Protein 6VI2 (pdb70)

Solvent-accessible surface area: 40152 Å² total; per-residue (Å²): 112,100,11,110,13,89,3,52,54,56,25,27,21,12,40,74,42,60,169,7,65,0,54,1,78,0,38,24,20,0,13,20,2,2,5,0,0,22,10,54,56,70,132,24,3,139,9,7,0,58,10,3,70,36,74,58,100,82,21,60,103,45,6,59,15,54,86,82,48,35,70,0,32,0,12,0,54,43,0,52,30,86,2,8,0,26,0,9,0,2,1,4,44,44,116,24,10,64,3,34,24,2,87,4,0,93,0,33,0,76,78,104,77,23,40,9,63,10,37,21,2,47,9,14,86,52,2,23,186,81,34,41,0,2,0,0,0,0,0,7,61,0,12,20,117,49,31,118,23,41,6,39,7,66,120,56,118,42,106,85,45,53,76,83,13,20,14,74,7,50,59,175,64,4,8,13,0,5,8,1,26,0,56,23,49,77,66,68,10,76,145,66,118,46,0,8,0,35,0,48,8,73,33,39,127,69,73,44,70,89,41,34,82,84,126,71,110,8,70,7,57,37,31,29,56,18,117,72,57,23,54,37,124,0,28,0,49,13,57,63,32,94,2,124,30,0,4,0,0,0,0,13,30,31,96,90,98,27,12,71,9,1,0,0,5,1,13,77,69,42,58,58,14,58,14,105,45,0,130,86,29,4,78,3,39,34,47,54,103,140,53,17,0,36,0,45,0,67,62,4,122,64,133,1,27,1,42,0,5,0,0,24,1,46,152,49,2,51,48,106,130,82,205,152,44,50,82,3,17,7,0,31,65,32,2,100,13,16,44,0,18,8,27,82,51,75,54,111,37,15,54,11,18,33,3,19,7,54,109,157,29,97,119,56,44,80,2,3,0,0,0,5,0,18,51,0,17,5,51,67,13,82,25,42,2,44,98,40,93,37,104,85,33,40,31,55,3,56,29,35,96,24,130,82,35,47,48,13,14,5,0,1,0,28,10,78,12,89,20,33,78,101,102,82,14,45,0,16,0,45,0,145,50,31,141,32,146,42,100,66,109,4,101,68,131,152,147,122,22,122,7,73,7,52,51,74,78,50,53,5,44,88,44,60,165,2,71,0,40,0,120,3,69,88,70,1,27,20,1,2,5,0,0,24,17,56,105,68,90,5,0,100,8,8,1,59,9,3,74,28,68,50,96,83,23,56,96,38,6,55,10,66,111,86,48,36,38,0,26,0,28,0,46,48,1,68,92,87,2,30,10,26,0,11,0,2,1,5,45,37,121,22,10,75,3,37,25,3,92,6,0,102,3,24,52,115,74,104,69,20,41,9,62,11,35,22,3,53,6,16,85,48,2,29,180,80,34,38,0,2,0,0,0,0,0,6,54,0,8,26,123,128,31,113,22,65,7,78,7,65,118,54,96,44,99,88,42,51,76,84,10,23,16,92,39,44,118,191,57,15,5,14,0,5,8,2,28,0,55,22,54,75,58,68,10,85,150,67,116,54,0,13,0,57,0,50,9,132,29,36,126,70,76,41,73,86,58,33,81,91,130,150,72,68,48,33,4,16,17,33,39,31,30,80,8,122,79,55,22,61,39,127,0,28,0,41,8,35,41,35,97,3,126,27,0,3,0,0,0,0,15,27,27,89,87,132,27,13,66,10,1,0,0,8,0,17,83,66,47,54,58,13,53,14,114,54,0,131,82,48,6,74,5,48,37,45,56,105,137,54,12,0,24,0,57,0,55,59,1,151,63,117,2,26,1,45,0,12,0,0,24,1,50,148,41,6,52,47,152,92,74,218,176,25,95,44,7,24,8,0,30,80,28,3,55,23,17,90,0,22,8,22,98,18,83,67,85,17,11,49,9,16,30,4,32,6,55,85,186,73,50,105,80,41,74,6,3,0,0,0,6,0,15,38,0,2,35,79,85,16,82,24,32,2,14,79,8,51,36,100,93,34,39,22,58,3,67,26,36,96,26,129,77,18,30,37,15,15,5,0,2,0,30,8,79,3,90,19,24,80,90,50,68,10,52,0,26,4,26,0,125,62,38,107,34,144,41,91,63,116,5,89,70,119,100,113,185

Nearest PDB structures (foldseek):
  6vi1-assembly5_J  TM=9.736E-01  e=6.886E-39  Homo sapiens
  4nrx-assembly1_H  TM=8.931E-01  e=9.166E-31  Homo sapiens
  5u4r-assembly1_A  TM=7.716E-01  e=5.811E-32  Homo sapiens
  6umh-assembly2_h  TM=5.471E-01  e=4.755E-32  Homo sapiens
  4ocr-assembly1_H  TM=5.424E-01  e=1.009E-31  Homo sapiens

Radius of gyration: 31.48 Å; Cα contacts (8 Å, |Δi|>4): 2359; chains: 4; bounding box: 98×74×68 Å

Structure (mmCIF, N/CA/C/O backbone):
data_6VI2
#
_entry.id   6VI2
#
_cell.length_a   64.765
_cell.length_b   65.843
_cell.length_c   107.419
_cell.angle_alpha   90.000
_cell.angle_beta   99.830
_cell.angle_gamma   90.000
#
_symmetry.space_group_name_H-M   'P 1 21 1'
#
loop_
_entity.id
_entity.type
_entity.pdbx_description
1 polymer 'FAB4 light chain'
2 polymer 'FAB4 heavy chain'
3 water water
#
loop_
_atom_site.group_PDB
_atom_site.id
_atom_site.type_symbol
_atom_site.label_atom_id
_atom_site.label_alt_id
_atom_site.label_comp_id
_atom_site.label_asym_id
_atom_site.label_entity_id
_atom_site.label_seq_id
_atom_site.pdbx_PDB_ins_code
_atom_site.Cartn_x
_atom_site.Cartn_y
_atom_site.Cartn_z
_atom_site.occupancy
_atom_site.B_iso_or_equiv
_atom_site.auth_seq_id
_atom_site.auth_comp_id
_atom_site.auth_asym_id
_atom_site.auth_atom_id
_atom_site.pdbx_PDB_model_num
ATOM 1 N N . SER A 1 1 ? -38.545 27.764 -46.483 1.00 50.68 0 SER A N 1
ATOM 2 C CA . SER A 1 1 ? -39.580 26.832 -45.950 1.00 49.16 0 SER A CA 1
ATOM 3 C C . SER A 1 1 ? -38.923 25.714 -45.141 1.00 46.39 0 SER A C 1
ATOM 4 O O . SER A 1 1 ? -39.359 24.566 -45.186 1.00 47.23 0 SER A O 1
ATOM 14 N N . ASP A 1 2 ? -37.858 26.045 -44.417 1.00 41.44 1 ASP A N 1
ATOM 15 C CA . ASP A 1 2 ? -37.243 25.066 -43.536 1.00 35.63 1 ASP A CA 1
ATOM 16 C C . ASP A 1 2 ? -38.103 24.837 -42.301 1.00 24.34 1 ASP A C 1
ATOM 17 O O . ASP A 1 2 ? -38.623 25.781 -41.698 1.00 25.22 1 ASP A O 1
ATOM 26 N N . ILE A 1 3 ? -38.224 23.573 -41.913 1.00 19.09 2 ILE A N 1
ATOM 27 C CA . ILE A 1 3 ? -38.934 23.169 -40.706 1.00 16.73 2 ILE A CA 1
ATOM 28 C C . ILE A 1 3 ? -37.908 22.989 -39.598 1.00 16.74 2 ILE A C 1
ATOM 29 O O . ILE A 1 3 ? -37.010 22.140 -39.695 1.00 17.86 2 ILE A O 1
ATOM 45 N N . GLN A 1 4 ? -38.047 23.766 -38.533 1.00 16.28 3 GLN A N 1
ATOM 46 C CA . GLN A 1 4 ? -37.158 23.659 -37.386 1.00 17.92 3 GLN A CA 1
ATOM 47 C C . GLN A 1 4 ? -37.798 22.771 -36.327 1.00 16.46 3 GLN A C 1
ATOM 48 O O . GLN A 1 4 ? -38.995 22.889 -36.051 1.00 18.95 3 GLN A O 1
ATOM 62 N N . MET A 1 5 ? -37.004 21.857 -35.770 1.00 15.77 4 MET A N 1
ATOM 63 C CA . MET A 1 5 ? -37.403 20.994 -34.662 1.00 14.84 4 MET A CA 1
ATOM 64 C C . MET A 1 5 ? -36.620 21.473 -33.449 1.00 14.63 4 MET A C 1
ATOM 65 O O . MET A 1 5 ? -35.385 21.359 -33.420 1.00 16.90 4 MET A O 1
ATOM 79 N N . THR A 1 6 ? -37.334 22.035 -32.470 1.00 15.95 5 THR A N 1
ATOM 80 C CA . THR A 1 6 ? -36.736 22.619 -31.274 1.00 16.91 5 THR A CA 1
ATOM 81 C C . THR A 1 6 ? -36.914 21.636 -30.118 1.00 15.69 5 THR A C 1
ATOM 82 O O . THR A 1 6 ? -38.025 21.440 -29.615 1.00 15.63 5 THR A O 1
ATOM 93 N N . GLN A 1 7 ? -35.816 21.023 -29.719 1.00 16.06 6 GLN A N 1
ATOM 94 C CA . GLN A 1 7 ? -35.800 19.946 -28.751 1.00 17.57 6 GLN A CA 1
ATOM 95 C C . GLN A 1 7 ? -35.320 20.477 -27.409 1.00 18.40 6 GLN A C 1
ATOM 96 O O . GLN A 1 7 ? -34.403 21.300 -27.347 1.00 21.40 6 GLN A O 1
ATOM 110 N N . SER A 1 8 ? -35.993 20.056 -26.340 1.00 17.56 7 SER A N 1
ATOM 111 C CA . SER A 1 8 ? -35.649 20.470 -24.986 1.00 18.77 7 SER A CA 1
ATOM 112 C C . SER A 1 8 ? -35.890 19.345 -23.987 1.00 17.71 7 SER A C 1
ATOM 113 O O . SER A 1 8 ? -36.770 18.501 -24.191 1.00 18.99 7 SER A O 1
ATOM 121 N N . PRO A 1 9 ? -35.099 19.286 -22.912 1.00 17.12 8 PRO A N 1
ATOM 122 C CA . PRO A 1 9 ? -33.917 20.113 -22.676 1.00 16.61 8 PRO A CA 1
ATOM 123 C C . PRO A 1 9 ? -32.766 19.610 -23.551 1.00 16.52 8 PRO A C 1
ATOM 124 O O . PRO A 1 9 ? -32.885 18.539 -24.143 1.00 19.37 8 PRO A O 1
ATOM 135 N N . SER A 1 10 ? -31.675 20.364 -23.638 1.00 16.88 9 SER A N 1
ATOM 136 C CA . SER A 1 10 ? -30.518 19.879 -24.384 1.00 17.82 9 SER A CA 1
ATOM 137 C C . SER A 1 10 ? -29.755 18.795 -23.638 1.00 14.22 9 SER A C 1
ATOM 138 O O . SER A 1 10 ? -29.033 18.008 -24.262 1.00 15.19 9 SER A O 1
ATOM 146 N N . SER A 1 11 ? -29.889 18.755 -22.321 1.00 14.39 10 SER A N 1
ATOM 147 C CA . SER A 1 11 ? -29.189 17.795 -21.487 1.00 13.88 10 SER A CA 1
ATOM 148 C C . SER A 1 11 ? -29.980 17.642 -20.200 1.00 13.74 10 SER A C 1
ATOM 149 O O . SER A 1 11 ? -30.682 18.567 -19.788 1.00 15.73 10 SER A O 1
ATOM 157 N N . LEU A 1 12 ? -29.904 16.452 -19.605 1.00 13.04 11 LEU A N 1
ATOM 158 C CA . LEU A 1 12 ? -30.526 16.193 -18.319 1.00 14.14 11 LEU A CA 1
ATOM 159 C C . LEU A 1 12 ? -29.826 15.037 -17.628 1.00 13.45 11 LEU A C 1
ATOM 160 O O . LEU A 1 12 ? -29.202 14.190 -18.272 1.00 14.11 11 LEU A O 1
ATOM 176 N N . SER A 1 13 ? -29.902 15.050 -16.303 1.00 12.91 12 SER A N 1
ATOM 177 C CA . SER A 1 13 ? -29.395 13.980 -15.457 1.00 13.37 12 SER A CA 1
ATOM 178 C C . SER A 1 13 ? -30.536 13.456 -14.599 1.00 13.16 12 SER A C 1
ATOM 179 O O . SER A 1 13 ? -31.144 14.227 -13.853 1.00 18.33 12 SER A O 1
ATOM 187 N N . ALA A 1 14 ? -30.794 12.149 -14.651 1.00 12.72 13 ALA A N 1
ATOM 188 C CA . ALA A 1 14 ? -31.918 11.557 -13.930 1.00 14.45 13 ALA A CA 1
ATOM 189 C C . ALA A 1 14 ? -31.524 10.191 -13.385 1.00 13.55 13 ALA A C 1
ATOM 190 O O . ALA A 1 14 ? -30.682 9.500 -13.957 1.00 14.02 13 ALA A O 1
ATOM 197 N N . SER A 1 15 ? -32.202 9.771 -12.325 1.00 15.09 14 SER A N 1
ATOM 198 C CA . SER A 1 15 ? -31.840 8.540 -11.646 1.00 16.12 14 SER A CA 1
ATOM 199 C C . SER A 1 15 ? -32.554 7.334 -12.247 1.00 15.31 14 SER A C 1
ATOM 200 O O . SER A 1 15 ? -33.613 7.445 -12.866 1.00 14.77 14 SER A O 1
ATOM 208 N N . VAL A 1 16 ? -31.950 6.159 -12.036 1.00 15.18 15 VAL A N 1
ATOM 209 C CA . VAL A 1 16 ? -32.586 4.901 -12.405 1.00 15.37 15 VAL A CA 1
ATOM 210 C C . VAL A 1 16 ? -33.965 4.835 -11.776 1.00 15.54 15 VAL A C 1
ATOM 211 O O . VAL A 1 16 ? -34.133 5.097 -10.578 1.00 16.83 15 VAL A O 1
ATOM 224 N N . GLY A 1 17 ? -34.963 4.486 -12.586 1.00 15.19 16 GLY A N 1
ATOM 225 C CA . GLY A 1 17 ? -36.335 4.433 -12.139 1.00 16.79 16 GLY A CA 1
ATOM 226 C C . GLY A 1 17 ? -37.131 5.703 -12.349 1.00 16.81 16 GLY A C 1
ATOM 227 O O . GLY A 1 17 ? -38.358 5.672 -12.206 1.00 20.10 16 GLY A O 1
ATOM 231 N N . ASP A 1 18 ? -36.483 6.820 -12.661 1.00 15.35 17 ASP A N 1
ATOM 232 C CA . ASP A 1 18 ? -37.192 8.070 -12.891 1.00 16.42 17 ASP A CA 1
ATOM 233 C C . ASP A 1 18 ? -37.932 8.056 -14.228 1.00 16.51 17 ASP A C 1
ATOM 234 O O . ASP A 1 18 ? -37.534 7.381 -15.182 1.00 17.14 17 ASP A O 1
ATOM 243 N N . ARG A 1 19 ? -39.004 8.844 -14.293 1.00 17.38 18 ARG A N 1
ATOM 244 C CA . ARG A 1 19 ? -39.696 9.133 -15.543 1.00 17.64 18 ARG A CA 1
ATOM 245 C C . ARG A 1 19 ? -39.040 10.347 -16.191 1.00 18.05 18 ARG A C 1
ATOM 246 O O . ARG A 1 19 ? -38.876 11.387 -15.544 1.00 21.84 18 ARG A O 1
ATOM 267 N N . VAL A 1 20 ? -38.640 10.201 -17.456 1.00 16.64 19 VAL A N 1
ATOM 268 C CA . VAL A 1 20 ? -37.959 11.248 -18.214 1.00 16.18 19 VAL A CA 1
ATOM 269 C C . VAL A 1 20 ? -38.828 11.610 -19.405 1.00 14.75 19 VAL A C 1
ATOM 270 O O . VAL A 1 20 ? -39.259 10.721 -20.136 1.00 15.50 19 VAL A O 1
ATOM 283 N N . THR A 1 21 ? -39.047 12.906 -19.616 1.00 16.06 20 THR A N 1
ATOM 284 C CA . THR A 1 21 ? -39.802 13.404 -20.760 1.00 16.57 20 THR A CA 1
ATOM 285 C C . THR A 1 21 ? -38.961 14.398 -21.549 1.00 14.51 20 THR A C 1
ATOM 286 O O . THR A 1 21 ? -38.477 15.402 -21.007 1.00 17.32 20 THR A O 1
ATOM 297 N N . ILE A 1 22 ? -38.848 14.145 -22.840 1.00 13.70 21 ILE A N 1
ATOM 298 C CA . ILE A 1 22 ? -38.127 14.994 -23.773 1.00 14.20 21 ILE A CA 1
ATOM 299 C C . ILE A 1 22 ? -39.150 15.557 -24.749 1.00 13.80 21 ILE A C 1
ATOM 300 O O . ILE A 1 22 ? -40.008 14.819 -25.248 1.00 14.42 21 ILE A O 1
ATOM 316 N N . THR A 1 23 ? -39.061 16.859 -25.038 1.00 14.66 22 THR A N 1
ATOM 317 C CA . THR A 1 23 ? -40.040 17.498 -25.908 1.00 15.34 22 THR A CA 1
ATOM 318 C C . THR A 1 23 ? -39.383 18.009 -27.182 1.00 16.16 22 THR A C 1
ATOM 319 O O . THR A 1 23 ? -38.219 18.415 -27.179 1.00 17.24 22 THR A O 1
ATOM 330 N N . CYS A 1 24 ? -40.170 18.047 -28.255 1.00 15.36 23 CYS A N 1
ATOM 331 C CA . CYS A 1 24 ? -39.718 18.519 -29.555 1.00 15.39 23 CYS A CA 1
ATOM 332 C C . CYS A 1 24 ? -40.870 19.315 -30.158 1.00 14.60 23 CYS A C 1
ATOM 333 O O . CYS A 1 24 ? -41.976 18.798 -30.285 1.00 17.55 23 CYS A O 1
ATOM 340 N N . ARG A 1 25 ? -40.646 20.606 -30.423 1.00 15.26 24 ARG A N 1
ATOM 341 C CA . ARG A 1 25 ? -41.640 21.480 -31.040 1.00 16.08 24 ARG A CA 1
ATOM 342 C C . ARG A 1 25 ? -41.242 21.730 -32.486 1.00 15.04 24 ARG A C 1
ATOM 343 O O . ARG A 1 25 ? -40.137 22.210 -32.755 1.00 16.74 24 ARG A O 1
ATOM 364 N N . ALA A 1 26 ? -42.156 21.439 -33.407 1.00 15.43 25 ALA A N 1
ATOM 365 C CA . ALA A 1 26 ? -41.958 21.738 -34.818 1.00 14.92 25 ALA A CA 1
ATOM 366 C C . ALA A 1 26 ? -42.450 23.150 -35.109 1.00 14.90 25 ALA A C 1
ATOM 367 O O . ALA A 1 26 ? -43.438 23.610 -34.526 1.00 15.91 25 ALA A O 1
ATOM 374 N N . SER A 1 27 ? -41.752 23.838 -36.017 1.00 14.64 26 SER A N 1
ATOM 375 C CA . SER A 1 27 ? -42.050 25.232 -36.336 1.00 14.65 26 SER A CA 1
ATOM 376 C C . SER A 1 27 ? -43.241 25.398 -37.268 1.00 15.34 26 SER A C 1
ATOM 377 O O . SER A 1 27 ? -43.643 26.534 -37.528 1.00 16.29 26 SER A O 1
ATOM 385 N N . GLN A 1 28 ? -43.740 24.300 -37.818 1.00 15.24 27 GLN A N 1
ATOM 386 C CA . GLN A 1 28 ? -44.955 24.253 -38.622 1.00 15.84 27 GLN A CA 1
ATOM 387 C C . GLN A 1 28 ? -45.512 22.845 -38.474 1.00 16.36 27 GLN A C 1
ATOM 388 O O . GLN A 1 28 ? -44.892 21.975 -37.855 1.00 16.78 27 GLN A O 1
ATOM 402 N N . SER A 1 29 ? -46.681 22.610 -39.047 1.00 17.60 28 SER A N 1
ATOM 403 C CA . SER A 1 29 ? -47.251 21.277 -38.963 1.00 17.40 28 SER A CA 1
ATOM 404 C C . SER A 1 29 ? -46.325 20.249 -39.607 1.00 15.92 28 SER A C 1
ATOM 405 O O . SER A 1 29 ? -45.837 20.433 -40.729 1.00 17.33 28 SER A O 1
ATOM 413 N N . VAL A 1 30 ? -46.099 19.121 -38.936 1.00 15.88 29 VAL A N 1
ATOM 414 C CA . VAL A 1 30 ? -45.355 17.989 -39.544 1.00 14.82 29 VAL A CA 1
ATOM 415 C C . VAL A 1 30 ? -46.276 16.774 -39.508 1.00 14.65 29 VAL A C 1
ATOM 416 O O . VAL A 1 30 ? -45.776 15.660 -39.548 1.00 14.16 29 VAL A O 1
ATOM 429 N N . SER A 1 31 ? -47.601 16.974 -39.401 1.00 16.51 30 SER A N 1
ATOM 430 C CA . SER A 1 31 ? -48.601 15.886 -39.262 1.00 16.97 30 SER A CA 1
ATOM 431 C C . SER A 1 31 ? -48.131 14.968 -38.101 1.00 15.51 30 SER A C 1
ATOM 432 O O . SER A 1 31 ? -47.757 15.507 -37.030 1.00 16.36 30 SER A O 1
ATOM 440 N N . SER A 1 32 ? -48.158 13.636 -38.224 1.00 14.50 31 SER A N 1
ATOM 441 C CA . SER A 1 32 ? -47.558 12.734 -37.223 1.00 15.00 31 SER A CA 1
ATOM 442 C C . SER A 1 32 ? -46.245 12.176 -37.777 1.00 14.19 31 SER A C 1
ATOM 443 O O . SER A 1 32 ? -45.816 11.120 -37.266 1.00 14.88 31 SER A O 1
ATOM 451 N N . ALA A 1 33 ? -45.493 12.900 -38.624 1.00 13.99 32 ALA A N 1
ATOM 452 C CA . ALA A 1 33 ? -44.267 12.405 -39.257 1.00 13.40 32 ALA A CA 1
ATOM 453 C C . ALA A 1 33 ? -43.031 12.667 -38.397 1.00 13.44 32 ALA A C 1
ATOM 454 O O . ALA A 1 33 ? -42.074 13.299 -38.836 1.00 14.65 32 ALA A O 1
ATOM 461 N N . VAL A 1 34 ? -43.045 12.128 -37.173 1.00 12.82 33 VAL A N 1
ATOM 462 C CA . VAL A 1 34 ? -41.946 12.324 -36.236 1.00 12.60 33 VAL A CA 1
ATOM 463 C C . VAL A 1 34 ? -41.432 10.980 -35.758 1.00 12.80 33 VAL A C 1
ATOM 464 O O . VAL A 1 34 ? -42.208 10.121 -35.319 1.00 13.83 33 VAL A O 1
ATOM 477 N N . ALA A 1 35 ? -40.121 10.814 -35.829 1.00 12.50 34 ALA A N 1
ATOM 478 C CA . ALA A 1 35 ? -39.443 9.641 -35.315 1.00 12.43 34 ALA A CA 1
ATOM 479 C C . ALA A 1 35 ? -38.481 10.064 -34.215 1.00 11.96 34 ALA A C 1
ATOM 480 O O . ALA A 1 35 ? -37.997 11.201 -34.206 1.00 12.33 34 ALA A O 1
ATOM 487 N N . TRP A 1 36 ? -38.218 9.143 -33.295 1.00 11.20 35 TRP A N 1
ATOM 488 C CA . TRP A 1 36 ? -37.255 9.340 -32.224 1.00 10.92 35 TRP A CA 1
ATOM 489 C C . TRP A 1 36 ? -36.189 8.261 -32.323 1.00 11.75 35 TRP A C 1
ATOM 490 O O . TRP A 1 36 ? -36.516 7.061 -32.460 1.00 12.43 35 TRP A O 1
ATOM 511 N N . TYR A 1 37 ? -34.925 8.706 -32.187 1.00 12.04 36 TYR A N 1
ATOM 512 C CA . TYR A 1 37 ? -33.743 7.857 -32.247 1.00 11.44 36 TYR A CA 1
ATOM 513 C C . TYR A 1 37 ? -32.914 7.998 -30.972 1.00 11.79 36 TYR A C 1
ATOM 514 O O . TYR A 1 37 ? -32.876 9.062 -30.347 1.00 12.82 36 TYR A O 1
ATOM 532 N N . GLN A 1 38 ? -32.224 6.920 -30.621 1.00 11.97 37 GLN A N 1
ATOM 533 C CA . GLN A 1 38 ? -31.281 6.870 -29.516 1.00 11.63 37 GLN A CA 1
ATOM 534 C C . GLN A 1 38 ? -29.898 6.625 -30.102 1.00 12.46 37 GLN A C 1
ATOM 535 O O . GLN A 1 38 ? -29.703 5.649 -30.840 1.00 14.29 37 GLN A O 1
ATOM 549 N N . GLN A 1 39 ? -28.914 7.433 -29.713 1.00 12.67 38 GLN A N 1
ATOM 550 C CA . GLN A 1 39 ? -27.565 7.266 -30.236 1.00 13.28 38 GLN A CA 1
ATOM 551 C C . GLN A 1 39 ? -26.555 7.197 -29.103 1.00 14.08 38 GLN A C 1
ATOM 552 O O . GLN A 1 39 ? -26.443 8.133 -28.300 1.00 16.17 38 GLN A O 1
ATOM 566 N N . LYS A 1 40 ? -25.784 6.137 -29.089 1.00 16.61 39 LYS A N 1
ATOM 567 C CA . LYS A 1 40 ? -24.645 6.020 -28.194 1.00 18.85 39 LYS A CA 1
ATOM 568 C C . LYS A 1 40 ? -23.427 6.619 -28.890 1.00 23.69 39 LYS A C 1
ATOM 569 O O . LYS A 1 40 ? -23.333 6.580 -30.119 1.00 23.28 39 LYS A O 1
ATOM 588 N N . PRO A 1 41 ? -22.464 7.170 -28.150 1.00 27.06 40 PRO A N 1
ATOM 589 C CA . PRO A 1 41 ? -21.337 7.835 -28.815 1.00 29.36 40 PRO A CA 1
ATOM 590 C C . PRO A 1 41 ? -20.630 6.902 -29.792 1.00 30.44 40 PRO A C 1
ATOM 591 O O . PRO A 1 41 ? -20.315 5.754 -29.471 1.00 32.12 40 PRO A O 1
ATOM 602 N N . GLY A 1 42 ? -20.388 7.400 -30.998 1.00 33.11 41 GLY A N 1
ATOM 603 C CA . GLY A 1 42 ? -19.636 6.630 -31.966 1.00 33.42 41 GLY A CA 1
ATOM 604 C C . GLY A 1 42 ? -20.381 5.495 -32.630 1.00 31.75 41 GLY A C 1
ATOM 605 O O . GLY A 1 42 ? -19.750 4.702 -33.343 1.00 34.30 41 GLY A O 1
ATOM 609 N N . LYS A 1 43 ? -21.696 5.402 -32.447 1.00 28.65 42 LYS A N 1
ATOM 610 C CA . LYS A 1 43 ? -22.494 4.312 -32.992 1.00 25.60 42 LYS A CA 1
ATOM 611 C C . LYS A 1 43 ? -23.629 4.919 -33.794 1.00 19.70 42 LYS A C 1
ATOM 612 O O . LYS A 1 43 ? -23.994 6.077 -33.595 1.00 19.73 42 LYS A O 1
ATOM 631 N N . ALA A 1 44 ? -24.207 4.131 -34.697 1.00 18.19 43 ALA A N 1
ATOM 632 C CA . ALA A 1 44 ? -25.327 4.649 -35.460 1.00 16.65 43 ALA A CA 1
ATOM 633 C C . ALA A 1 44 ? -26.536 4.837 -34.545 1.00 14.46 43 ALA A C 1
ATOM 634 O O . ALA A 1 44 ? -26.737 4.077 -33.590 1.00 14.96 43 ALA A O 1
ATOM 641 N N . PRO A 1 45 ? -27.370 5.834 -34.827 1.00 14.61 44 PRO A N 1
ATOM 642 C CA . PRO A 1 45 ? -28.643 5.957 -34.116 1.00 14.78 44 PRO A CA 1
ATOM 643 C C . PRO A 1 45 ? -29.485 4.707 -34.303 1.00 14.79 44 PRO A C 1
ATOM 644 O O . PRO A 1 45 ? -29.417 4.034 -35.336 1.00 16.02 44 PRO A O 1
ATOM 655 N N . LYS A 1 46 ? -30.305 4.428 -33.286 1.00 13.70 45 LYS A N 1
ATOM 656 C CA . LYS A 1 46 ? -31.266 3.336 -33.300 1.00 13.63 45 LYS A CA 1
ATOM 657 C C . LYS A 1 46 ? -32.682 3.889 -33.198 1.00 12.26 45 LYS A C 1
ATOM 658 O O . LYS A 1 46 ? -32.962 4.759 -32.368 1.00 13.18 45 LYS A O 1
ATOM 677 N N . LEU A 1 47 ? -33.583 3.360 -34.023 1.00 12.71 46 LEU A N 1
ATOM 678 C CA . LEU A 1 47 ? -34.976 3.799 -34.013 1.00 12.27 46 LEU A CA 1
ATOM 679 C C . LEU A 1 47 ? -35.693 3.322 -32.751 1.00 12.39 46 LEU A C 1
ATOM 680 O O . LEU A 1 47 ? -35.643 2.136 -32.407 1.00 14.30 46 LEU A O 1
ATOM 696 N N . LEU A 1 48 ? -36.400 4.243 -32.095 1.00 12.24 47 LEU A N 1
ATOM 697 C CA . LEU A 1 48 ? -37.259 3.930 -30.961 1.00 12.20 47 LEU A CA 1
ATOM 698 C C . LEU A 1 48 ? -38.733 4.012 -31.307 1.00 12.85 47 LEU A C 1
ATOM 699 O O . LEU A 1 48 ? -39.487 3.070 -31.027 1.00 14.64 47 LEU A O 1
ATOM 715 N N . ILE A 1 49 ? -39.145 5.153 -31.867 1.00 12.49 48 ILE A N 1
ATOM 716 C CA . ILE A 1 49 ? -40.554 5.472 -32.076 1.00 13.28 48 ILE A CA 1
ATOM 717 C C . ILE A 1 49 ? -40.675 6.006 -33.492 1.00 13.73 48 ILE A C 1
ATOM 718 O O . ILE A 1 49 ? -39.843 6.810 -33.918 1.00 13.70 48 ILE A O 1
ATOM 734 N N . TYR A 1 50 ? -41.716 5.594 -34.213 1.00 13.75 49 TYR A N 1
ATOM 735 C CA . TYR A 1 50 ? -41.974 6.109 -35.554 1.00 14.86 49 TYR A CA 1
ATOM 736 C C . TYR A 1 50 ? -43.415 6.587 -35.644 1.00 14.15 49 TYR A C 1
ATOM 737 O O . TYR A 1 50 ? -44.288 6.157 -34.884 1.00 14.77 49 TYR A O 1
ATOM 755 N N . SER A 1 51 ? -43.650 7.504 -36.589 1.00 13.89 50 SER A N 1
ATOM 756 C CA . SER A 1 51 ? -44.996 8.035 -36.825 1.00 14.47 50 SER A CA 1
ATOM 757 C C . SER A 1 51 ? -45.621 8.548 -35.526 1.00 14.58 50 SER A C 1
ATOM 758 O O . SER A 1 51 ? -46.784 8.283 -35.211 1.00 15.56 50 SER A O 1
ATOM 766 N N . ALA A 1 52 ? -44.795 9.252 -34.758 1.00 13.46 51 ALA A N 1
ATOM 767 C CA . ALA A 1 52 ? -45.060 9.970 -33.518 1.00 13.94 51 ALA A CA 1
ATOM 768 C C . ALA A 1 52 ? -45.236 9.047 -32.321 1.00 14.27 51 ALA A C 1
ATOM 769 O O . ALA A 1 52 ? -44.567 9.263 -31.303 1.00 14.69 51 ALA A O 1
ATOM 776 N N . SER A 1 53 ? -45.981 7.953 -32.466 1.00 14.30 52 SER A N 1
ATOM 777 C CA . SER A 1 53 ? -46.293 7.142 -31.295 1.00 15.91 52 SER A CA 1
ATOM 778 C C . SER A 1 53 ? -46.224 5.629 -31.470 1.00 15.45 52 SER A C 1
ATOM 779 O O . SER A 1 53 ? -46.666 4.910 -30.568 1.00 17.84 52 SER A O 1
ATOM 787 N N . SER A 1 54 ? -45.730 5.110 -32.588 1.00 15.27 53 SER A N 1
ATOM 788 C CA . SER A 1 54 ? -45.618 3.668 -32.769 1.00 16.02 53 SER A CA 1
ATOM 789 C C . SER A 1 54 ? -44.276 3.182 -32.238 1.00 15.93 53 SER A C 1
ATOM 790 O O . SER A 1 54 ? -43.227 3.740 -32.575 1.00 16.18 53 SER A O 1
ATOM 798 N N . LEU A 1 55 ? -44.317 2.159 -31.396 1.00 16.90 54 LEU A N 1
ATOM 799 C CA . LEU A 1 55 ? -43.105 1.597 -30.821 1.00 17.85 54 LEU A CA 1
ATOM 800 C C . LEU A 1 55 ? -42.481 0.614 -31.797 1.00 17.12 54 LEU A C 1
ATOM 801 O O . LEU A 1 55 ? -43.130 -0.344 -32.226 1.00 18.66 54 LEU A O 1
ATOM 817 N N . TYR A 1 56 ? -41.210 0.822 -32.117 1.00 16.58 55 TYR A N 1
ATOM 818 C CA . TYR A 1 56 ? -40.540 -0.035 -33.081 1.00 17.12 55 TYR A CA 1
ATOM 819 C C . TYR A 1 56 ? -40.270 -1.402 -32.464 1.00 18.49 55 TYR A C 1
ATOM 820 O O . TYR A 1 56 ? -39.979 -1.523 -31.267 1.00 18.22 55 TYR A O 1
ATOM 838 N N . SER A 1 57 ? -40.380 -2.441 -33.293 1.00 20.77 56 SER A N 1
ATOM 839 C CA . SER A 1 57 ? -40.215 -3.811 -32.830 1.00 22.31 56 SER A CA 1
ATOM 840 C C . SER A 1 57 ? -38.893 -3.994 -32.104 1.00 22.36 56 SER A C 1
ATOM 841 O O . SER A 1 57 ? -37.840 -3.573 -32.587 1.00 22.94 56 SER A O 1
ATOM 849 N N . GLY A 1 58 ? -38.956 -4.647 -30.943 1.00 22.46 57 GLY A N 1
ATOM 850 C CA . GLY A 1 58 ? -37.781 -4.923 -30.151 1.00 22.80 57 GLY A CA 1
ATOM 851 C C . GLY A 1 58 ? -37.405 -3.852 -29.153 1.00 22.20 57 GLY A C 1
ATOM 852 O O . GLY A 1 58 ? -36.542 -4.098 -28.301 1.00 24.01 57 GLY A O 1
ATOM 856 N N . VAL A 1 59 ? -38.016 -2.676 -29.226 1.00 18.82 58 VAL A N 1
ATOM 857 C CA . VAL A 1 59 ? -37.704 -1.577 -28.317 1.00 16.63 58 VAL A CA 1
ATOM 858 C C . VAL A 1 59 ? -38.468 -1.812 -27.020 1.00 17.20 58 VAL A C 1
ATOM 859 O O . VAL A 1 59 ? -39.654 -2.170 -27.059 1.00 18.89 58 VAL A O 1
ATOM 872 N N . PRO A 1 60 ? -37.841 -1.632 -25.860 1.00 18.61 59 PRO A N 1
ATOM 873 C CA . PRO A 1 60 ? -38.553 -1.882 -24.603 1.00 18.44 59 PRO A CA 1
ATOM 874 C C . PRO A 1 60 ? -39.770 -0.982 -24.443 1.00 18.66 59 PRO A C 1
ATOM 875 O O . PRO A 1 60 ? -39.778 0.173 -24.867 1.00 17.85 59 PRO A O 1
ATOM 886 N N . SER A 1 61 ? -40.792 -1.509 -23.762 1.00 19.23 60 SER A N 1
ATOM 887 C CA . SER A 1 61 ? -42.056 -0.796 -23.625 1.00 20.50 60 SER A CA 1
ATOM 888 C C . SER A 1 61 ? -41.970 0.402 -22.686 1.00 18.25 60 SER A C 1
ATOM 889 O O . SER A 1 61 ? -42.919 1.193 -22.634 1.00 19.84 60 SER A O 1
ATOM 897 N N . ARG A 1 62 ? -40.841 0.612 -22.012 1.00 17.40 61 ARG A N 1
ATOM 898 C CA . ARG A 1 62 ? -40.694 1.842 -21.248 1.00 15.97 61 ARG A CA 1
ATOM 899 C C . ARG A 1 62 ? -40.589 3.083 -22.122 1.00 14.88 61 ARG A C 1
ATOM 900 O O . ARG A 1 62 ? -40.736 4.193 -21.604 1.00 15.36 61 ARG A O 1
ATOM 921 N N . PHE A 1 63 ? -40.349 2.938 -23.423 1.00 15.39 62 PHE A N 1
ATOM 922 C CA . PHE A 1 63 ? -40.332 4.076 -24.334 1.00 14.94 62 PHE A CA 1
ATOM 923 C C . PHE A 1 63 ? -41.712 4.287 -24.939 1.00 15.14 62 PHE A C 1
ATOM 924 O O . PHE A 1 63 ? -42.335 3.333 -25.412 1.00 17.61 62 PHE A O 1
ATOM 941 N N . SER A 1 64 ? -42.167 5.543 -24.963 1.00 14.48 63 SER A N 1
ATOM 942 C CA . SER A 1 64 ? -43.431 5.878 -25.610 1.00 14.70 63 SER A CA 1
ATOM 943 C C . SER A 1 64 ? -43.342 7.276 -26.205 1.00 14.21 63 SER A C 1
ATOM 944 O O . SER A 1 64 ? -42.536 8.105 -25.790 1.00 15.35 63 SER A O 1
ATOM 952 N N . GLY A 1 65 ? -44.204 7.531 -27.180 1.00 13.71 64 GLY A N 1
ATOM 953 C CA . GLY A 1 65 ? -44.261 8.827 -27.822 1.00 14.44 64 GLY A CA 1
ATOM 954 C C . GLY A 1 65 ? -45.677 9.365 -27.899 1.00 14.65 64 GLY A C 1
ATOM 955 O O . GLY A 1 65 ? -46.654 8.617 -27.853 1.00 16.15 64 GLY A O 1
ATOM 959 N N . SER A 1 66 ? -45.773 10.696 -27.950 1.00 13.35 65 SER A N 1
ATOM 960 C CA . SER A 1 66 ? -47.073 11.348 -28.100 1.00 14.63 65 SER A CA 1
ATOM 961 C C . SER A 1 66 ? -46.955 12.569 -29.007 1.00 14.37 65 SER A C 1
ATOM 962 O O . SER A 1 66 ? -45.872 13.152 -29.164 1.00 14.96 65 SER A O 1
ATOM 970 N N . ARG A 1 67 ? -48.097 12.955 -29.589 1.00 15.55 66 ARG A N 1
ATOM 971 C CA . ARG A 1 67 ? -48.244 14.196 -30.334 1.00 15.77 66 ARG A CA 1
ATOM 972 C C . ARG A 1 67 ? -49.392 15.026 -29.777 1.00 16.24 66 ARG A C 1
ATOM 973 O O . ARG A 1 67 ? -50.476 14.499 -29.517 1.00 17.38 66 ARG A O 1
ATOM 994 N N . SER A 1 68 ? -49.169 16.337 -29.663 1.00 16.52 67 SER A N 1
ATOM 995 C CA . SER A 1 68 ? -50.218 17.329 -29.439 1.00 19.17 67 SER A CA 1
ATOM 996 C C . SER A 1 68 ? -49.945 18.498 -30.383 1.00 17.67 67 SER A C 1
ATOM 997 O O . SER A 1 68 ? -49.137 19.377 -30.058 1.00 17.48 67 SER A O 1
ATOM 1005 N N . GLY A 1 69 ? -50.631 18.520 -31.530 1.00 17.82 68 GLY A N 1
ATOM 1006 C CA . GLY A 1 69 ? -50.420 19.590 -32.495 1.00 19.19 68 GLY A CA 1
ATOM 1007 C C . GLY A 1 69 ? -49.015 19.514 -33.062 1.00 17.22 68 GLY A C 1
ATOM 1008 O O . GLY A 1 69 ? -48.652 18.546 -33.748 1.00 18.75 68 GLY A O 1
ATOM 1012 N N . THR A 1 70 ? -48.212 20.547 -32.805 1.00 17.05 69 THR A N 1
ATOM 1013 C CA . THR A 1 70 ? -46.817 20.580 -33.219 1.00 15.48 69 THR A CA 1
ATOM 1014 C C . THR A 1 70 ? -45.856 20.236 -32.090 1.00 15.69 69 THR A C 1
ATOM 1015 O O . THR A 1 70 ? -44.640 20.339 -32.287 1.00 16.62 69 THR A O 1
ATOM 1026 N N . ASP A 1 71 ? -46.367 19.788 -30.941 1.00 16.50 70 ASP A N 1
ATOM 1027 C CA . ASP A 1 71 ? -45.529 19.394 -29.812 1.00 16.01 70 ASP A CA 1
ATOM 1028 C C . ASP A 1 71 ? -45.466 17.872 -29.730 1.00 16.03 70 ASP A C 1
ATOM 1029 O O . ASP A 1 71 ? -46.501 17.209 -29.685 1.00 18.36 70 ASP A O 1
ATOM 1038 N N . PHE A 1 72 ? -44.258 17.321 -29.671 1.00 13.35 71 PHE A N 1
ATOM 1039 C CA . PHE A 1 72 ? -44.027 15.885 -29.624 1.00 12.93 71 PHE A CA 1
ATOM 1040 C C . PHE A 1 72 ? -43.241 15.547 -28.369 1.00 13.19 71 PHE A C 1
ATOM 1041 O O . PHE A 1 72 ? -42.351 16.296 -27.969 1.00 15.92 71 PHE A O 1
ATOM 1058 N N . THR A 1 73 ? -43.572 14.427 -27.746 1.00 13.52 72 THR A N 1
ATOM 1059 C CA . THR A 1 73 ? -42.849 14.009 -26.559 1.00 13.84 72 THR A CA 1
ATOM 1060 C C . THR A 1 73 ? -42.375 12.573 -26.674 1.00 14.87 72 THR A C 1
ATOM 1061 O O . THR A 1 73 ? -43.060 11.719 -27.246 1.00 17.33 72 THR A O 1
ATOM 1072 N N . LEU A 1 74 ? -41.172 12.335 -26.160 1.00 12.69 73 LEU A N 1
ATOM 1073 C CA . LEU A 1 74 ? -40.646 11.005 -25.908 1.00 13.34 73 LEU A CA 1
ATOM 1074 C C . LEU A 1 74 ? -40.566 10.832 -24.402 1.00 13.27 73 LEU A C 1
ATOM 1075 O O . LEU A 1 74 ? -39.998 11.680 -23.717 1.00 14.36 73 LEU A O 1
ATOM 1091 N N . THR A 1 75 ? -41.177 9.776 -23.880 1.00 13.77 74 THR A N 1
ATOM 1092 C CA . THR A 1 75 ? -41.122 9.479 -22.458 1.00 13.98 74 THR A CA 1
ATOM 1093 C C . THR A 1 75 ? -40.445 8.138 -22.233 1.00 14.28 74 THR A C 1
ATOM 1094 O O . THR A 1 75 ? -40.735 7.157 -22.920 1.00 15.70 74 THR A O 1
ATOM 1105 N N . ILE A 1 76 ? -39.544 8.105 -21.255 1.00 14.40 75 ILE A N 1
ATOM 1106 C CA . ILE A 1 76 ? -38.969 6.877 -20.723 1.00 15.36 75 ILE A CA 1
ATOM 1107 C C . ILE A 1 76 ? -39.589 6.712 -19.339 1.00 15.79 75 ILE A C 1
ATOM 1108 O O . ILE A 1 76 ? -39.344 7.528 -18.440 1.00 17.07 75 ILE A O 1
ATOM 1124 N N . SER A 1 77 ? -40.431 5.684 -19.173 1.00 16.70 76 SER A N 1
ATOM 1125 C CA . SER A 1 77 ? -41.246 5.581 -17.960 1.00 18.67 76 SER A CA 1
ATOM 1126 C C . SER A 1 77 ? -40.422 5.238 -16.726 1.00 18.92 76 SER A C 1
ATOM 1127 O O . SER A 1 77 ? -40.770 5.660 -15.614 1.00 22.14 76 SER A O 1
ATOM 1135 N N . SER A 1 78 ? -39.349 4.461 -16.901 1.00 17.73 77 SER A N 1
ATOM 1136 C CA . SER A 1 78 ? -38.500 4.036 -15.791 1.00 18.13 77 SER A CA 1
ATOM 1137 C C . SER A 1 78 ? -37.085 3.920 -16.350 1.00 16.42 77 SER A C 1
ATOM 1138 O O . SER A 1 78 ? -36.719 2.899 -16.940 1.00 18.32 77 SER A O 1
ATOM 1146 N N . LEU A 1 79 ? -36.290 4.956 -16.120 1.00 15.53 78 LEU A N 1
ATOM 1147 C CA . LEU A 1 79 ? -34.974 5.051 -16.732 1.00 15.10 78 LEU A CA 1
ATOM 1148 C C . LEU A 1 79 ? -34.074 3.923 -16.248 1.00 15.18 78 LEU A C 1
ATOM 1149 O O . LEU A 1 79 ? -34.028 3.626 -15.053 1.00 16.53 78 LEU A O 1
ATOM 1165 N N . GLN A 1 80 ? -33.317 3.325 -17.166 1.00 15.34 79 GLN A N 1
ATOM 1166 C CA . GLN A 1 80 ? -32.374 2.267 -16.833 1.00 14.77 79 GLN A CA 1
ATOM 1167 C C . GLN A 1 80 ? -30.949 2.685 -17.164 1.00 14.09 79 GLN A C 1
ATOM 1168 O O . GLN A 1 80 ? -30.736 3.608 -17.954 1.00 13.58 79 GLN A O 1
ATOM 1182 N N . PRO A 1 81 ? -29.940 2.045 -16.550 1.00 14.51 80 PRO A N 1
ATOM 1183 C CA . PRO A 1 81 ? -28.550 2.484 -16.780 1.00 14.91 80 PRO A CA 1
ATOM 1184 C C . PRO A 1 81 ? -28.145 2.465 -18.243 1.00 13.81 80 PRO A C 1
ATOM 1185 O O . PRO A 1 81 ? -27.379 3.335 -18.689 1.00 15.00 80 PRO A O 1
ATOM 1196 N N . GLU A 1 82 ? -28.659 1.500 -19.009 1.00 13.75 81 GLU A N 1
ATOM 1197 C CA . GLU A 1 82 ? -28.323 1.395 -20.423 1.00 13.72 81 GLU A CA 1
ATOM 1198 C C . GLU A 1 82 ? -28.978 2.487 -21.261 1.00 14.24 81 GLU A C 1
ATOM 1199 O O . GLU A 1 82 ? -28.714 2.551 -22.463 1.00 14.97 81 GLU A O 1
ATOM 1211 N N . ASP A 1 83 ? -29.798 3.359 -20.678 1.00 13.72 82 ASP A N 1
ATOM 1212 C CA . ASP A 1 83 ? -30.492 4.400 -21.434 1.00 13.28 82 ASP A CA 1
ATOM 1213 C C . ASP A 1 83 ? -29.659 5.675 -21.591 1.00 12.27 82 ASP A C 1
ATOM 1214 O O . ASP A 1 83 ? -30.111 6.638 -22.226 1.00 13.43 82 ASP A O 1
ATOM 1223 N N . PHE A 1 84 ? -28.448 5.707 -21.059 1.00 13.21 83 PHE A N 1
ATOM 1224 C CA . PHE A 1 84 ? -27.556 6.821 -21.338 1.00 12.75 83 PHE A CA 1
ATOM 1225 C C . PHE A 1 84 ? -27.333 6.927 -22.843 1.00 13.45 83 PHE A C 1
ATOM 1226 O O . PHE A 1 84 ? -27.018 5.926 -23.497 1.00 13.55 83 PHE A O 1
ATOM 1243 N N . ALA A 1 85 ? -27.569 8.116 -23.397 1.00 12.94 84 ALA A N 1
ATOM 1244 C CA . ALA A 1 85 ? -27.509 8.263 -24.852 1.00 13.42 84 ALA A CA 1
ATOM 1245 C C . ALA A 1 85 ? -27.842 9.712 -25.166 1.00 12.71 84 ALA A C 1
ATOM 1246 O O . ALA A 1 85 ? -28.296 10.464 -24.298 1.00 13.62 84 ALA A O 1
ATOM 1253 N N . THR A 1 86 ? -27.683 10.079 -26.442 1.00 13.05 85 THR A N 1
ATOM 1254 C CA . THR A 1 86 ? -28.297 11.294 -26.964 1.00 13.18 85 THR A CA 1
ATOM 1255 C C . THR A 1 86 ? -29.517 10.880 -27.780 1.00 12.71 85 THR A C 1
ATOM 1256 O O . THR A 1 86 ? -29.421 10.000 -28.638 1.00 13.73 85 THR A O 1
ATOM 1267 N N . TYR A 1 87 ? -30.645 11.531 -27.524 1.00 11.86 86 TYR A N 1
ATOM 1268 C CA . TYR A 1 87 ? -31.906 11.223 -28.180 1.00 11.93 86 TYR A CA 1
ATOM 1269 C C . TYR A 1 87 ? -32.217 12.350 -29.157 1.00 11.69 86 TYR A C 1
ATOM 1270 O O . TYR A 1 87 ? -32.036 13.531 -28.833 1.00 13.36 86 TYR A O 1
ATOM 1288 N N . TYR A 1 88 ? -32.714 11.984 -30.350 1.00 11.41 87 TYR A N 1
ATOM 1289 C CA . TYR A 1 88 ? -33.029 12.951 -31.386 1.00 12.23 87 TYR A CA 1
ATOM 1290 C C . TYR A 1 88 ? -34.438 12.724 -31.919 1.00 11.93 87 TYR A C 1
ATOM 1291 O O . TYR A 1 88 ? -34.830 11.584 -32.187 1.00 12.96 87 TYR A O 1
ATOM 1309 N N . CYS A 1 89 ? -35.175 13.810 -32.124 1.00 12.41 88 CYS A N 1
ATOM 1310 C CA . CYS A 1 89 ? -36.396 13.761 -32.912 1.00 12.90 88 CYS A CA 1
ATOM 1311 C C . CYS A 1 89 ? -36.084 14.114 -34.367 1.00 12.82 88 CYS A C 1
ATOM 1312 O O . CYS A 1 89 ? -35.073 14.749 -34.672 1.00 13.70 88 CYS A O 1
ATOM 1319 N N . GLN A 1 90 ? -36.960 13.673 -35.273 1.00 12.08 89 GLN A N 1
ATOM 1320 C CA . GLN A 1 90 ? -36.766 13.925 -36.698 1.00 12.52 89 GLN A CA 1
ATOM 1321 C C . GLN A 1 90 ? -38.103 13.932 -37.420 1.00 12.23 89 GLN A C 1
ATOM 1322 O O . GLN A 1 90 ? -38.909 13.018 -37.234 1.00 14.33 89 GLN A O 1
ATOM 1336 N N . GLN A 1 91 ? -38.318 14.934 -38.272 1.00 12.07 90 GLN A N 1
ATOM 1337 C CA . GLN A 1 91 ? -39.559 15.040 -39.027 1.00 12.50 90 GLN A CA 1
ATOM 1338 C C . GLN A 1 91 ? -39.352 14.698 -40.498 1.00 11.83 90 GLN A C 1
ATOM 1339 O O . GLN A 1 91 ? -38.273 14.903 -41.055 1.00 12.71 90 GLN A O 1
ATOM 1353 N N . SER A 1 92 ? -40.408 14.165 -41.107 1.00 12.73 91 SER A N 1
ATOM 1354 C CA . SER A 1 92 ? -40.378 13.728 -42.503 1.00 13.06 91 SER A CA 1
ATOM 1355 C C . SER A 1 92 ? -41.694 14.005 -43.218 1.00 12.78 91 SER A C 1
ATOM 1356 O O . SER A 1 92 ? -42.122 13.222 -44.073 1.00 14.42 91 SER A O 1
ATOM 1364 N N . VAL A 1 93 ? -42.352 15.119 -42.895 1.00 13.02 92 VAL A N 1
ATOM 1365 C CA . VAL A 1 93 ? -43.685 15.370 -43.431 1.00 14.52 92 VAL A CA 1
ATOM 1366 C C . VAL A 1 93 ? -43.675 15.612 -44.923 1.00 17.48 92 VAL A C 1
ATOM 1367 O O . VAL A 1 93 ? -44.690 15.371 -45.578 1.00 20.96 92 VAL A O 1
ATOM 1380 N N . SER A 1 94 ? -42.594 16.162 -45.484 1.00 18.78 93 SER A N 1
ATOM 1381 C CA . SER A 1 94 ? -42.539 16.571 -46.914 1.00 23.58 93 SER A CA 1
ATOM 1382 C C . SER A 1 94 ? -41.970 15.389 -47.703 1.00 21.38 93 SER A C 1
ATOM 1383 O O . SER A 1 94 ? -40.798 15.040 -47.495 1.00 21.52 93 SER A O 1
ATOM 1391 N N . TYR A 1 95 ? -42.759 14.787 -48.572 1.00 21.46 94 TYR A N 1
ATOM 1392 C CA . TYR A 1 95 ? -42.321 13.642 -49.342 1.00 20.81 94 TYR A CA 1
ATOM 1393 C C . TYR A 1 95 ? -41.118 13.985 -50.213 1.00 19.72 94 TYR A C 1
ATOM 1394 O O . TYR A 1 95 ? -41.174 14.924 -51.011 1.00 20.34 94 TYR A O 1
ATOM 1412 N N . MET A 1 96 ? -40.037 13.213 -50.070 1.00 19.56 95 MET A N 1
ATOM 1413 C CA . MET A 1 96 ? -38.783 13.489 -50.773 1.00 19.17 95 MET A CA 1
ATOM 1414 C C . MET A 1 96 ? -38.358 14.945 -50.589 1.00 19.75 95 MET A C 1
ATOM 1415 O O . MET A 1 96 ? -37.681 15.535 -51.439 1.00 23.62 95 MET A O 1
ATOM 1429 N N . GLY A 1 97 ? -38.693 15.505 -49.433 1.00 20.69 96 GLY A N 1
ATOM 1430 C CA . GLY A 1 97 ? -38.263 16.834 -49.068 1.00 21.51 96 GLY A CA 1
ATOM 1431 C C . GLY A 1 97 ? -37.275 16.790 -47.919 1.00 20.12 96 GLY A C 1
ATOM 1432 O O . GLY A 1 97 ? -36.891 15.720 -47.436 1.00 19.97 96 GLY A O 1
ATOM 1436 N N . PRO A 1 98 ? -36.866 17.958 -47.431 1.00 20.16 97 PRO A N 1
ATOM 1437 C CA . PRO A 1 98 ? -35.844 17.987 -46.383 1.00 20.56 97 PRO A CA 1
ATOM 1438 C C . PRO A 1 98 ? -36.293 17.245 -45.133 1.00 19.34 97 PRO A C 1
ATOM 1439 O O . PRO A 1 98 ? -37.428 17.376 -44.680 1.00 19.99 97 PRO A O 1
ATOM 1450 N N . LEU A 1 99 ? -35.381 16.450 -44.590 1.00 18.85 98 LEU A N 1
ATOM 1451 C CA . LEU A 1 99 ? -35.557 15.821 -43.291 1.00 17.25 98 LEU A CA 1
ATOM 1452 C C . LEU A 1 99 ? -34.794 16.656 -42.279 1.00 16.31 98 LEU A C 1
ATOM 1453 O O . LEU A 1 99 ? -33.624 16.966 -42.508 1.00 19.10 98 LEU A O 1
ATOM 1469 N N . THR A 1 100 ? -35.455 17.069 -41.202 1.00 14.04 99 THR A N 1
ATOM 1470 C CA . THR A 1 100 ? -34.768 17.853 -40.187 1.00 13.95 99 THR A CA 1
ATOM 1471 C C . THR A 1 100 ? -34.866 17.189 -38.816 1.00 12.95 99 THR A C 1
ATOM 1472 O O . THR A 1 100 ? -35.838 16.497 -38.491 1.00 13.23 99 THR A O 1
ATOM 1483 N N . PHE A 1 101 ? -33.800 17.365 -38.053 1.00 13.61 100 PHE A N 1
ATOM 1484 C CA . PHE A 1 101 ? -33.617 16.768 -36.744 1.00 13.24 100 PHE A CA 1
ATOM 1485 C C . PHE A 1 101 ? -33.634 17.845 -35.663 1.00 14.03 100 PHE A C 1
ATOM 1486 O O . PHE A 1 101 ? -33.196 18.981 -35.876 1.00 14.96 100 PHE A O 1
ATOM 1503 N N . GLY A 1 102 ? -34.097 17.465 -34.478 1.00 13.15 101 GLY A N 1
ATOM 1504 C CA . GLY A 1 102 ? -33.821 18.245 -33.293 1.00 13.63 101 GLY A CA 1
ATOM 1505 C C . GLY A 1 102 ? -32.338 18.249 -32.977 1.00 13.19 101 GLY A C 1
ATOM 1506 O O . GLY A 1 102 ? -31.566 17.436 -33.481 1.00 13.76 101 GLY A O 1
ATOM 1510 N N . GLN A 1 103 ? -31.936 19.150 -32.073 1.00 13.56 102 GLN A N 1
ATOM 1511 C CA . GLN A 1 103 ? -30.526 19.319 -31.737 1.00 14.63 102 GLN A CA 1
ATOM 1512 C C . GLN A 1 103 ? -29.991 18.200 -30.850 1.00 14.56 102 GLN A C 1
ATOM 1513 O O . GLN A 1 103 ? -28.775 18.133 -30.634 1.00 16.22 102 GLN A O 1
ATOM 1527 N N . GLY A 1 104 ? -30.860 17.375 -30.289 1.00 13.63 103 GLY A N 1
ATOM 1528 C CA . GLY A 1 104 ? -30.483 16.283 -29.415 1.00 14.57 103 GLY A CA 1
ATOM 1529 C C . GLY A 1 104 ? -30.657 16.620 -27.944 1.00 14.25 103 GLY A C 1
ATOM 1530 O O . GLY A 1 104 ? -30.534 17.774 -27.520 1.00 16.50 103 GLY A O 1
ATOM 1534 N N . THR A 1 105 ? -30.936 15.590 -27.150 1.00 12.99 104 THR A N 1
ATOM 1535 C CA . THR A 1 105 ? -30.976 15.680 -25.693 1.00 12.87 104 THR A CA 1
ATOM 1536 C C . THR A 1 105 ? -30.028 14.628 -25.140 1.00 13.11 104 THR A C 1
ATOM 1537 O O . THR A 1 105 ? -30.240 13.425 -25.353 1.00 13.48 104 THR A O 1
ATOM 1548 N N . LYS A 1 106 ? -28.999 15.070 -24.425 1.00 12.55 105 LYS A N 1
ATOM 1549 C CA . LYS A 1 106 ? -28.038 14.153 -23.822 1.00 13.85 105 LYS A CA 1
ATOM 1550 C C . LYS A 1 106 ? -28.545 13.764 -22.434 1.00 12.53 105 LYS A C 1
ATOM 1551 O O . LYS A 1 106 ? -28.612 14.606 -21.531 1.00 13.69 105 LYS A O 1
ATOM 1570 N N . VAL A 1 107 ? -28.861 12.479 -22.262 1.00 12.69 106 VAL A N 1
ATOM 1571 C CA . VAL A 1 107 ? -29.344 11.933 -21.002 1.00 12.38 106 VAL A CA 1
ATOM 1572 C C . VAL A 1 107 ? -28.202 11.232 -20.286 1.00 13.30 106 VAL A C 1
ATOM 1573 O O . VAL A 1 107 ? -27.613 10.263 -20.813 1.00 14.30 106 VAL A O 1
ATOM 1586 N N . GLU A 1 108 ? -27.927 11.719 -19.076 1.00 13.16 107 GLU A N 1
ATOM 1587 C CA . GLU A 1 108 ? -26.975 11.113 -18.169 1.00 12.95 107 GLU A CA 1
ATOM 1588 C C . GLU A 1 108 ? -27.742 10.413 -17.054 1.00 13.10 107 GLU A C 1
ATOM 1589 O O . GLU A 1 108 ? -28.778 10.905 -16.586 1.00 13.45 107 GLU A O 1
ATOM 1601 N N . ILE A 1 109 ? -27.195 9.292 -16.593 1.00 13.27 108 ILE A N 1
ATOM 1602 C CA . ILE A 1 109 ? -27.771 8.538 -15.489 1.00 13.17 108 ILE A CA 1
ATOM 1603 C C . ILE A 1 109 ? -27.156 9.056 -14.191 1.00 14.33 108 ILE A C 1
ATOM 1604 O O . ILE A 1 109 ? -25.947 8.957 -13.976 1.00 16.12 108 ILE A O 1
ATOM 1620 N N . LYS A 1 110 ? -27.992 9.627 -13.334 1.00 13.46 109 LYS A N 1
ATOM 1621 C CA . LYS A 1 110 ? -27.575 10.041 -12.011 1.00 13.97 109 LYS A CA 1
ATOM 1622 C C . LYS A 1 110 ? -27.502 8.782 -11.170 1.00 15.62 109 LYS A C 1
ATOM 1623 O O . LYS A 1 110 ? -28.367 7.910 -11.266 1.00 19.47 109 LYS A O 1
ATOM 1642 N N . ARG A 1 111 ? -26.444 8.657 -10.395 1.00 16.64 110 ARG A N 1
ATOM 1643 C CA . ARG A 1 111 ? -26.289 7.539 -9.474 1.00 16.22 110 ARG A CA 1
ATOM 1644 C C . ARG A 1 111 ? -25.618 8.071 -8.222 1.00 14.80 110 ARG A C 1
ATOM 1645 O O . ARG A 1 111 ? -25.324 9.266 -8.118 1.00 15.79 110 ARG A O 1
ATOM 1666 N N . THR A 1 112 ? -25.390 7.191 -7.253 1.00 14.99 111 THR A N 1
ATOM 1667 C CA . THR A 1 112 ? -24.721 7.638 -6.044 1.00 15.74 111 THR A CA 1
ATOM 1668 C C . THR A 1 112 ? -23.249 7.957 -6.313 1.00 13.31 111 THR A C 1
ATOM 1669 O O . THR A 1 112 ? -22.634 7.491 -7.278 1.00 14.97 111 THR A O 1
ATOM 1680 N N . VAL A 1 113 ? -22.697 8.789 -5.433 1.00 12.51 112 VAL A N 1
ATOM 1681 C CA . VAL A 1 113 ? -21.310 9.214 -5.552 1.00 12.18 112 VAL A CA 1
ATOM 1682 C C . VAL A 1 113 ? -20.367 8.038 -5.370 1.00 13.26 112 VAL A C 1
ATOM 1683 O O . VAL A 1 113 ? -20.551 7.197 -4.476 1.00 14.81 112 VAL A O 1
ATOM 1696 N N . ALA A 1 114 ? -19.320 8.009 -6.199 1.00 12.65 113 ALA A N 1
ATOM 1697 C CA . ALA A 1 114 ? -18.273 7.002 -6.133 1.00 13.48 113 ALA A CA 1
ATOM 1698 C C . ALA A 1 114 ? -16.924 7.677 -6.355 1.00 12.79 113 ALA A C 1
ATOM 1699 O O . ALA A 1 114 ? -16.747 8.416 -7.323 1.00 13.16 113 ALA A O 1
ATOM 1706 N N . ALA A 1 115 ? -15.982 7.441 -5.452 1.00 13.23 114 ALA A N 1
ATOM 1707 C CA . ALA A 1 115 ? -14.651 8.027 -5.566 1.00 13.06 114 ALA A CA 1
ATOM 1708 C C . ALA A 1 115 ? -13.806 7.285 -6.602 1.00 13.17 114 ALA A C 1
ATOM 1709 O O . ALA A 1 115 ? -13.940 6.073 -6.761 1.00 15.23 114 ALA A O 1
ATOM 1716 N N . PRO A 1 116 ? -12.900 7.984 -7.285 1.00 13.05 115 PRO A N 1
ATOM 1717 C CA . PRO A 1 116 ? -11.980 7.318 -8.211 1.00 13.85 115 PRO A CA 1
ATOM 1718 C C . PRO A 1 116 ? -10.886 6.558 -7.493 1.00 14.49 115 PRO A C 1
ATOM 1719 O O . PRO A 1 116 ? -10.442 6.949 -6.412 1.00 15.98 115 PRO A O 1
ATOM 1730 N N . SER A 1 117 ? -10.431 5.476 -8.134 1.00 14.69 116 SER A N 1
ATOM 1731 C CA . SER A 1 117 ? -9.122 4.894 -7.836 1.00 14.45 116 SER A CA 1
ATOM 1732 C C . SER A 1 117 ? -8.093 5.569 -8.740 1.00 13.73 116 SER A C 1
ATOM 1733 O O . SER A 1 117 ? -8.378 5.829 -9.902 1.00 15.98 116 SER A O 1
ATOM 1741 N N . VAL A 1 118 ? -6.926 5.908 -8.195 1.00 13.35 117 VAL A N 1
ATOM 1742 C CA . VAL A 1 118 ? -5.954 6.750 -8.887 1.00 13.03 117 VAL A CA 1
ATOM 1743 C C . VAL A 1 118 ? -4.674 5.975 -9.171 1.00 12.81 117 VAL A C 1
ATOM 1744 O O . VAL A 1 118 ? -4.191 5.224 -8.315 1.00 14.53 117 VAL A O 1
ATOM 1757 N N . PHE A 1 119 ? -4.119 6.179 -10.372 1.00 13.36 118 PHE A N 1
ATOM 1758 C CA . PHE A 1 119 ? -2.875 5.554 -10.807 1.00 13.52 118 PHE A CA 1
ATOM 1759 C C . PHE A 1 119 ? -2.035 6.577 -11.575 1.00 13.42 118 PHE A C 1
ATOM 1760 O O . PHE A 1 119 ? -2.573 7.428 -12.286 1.00 15.46 118 PHE A O 1
ATOM 1777 N N . ILE A 1 120 ? -0.714 6.500 -11.434 1.00 13.81 119 ILE A N 1
ATOM 1778 C CA . ILE A 1 120 ? 0.204 7.375 -12.165 1.00 13.93 119 ILE A CA 1
ATOM 1779 C C . ILE A 1 120 ? 1.187 6.518 -12.952 1.00 13.93 119 ILE A C 1
ATOM 1780 O O . ILE A 1 120 ? 1.609 5.453 -12.485 1.00 15.77 119 ILE A O 1
ATOM 1796 N N . PHE A 1 121 ? 1.552 6.984 -14.147 1.00 12.98 120 PHE A N 1
ATOM 1797 C CA . PHE A 1 121 ? 2.443 6.278 -15.057 1.00 13.85 120 PHE A CA 1
ATOM 1798 C C . PHE A 1 121 ? 3.552 7.195 -15.534 1.00 14.23 120 PHE A C 1
ATOM 1799 O O . PHE A 1 121 ? 3.272 8.294 -16.072 1.00 15.14 120 PHE A O 1
ATOM 1816 N N . PRO A 1 122 ? 4.814 6.786 -15.401 1.00 15.89 121 PRO A N 1
ATOM 1817 C CA . PRO A 1 122 ? 5.923 7.575 -15.927 1.00 15.52 121 PRO A CA 1
ATOM 1818 C C . PRO A 1 122 ? 6.031 7.459 -17.434 1.00 14.78 121 PRO A C 1
ATOM 1819 O O . PRO A 1 122 ? 5.462 6.537 -18.037 1.00 15.69 121 PRO A O 1
ATOM 1830 N N . PRO A 1 123 ? 6.783 8.358 -18.069 1.00 15.31 122 PRO A N 1
ATOM 1831 C CA . PRO A 1 123 ? 7.076 8.204 -19.499 1.00 15.83 122 PRO A CA 1
ATOM 1832 C C . PRO A 1 123 ? 7.965 7.001 -19.737 1.00 15.71 122 PRO A C 1
ATOM 1833 O O . PRO A 1 123 ? 8.777 6.627 -18.888 1.00 17.30 122 PRO A O 1
ATOM 1844 N N . SER A 1 124 ? 7.800 6.402 -20.914 1.00 16.42 123 SER A N 1
ATOM 1845 C CA . SER A 1 124 ? 8.621 5.282 -21.347 1.00 15.78 123 SER A CA 1
ATOM 1846 C C . SER A 1 124 ? 9.952 5.749 -21.924 1.00 15.86 123 SER A C 1
ATOM 1847 O O . SER A 1 124 ? 10.080 6.853 -22.475 1.00 15.80 123 SER A O 1
ATOM 1855 N N . ASP A 1 125 ? 10.954 4.879 -21.815 1.00 17.40 124 ASP A N 1
ATOM 1856 C CA . ASP A 1 125 ? 12.242 5.171 -22.442 1.00 18.66 124 ASP A CA 1
ATOM 1857 C C . ASP A 1 125 ? 12.098 5.323 -23.956 1.00 17.66 124 ASP A C 1
ATOM 1858 O O . ASP A 1 125 ? 12.762 6.175 -24.588 1.00 18.45 124 ASP A O 1
ATOM 1867 N N . SER A 1 126 ? 11.214 4.515 -24.553 1.00 17.59 125 SER A N 1
ATOM 1868 C CA . SER A 1 126 ? 10.977 4.602 -25.988 1.00 17.84 125 SER A CA 1
ATOM 1869 C C . SER A 1 126 ? 10.560 6.012 -26.370 1.00 16.33 125 SER A C 1
ATOM 1870 O O . SER A 1 126 ? 11.078 6.582 -27.337 1.00 18.93 125 SER A O 1
ATOM 1878 N N . GLN A 1 127 ? 9.640 6.608 -25.600 1.00 14.89 126 GLN A N 1
ATOM 1879 C CA . GLN A 1 127 ? 9.180 7.949 -25.940 1.00 14.90 126 GLN A CA 1
ATOM 1880 C C . GLN A 1 127 ? 10.295 8.970 -25.778 1.00 14.52 126 GLN A C 1
ATOM 1881 O O . GLN A 1 127 ? 10.403 9.921 -26.560 1.00 15.18 126 GLN A O 1
ATOM 1895 N N . LEU A 1 128 ? 11.121 8.808 -24.748 1.00 14.34 127 LEU A N 1
ATOM 1896 C CA . LEU A 1 128 ? 12.145 9.806 -24.484 1.00 14.74 127 LEU A CA 1
ATOM 1897 C C . LEU A 1 128 ? 13.113 9.937 -25.649 1.00 15.04 127 LEU A C 1
ATOM 1898 O O . LEU A 1 128 ? 13.721 11.001 -25.815 1.00 15.90 127 LEU A O 1
ATOM 1914 N N . LYS A 1 129 ? 13.281 8.871 -26.456 1.00 14.44 128 LYS A N 1
ATOM 1915 C CA . LYS A 1 129 ? 14.147 8.990 -27.637 1.00 14.66 128 LYS A CA 1
ATOM 1916 C C . LYS A 1 129 ? 13.742 10.158 -28.536 1.00 14.53 128 LYS A C 1
ATOM 1917 O O . LYS A 1 129 ? 14.598 10.711 -29.253 1.00 16.16 128 LYS A O 1
ATOM 1936 N N . SER A 1 130 ? 12.439 10.513 -28.528 1.00 15.59 129 SER A N 1
ATOM 1937 C CA . SER A 1 130 ? 11.785 11.539 -29.334 1.00 19.52 129 SER A CA 1
ATOM 1938 C C . SER A 1 130 ? 11.847 12.936 -28.739 1.00 16.38 129 SER A C 1
ATOM 1939 O O . SER A 1 130 ? 11.352 13.878 -29.367 1.00 17.60 129 SER A O 1
ATOM 1947 N N . GLY A 1 131 ? 12.330 13.076 -27.513 1.00 16.01 130 GLY A N 1
ATOM 1948 C CA . GLY A 1 131 ? 12.544 14.373 -26.919 1.00 16.61 130 GLY A CA 1
ATOM 1949 C C . GLY A 1 131 ? 11.406 14.915 -26.085 1.00 16.30 130 GLY A C 1
ATOM 1950 O O . GLY A 1 131 ? 11.535 16.025 -25.566 1.00 17.29 130 GLY A O 1
ATOM 1954 N N . THR A 1 132 ? 10.304 14.176 -25.947 1.00 17.13 131 THR A N 1
ATOM 1955 C CA . THR A 1 132 ? 9.142 14.586 -25.176 1.00 16.71 131 THR A CA 1
ATOM 1956 C C . THR A 1 132 ? 8.827 13.491 -24.170 1.00 15.80 131 THR A C 1
ATOM 1957 O O . THR A 1 132 ? 9.078 12.307 -24.410 1.00 16.95 131 THR A O 1
ATOM 1968 N N . ALA A 1 133 ? 8.253 13.902 -23.049 1.00 15.65 132 ALA A N 1
ATOM 1969 C CA . ALA A 1 133 ? 7.858 13.017 -21.964 1.00 15.22 132 ALA A CA 1
ATOM 1970 C C . ALA A 1 133 ? 6.386 13.246 -21.663 1.00 15.09 132 ALA A C 1
ATOM 1971 O O . ALA A 1 133 ? 5.966 14.385 -21.423 1.00 17.68 132 ALA A O 1
ATOM 1978 N N . SER A 1 134 ? 5.609 12.172 -21.707 1.00 13.89 133 SER A N 1
ATOM 1979 C CA . SER A 1 134 ? 4.213 12.198 -21.296 1.00 13.62 133 SER A CA 1
ATOM 1980 C C . SER A 1 134 ? 4.066 11.450 -19.978 1.00 13.43 133 SER A C 1
ATOM 1981 O O . SER A 1 134 ? 4.497 10.297 -19.865 1.00 15.04 133 SER A O 1
ATOM 1989 N N . VAL A 1 135 ? 3.471 12.111 -18.987 1.00 13.73 134 VAL A N 1
ATOM 1990 C CA . VAL A 1 135 ? 3.174 11.522 -17.684 1.00 13.66 134 VAL A CA 1
ATOM 1991 C C . VAL A 1 135 ? 1.661 11.413 -17.583 1.00 13.27 134 VAL A C 1
ATOM 1992 O O . VAL A 1 135 ? 0.964 12.377 -17.900 1.00 13.75 134 VAL A O 1
ATOM 2005 N N . VAL A 1 136 ? 1.145 10.244 -17.204 1.00 12.64 135 VAL A N 1
ATOM 2006 C CA . VAL A 1 136 ? -0.300 10.020 -17.251 1.00 12.35 135 VAL A CA 1
ATOM 2007 C C . VAL A 1 136 ? -0.844 9.700 -15.868 1.00 12.91 135 VAL A C 1
ATOM 2008 O O . VAL A 1 136 ? -0.266 8.890 -15.143 1.00 13.61 135 VAL A O 1
ATOM 2021 N N . CYS A 1 137 ? -1.971 10.324 -15.517 1.00 12.98 136 CYS A N 1
ATOM 2022 C CA . CYS A 1 137 ? -2.726 10.048 -14.298 1.00 14.36 136 CYS A CA 1
ATOM 2023 C C . CYS A 1 137 ? -4.113 9.537 -14.689 1.00 14.03 136 CYS A C 1
ATOM 2024 O O . CYS A 1 137 ? -4.788 10.149 -15.518 1.00 15.27 136 CYS A O 1
ATOM 2031 N N . LEU A 1 138 ? -4.498 8.387 -14.124 1.00 13.16 137 LEU A N 1
ATOM 2032 C CA . LEU A 1 138 ? -5.766 7.713 -14.376 1.00 12.67 137 LEU A CA 1
ATOM 2033 C C . LEU A 1 138 ? -6.635 7.799 -13.125 1.00 12.68 137 LEU A C 1
ATOM 2034 O O . LEU A 1 138 ? -6.181 7.450 -12.025 1.00 12.65 137 LEU A O 1
ATOM 2050 N N . LEU A 1 139 ? -7.877 8.257 -13.306 1.00 11.84 138 LEU A N 1
ATOM 2051 C CA . LEU A 1 139 ? -8.937 8.258 -12.303 1.00 11.97 138 LEU A CA 1
ATOM 2052 C C . LEU A 1 139 ? -9.974 7.260 -12.786 1.00 12.11 138 LEU A C 1
ATOM 2053 O O . LEU A 1 139 ? -10.600 7.474 -13.826 1.00 13.27 138 LEU A O 1
ATOM 2069 N N . ASN A 1 140 ? -10.168 6.175 -12.046 1.00 12.59 139 ASN A N 1
ATOM 2070 C CA . ASN A 1 140 ? -10.972 5.065 -12.543 1.00 13.31 139 ASN A CA 1
ATOM 2071 C C . ASN A 1 140 ? -12.295 4.944 -11.798 1.00 13.19 139 ASN A C 1
ATOM 2072 O O . ASN A 1 140 ? -12.311 4.898 -10.555 1.00 13.63 139 ASN A O 1
ATOM 2083 N N . ASN A 1 141 ? -13.390 4.874 -12.576 1.00 12.92 140 ASN A N 1
ATOM 2084 C CA . ASN A 1 141 ? -14.714 4.427 -12.123 1.00 13.54 140 ASN A CA 1
ATOM 2085 C C . ASN A 1 141 ? -15.296 5.289 -10.993 1.00 13.46 140 ASN A C 1
ATOM 2086 O O . ASN A 1 141 ? -15.548 4.823 -9.882 1.00 15.40 140 ASN A O 1
ATOM 2097 N N . PHE A 1 142 ? -15.586 6.548 -11.341 1.00 12.58 141 PHE A N 1
ATOM 2098 C CA . PHE A 1 142 ? -16.082 7.530 -10.384 1.00 12.13 141 PHE A CA 1
ATOM 2099 C C . PHE A 1 142 ? -17.370 8.200 -10.859 1.00 11.05 141 PHE A C 1
ATOM 2100 O O . PHE A 1 142 ? -17.755 8.132 -12.027 1.00 12.02 141 PHE A O 1
ATOM 2117 N N . TYR A 1 143 ? -18.060 8.853 -9.913 1.00 11.77 142 TYR A N 1
ATOM 2118 C CA . TYR A 1 143 ? -19.285 9.591 -10.205 1.00 11.97 142 TYR A CA 1
ATOM 2119 C C . TYR A 1 143 ? -19.469 10.633 -9.109 1.00 11.31 142 TYR A C 1
ATOM 2120 O O . TYR A 1 143 ? -19.275 10.299 -7.933 1.00 12.09 142 TYR A O 1
ATOM 2138 N N . PRO A 1 144 ? -19.834 11.890 -9.421 1.00 11.64 143 PRO A N 1
ATOM 2139 C CA . PRO A 1 144 ? -20.122 12.459 -10.742 1.00 12.95 143 PRO A CA 1
ATOM 2140 C C . PRO A 1 144 ? -18.838 12.759 -11.501 1.00 12.43 143 PRO A C 1
ATOM 2141 O O . PRO A 1 144 ? -17.718 12.540 -11.048 1.00 13.00 143 PRO A O 1
ATOM 2152 N N . ARG A 1 145 ? -19.043 13.294 -12.698 1.00 13.88 144 ARG A N 1
ATOM 2153 C CA . ARG A 1 145 ? -17.962 13.498 -13.654 1.00 16.25 144 ARG A CA 1
ATOM 2154 C C . ARG A 1 145 ? -16.957 14.546 -13.199 1.00 16.84 144 ARG A C 1
ATOM 2155 O O . ARG A 1 145 ? -15.802 14.517 -13.633 1.00 17.95 144 ARG A O 1
ATOM 2176 N N . GLU A 1 146 ? -17.379 15.509 -12.390 1.00 15.76 145 GLU A N 1
ATOM 2177 C CA . GLU A 1 146 ? -16.486 16.583 -11.977 1.00 16.44 145 GLU A CA 1
ATOM 2178 C C . GLU A 1 146 ? -15.348 16.055 -11.110 1.00 15.41 145 GLU A C 1
ATOM 2179 O O . GLU A 1 146 ? -15.571 15.311 -10.151 1.00 15.04 145 GLU A O 1
ATOM 2191 N N . ALA A 1 147 ? -14.125 16.455 -11.437 1.00 15.44 146 ALA A N 1
ATOM 2192 C CA . ALA A 1 147 ? -12.932 16.059 -10.708 1.00 14.75 146 ALA A CA 1
ATOM 2193 C C . ALA A 1 147 ? -11.868 17.102 -10.996 1.00 17.85 146 ALA A C 1
ATOM 2194 O O . ALA A 1 147 ? -11.919 17.780 -12.022 1.00 20.24 146 ALA A O 1
ATOM 2201 N N . LYS A 1 148 ? -10.923 17.245 -10.078 1.00 16.96 147 LYS A N 1
ATOM 2202 C CA . LYS A 1 148 ? -9.792 18.141 -10.269 1.00 19.77 147 LYS A CA 1
ATOM 2203 C C . LYS A 1 148 ? -8.503 17.342 -10.170 1.00 16.76 147 LYS A C 1
ATOM 2204 O O . LYS A 1 148 ? -8.296 16.605 -9.197 1.00 17.74 147 LYS A O 1
ATOM 2223 N N . VAL A 1 149 ? -7.656 17.475 -11.187 1.00 17.35 148 VAL A N 1
ATOM 2224 C CA . VAL A 1 149 ? -6.334 16.868 -11.200 1.00 17.18 148 VAL A CA 1
ATOM 2225 C C . VAL A 1 149 ? -5.330 18.006 -11.190 1.00 18.00 148 VAL A C 1
ATOM 2226 O O . VAL A 1 149 ? -5.383 18.892 -12.050 1.00 22.61 148 VAL A O 1
ATOM 2239 N N . GLN A 1 150 ? -4.427 17.983 -10.219 1.00 15.71 149 GLN A N 1
ATOM 2240 C CA . GLN A 1 150 ? -3.354 18.957 -10.122 1.00 18.05 149 GLN A CA 1
ATOM 2241 C C . GLN A 1 150 ? -2.032 18.214 -10.221 1.00 17.42 149 GLN A C 1
ATOM 2242 O O . GLN A 1 150 ? -1.734 17.346 -9.397 1.00 19.37 149 GLN A O 1
ATOM 2256 N N . TRP A 1 151 ? -1.222 18.593 -11.188 1.00 16.39 150 TRP A N 1
ATOM 2257 C CA . TRP A 1 151 ? 0.099 18.020 -11.337 1.00 15.68 150 TRP A CA 1
ATOM 2258 C C . TRP A 1 151 ? 1.101 18.845 -10.542 1.00 18.78 150 TRP A C 1
ATOM 2259 O O . TRP A 1 151 ? 1.022 20.076 -10.511 1.00 19.84 150 TRP A O 1
ATOM 2280 N N . LYS A 1 152 ? 2.042 18.155 -9.902 1.00 21.16 151 LYS A N 1
ATOM 2281 C CA . LYS A 1 152 ? 3.135 18.770 -9.162 1.00 24.62 151 LYS A CA 1
ATOM 2282 C C . LYS A 1 152 ? 4.442 18.117 -9.588 1.00 24.79 151 LYS A C 1
ATOM 2283 O O . LYS A 1 152 ? 4.526 16.889 -9.694 1.00 24.13 151 LYS A O 1
ATOM 2302 N N . VAL A 1 153 ? 5.456 18.937 -9.842 1.00 25.79 152 VAL A N 1
ATOM 2303 C CA . VAL A 1 153 ? 6.788 18.469 -10.201 1.00 25.76 152 VAL A CA 1
ATOM 2304 C C . VAL A 1 153 ? 7.742 19.079 -9.182 1.00 29.27 152 VAL A C 1
ATOM 2305 O O . VAL A 1 153 ? 7.873 20.307 -9.107 1.00 30.02 152 VAL A O 1
ATOM 2318 N N . ASP A 1 154 ? 8.394 18.228 -8.395 1.00 30.11 153 ASP A N 1
ATOM 2319 C CA . ASP A 1 154 ? 9.168 18.667 -7.235 1.00 32.25 153 ASP A CA 1
ATOM 2320 C C . ASP A 1 154 ? 8.348 19.616 -6.361 1.00 33.53 153 ASP A C 1
ATOM 2321 O O . ASP A 1 154 ? 8.826 20.651 -5.888 1.00 35.69 153 ASP A O 1
ATOM 2330 N N . ASN A 1 155 ? 7.095 19.228 -6.127 1.00 35.27 154 ASN A N 1
ATOM 2331 C CA . ASN A 1 155 ? 6.130 19.921 -5.276 1.00 36.86 154 ASN A CA 1
ATOM 2332 C C . ASN A 1 155 ? 5.722 21.287 -5.814 1.00 36.26 154 ASN A C 1
ATOM 2333 O O . ASN A 1 155 ? 5.044 22.047 -5.105 1.00 37.30 154 ASN A O 1
ATOM 2344 N N . ALA A 1 156 ? 6.082 21.606 -7.055 1.00 34.66 155 ALA A N 1
ATOM 2345 C CA . ALA A 1 156 ? 5.710 22.854 -7.707 1.00 34.23 155 ALA A CA 1
ATOM 2346 C C . ALA A 1 156 ? 4.505 22.591 -8.604 1.00 33.17 155 ALA A C 1
ATOM 2347 O O . ALA A 1 156 ? 4.544 21.705 -9.469 1.00 32.31 155 ALA A O 1
ATOM 2354 N N . LEU A 1 157 ? 3.437 23.355 -8.394 1.00 33.74 156 LEU A N 1
ATOM 2355 C CA . LEU A 1 157 ? 2.211 23.159 -9.156 1.00 33.19 156 LEU A CA 1
ATOM 2356 C C . LEU A 1 157 ? 2.410 23.489 -10.631 1.00 28.93 156 LEU A C 1
ATOM 2357 O O . LEU A 1 157 ? 2.992 24.518 -10.986 1.00 32.06 156 LEU A O 1
ATOM 2373 N N . GLN A 1 158 ? 1.894 22.617 -11.492 1.00 25.66 157 GLN A N 1
ATOM 2374 C CA . GLN A 1 158 ? 1.969 22.796 -12.933 1.00 24.17 157 GLN A CA 1
ATOM 2375 C C . GLN A 1 158 ? 0.684 23.423 -13.454 1.00 25.08 157 GLN A C 1
ATOM 2376 O O . GLN A 1 158 ? -0.397 23.201 -12.905 1.00 24.83 157 GLN A O 1
ATOM 2390 N N . SER A 1 159 ? 0.802 24.189 -14.540 1.00 25.58 158 SER A N 1
ATOM 2391 C CA . SER A 1 159 ? -0.382 24.717 -15.201 1.00 26.71 158 SER A CA 1
ATOM 2392 C C . SER A 1 159 ? -0.103 24.883 -16.687 1.00 25.00 158 SER A C 1
ATOM 2393 O O . SER A 1 159 ? 0.990 25.298 -17.084 1.00 26.58 158 SER A O 1
ATOM 2401 N N . GLY A 1 160 ? -1.109 24.568 -17.499 1.00 24.46 159 GLY A N 1
ATOM 2402 C CA . GLY A 1 160 ? -1.070 24.825 -18.917 1.00 26.55 159 GLY A CA 1
ATOM 2403 C C . GLY A 1 160 ? -0.466 23.731 -19.767 1.00 24.87 159 GLY A C 1
ATOM 2404 O O . GLY A 1 160 ? -0.515 23.842 -20.994 1.00 26.29 159 GLY A O 1
ATOM 2408 N N . ASN A 1 161 ? 0.104 22.683 -19.164 1.00 22.03 160 ASN A N 1
ATOM 2409 C CA . ASN A 1 161 ? 0.821 21.640 -19.889 1.00 21.18 160 ASN A CA 1
ATOM 2410 C C . ASN A 1 161 ? 0.146 20.279 -19.739 1.00 18.21 160 ASN A C 1
ATOM 2411 O O . ASN A 1 161 ? 0.793 19.248 -19.924 1.00 18.24 160 ASN A O 1
ATOM 2422 N N . SER A 1 162 ? -1.151 20.253 -19.452 1.00 17.25 161 SER A N 1
ATOM 2423 C CA . SER A 1 162 ? -1.866 18.998 -19.311 1.00 18.41 161 SER A CA 1
ATOM 2424 C C . SER A 1 162 ? -3.169 19.041 -20.092 1.00 17.50 161 SER A C 1
ATOM 2425 O O . SER A 1 162 ? -3.718 20.110 -20.365 1.00 20.61 161 SER A O 1
ATOM 2433 N N . GLN A 1 163 ? -3.628 17.852 -20.485 1.00 17.23 162 GLN A N 1
ATOM 2434 C CA . GLN A 1 163 ? -4.890 17.693 -21.197 1.00 16.98 162 GLN A CA 1
ATOM 2435 C C . GLN A 1 163 ? -5.626 16.490 -20.626 1.00 15.34 162 GLN A C 1
ATOM 2436 O O . GLN A 1 163 ? -5.003 15.483 -20.281 1.00 16.22 162 GLN A O 1
ATOM 2450 N N . GLU A 1 164 ? -6.950 16.593 -20.554 1.00 16.89 163 GLU A N 1
ATOM 2451 C CA . GLU A 1 164 ? -7.807 15.566 -19.983 1.00 17.18 163 GLU A CA 1
ATOM 2452 C C . GLU A 1 164 ? -8.711 14.942 -21.040 1.00 15.90 163 GLU A C 1
ATOM 2453 O O . GLU A 1 164 ? -9.126 15.591 -22.003 1.00 17.06 163 GLU A O 1
ATOM 2465 N N . SER A 1 165 ? -9.036 13.672 -20.818 1.00 15.53 164 SER A N 1
ATOM 2466 C CA . SER A 1 165 ? -10.059 12.978 -21.572 1.00 14.81 164 SER A CA 1
ATOM 2467 C C . SER A 1 165 ? -10.902 12.169 -20.599 1.00 14.71 164 SER A C 1
ATOM 2468 O O . SER A 1 165 ? -10.389 11.645 -19.612 1.00 14.07 164 SER A O 1
ATOM 2476 N N . VAL A 1 166 ? -12.193 12.079 -20.877 1.00 15.22 165 VAL A N 1
ATOM 2477 C CA . VAL A 1 166 ? -13.132 11.392 -20.010 1.00 15.60 165 VAL A CA 1
ATOM 2478 C C . VAL A 1 166 ? -13.906 10.382 -20.847 1.00 16.25 165 VAL A C 1
ATOM 2479 O O . VAL A 1 166 ? -14.342 10.687 -21.966 1.00 17.67 165 VAL A O 1
ATOM 2492 N N . THR A 1 167 ? -14.078 9.177 -20.311 1.00 15.73 166 THR A N 1
ATOM 2493 C CA . THR A 1 167 ? -14.877 8.197 -21.017 1.00 17.50 166 THR A CA 1
ATOM 2494 C C . THR A 1 167 ? -16.350 8.582 -20.993 1.00 19.61 166 THR A C 1
ATOM 2495 O O . THR A 1 167 ? -16.817 9.386 -20.180 1.00 19.62 166 THR A O 1
ATOM 2506 N N . GLU A 1 168 ? -17.088 7.968 -21.901 1.00 22.38 167 GLU A N 1
ATOM 2507 C CA . GLU A 1 168 ? -18.521 8.078 -21.823 1.00 24.55 167 GLU A CA 1
ATOM 2508 C C . GLU A 1 168 ? -19.002 7.270 -20.628 1.00 23.17 167 GLU A C 1
ATOM 2509 O O . GLU A 1 168 ? -18.335 6.352 -20.132 1.00 23.08 167 GLU A O 1
ATOM 2521 N N . GLN A 1 169 ? -20.150 7.667 -20.132 1.00 23.73 168 GLN A N 1
ATOM 2522 C CA . GLN A 1 169 ? -20.725 7.003 -18.988 1.00 21.59 168 GLN A CA 1
ATOM 2523 C C . GLN A 1 169 ? -20.897 5.512 -19.248 1.00 24.50 168 GLN A C 1
ATOM 2524 O O . GLN A 1 169 ? -21.354 5.106 -20.314 1.00 26.86 168 GLN A O 1
ATOM 2538 N N . ASP A 1 170 ? -20.477 4.690 -18.294 1.00 22.45 169 ASP A N 1
ATOM 2539 C CA . ASP A 1 170 ? -20.606 3.248 -18.450 1.00 25.21 169 ASP A CA 1
ATOM 2540 C C . ASP A 1 170 ? -22.071 2.845 -18.496 1.00 24.68 169 ASP A C 1
ATOM 2541 O O . ASP A 1 170 ? -22.861 3.227 -17.635 1.00 23.39 169 ASP A O 1
ATOM 2550 N N . SER A 1 171 ? -22.413 2.015 -19.479 1.00 25.25 170 SER A N 1
ATOM 2551 C CA . SER A 1 171 ? -23.789 1.590 -19.701 1.00 25.78 170 SER A CA 1
ATOM 2552 C C . SER A 1 171 ? -24.321 0.702 -18.583 1.00 24.70 170 SER A C 1
ATOM 2553 O O . SER A 1 171 ? -25.532 0.458 -18.531 1.00 25.09 170 SER A O 1
ATOM 2561 N N . LYS A 1 172 ? -23.449 0.126 -17.756 1.00 26.17 171 LYS A N 1
ATOM 2562 C CA . LYS A 1 172 ? -23.864 -0.779 -16.690 1.00 23.09 171 LYS A CA 1
ATOM 2563 C C . LYS A 1 172 ? -23.809 -0.157 -15.296 1.00 23.47 171 LYS A C 1
ATOM 2564 O O . LYS A 1 172 ? -24.783 -0.248 -14.547 1.00 23.41 171 LYS A O 1
ATOM 2583 N N . ASP A 1 173 ? -22.690 0.456 -14.916 1.00 21.11 172 ASP A N 1
ATOM 2584 C CA . ASP A 1 173 ? -22.520 0.977 -13.558 1.00 20.66 172 ASP A CA 1
ATOM 2585 C C . ASP A 1 173 ? -22.582 2.499 -13.491 1.00 15.30 172 ASP A C 1
ATOM 2586 O O . ASP A 1 173 ? -22.475 3.078 -12.397 1.00 14.61 172 ASP A O 1
ATOM 2595 N N . SER A 1 174 ? -22.728 3.156 -14.633 1.00 14.06 173 SER A N 1
ATOM 2596 C CA . SER A 1 174 ? -22.961 4.585 -14.721 1.00 12.02 173 SER A CA 1
ATOM 2597 C C . SER A 1 174 ? -21.796 5.432 -14.230 1.00 11.64 173 SER A C 1
ATOM 2598 O O . SER A 1 174 ? -21.970 6.618 -13.957 1.00 12.90 173 SER A O 1
ATOM 2606 N N . THR A 1 175 ? -20.594 4.879 -14.176 1.00 13.30 174 THR A N 1
ATOM 2607 C CA . THR A 1 175 ? -19.421 5.634 -13.773 1.00 13.15 174 THR A CA 1
ATOM 2608 C C . THR A 1 175 ? -18.640 6.152 -14.976 1.00 13.78 174 THR A C 1
ATOM 2609 O O . THR A 1 175 ? -18.863 5.778 -16.131 1.00 15.50 174 THR A O 1
ATOM 2620 N N . TYR A 1 176 ? -17.697 7.043 -14.664 1.00 12.57 175 TYR A N 1
ATOM 2621 C CA . TYR A 1 176 ? -16.759 7.632 -15.602 1.00 12.45 175 TYR A CA 1
ATOM 2622 C C . TYR A 1 176 ? -15.336 7.244 -15.220 1.00 12.37 175 TYR A C 1
ATOM 2623 O O . TYR A 1 176 ? -15.047 6.895 -14.070 1.00 12.82 175 TYR A O 1
ATOM 2641 N N . SER A 1 177 ? -14.441 7.322 -16.199 1.00 12.51 176 SER A N 1
ATOM 2642 C CA . SER A 1 177 ? -13.013 7.318 -15.940 1.00 11.98 176 SER A CA 1
ATOM 2643 C C . SER A 1 177 ? -12.403 8.497 -16.679 1.00 11.86 176 SER A C 1
ATOM 2644 O O . SER A 1 177 ? -12.986 9.023 -17.629 1.00 12.92 176 SER A O 1
ATOM 2652 N N . LEU A 1 178 ? -11.241 8.929 -16.205 1.00 11.34 177 LEU A N 1
ATOM 2653 C CA . LEU A 1 178 ? -10.599 10.137 -16.697 1.00 12.60 177 LEU A CA 1
ATOM 2654 C C . LEU A 1 178 ? -9.095 9.923 -16.759 1.00 12.43 177 LEU A C 1
ATOM 2655 O O . LEU A 1 178 ? -8.504 9.311 -15.859 1.00 12.60 177 LEU A O 1
ATOM 2671 N N . SER A 1 179 ? -8.483 10.434 -17.827 1.00 12.16 178 SER A N 1
ATOM 2672 C CA . SER A 1 179 ? -7.042 10.490 -17.942 1.00 13.79 178 SER A CA 1
ATOM 2673 C C . SER A 1 179 ? -6.597 11.940 -18.013 1.00 15.17 178 SER A C 1
ATOM 2674 O O . SER A 1 179 ? -7.246 12.772 -18.656 1.00 18.74 178 SER A O 1
ATOM 2682 N N . SER A 1 180 ? -5.488 12.232 -17.360 1.00 14.36 179 SER A N 1
ATOM 2683 C CA . SER A 1 180 ? -4.813 13.507 -17.492 1.00 14.57 179 SER A CA 1
ATOM 2684 C C . SER A 1 180 ? -3.394 13.221 -17.944 1.00 14.02 179 SER A C 1
ATOM 2685 O O . SER A 1 180 ? -2.703 12.400 -17.331 1.00 15.59 179 SER A O 1
ATOM 2693 N N . THR A 1 181 ? -2.960 13.892 -19.003 1.00 13.34 180 THR A N 1
ATOM 2694 C CA . THR A 1 181 ? -1.631 13.702 -19.569 1.00 12.91 180 THR A CA 1
ATOM 2695 C C . THR A 1 181 ? -0.872 15.011 -19.443 1.00 13.06 180 THR A C 1
ATOM 2696 O O . THR A 1 181 ? -1.313 16.040 -19.965 1.00 14.31 180 THR A O 1
ATOM 2707 N N . LEU A 1 182 ? 0.245 14.962 -18.721 1.00 13.34 181 LEU A N 1
ATOM 2708 C CA . LEU A 1 182 ? 1.180 16.069 -18.577 1.00 13.87 181 LEU A CA 1
ATOM 2709 C C . LEU A 1 182 ? 2.296 15.890 -19.597 1.00 14.42 181 LEU A C 1
ATOM 2710 O O . LEU A 1 182 ? 2.903 14.819 -19.663 1.00 15.20 181 LEU A O 1
ATOM 2726 N N . THR A 1 183 ? 2.525 16.902 -20.430 1.00 14.65 182 THR A N 1
ATOM 2727 C CA . THR A 1 183 ? 3.517 16.821 -21.495 1.00 15.79 182 THR A CA 1
ATOM 2728 C C . THR A 1 183 ? 4.633 17.812 -21.215 1.00 16.17 182 THR A C 1
ATOM 2729 O O . THR A 1 183 ? 4.371 19.011 -21.075 1.00 17.97 182 THR A O 1
ATOM 2740 N N . LEU A 1 184 ? 5.868 17.311 -21.149 1.00 16.40 183 LEU A N 1
ATOM 2741 C CA . LEU A 1 184 ? 7.053 18.124 -20.903 1.00 18.81 183 LEU A CA 1
ATOM 2742 C C . LEU A 1 184 ? 8.133 17.728 -21.899 1.00 18.20 183 LEU A C 1
ATOM 2743 O O . LEU A 1 184 ? 8.091 16.645 -22.470 1.00 17.47 183 LEU A O 1
ATOM 2759 N N . SER A 1 185 ? 9.115 18.599 -22.105 1.00 19.01 184 SER A N 1
ATOM 2760 C CA . SER A 1 185 ? 10.270 18.174 -22.877 1.00 19.42 184 SER A CA 1
ATOM 2761 C C . SER A 1 185 ? 11.100 17.185 -22.062 1.00 18.27 184 SER A C 1
ATOM 2762 O O . SER A 1 185 ? 11.069 17.177 -20.835 1.00 19.89 184 SER A O 1
ATOM 2770 N N . LYS A 1 186 ? 11.857 16.337 -22.763 1.00 18.26 185 LYS A N 1
ATOM 2771 C CA . LYS A 1 186 ? 12.763 15.416 -22.073 1.00 18.80 185 LYS A CA 1
ATOM 2772 C C . LYS A 1 186 ? 13.750 16.166 -21.189 1.00 21.01 185 LYS A C 1
ATOM 2773 O O . LYS A 1 186 ? 14.034 15.741 -20.063 1.00 21.68 185 LYS A O 1
ATOM 2792 N N . ALA A 1 187 ? 14.288 17.283 -21.679 1.00 22.21 186 ALA A N 1
ATOM 2793 C CA . ALA A 1 187 ? 15.287 18.010 -20.899 1.00 23.54 186 ALA A CA 1
ATOM 2794 C C . ALA A 1 187 ? 14.688 18.521 -19.591 1.00 25.60 186 ALA A C 1
ATOM 2795 O O . ALA A 1 187 ? 15.271 18.352 -18.499 1.00 28.21 186 ALA A O 1
ATOM 2802 N N . ASP A 1 188 ? 13.491 19.115 -19.678 1.00 24.14 187 ASP A N 1
ATOM 28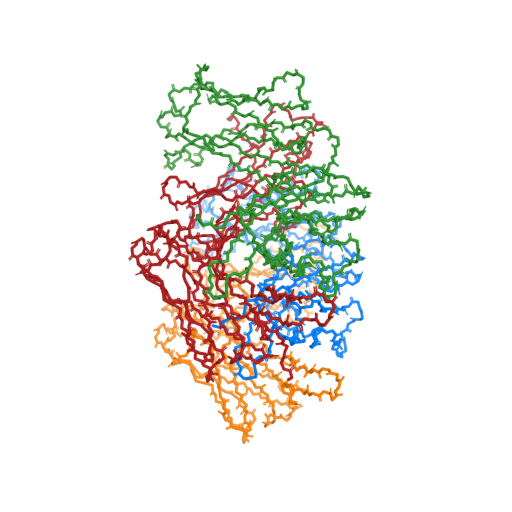03 C CA . ASP A 1 188 ? 12.811 19.581 -18.477 1.00 26.05 187 ASP A CA 1
ATOM 2804 C C . ASP A 1 188 ? 12.453 18.410 -17.570 1.00 24.89 187 ASP A C 1
ATOM 2805 O O . ASP A 1 188 ? 12.615 18.496 -16.350 1.00 27.10 187 ASP A O 1
ATOM 2814 N N . TYR A 1 189 ? 12.019 17.288 -18.154 1.00 25.01 188 TYR A N 1
ATOM 2815 C CA . TYR A 1 189 ? 11.716 16.097 -17.361 1.00 24.78 188 TYR A CA 1
ATOM 2816 C C . TYR A 1 189 ? 12.931 15.656 -16.556 1.00 26.60 188 TYR A C 1
ATOM 2817 O O . TYR A 1 189 ? 12.820 15.332 -15.367 1.00 28.93 188 TYR A O 1
ATOM 2835 N N . GLU A 1 190 ? 14.107 15.670 -17.179 1.00 25.57 189 GLU A N 1
ATOM 2836 C CA . GLU A 1 190 ? 15.321 15.255 -16.492 1.00 28.49 189 GLU A CA 1
ATOM 2837 C C . GLU A 1 190 ? 15.802 16.275 -15.466 1.00 27.51 189 GLU A C 1
ATOM 2838 O O . GLU A 1 190 ? 16.709 15.959 -14.688 1.00 29.36 189 GLU A O 1
ATOM 2850 N N . LYS A 1 191 ? 15.238 17.482 -15.438 1.00 27.25 190 LYS A N 1
ATOM 2851 C CA . LYS A 1 191 ? 15.664 18.423 -14.400 1.00 29.05 190 LYS A CA 1
ATOM 2852 C C . LYS A 1 191 ? 14.979 18.228 -13.039 1.00 29.10 190 LYS A C 1
ATOM 2853 O O . LYS A 1 191 ? 15.320 18.955 -12.097 1.00 30.73 190 LYS A O 1
ATOM 2872 N N . HIS A 1 192 ? 14.055 17.273 -12.885 1.00 26.73 191 HIS A N 1
ATOM 2873 C CA . HIS A 1 192 ? 13.257 17.178 -11.667 1.00 27.08 191 HIS A CA 1
ATOM 2874 C C . HIS A 1 192 ? 13.088 15.718 -11.266 1.00 25.30 191 HIS A C 1
ATOM 2875 O O . HIS A 1 192 ? 13.269 14.806 -12.078 1.00 26.59 191 HIS A O 1
ATOM 2889 N N . LYS A 1 193 ? 12.728 15.504 -9.993 1.00 26.37 192 LYS A N 1
ATOM 2890 C CA . LYS A 1 193 ? 12.681 14.165 -9.414 1.00 26.29 192 LYS A CA 1
ATOM 2891 C C . LYS A 1 193 ? 11.265 13.659 -9.159 1.00 25.64 192 LYS A C 1
ATOM 2892 O O . LYS A 1 193 ? 10.895 12.584 -9.643 1.00 25.09 192 LYS A O 1
ATOM 2911 N N . VAL A 1 194 ? 10.453 14.392 -8.404 1.00 24.09 193 VAL A N 1
ATOM 2912 C CA . VAL A 1 194 ? 9.180 13.876 -7.914 1.00 23.18 193 VAL A CA 1
ATOM 2913 C C . VAL A 1 194 ? 8.064 14.344 -8.835 1.00 21.86 193 VAL A C 1
ATOM 2914 O O . VAL A 1 194 ? 7.838 15.552 -8.976 1.00 25.25 193 VAL A O 1
ATOM 2927 N N . TYR A 1 195 ? 7.324 13.387 -9.407 1.00 19.66 194 TYR A N 1
ATOM 2928 C CA . TYR A 1 195 ? 6.174 13.667 -10.257 1.00 19.43 194 TYR A CA 1
ATOM 2929 C C . TYR A 1 195 ? 4.933 13.155 -9.542 1.00 18.73 194 TYR A C 1
ATOM 2930 O O . TYR A 1 195 ? 4.862 11.973 -9.181 1.00 19.32 194 TYR A O 1
ATOM 2948 N N . ALA A 1 196 ? 3.960 14.044 -9.333 1.00 19.09 195 ALA A N 1
ATOM 2949 C CA . ALA A 1 196 ? 2.791 13.705 -8.540 1.00 18.08 195 ALA A CA 1
ATOM 2950 C C . ALA A 1 196 ? 1.529 14.244 -9.185 1.00 16.91 195 ALA A C 1
ATOM 2951 O O . ALA A 1 196 ? 1.510 15.340 -9.757 1.00 18.09 195 ALA A O 1
ATOM 2958 N N . CYS A 1 197 ? 0.467 13.466 -9.075 1.00 16.10 196 CYS A N 1
ATOM 2959 C CA . CYS A 1 197 ? -0.864 13.937 -9.412 1.00 16.54 196 CYS A CA 1
ATOM 2960 C C . CYS A 1 197 ? -1.732 13.875 -8.163 1.00 17.14 196 CYS A C 1
ATOM 2961 O O . CYS A 1 197 ? -1.795 12.839 -7.488 1.00 18.02 196 CYS A O 1
ATOM 2968 N N . GLU A 1 198 ? -2.377 14.997 -7.869 1.00 16.54 197 GLU A N 1
ATOM 2969 C CA . GLU A 1 198 ? -3.269 15.145 -6.734 1.00 16.49 197 GLU A CA 1
ATOM 2970 C C . GLU A 1 198 ? -4.694 15.278 -7.252 1.00 15.87 197 GLU A C 1
ATOM 2971 O O . GLU A 1 198 ? -4.992 16.163 -8.067 1.00 16.30 197 GLU A O 1
ATOM 2983 N N . VAL A 1 199 ? -5.576 14.416 -6.763 1.00 15.25 198 VAL A N 1
ATOM 2984 C CA . VAL A 1 199 ? -6.935 14.283 -7.262 1.00 14.58 198 VAL A CA 1
ATOM 2985 C C . VAL A 1 199 ? -7.889 14.729 -6.171 1.00 14.72 198 VAL A C 1
ATOM 2986 O O . VAL A 1 199 ? -7.855 14.207 -5.047 1.00 15.59 198 VAL A O 1
ATOM 2999 N N . THR A 1 200 ? -8.770 15.652 -6.530 1.00 15.33 199 THR A N 1
ATOM 3000 C CA . THR A 1 200 ? -9.865 16.100 -5.689 1.00 15.63 199 THR A CA 1
ATOM 3001 C C . THR A 1 200 ? -11.158 15.612 -6.324 1.00 16.05 199 THR A C 1
ATOM 3002 O O . THR A 1 200 ? -11.391 15.831 -7.522 1.00 17.24 199 THR A O 1
ATOM 3013 N N . HIS A 1 201 ? -11.996 14.958 -5.519 1.00 14.78 200 HIS A N 1
ATOM 3014 C CA . HIS A 1 201 ? -13.273 14.444 -5.987 1.00 14.41 200 HIS A CA 1
ATOM 3015 C C . HIS A 1 201 ? -14.195 14.367 -4.775 1.00 14.08 200 HIS A C 1
ATOM 3016 O O . HIS A 1 201 ? -13.762 14.026 -3.673 1.00 15.33 200 HIS A O 1
ATOM 3030 N N . GLN A 1 202 ? -15.474 14.660 -4.981 1.00 14.76 201 GLN A N 1
ATOM 3031 C CA . GLN A 1 202 ? -16.388 14.750 -3.844 1.00 15.37 201 GLN A CA 1
ATOM 3032 C C . GLN A 1 202 ? -16.593 13.416 -3.122 1.00 14.92 201 GLN A C 1
ATOM 3033 O O . GLN A 1 202 ? -17.065 13.413 -1.981 1.00 17.46 201 GLN A O 1
ATOM 3047 N N . GLY A 1 203 ? -16.277 12.287 -3.761 1.00 14.39 202 GLY A N 1
ATOM 3048 C CA . GLY A 1 203 ? -16.385 11.003 -3.093 1.00 15.11 202 GLY A CA 1
ATOM 3049 C C . GLY A 1 203 ? -15.237 10.660 -2.176 1.00 14.80 202 GLY A C 1
ATOM 3050 O O . GLY A 1 203 ? -15.314 9.673 -1.441 1.00 16.97 202 GLY A O 1
ATOM 3054 N N . LEU A 1 204 ? -14.187 11.464 -2.171 1.00 15.26 203 LEU A N 1
ATOM 3055 C CA . LEU A 1 204 ? -13.017 11.236 -1.338 1.00 16.95 203 LEU A CA 1
ATOM 3056 C C . LEU A 1 204 ? -13.114 12.069 -0.061 1.00 19.09 203 LEU A C 1
ATOM 3057 O O . LEU A 1 204 ? -13.709 13.145 -0.055 1.00 20.94 203 LEU A O 1
ATOM 3073 N N . SER A 1 205 ? -12.576 11.541 1.048 1.00 18.75 204 SER A N 1
ATOM 3074 C CA . SER A 1 205 ? -12.574 12.331 2.286 1.00 21.40 204 SER A CA 1
ATOM 3075 C C . SER A 1 205 ? -11.594 13.513 2.204 1.00 22.65 204 SER A C 1
ATOM 3076 O O . SER A 1 205 ? -11.806 14.547 2.852 1.00 26.12 204 SER A O 1
ATOM 3084 N N . SER A 1 206 ? -10.499 13.362 1.468 1.00 20.40 205 SER A N 1
ATOM 3085 C CA . SER A 1 206 ? -9.510 14.406 1.230 1.00 21.65 205 SER A CA 1
ATOM 3086 C C . SER A 1 206 ? -8.798 14.055 -0.057 1.00 19.63 205 SER A C 1
ATOM 3087 O O . SER A 1 206 ? -8.874 12.900 -0.502 1.00 19.69 205 SER A O 1
ATOM 3095 N N . PRO A 1 207 ? -8.103 15.004 -0.690 1.00 20.37 206 PRO A N 1
ATOM 3096 C CA . PRO A 1 207 ? -7.437 14.694 -1.959 1.00 19.30 206 PRO A CA 1
ATOM 3097 C C . PRO A 1 207 ? -6.448 13.535 -1.843 1.00 19.26 206 PRO A C 1
ATOM 3098 O O . PRO A 1 207 ? -5.765 13.355 -0.827 1.00 20.66 206 PRO A O 1
ATOM 3109 N N . VAL A 1 208 ? -6.353 12.765 -2.929 1.00 18.37 207 VAL A N 1
ATOM 3110 C CA . VAL A 1 208 ? -5.473 11.600 -3.015 1.00 17.98 207 VAL A CA 1
ATOM 3111 C C . VAL A 1 208 ? -4.321 11.962 -3.931 1.00 17.32 207 VAL A C 1
ATOM 3112 O O . VAL A 1 208 ? -4.551 12.473 -5.027 1.00 17.77 207 VAL A O 1
ATOM 3125 N N . THR A 1 209 ? -3.098 11.679 -3.506 1.00 17.67 208 THR A N 1
ATOM 3126 C CA . THR A 1 209 ? -1.925 11.914 -4.337 1.00 18.31 208 THR A CA 1
ATOM 3127 C C . THR A 1 209 ? -1.243 10.597 -4.679 1.00 18.21 208 THR A C 1
ATOM 3128 O O . THR A 1 209 ? -1.048 9.749 -3.799 1.00 20.33 208 THR A O 1
ATOM 3139 N N . LYS A 1 210 ? -0.889 10.431 -5.953 1.00 17.03 209 LYS A N 1
ATOM 3140 C CA . LYS A 1 210 ? -0.010 9.357 -6.393 1.00 17.23 209 LYS A CA 1
ATOM 3141 C C . LYS A 1 210 ? 1.233 9.969 -7.027 1.00 17.16 209 LYS A C 1
ATOM 3142 O O . LYS A 1 210 ? 1.147 10.978 -7.741 1.00 17.96 209 LYS A O 1
ATOM 3161 N N . SER A 1 211 ? 2.392 9.369 -6.763 1.00 17.72 210 SER A N 1
ATOM 3162 C CA . SER A 1 211 ? 3.639 9.939 -7.251 1.00 18.80 210 SER A CA 1
ATOM 3163 C C . SER A 1 211 ? 4.647 8.853 -7.603 1.00 18.84 210 SER A C 1
ATOM 3164 O O . SER A 1 211 ? 4.505 7.682 -7.236 1.00 20.62 210 SER A O 1
ATOM 3172 N N . PHE A 1 212 ? 5.672 9.274 -8.340 1.00 19.64 211 PHE A N 1
ATOM 3173 C CA . PHE A 1 212 ? 6.845 8.449 -8.589 1.00 20.60 211 PHE A CA 1
ATOM 3174 C C . PHE A 1 212 ? 8.068 9.363 -8.592 1.00 20.74 211 PHE A C 1
ATOM 3175 O O . PHE A 1 212 ? 7.960 10.586 -8.735 1.00 21.80 211 PHE A O 1
ATOM 3192 N N . ASN A 1 213 ? 9.236 8.757 -8.410 1.00 23.18 212 ASN A N 1
ATOM 3193 C CA . ASN A 1 213 ? 10.513 9.448 -8.513 1.00 24.27 212 ASN A CA 1
ATOM 3194 C C . ASN A 1 213 ? 11.154 9.029 -9.830 1.00 25.71 212 ASN A C 1
ATOM 3195 O O . ASN A 1 213 ? 11.271 7.831 -10.106 1.00 27.30 212 ASN A O 1
ATOM 3206 N N . ARG A 1 214 ? 11.524 10.005 -10.658 1.00 24.44 213 ARG A N 1
ATOM 3207 C CA . ARG A 1 214 ? 12.142 9.693 -11.944 1.00 27.68 213 ARG A CA 1
ATOM 3208 C C . ARG A 1 214 ? 13.310 8.746 -11.743 1.00 32.37 213 ARG A C 1
ATOM 3209 O O . ARG A 1 214 ? 14.236 9.039 -10.982 1.00 32.25 213 ARG A O 1
ATOM 3230 N N . GLY A 1 215 ? 13.266 7.614 -12.440 1.00 35.27 214 GLY A N 1
ATOM 3231 C CA . GLY A 1 215 ? 14.285 6.591 -12.303 1.00 38.80 214 GLY A CA 1
ATOM 3232 C C . GLY A 1 215 ? 13.896 5.380 -11.476 1.00 41.61 214 GLY A C 1
ATOM 3233 O O . GLY A 1 215 ? 14.258 4.255 -11.824 1.00 44.07 214 GLY A O 1
ATOM 3238 N N . VAL B 2 7 ? -31.157 -7.686 -42.416 1.00 50.28 221 VAL B N 1
ATOM 3239 C CA . VAL B 2 7 ? -30.973 -6.447 -43.167 1.00 49.72 221 VAL B CA 1
ATOM 3240 C C . VAL B 2 7 ? -29.678 -5.745 -42.800 1.00 46.94 221 VAL B C 1
ATOM 3241 O O . VAL B 2 7 ? -29.333 -5.660 -41.627 1.00 48.77 221 VAL B O 1
ATOM 3253 N N . GLN B 2 8 ? -28.967 -5.224 -43.799 1.00 41.22 222 GLN B N 1
ATOM 3254 C CA . GLN B 2 8 ? -27.707 -4.556 -43.534 1.00 38.59 222 GLN B CA 1
ATOM 3255 C C . GLN B 2 8 ? -27.494 -3.430 -44.532 1.00 31.24 222 GLN B C 1
ATOM 3256 O O . GLN B 2 8 ? -27.951 -3.484 -45.681 1.00 30.88 222 GLN B O 1
ATOM 3270 N N . LEU B 2 9 ? -26.788 -2.407 -44.062 1.00 27.78 223 LEU B N 1
ATOM 3271 C CA . LEU B 2 9 ? -26.241 -1.337 -44.877 1.00 26.59 223 LEU B CA 1
ATOM 3272 C C . LEU B 2 9 ? -24.785 -1.155 -44.475 1.00 28.15 223 LEU B C 1
ATOM 3273 O O . LEU B 2 9 ? -24.471 -1.133 -43.280 1.00 28.30 223 LEU B O 1
ATOM 3289 N N . VAL B 2 10 ? -23.896 -1.018 -45.456 1.00 29.61 224 VAL B N 1
ATOM 3290 C CA . VAL B 2 10 ? -22.469 -0.860 -45.175 1.00 30.85 224 VAL B CA 1
ATOM 3291 C C . VAL B 2 10 ? -21.919 0.292 -46.004 1.00 30.64 224 VAL B C 1
ATOM 3292 O O . VAL B 2 10 ? -21.908 0.217 -47.239 1.00 30.75 224 VAL B O 1
ATOM 3305 N N . GLU B 2 11 ? -21.451 1.345 -45.328 1.00 28.78 225 GLU B N 1
ATOM 3306 C CA . GLU B 2 11 ? -20.841 2.484 -46.000 1.00 28.00 225 GLU B CA 1
ATOM 3307 C C . GLU B 2 11 ? -19.355 2.251 -46.222 1.00 28.99 225 GLU B C 1
ATOM 3308 O O . GLU B 2 11 ? -18.681 1.592 -45.426 1.00 30.14 225 GLU B O 1
ATOM 3320 N N . SER B 2 12 ? -18.855 2.797 -47.324 1.00 28.72 226 SER B N 1
ATOM 3321 C CA . SER B 2 12 ? -17.437 2.757 -47.623 1.00 30.58 226 SER B CA 1
ATOM 3322 C C . SER B 2 12 ? -17.058 4.003 -48.404 1.00 29.11 226 SER B C 1
ATOM 3323 O O . SER B 2 12 ? -17.911 4.691 -48.966 1.00 28.72 226 SER B O 1
ATOM 3331 N N . GLY B 2 13 ? -15.757 4.272 -48.453 1.00 31.71 227 GLY B N 1
ATOM 3332 C CA . GLY B 2 13 ? -15.231 5.358 -49.248 1.00 33.53 227 GLY B CA 1
ATOM 3333 C C . GLY B 2 13 ? -14.736 6.539 -48.456 1.00 33.13 227 GLY B C 1
ATOM 3334 O O . GLY B 2 13 ? -14.178 7.472 -49.048 1.00 36.65 227 GLY B O 1
ATOM 3338 N N . GLY B 2 14 ? -14.930 6.548 -47.156 1.00 33.57 228 GLY B N 1
ATOM 3339 C CA . GLY B 2 14 ? -14.487 7.674 -46.378 1.00 31.76 228 GLY B CA 1
ATOM 3340 C C . GLY B 2 14 ? -12.981 7.698 -46.221 1.00 31.82 228 GLY B C 1
ATOM 3341 O O . GLY B 2 14 ? -12.301 6.674 -46.293 1.00 35.43 228 GLY B O 1
ATOM 3345 N N . GLY B 2 15 ? -12.463 8.891 -45.970 1.00 28.24 229 GLY B N 1
ATOM 3346 C CA . GLY B 2 15 ? -11.039 9.053 -45.771 1.00 28.16 229 GLY B CA 1
ATOM 3347 C C . GLY B 2 15 ? -10.672 10.521 -45.765 1.00 26.89 229 GLY B C 1
ATOM 3348 O O . GLY B 2 15 ? -11.537 11.400 -45.767 1.00 26.87 229 GLY B O 1
ATOM 3352 N N . LEU B 2 16 ? -9.368 10.762 -45.788 1.00 28.33 230 LEU B N 1
ATOM 3353 C CA . LEU B 2 16 ? -8.850 12.119 -45.791 1.00 26.85 230 LEU B CA 1
ATOM 3354 C C . LEU B 2 16 ? -8.829 12.634 -47.222 1.00 28.49 230 LEU B C 1
ATOM 3355 O O . LEU B 2 16 ? -8.426 11.925 -48.151 1.00 31.18 230 LEU B O 1
ATOM 3371 N N . VAL B 2 17 ? -9.215 13.892 -47.391 1.00 28.45 231 VAL B N 1
ATOM 3372 C CA . VAL B 2 17 ? -9.285 14.504 -48.711 1.00 30.70 231 VAL B CA 1
ATOM 3373 C C . VAL B 2 17 ? -8.985 15.986 -48.561 1.00 30.91 231 VAL B C 1
ATOM 3374 O O . VAL B 2 17 ? -9.419 16.626 -47.600 1.00 31.78 231 VAL B O 1
ATOM 3387 N N . GLN B 2 18 ? -8.284 16.538 -49.537 1.00 33.63 232 GLN B N 1
ATOM 3388 C CA . GLN B 2 18 ? -7.938 17.942 -49.442 1.00 35.67 232 GLN B CA 1
ATOM 3389 C C . GLN B 2 18 ? -9.159 18.812 -49.738 1.00 35.11 232 GLN B C 1
ATOM 3390 O O . GLN B 2 18 ? -10.063 18.401 -50.471 1.00 35.15 232 GLN B O 1
ATOM 3404 N N . PRO B 2 19 ? -9.219 20.008 -49.155 1.00 33.66 233 PRO B N 1
ATOM 3405 C CA . PRO B 2 19 ? -10.300 20.943 -49.493 1.00 34.23 233 PRO B CA 1
ATOM 3406 C C . PRO B 2 19 ? -10.353 21.185 -50.996 1.00 33.02 233 PRO B C 1
ATOM 3407 O O . PRO B 2 19 ? -9.320 21.294 -51.663 1.00 33.03 233 PRO B O 1
ATOM 3418 N N . GLY B 2 20 ? -11.570 21.273 -51.531 1.00 33.37 234 GLY B N 1
ATOM 3419 C CA . GLY B 2 20 ? -11.777 21.362 -52.959 1.00 32.62 234 GLY B CA 1
ATOM 3420 C C . GLY B 2 20 ? -11.777 20.028 -53.666 1.00 33.39 234 GLY B C 1
ATOM 3421 O O . GLY B 2 20 ? -12.138 19.970 -54.852 1.00 36.04 234 GLY B O 1
ATOM 3425 N N . GLY B 2 21 ? -11.378 18.958 -52.987 1.00 30.96 235 GLY B N 1
ATOM 3426 C CA . GLY B 2 21 ? -11.313 17.653 -53.597 1.00 32.35 235 GLY B CA 1
ATOM 3427 C C . GLY B 2 21 ? -12.656 16.958 -53.562 1.00 30.92 235 GLY B C 1
ATOM 3428 O O . GLY B 2 21 ? -13.686 17.519 -53.181 1.00 32.41 235 GLY B O 1
ATOM 3432 N N . SER B 2 22 ? -12.628 15.691 -53.955 1.00 30.83 236 SER B N 1
ATOM 3433 C CA . SER B 2 22 ? -13.850 14.932 -54.158 1.00 30.71 236 SER B CA 1
ATOM 3434 C C . SER B 2 22 ? -13.670 13.518 -53.630 1.00 27.37 236 SER B C 1
ATOM 3435 O O . SER B 2 22 ? -12.559 12.984 -53.574 1.00 28.74 236 SER B O 1
ATOM 3443 N N . LEU B 2 23 ? -14.794 12.903 -53.280 1.00 27.80 237 LEU B N 1
ATOM 3444 C CA . LEU B 2 23 ? -14.798 11.557 -52.748 1.00 26.36 237 LEU B CA 1
ATOM 3445 C C . LEU B 2 23 ? -16.129 10.937 -53.124 1.00 26.10 237 LEU B C 1
ATOM 3446 O O . LEU B 2 23 ? -17.156 11.617 -53.147 1.00 28.03 237 LEU B O 1
ATOM 3462 N N . ARG B 2 24 ? -16.120 9.638 -53.374 1.00 25.78 238 ARG B N 1
ATOM 3463 C CA . ARG B 2 24 ? -17.339 8.910 -53.688 1.00 28.50 238 ARG B CA 1
ATOM 3464 C C . ARG B 2 24 ? -17.575 7.930 -52.554 1.00 28.28 238 ARG B C 1
ATOM 3465 O O . ARG B 2 24 ? -16.742 7.056 -52.299 1.00 29.74 238 ARG B O 1
ATOM 3486 N N . LEU B 2 25 ? -18.696 8.082 -51.870 1.00 25.17 239 LEU B N 1
ATOM 3487 C CA . LEU B 2 25 ? -19.090 7.144 -50.840 1.00 25.02 239 LEU B CA 1
ATOM 3488 C C . LEU B 2 25 ? -20.040 6.128 -51.459 1.00 25.68 239 LEU B C 1
ATOM 3489 O O . LEU B 2 25 ? -20.817 6.453 -52.362 1.00 25.78 239 LEU B O 1
ATOM 3505 N N . SER B 2 26 ? -19.992 4.908 -50.940 1.00 26.31 240 SER B N 1
ATOM 3506 C CA . SER B 2 26 ? -20.870 3.826 -51.351 1.00 28.93 240 SER B CA 1
ATOM 3507 C C . SER B 2 26 ? -21.608 3.290 -50.137 1.00 26.82 240 SER B C 1
ATOM 3508 O O . SER B 2 26 ? -21.087 3.305 -49.018 1.00 28.30 240 SER B O 1
ATOM 3516 N N . CYS B 2 27 ? -22.823 2.807 -50.379 1.00 27.74 241 CYS B N 1
ATOM 3517 C CA . CYS B 2 27 ? -23.697 2.234 -49.359 1.00 29.40 241 CYS B CA 1
ATOM 3518 C C . CYS B 2 27 ? -24.231 0.941 -49.966 1.00 29.84 241 CYS B C 1
ATOM 3519 O O . CYS B 2 27 ? -25.096 0.979 -50.851 1.00 30.05 241 CYS B O 1
ATOM 3526 N N . ALA B 2 28 ? -23.693 -0.191 -49.518 1.00 31.08 242 ALA B N 1
ATOM 3527 C CA . ALA B 2 28 ? -24.089 -1.495 -50.034 1.00 31.57 242 ALA B CA 1
ATOM 3528 C C . ALA B 2 28 ? -25.200 -2.052 -49.159 1.00 31.33 242 ALA B C 1
ATOM 3529 O O . ALA B 2 28 ? -25.047 -2.143 -47.932 1.00 30.02 242 ALA B O 1
ATOM 3536 N N . ALA B 2 29 ? -26.320 -2.399 -49.788 1.00 30.99 243 ALA B N 1
ATOM 3537 C CA . ALA B 2 29 ? -27.517 -2.839 -49.090 1.00 30.96 243 ALA B CA 1
ATOM 3538 C C . ALA B 2 29 ? -27.704 -4.339 -49.246 1.00 31.55 243 ALA B C 1
ATOM 3539 O O . ALA B 2 29 ? -27.398 -4.906 -50.299 1.00 33.16 243 ALA B O 1
ATOM 3546 N N . SER B 2 30 ? -28.222 -4.972 -48.198 1.00 32.13 244 SER B N 1
ATOM 3547 C CA . SER B 2 30 ? -28.526 -6.393 -48.235 1.00 35.35 244 SER B CA 1
ATOM 3548 C C . SER B 2 30 ? -29.745 -6.645 -47.364 1.00 35.83 244 SER B C 1
ATOM 3549 O O . SER B 2 30 ? -29.977 -5.938 -46.381 1.00 38.13 244 SER B O 1
ATOM 3557 N N . GLY B 2 31 ? -30.536 -7.641 -47.749 1.00 35.09 245 GLY B N 1
ATOM 3558 C CA . GLY B 2 31 ? -31.579 -8.148 -46.884 1.00 34.52 245 GLY B CA 1
ATOM 3559 C C . GLY B 2 31 ? -32.915 -7.454 -46.960 1.00 34.42 245 GLY B C 1
ATOM 3560 O O . GLY B 2 31 ? -33.771 -7.713 -46.107 1.00 36.25 245 GLY B O 1
ATOM 3564 N N . PHE B 2 32 ? -33.120 -6.566 -47.928 1.00 32.17 246 PHE B N 1
ATOM 3565 C CA . PHE B 2 32 ? -34.411 -5.915 -48.090 1.00 30.69 246 PHE B CA 1
ATOM 3566 C C . PHE B 2 32 ? -34.574 -5.499 -49.543 1.00 30.05 246 PHE B C 1
ATOM 3567 O O . PHE B 2 32 ? -33.635 -5.567 -50.338 1.00 30.16 246 PHE B O 1
ATOM 3584 N N . ASN B 2 33 ? -35.791 -5.071 -49.884 1.00 27.59 247 ASN B N 1
ATOM 3585 C CA . ASN B 2 33 ? -36.127 -4.620 -51.234 1.00 27.51 247 ASN B CA 1
ATOM 3586 C C . ASN B 2 33 ? -35.563 -3.218 -51.425 1.00 24.46 247 ASN B C 1
ATOM 3587 O O . ASN B 2 33 ? -36.169 -2.212 -51.042 1.00 26.60 247 ASN B O 1
ATOM 3598 N N . PHE B 2 34 ? -34.361 -3.168 -51.998 1.00 22.27 248 PHE B N 1
ATOM 3599 C CA . PHE B 2 34 ? -33.677 -1.903 -52.245 1.00 21.30 248 PHE B CA 1
ATOM 3600 C C . PHE B 2 34 ? -34.416 -1.063 -53.277 1.00 22.82 248 PHE B C 1
ATOM 3601 O O . PHE B 2 34 ? -34.495 0.161 -53.136 1.00 22.11 248 PHE B O 1
ATOM 3618 N N . TYR B 2 35 ? -35.010 -1.702 -54.284 1.00 21.96 249 TYR B N 1
ATOM 3619 C CA . TYR B 2 35 ? -35.673 -0.963 -55.350 1.00 21.55 249 TYR B CA 1
ATOM 3620 C C . TYR B 2 35 ? -36.771 -0.070 -54.793 1.00 21.37 249 TYR B C 1
ATOM 3621 O O . TYR B 2 35 ? -36.874 1.106 -55.155 1.00 23.62 249 TYR B O 1
ATOM 3639 N N . SER B 2 36 ? -37.597 -0.609 -53.901 1.00 22.74 250 SER B N 1
ATOM 3640 C CA . SER B 2 36 ? -38.726 0.136 -53.355 1.00 23.79 250 SER B CA 1
ATOM 3641 C C . SER B 2 36 ? -38.359 1.089 -52.211 1.00 25.10 250 SER B C 1
ATOM 3642 O O . SER B 2 36 ? -39.176 1.937 -51.841 1.00 26.98 250 SER B O 1
ATOM 3650 N N . SER B 2 37 ? -37.181 0.994 -51.634 1.00 24.17 251 SER B N 1
ATOM 3651 C CA . SER B 2 37 ? -36.909 1.797 -50.457 1.00 21.26 251 SER B CA 1
ATOM 3652 C C . SER B 2 37 ? -36.652 3.256 -50.836 1.00 21.15 251 SER B C 1
ATOM 3653 O O . SER B 2 37 ? -36.721 3.665 -52.003 1.00 25.90 251 SER B O 1
ATOM 3661 N N . TYR B 2 38 ? -36.432 4.056 -49.800 1.00 17.08 252 TYR B N 1
ATOM 3662 C CA . TYR B 2 38 ? -35.824 5.374 -49.903 1.00 15.73 252 TYR B CA 1
ATOM 3663 C C . TYR B 2 38 ? -34.496 5.298 -49.167 1.00 16.57 252 TYR B C 1
ATOM 3664 O O . TYR B 2 38 ? -34.434 4.762 -48.061 1.00 18.10 252 TYR B O 1
ATOM 3682 N N . ILE B 2 39 ? -33.427 5.793 -49.785 1.00 15.16 253 ILE B N 1
ATOM 3683 C CA . ILE B 2 39 ? -32.093 5.734 -49.196 1.00 14.64 253 ILE B CA 1
ATOM 3684 C C . ILE B 2 39 ? -31.667 7.155 -48.867 1.00 14.48 253 ILE B C 1
ATOM 3685 O O . ILE B 2 39 ? -31.796 8.057 -49.706 1.00 15.64 253 ILE B O 1
ATOM 3701 N N . HIS B 2 40 ? -31.183 7.360 -47.638 1.00 14.68 254 HIS B N 1
ATOM 3702 C CA . HIS B 2 40 ? -30.803 8.675 -47.156 1.00 13.27 254 HIS B CA 1
ATOM 3703 C C . HIS B 2 40 ? -29.350 8.661 -46.708 1.00 14.84 254 HIS B C 1
ATOM 3704 O O . HIS B 2 40 ? -28.856 7.656 -46.192 1.00 15.71 254 HIS B O 1
ATOM 3718 N N . TRP B 2 41 ? -28.680 9.791 -46.913 1.00 14.52 255 TRP B N 1
ATOM 3719 C CA . TRP B 2 41 ? -27.389 10.074 -46.305 1.00 15.48 255 TRP B CA 1
ATOM 3720 C C . TRP B 2 41 ? -27.613 11.131 -45.229 1.00 14.00 255 TRP B C 1
ATOM 3721 O O . TRP B 2 41 ? -28.225 12.187 -45.501 1.00 14.97 255 TRP B O 1
ATOM 3742 N N . VAL B 2 42 ? -27.112 10.820 -44.022 1.00 15.08 256 VAL B N 1
ATOM 3743 C CA . VAL B 2 42 ? -27.202 11.658 -42.831 1.00 14.54 256 VAL B CA 1
ATOM 3744 C C . VAL B 2 42 ? -25.805 11.731 -42.241 1.00 16.01 256 VAL B C 1
ATOM 3745 O O . VAL B 2 42 ? -25.152 10.700 -42.077 1.00 17.08 256 VAL B O 1
ATOM 3758 N N . ARG B 2 43 ? -25.340 12.930 -41.921 1.00 14.61 257 ARG B N 1
ATOM 3759 C CA . ARG B 2 43 ? -23.985 13.078 -41.418 1.00 15.54 257 ARG B CA 1
ATOM 3760 C C . ARG B 2 43 ? -23.977 13.681 -40.022 1.00 15.69 257 ARG B C 1
ATOM 3761 O O . ARG B 2 43 ? -24.948 14.285 -39.557 1.00 16.35 257 ARG B O 1
ATOM 3782 N N . GLN B 2 44 ? -22.848 13.479 -39.350 1.00 16.69 258 GLN B N 1
ATOM 3783 C CA . GLN B 2 44 ? -22.645 13.974 -37.993 1.00 16.56 258 GLN B CA 1
ATOM 3784 C C . GLN B 2 44 ? -21.228 14.514 -37.891 1.00 17.51 258 GLN B C 1
ATOM 3785 O O . GLN B 2 44 ? -20.263 13.743 -37.884 1.00 18.47 258 GLN B O 1
ATOM 3799 N N . ALA B 2 45 ? -21.108 15.837 -37.824 1.00 19.66 259 ALA B N 1
ATOM 3800 C CA . ALA B 2 45 ? -19.812 16.459 -37.631 1.00 22.92 259 ALA B CA 1
ATOM 3801 C C . ALA B 2 45 ? -19.340 16.184 -36.211 1.00 24.32 259 ALA B C 1
ATOM 3802 O O . ALA B 2 45 ? -20.156 15.939 -35.320 1.00 24.91 259 ALA B O 1
ATOM 3809 N N . PRO B 2 46 ? -18.029 16.206 -35.976 1.00 29.25 260 PRO B N 1
ATOM 3810 C CA . PRO B 2 46 ? -17.518 15.884 -34.638 1.00 32.50 260 PRO B CA 1
ATOM 3811 C C . PRO B 2 46 ? -18.171 16.722 -33.550 1.00 33.69 260 PRO B C 1
ATOM 3812 O O . PRO B 2 46 ? -18.201 17.954 -33.615 1.00 35.68 260 PRO B O 1
ATOM 3823 N N . GLY B 2 47 ? -18.713 16.033 -32.548 1.00 33.08 261 GLY B N 1
ATOM 3824 C CA . GLY B 2 47 ? -19.372 16.670 -31.426 1.00 33.79 261 GLY B CA 1
ATOM 3825 C C . GLY B 2 47 ? -20.709 17.317 -31.695 1.00 31.58 261 GLY B C 1
ATOM 3826 O O . GLY B 2 47 ? -21.174 18.095 -30.862 1.00 35.18 261 GLY B O 1
ATOM 3830 N N . LYS B 2 48 ? -21.206 17.197 -32.913 1.00 28.57 262 LYS B N 1
ATOM 3831 C CA . LYS B 2 48 ? -22.419 17.921 -33.332 1.00 28.80 262 LYS B CA 1
ATOM 3832 C C . LYS B 2 48 ? -23.537 16.910 -33.559 1.00 24.04 262 LYS B C 1
ATOM 3833 O O . LYS B 2 48 ? -23.356 15.732 -33.302 1.00 24.93 262 LYS B O 1
ATOM 3852 N N . GLY B 2 49 ? -24.762 17.358 -33.919 1.00 22.43 263 GLY B N 1
ATOM 3853 C CA . GLY B 2 49 ? -25.961 16.590 -34.128 1.00 19.81 263 GLY B CA 1
ATOM 3854 C C . GLY B 2 49 ? -26.011 15.971 -35.507 1.00 18.30 263 GLY B C 1
ATOM 3855 O O . GLY B 2 49 ? -25.062 16.021 -36.287 1.00 21.26 263 GLY B O 1
ATOM 3859 N N . LEU B 2 50 ? -27.146 15.358 -35.792 1.00 17.25 264 LEU B N 1
ATOM 3860 C CA . LEU B 2 50 ? -27.401 14.695 -37.058 1.00 15.44 264 LEU B CA 1
ATOM 3861 C C . LEU B 2 50 ? -27.935 15.711 -38.060 1.00 15.17 264 LEU B C 1
ATOM 3862 O O . LEU B 2 50 ? -28.743 16.579 -37.704 1.00 17.26 264 LEU B O 1
ATOM 3878 N N . GLU B 2 51 ? -27.440 15.629 -39.293 1.00 14.77 265 GLU B N 1
ATOM 3879 C CA . GLU B 2 51 ? -27.848 16.525 -40.368 1.00 15.16 265 GLU B CA 1
ATOM 3880 C C . GLU B 2 51 ? -28.112 15.703 -41.621 1.00 14.96 265 GLU B C 1
ATOM 3881 O O . GLU B 2 51 ? -27.208 15.036 -42.127 1.00 15.66 265 GLU B O 1
ATOM 3893 N N . TRP B 2 52 ? -29.334 15.767 -42.133 1.00 14.70 266 TRP B N 1
ATOM 3894 C CA . TRP B 2 52 ? -29.646 15.113 -43.398 1.00 13.67 266 TRP B CA 1
ATOM 3895 C C . TRP B 2 52 ? -28.932 15.805 -44.550 1.00 15.14 266 TRP B C 1
ATOM 3896 O O . TRP B 2 52 ? -28.857 17.034 -44.603 1.00 15.20 266 TRP B O 1
ATOM 3917 N N . VAL B 2 53 ? -28.417 14.997 -45.483 1.00 14.43 267 VAL B N 1
ATOM 3918 C CA . VAL B 2 53 ? -27.659 15.463 -46.640 1.00 16.27 267 VAL B CA 1
ATOM 3919 C C . VAL B 2 53 ? -28.430 15.262 -47.942 1.00 14.97 267 VAL B C 1
ATOM 3920 O O . VAL B 2 53 ? -28.496 16.165 -48.780 1.00 16.52 267 VAL B O 1
ATOM 3933 N N . ALA B 2 54 ? -28.946 14.053 -48.167 1.00 14.25 268 ALA B N 1
ATOM 3934 C CA . ALA B 2 54 ? -29.563 13.774 -49.465 1.00 14.82 268 ALA B CA 1
ATOM 3935 C C . ALA B 2 54 ? -30.406 12.519 -49.354 1.00 14.47 268 ALA B C 1
ATOM 3936 O O . ALA B 2 54 ? -30.163 11.663 -48.502 1.00 15.12 268 ALA B O 1
ATOM 3943 N N . SER B 2 55 ? -31.387 12.415 -50.252 1.00 13.92 269 SER B N 1
ATOM 3944 C CA . SER B 2 55 ? -32.197 11.216 -50.377 1.00 14.41 269 SER B CA 1
ATOM 3945 C C . SER B 2 55 ? -32.371 10.844 -51.845 1.00 14.13 269 SER B C 1
ATOM 3946 O O . SER B 2 55 ? -32.317 11.693 -52.745 1.00 15.27 269 SER B O 1
ATOM 3954 N N . ILE B 2 56 ? -32.639 9.558 -52.065 1.00 15.09 270 ILE B N 1
ATOM 3955 C CA . ILE B 2 56 ? -32.954 9.028 -53.390 1.00 15.80 270 ILE B CA 1
ATOM 3956 C C . ILE B 2 56 ? -34.017 7.940 -53.270 1.00 16.08 270 ILE B C 1
ATOM 3957 O O . ILE B 2 56 ? -34.029 7.164 -52.304 1.00 17.02 270 ILE B O 1
ATOM 3973 N N . SER B 2 57 ? -34.916 7.879 -54.271 1.00 15.08 271 SER B N 1
ATOM 3974 C CA . SER B 2 57 ? -35.818 6.745 -54.415 1.00 16.96 271 SER B CA 1
ATOM 3975 C C . SER B 2 57 ? -35.282 5.893 -55.555 1.00 17.44 271 SER B C 1
ATOM 3976 O O . SER B 2 57 ? -35.459 6.255 -56.733 1.00 19.67 271 SER B O 1
ATOM 3984 N N . PRO B 2 58 ? -34.660 4.747 -55.270 1.00 16.83 272 PRO B N 1
ATOM 3985 C CA . PRO B 2 58 ? -34.002 3.994 -56.346 1.00 18.54 272 PRO B CA 1
ATOM 3986 C C . PRO B 2 58 ? -34.919 3.590 -57.484 1.00 18.06 272 PRO B C 1
ATOM 3987 O O . PRO B 2 58 ? -34.481 3.561 -58.642 1.00 19.67 272 PRO B O 1
ATOM 3998 N N . TYR B 2 59 ? -36.195 3.331 -57.205 1.00 17.72 273 TYR B N 1
ATOM 3999 C CA . TYR B 2 59 ? -37.072 2.828 -58.253 1.00 19.08 273 TYR B CA 1
ATOM 4000 C C . TYR B 2 59 ? -37.259 3.856 -59.353 1.00 19.17 273 TYR B C 1
ATOM 4001 O O . TYR B 2 59 ? -37.391 3.483 -60.521 1.00 22.16 273 TYR B O 1
ATOM 4019 N N . SER B 2 60 ? -37.304 5.141 -59.003 1.00 19.39 274 SER B N 1
ATOM 4020 C CA . SER B 2 60 ? -37.546 6.191 -59.980 1.00 21.36 274 SER B CA 1
ATOM 4021 C C . SER B 2 60 ? -36.324 7.027 -60.312 1.00 21.98 274 SER B C 1
ATOM 4022 O O . SER B 2 60 ? -36.337 7.721 -61.330 1.00 25.15 274 SER B O 1
ATOM 4030 N N . GLY B 2 61 ? -35.306 7.027 -59.461 1.00 19.73 275 GLY B N 1
ATOM 4031 C CA . GLY B 2 61 ? -34.171 7.901 -59.632 1.00 19.88 275 GLY B CA 1
ATOM 4032 C C . GLY B 2 61 ? -34.325 9.303 -59.085 1.00 20.09 275 GLY B C 1
ATOM 4033 O O . GLY B 2 61 ? -33.380 10.094 -59.197 1.00 19.93 275 GLY B O 1
ATOM 4037 N N . SER B 2 62 ? -35.469 9.647 -58.505 1.00 19.54 276 SER B N 1
ATOM 4038 C CA . SER B 2 62 ? -35.649 10.987 -57.969 1.00 18.48 276 SER B CA 1
ATOM 4039 C C . SER B 2 62 ? -34.740 11.229 -56.769 1.00 16.08 276 SER B C 1
ATOM 4040 O O . SER B 2 62 ? -34.486 10.330 -55.966 1.00 16.72 276 SER B O 1
ATOM 4048 N N . THR B 2 63 ? -34.289 12.479 -56.636 1.00 16.44 277 THR B N 1
ATOM 4049 C CA . THR B 2 63 ? -33.322 12.862 -55.622 1.00 16.57 277 THR B CA 1
ATOM 4050 C C . THR B 2 63 ? -33.744 14.144 -54.907 1.00 16.97 277 THR B C 1
ATOM 4051 O O . THR B 2 63 ? -34.575 14.925 -55.380 1.00 18.16 277 THR B O 1
ATOM 4062 N N . SER B 2 64 ? -33.137 14.353 -53.742 1.00 15.54 278 SER B N 1
ATOM 4063 C CA . SER B 2 64 ? -33.346 15.580 -52.988 1.00 15.86 278 SER B CA 1
ATOM 4064 C C . SER B 2 64 ? -32.091 15.858 -52.178 1.00 16.13 278 SER B C 1
ATOM 4065 O O . SER B 2 64 ? -31.366 14.926 -51.813 1.00 16.73 278 SER B O 1
ATOM 4073 N N . TYR B 2 65 ? -31.847 17.145 -51.893 1.00 16.39 279 TYR B N 1
ATOM 4074 C CA . TYR B 2 65 ? -30.606 17.569 -51.264 1.00 17.08 279 TYR B CA 1
ATOM 4075 C C . TYR B 2 65 ? -30.820 18.686 -50.256 1.00 17.17 279 TYR B C 1
ATOM 4076 O O . TYR B 2 65 ? -31.671 19.562 -50.437 1.00 18.66 279 TYR B O 1
ATOM 4094 N N . ALA B 2 66 ? -29.981 18.688 -49.227 1.00 17.65 280 ALA B N 1
ATOM 4095 C CA . ALA B 2 66 ? -29.910 19.836 -48.338 1.00 16.97 280 ALA B CA 1
ATOM 4096 C C . ALA B 2 66 ? -29.282 21.027 -49.060 1.00 18.34 280 ALA B C 1
ATOM 4097 O O . ALA B 2 66 ? -28.409 20.873 -49.921 1.00 19.81 280 ALA B O 1
ATOM 4104 N N . ASP B 2 67 ? -29.722 22.232 -48.685 1.00 20.65 281 ASP B N 1
ATOM 4105 C CA . ASP B 2 67 ? -29.173 23.432 -49.307 1.00 26.46 281 ASP B CA 1
ATOM 4106 C C . ASP B 2 67 ? -27.662 23.524 -49.138 1.00 28.04 281 ASP B C 1
ATOM 4107 O O . ASP B 2 67 ? -26.971 24.058 -50.013 1.00 32.45 281 ASP B O 1
ATOM 4116 N N . SER B 2 68 ? -27.134 23.016 -48.027 1.00 29.09 282 SER B N 1
ATOM 4117 C CA . SER B 2 68 ? -25.705 23.088 -47.765 1.00 30.03 282 SER B CA 1
ATOM 4118 C C . SER B 2 68 ? -24.871 22.330 -48.787 1.00 28.75 282 SER B C 1
ATOM 4119 O O . SER B 2 68 ? -23.663 22.577 -48.878 1.00 31.18 282 SER B O 1
ATOM 4127 N N . VAL B 2 69 ? -25.473 21.433 -49.571 1.00 26.81 283 VAL B N 1
ATOM 4128 C CA . VAL B 2 69 ? -24.719 20.564 -50.466 1.00 24.93 283 VAL B CA 1
ATOM 4129 C C . VAL B 2 69 ? -25.238 20.588 -51.894 1.00 24.96 283 VAL B C 1
ATOM 4130 O O . VAL B 2 69 ? -24.637 19.957 -52.766 1.00 24.39 283 VAL B O 1
ATOM 4143 N N . LYS B 2 70 ? -26.342 21.275 -52.160 1.00 27.06 284 LYS B N 1
ATOM 4144 C CA . LYS B 2 70 ? -26.884 21.302 -53.510 1.00 30.46 284 LYS B CA 1
ATOM 4145 C C . LYS B 2 70 ? -25.838 21.787 -54.503 1.00 29.80 284 LYS B C 1
ATOM 4146 O O . LYS B 2 70 ? -25.114 22.753 -54.250 1.00 31.29 284 LYS B O 1
ATOM 4165 N N . GLY B 2 71 ? -25.754 21.092 -55.633 1.00 29.05 285 GLY B N 1
ATOM 4166 C CA . GLY B 2 71 ? -24.815 21.418 -56.677 1.00 28.77 285 GLY B CA 1
ATOM 4167 C C . GLY B 2 71 ? -23.438 20.827 -56.493 1.00 28.98 285 GLY B C 1
ATOM 4168 O O . GLY B 2 71 ? -22.693 20.703 -57.471 1.00 33.67 285 GLY B O 1
ATOM 4172 N N . ARG B 2 72 ? -23.076 20.467 -55.271 1.00 27.17 286 ARG B N 1
ATOM 4173 C CA . ARG B 2 72 ? -21.775 19.884 -54.994 1.00 27.01 286 ARG B CA 1
ATOM 4174 C C . ARG B 2 72 ? -21.844 18.383 -54.821 1.00 24.24 286 ARG B C 1
ATOM 4175 O O . ARG B 2 72 ? -20.869 17.689 -55.115 1.00 24.34 286 ARG B O 1
ATOM 4196 N N . PHE B 2 73 ? -22.943 17.878 -54.276 1.00 23.81 287 PHE B N 1
ATOM 4197 C CA . PHE B 2 73 ? -23.112 16.456 -54.049 1.00 22.75 287 PHE B CA 1
ATOM 4198 C C . PHE B 2 73 ? -24.145 15.905 -55.023 1.00 22.19 287 PHE B C 1
ATOM 4199 O O . PHE B 2 73 ? -25.124 16.573 -55.365 1.00 22.77 287 PHE B O 1
ATOM 4216 N N . THR B 2 74 ? -23.949 14.654 -55.424 1.00 21.31 288 THR B N 1
ATOM 4217 C CA . THR B 2 74 ? -24.907 13.950 -56.263 1.00 21.12 288 THR B CA 1
ATOM 4218 C C . THR B 2 74 ? -25.141 12.574 -55.660 1.00 20.17 288 THR B C 1
ATOM 4219 O O . THR B 2 74 ? -24.195 11.808 -55.464 1.00 21.32 288 THR B O 1
ATOM 4230 N N . ILE B 2 75 ? -26.390 12.267 -55.358 1.00 19.12 289 ILE B N 1
ATOM 4231 C CA . ILE B 2 75 ? -26.764 10.958 -54.838 1.00 19.12 289 ILE B CA 1
ATOM 4232 C C . ILE B 2 75 ? -27.261 10.135 -56.017 1.00 19.50 289 ILE B C 1
ATOM 4233 O O . ILE B 2 75 ? -27.925 10.662 -56.923 1.00 19.89 289 ILE B O 1
ATOM 4249 N N . SER B 2 76 ? -26.917 8.850 -56.031 1.00 20.94 290 SER B N 1
ATOM 4250 C CA . SER B 2 76 ? -27.331 7.981 -57.129 1.00 23.11 290 SER B CA 1
ATOM 4251 C C . SER B 2 76 ? -27.496 6.568 -56.597 1.00 21.51 290 SER B C 1
ATOM 4252 O O . SER B 2 76 ? -27.124 6.266 -55.462 1.00 22.01 290 SER B O 1
ATOM 4260 N N . ALA B 2 77 ? -28.090 5.708 -57.417 1.00 24.24 291 ALA B N 1
ATOM 4261 C CA . ALA B 2 77 ? -28.336 4.338 -57.003 1.00 25.80 291 ALA B CA 1
ATOM 4262 C C . ALA B 2 77 ? -28.270 3.419 -58.212 1.00 29.90 291 ALA B C 1
ATOM 4263 O O . ALA B 2 77 ? -28.600 3.810 -59.336 1.00 32.53 291 ALA B O 1
ATOM 4270 N N . ASP B 2 78 ? -27.811 2.197 -57.961 1.00 29.77 292 ASP B N 1
ATOM 4271 C CA . ASP B 2 78 ? -27.742 1.134 -58.957 1.00 33.14 292 ASP B CA 1
ATOM 4272 C C . ASP B 2 78 ? -28.508 -0.053 -58.382 1.00 33.71 292 ASP B C 1
ATOM 4273 O O . ASP B 2 78 ? -27.990 -0.784 -57.522 1.00 32.88 292 ASP B O 1
ATOM 4282 N N . THR B 2 79 ? -29.743 -0.232 -58.866 1.00 34.93 293 THR B N 1
ATOM 4283 C CA . THR B 2 79 ? -30.591 -1.315 -58.386 1.00 39.82 293 THR B CA 1
ATOM 4284 C C . THR B 2 79 ? -30.092 -2.661 -58.874 1.00 41.05 293 THR B C 1
ATOM 4285 O O . THR B 2 79 ? -30.468 -3.692 -58.304 1.00 44.19 293 THR B O 1
ATOM 4296 N N . SER B 2 80 ? -29.315 -2.678 -59.952 1.00 39.77 294 SER B N 1
ATOM 4297 C CA . SER B 2 80 ? -28.736 -3.934 -60.487 1.00 39.96 294 SER B CA 1
ATOM 4298 C C . SER B 2 80 ? -27.781 -4.503 -59.441 1.00 40.60 294 SER B C 1
ATOM 4299 O O . SER B 2 80 ? -27.636 -5.725 -59.397 1.00 41.53 294 SER B O 1
ATOM 4307 N N . LYS B 2 81 ? -27.141 -3.645 -58.647 1.00 40.90 295 LYS B N 1
ATOM 4308 C CA . LYS B 2 81 ? -26.191 -4.052 -57.589 1.00 41.02 295 LYS B CA 1
ATOM 4309 C C . LYS B 2 81 ? -26.693 -3.725 -56.176 1.00 39.08 295 LYS B C 1
ATOM 4310 O O . LYS B 2 81 ? -25.881 -3.836 -55.279 1.00 38.30 295 LYS B O 1
ATOM 4329 N N . ASN B 2 82 ? -27.932 -3.287 -55.974 1.00 37.93 296 ASN B N 1
ATOM 4330 C CA . ASN B 2 82 ? -28.473 -2.853 -54.656 1.00 36.72 296 ASN B CA 1
ATOM 4331 C C . ASN B 2 82 ? -27.489 -1.912 -53.952 1.00 34.90 296 ASN B C 1
ATOM 4332 O O . ASN B 2 82 ? -27.170 -2.177 -52.805 1.00 35.20 296 ASN B O 1
ATOM 4343 N N . THR B 2 83 ? -26.945 -0.896 -54.627 1.00 32.08 297 THR B N 1
ATOM 4344 C CA . THR B 2 83 ? -25.950 -0.017 -54.025 1.00 31.05 297 THR B CA 1
ATOM 4345 C C . THR B 2 83 ? -26.286 1.440 -54.290 1.00 29.34 297 THR B C 1
ATOM 4346 O O . THR B 2 83 ? -26.614 1.813 -55.415 1.00 29.63 297 THR B O 1
ATOM 4357 N N . ALA B 2 84 ? -26.172 2.271 -53.257 1.00 26.80 298 ALA B N 1
ATOM 4358 C CA . ALA B 2 84 ? -26.347 3.710 -53.392 1.00 24.69 298 ALA B CA 1
ATOM 4359 C C . ALA B 2 84 ? -25.003 4.409 -53.259 1.00 24.31 298 ALA B C 1
ATOM 4360 O O . ALA B 2 84 ? -24.067 3.878 -52.673 1.00 27.31 298 ALA B O 1
ATOM 4367 N N . TYR B 2 85 ? -24.922 5.622 -53.799 1.00 23.11 299 TYR B N 1
ATOM 4368 C CA . TYR B 2 85 ? -23.671 6.354 -53.831 1.00 24.25 299 TYR B CA 1
ATOM 4369 C C . TYR B 2 85 ? -23.900 7.820 -53.509 1.00 23.63 299 TYR B C 1
ATOM 4370 O O . TYR B 2 85 ? -24.955 8.386 -53.815 1.00 23.44 299 TYR B O 1
ATOM 4388 N N . LEU B 2 86 ? -22.871 8.436 -52.932 1.00 24.09 300 LEU B N 1
ATOM 4389 C CA . LEU B 2 86 ? -22.839 9.877 -52.708 1.00 22.93 300 LEU B CA 1
ATOM 4390 C C . LEU B 2 86 ? -21.534 10.405 -53.289 1.00 24.18 300 LEU B C 1
ATOM 4391 O O . LEU B 2 86 ? -20.459 10.176 -52.726 1.00 25.08 300 LEU B O 1
ATOM 4407 N N . GLN B 2 87 ? -21.628 11.089 -54.424 1.00 22.57 301 GLN B N 1
ATOM 4408 C CA . GLN B 2 87 ? -20.483 11.739 -55.040 1.00 22.93 301 GLN B CA 1
ATOM 4409 C C . GLN B 2 87 ? -20.384 13.134 -54.436 1.00 22.46 301 GLN B C 1
ATOM 4410 O O . GLN B 2 87 ? -21.272 13.966 -54.643 1.00 25.29 301 GLN B O 1
ATOM 4424 N N . MET B 2 88 ? -19.302 13.390 -53.706 1.00 25.18 302 MET B N 1
ATOM 4425 C CA . MET B 2 88 ? -19.087 14.640 -52.990 1.00 25.20 302 MET B CA 1
ATOM 4426 C C . MET B 2 88 ? -17.967 15.385 -53.694 1.00 25.70 302 MET B C 1
ATOM 4427 O O . MET B 2 88 ? -16.845 14.884 -53.761 1.00 28.00 302 MET B O 1
ATOM 4441 N N . ASN B 2 89 ? -18.271 16.581 -54.191 1.00 26.08 303 ASN B N 1
ATOM 4442 C CA . ASN B 2 89 ? -17.316 17.428 -54.888 1.00 26.86 303 ASN B CA 1
ATOM 4443 C C . ASN B 2 89 ? -17.175 18.763 -54.160 1.00 26.48 303 ASN B C 1
ATOM 4444 O O . ASN B 2 89 ? -17.996 19.120 -53.317 1.00 29.20 303 ASN B O 1
ATOM 4455 N N . SER B 2 90 ? -16.124 19.518 -54.494 1.00 28.35 304 SER B N 1
ATOM 4456 C CA . SER B 2 90 ? -15.914 20.854 -53.925 1.00 29.16 304 SER B CA 1
ATOM 4457 C C . SER B 2 90 ? -16.027 20.823 -52.401 1.00 28.33 304 SER B C 1
ATOM 4458 O O . SER B 2 90 ? -16.727 21.630 -51.782 1.00 30.75 304 SER B O 1
ATOM 4466 N N . LEU B 2 91 ? -15.313 19.884 -51.791 1.00 28.46 305 LEU B N 1
ATOM 4467 C CA . LEU B 2 91 ? -15.464 19.644 -50.364 1.00 28.40 305 LEU B CA 1
ATOM 4468 C C . LEU B 2 91 ? -14.904 20.801 -49.551 1.00 29.31 305 LEU B C 1
ATOM 4469 O O . LEU B 2 91 ? -13.910 21.428 -49.924 1.00 31.22 305 LEU B O 1
ATOM 4485 N N . ARG B 2 92 ? -15.589 21.105 -48.452 1.00 29.72 306 ARG B N 1
ATOM 4486 C CA . ARG B 2 92 ? -15.185 22.137 -47.515 1.00 32.85 306 ARG B CA 1
ATOM 4487 C C . ARG B 2 92 ? -14.876 21.498 -46.166 1.00 31.95 306 ARG B C 1
ATOM 4488 O O . ARG B 2 92 ? -15.272 20.362 -45.883 1.00 29.04 306 ARG B O 1
ATOM 4509 N N . ALA B 2 93 ? -14.185 22.251 -45.308 1.00 34.31 307 ALA B N 1
ATOM 4510 C CA . ALA B 2 93 ? -13.899 21.730 -43.976 1.00 35.75 307 ALA B CA 1
ATOM 4511 C C . ALA B 2 93 ? -15.183 21.392 -43.229 1.00 34.52 307 ALA B C 1
ATOM 4512 O O . ALA B 2 93 ? -15.211 20.443 -42.437 1.00 34.23 307 ALA B O 1
ATOM 4519 N N . GLU B 2 94 ? -16.261 22.136 -43.491 1.00 33.37 308 GLU B N 1
ATOM 4520 C CA . GLU B 2 94 ? -17.550 21.915 -42.843 1.00 34.53 308 GLU B CA 1
ATOM 4521 C C . GLU B 2 94 ? -18.219 20.617 -43.278 1.00 28.36 308 GLU B C 1
ATOM 4522 O O . GLU B 2 94 ? -19.212 20.210 -42.658 1.00 29.09 308 GLU B O 1
ATOM 4534 N N . ASP B 2 95 ? -17.697 19.948 -44.302 1.00 25.43 309 ASP B N 1
ATOM 4535 C CA . ASP B 2 95 ? -18.204 18.648 -44.709 1.00 23.27 309 ASP B CA 1
ATOM 4536 C C . ASP B 2 95 ? -17.565 17.510 -43.918 1.00 22.46 309 ASP B C 1
ATOM 4537 O O . ASP B 2 95 ? -17.970 16.356 -44.081 1.00 22.40 309 ASP B O 1
ATOM 4546 N N . THR B 2 96 ? -16.590 17.809 -43.058 1.00 23.77 310 THR B N 1
ATOM 4547 C CA . THR B 2 96 ? -15.964 16.777 -42.239 1.00 22.70 310 THR B CA 1
ATOM 4548 C C . THR B 2 96 ? -17.001 16.203 -41.286 1.00 21.73 310 THR B C 1
ATOM 4549 O O . THR B 2 96 ? -17.636 16.951 -40.545 1.00 24.21 310 THR B O 1
ATOM 4560 N N . ALA B 2 97 ? -17.179 14.879 -41.304 1.00 21.15 311 ALA B N 1
ATOM 4561 C CA . ALA B 2 97 ? -18.254 14.260 -40.537 1.00 20.08 311 ALA B CA 1
ATOM 4562 C C . ALA B 2 97 ? -18.200 12.753 -40.727 1.00 19.64 311 ALA B C 1
ATOM 4563 O O . ALA B 2 97 ? -17.567 12.250 -41.660 1.00 20.22 311 ALA B O 1
ATOM 4570 N N . VAL B 2 98 ? -18.892 12.041 -39.843 1.00 17.90 312 VAL B N 1
ATOM 4571 C CA . VAL B 2 98 ? -19.248 10.655 -40.117 1.00 18.33 312 VAL B CA 1
ATOM 4572 C C . VAL B 2 98 ? -20.499 10.659 -40.978 1.00 17.57 312 VAL B C 1
ATOM 4573 O O . VAL B 2 98 ? -21.489 11.307 -40.635 1.00 17.36 312 VAL B O 1
ATOM 4586 N N . TYR B 2 99 ? -20.453 9.957 -42.107 1.00 18.45 313 TYR B N 1
ATOM 4587 C CA . TYR B 2 99 ? -21.572 9.853 -43.033 1.00 17.18 313 TYR B CA 1
ATOM 4588 C C . TYR B 2 99 ? -22.222 8.485 -42.871 1.00 17.64 313 TYR B C 1
ATOM 4589 O O . TYR B 2 99 ? -21.551 7.454 -43.023 1.00 19.67 313 TYR B O 1
ATOM 4607 N N . TYR B 2 100 ? -23.523 8.484 -42.560 1.00 15.84 314 TYR B N 1
ATOM 4608 C CA . TYR B 2 100 ? -24.340 7.293 -42.443 1.00 16.15 314 TYR B CA 1
ATOM 4609 C C . TYR B 2 100 ? -25.266 7.191 -43.645 1.00 15.23 314 TYR B C 1
ATOM 4610 O O . TYR B 2 100 ? -25.817 8.192 -44.118 1.00 17.04 314 TYR B O 1
ATOM 4628 N N . CYS B 2 101 ? -25.505 5.955 -44.063 1.00 16.97 315 CYS B N 1
ATOM 4629 C CA . CYS B 2 101 ? -26.592 5.619 -44.965 1.00 17.27 315 CYS B CA 1
ATOM 4630 C C . CYS B 2 101 ? -27.696 4.970 -44.143 1.00 16.42 315 CYS B C 1
ATOM 4631 O O . CYS B 2 101 ? -27.425 4.248 -43.180 1.00 17.87 315 CYS B O 1
ATOM 4638 N N . ALA B 2 102 ? -28.943 5.262 -44.498 1.00 14.69 316 ALA B N 1
ATOM 4639 C CA . ALA B 2 102 ? -30.091 4.735 -43.766 1.00 15.10 316 ALA B CA 1
ATOM 4640 C C . ALA B 2 102 ? -31.241 4.592 -44.753 1.00 14.94 316 ALA B C 1
ATOM 4641 O O . ALA B 2 102 ? -31.180 5.128 -45.857 1.00 16.13 316 ALA B O 1
ATOM 4648 N N . ARG B 2 103 ? -32.269 3.827 -44.392 1.00 15.29 317 ARG B N 1
ATOM 4649 C CA . ARG B 2 103 ? -33.354 3.571 -45.330 1.00 15.41 317 ARG B CA 1
ATOM 4650 C C . ARG B 2 103 ? -34.730 3.745 -44.711 1.00 14.63 317 ARG B C 1
ATOM 4651 O O . ARG B 2 103 ? -34.930 3.554 -43.506 1.00 15.58 317 ARG B O 1
ATOM 4672 N N . TYR B 2 104 ? -35.683 4.099 -45.582 1.00 14.68 318 TYR B N 1
ATOM 4673 C CA . TYR B 2 104 ? -37.103 3.904 -45.349 1.00 16.46 318 TYR B CA 1
ATOM 4674 C C . TYR B 2 104 ? -37.612 2.719 -46.163 1.00 16.45 318 TYR B C 1
ATOM 4675 O O . TYR B 2 104 ? -37.355 2.638 -47.369 1.00 18.33 318 TYR B O 1
ATOM 4693 N N . SER B 2 105 ? -38.393 1.852 -45.530 1.00 18.39 319 SER B N 1
ATOM 4694 C CA . SER B 2 105 ? -39.215 0.918 -46.287 1.00 21.29 319 SER B CA 1
ATOM 4695 C C . SER B 2 105 ? -40.343 1.668 -46.992 1.00 20.58 319 SER B C 1
ATOM 4696 O O . SER B 2 105 ? -40.836 2.694 -46.508 1.00 20.69 319 SER B O 1
ATOM 4704 N N . TRP B 2 106 ? -40.705 1.182 -48.180 1.00 22.02 320 TRP B N 1
ATOM 4705 C CA . TRP B 2 106 ? -41.844 1.734 -48.897 1.00 20.73 320 TRP B CA 1
ATOM 4706 C C . TRP B 2 106 ? -43.136 1.332 -48.186 1.00 21.08 320 TRP B C 1
ATOM 4707 O O . TRP B 2 106 ? -43.249 0.196 -47.706 1.00 23.16 320 TRP B O 1
ATOM 4728 N N . PRO B 2 107 ? -44.138 2.233 -48.102 1.00 19.27 321 PRO B N 1
ATOM 4729 C CA . PRO B 2 107 ? -44.125 3.616 -48.599 1.00 18.04 321 PRO B CA 1
ATOM 4730 C C . PRO B 2 107 ? -43.643 4.668 -47.573 1.00 17.03 321 PRO B C 1
ATOM 4731 O O . PRO B 2 107 ? -43.694 4.430 -46.365 1.00 17.60 321 PRO B O 1
ATOM 4742 N N . TRP B 2 108 ? -43.190 5.825 -48.070 1.00 15.18 322 TRP B N 1
ATOM 4743 C CA . TRP B 2 108 ? -42.812 6.942 -47.201 1.00 15.54 322 TRP B CA 1
ATOM 4744 C C . TRP B 2 108 ? -43.976 7.361 -46.328 1.00 15.18 322 TRP B C 1
ATOM 4745 O O . TRP B 2 108 ? -43.835 7.505 -45.107 1.00 16.99 322 TRP B O 1
ATOM 4766 N N . VAL B 2 109 ? -45.139 7.542 -46.938 1.00 17.26 323 VAL B N 1
ATOM 4767 C CA . VAL B 2 109 ? -46.344 7.868 -46.199 1.00 19.24 323 VAL B CA 1
ATOM 4768 C C . VAL B 2 109 ? -47.515 7.108 -46.798 1.00 18.94 323 VAL B C 1
ATOM 4769 O O . VAL B 2 109 ? -47.630 6.965 -48.023 1.00 19.70 323 VAL B O 1
ATOM 4782 N N . SER B 2 110 ? -48.351 6.576 -45.918 1.00 19.74 324 SER B N 1
ATOM 4783 C CA . SER B 2 110 ? -49.577 5.911 -46.311 1.00 20.34 324 SER B CA 1
ATOM 4784 C C . SER B 2 110 ? -50.745 6.596 -45.611 1.00 19.24 324 SER B C 1
ATOM 4785 O O . SER B 2 110 ? -50.581 7.281 -44.602 1.00 19.77 324 SER B O 1
ATOM 4793 N N . TYR B 2 111 ? -51.930 6.413 -46.168 1.00 21.17 325 TYR B N 1
ATOM 4794 C CA . TYR B 2 111 ? -53.174 7.005 -45.668 1.00 23.08 325 TYR B CA 1
ATOM 4795 C C . TYR B 2 111 ? -54.169 5.914 -45.285 1.00 25.41 325 TYR B C 1
ATOM 4796 O O . TYR B 2 111 ? -54.270 4.902 -45.981 1.00 29.93 325 TYR B O 1
ATOM 4814 N N . LYS B 2 112 ? -54.759 6.028 -44.085 1.00 23.38 326 LYS B N 1
ATOM 4815 C CA . LYS B 2 112 ? -55.880 5.177 -43.695 1.00 25.12 326 LYS B CA 1
ATOM 4816 C C . LYS B 2 112 ? -57.151 5.999 -43.877 1.00 24.63 326 LYS B C 1
ATOM 4817 O O . LYS B 2 112 ? -57.335 7.003 -43.165 1.00 25.47 326 LYS B O 1
ATOM 4836 N N . PRO B 2 113 ? -58.049 5.633 -44.793 1.00 26.01 327 PRO B N 1
ATOM 4837 C CA . PRO B 2 113 ? -59.227 6.473 -45.037 1.00 25.67 327 PRO B CA 1
ATOM 4838 C C . PRO B 2 113 ? -59.999 6.746 -43.754 1.00 22.08 327 PRO B C 1
ATOM 4839 O O . PRO B 2 113 ? -60.191 5.855 -42.926 1.00 22.91 327 PRO B O 1
ATOM 4850 N N . TYR B 2 114 ? -60.411 8.003 -43.589 1.00 22.47 328 TYR B N 1
ATOM 4851 C CA . TYR B 2 114 ? -61.195 8.484 -42.454 1.00 21.41 328 TYR B CA 1
ATOM 4852 C C . TYR B 2 114 ? -60.412 8.534 -41.152 1.00 21.81 328 TYR B C 1
ATOM 4853 O O . TYR B 2 114 ? -60.991 8.817 -40.103 1.00 22.96 328 TYR B O 1
ATOM 4871 N N . TYR B 2 115 ? -59.103 8.355 -41.218 1.00 21.89 329 TYR B N 1
ATOM 4872 C CA . TYR B 2 115 ? -58.191 8.357 -40.083 1.00 24.10 329 TYR B CA 1
ATOM 4873 C C . TYR B 2 115 ? -57.024 9.174 -40.615 1.00 29.86 329 TYR B C 1
ATOM 4874 O O . TYR B 2 115 ? -57.264 10.040 -41.457 1.00 36.03 329 TYR B O 1
ATOM 4892 N N . GLY B 2 116 ? -55.805 9.030 -40.108 1.00 30.72 330 GLY B N 1
ATOM 4893 C CA . GLY B 2 116 ? -54.732 9.830 -40.676 1.00 26.81 330 GLY B CA 1
ATOM 4894 C C . GLY B 2 116 ? -53.683 9.202 -41.570 1.00 22.41 330 GLY B C 1
ATOM 4895 O O . GLY B 2 116 ? -53.892 8.198 -42.260 1.00 20.28 330 GLY B O 1
ATOM 4899 N N . LEU B 2 117 ? -52.580 9.916 -41.647 1.00 22.60 331 LEU B N 1
ATOM 4900 C CA . LEU B 2 117 ? -51.373 9.500 -42.329 1.00 19.62 331 LEU B CA 1
ATOM 4901 C C . LEU B 2 117 ? -50.493 8.693 -41.382 1.00 18.58 331 LEU B C 1
ATOM 4902 O O . LEU B 2 117 ? -50.556 8.832 -40.153 1.00 21.78 331 LEU B O 1
ATOM 4918 N N . HIS B 2 118 ? -49.638 7.870 -41.988 1.00 17.73 332 HIS B N 1
ATOM 4919 C CA . HIS B 2 118 ? -48.709 6.999 -41.286 1.00 18.26 332 HIS B CA 1
ATOM 4920 C C . HIS B 2 118 ? -47.368 7.033 -42.003 1.00 16.25 332 HIS B C 1
ATOM 4921 O O . HIS B 2 118 ? -47.305 6.824 -43.215 1.00 19.78 332 HIS B O 1
ATOM 4935 N N . PHE B 2 119 ? -46.315 7.351 -41.266 1.00 14.96 333 PHE B N 1
ATOM 4936 C CA . PHE B 2 119 ? -45.007 7.647 -41.823 1.00 15.30 333 PHE B CA 1
ATOM 4937 C C . PHE B 2 119 ? -43.942 6.606 -41.504 1.00 16.39 333 PHE B C 1
ATOM 4938 O O . PHE B 2 119 ? -43.862 6.084 -40.392 1.00 19.71 333 PHE B O 1
ATOM 4955 N N . SER B 2 120 ? -43.094 6.348 -42.491 1.00 16.06 334 SER B N 1
ATOM 4956 C CA . SER B 2 120 ? -41.934 5.495 -42.312 1.00 15.66 334 SER B CA 1
ATOM 4957 C C . SER B 2 120 ? -40.854 6.229 -41.506 1.00 15.02 334 SER B C 1
ATOM 4958 O O . SER B 2 120 ? -40.898 7.445 -41.318 1.00 17.21 334 SER B O 1
ATOM 4966 N N . ALA B 2 121 ? -39.877 5.474 -41.004 1.00 15.39 335 ALA B N 1
ATOM 4967 C CA . ALA B 2 121 ? -38.734 6.043 -40.300 1.00 14.12 335 ALA B CA 1
ATOM 4968 C C . ALA B 2 121 ? -37.488 5.253 -40.675 1.00 14.23 335 ALA B C 1
ATOM 4969 O O . ALA B 2 121 ? -37.561 4.196 -41.309 1.00 15.03 335 ALA B O 1
ATOM 4976 N N . MET B 2 122 ? -36.332 5.753 -40.250 1.00 13.54 336 MET B N 1
ATOM 4977 C CA . MET B 2 122 ? -35.062 5.101 -40.568 1.00 14.12 336 MET B CA 1
ATOM 4978 C C . MET B 2 122 ? -34.811 3.940 -39.608 1.00 14.17 336 MET B C 1
ATOM 4979 O O . MET B 2 122 ? -34.240 4.106 -38.519 1.00 14.68 336 MET B O 1
ATOM 4993 N N . ASP B 2 123 ? -35.237 2.736 -40.024 1.00 15.15 337 ASP B N 1
ATOM 4994 C CA . ASP B 2 123 ? -35.107 1.558 -39.174 1.00 16.22 337 ASP B CA 1
ATOM 4995 C C . ASP B 2 123 ? -33.728 0.916 -39.272 1.00 16.11 337 ASP B C 1
ATOM 4996 O O . ASP B 2 123 ? -33.227 0.382 -38.272 1.00 18.50 337 ASP B O 1
ATOM 5005 N N . TYR B 2 124 ? -33.083 0.988 -40.435 1.00 15.75 338 TYR B N 1
ATOM 5006 C CA . TYR B 2 124 ? -31.754 0.439 -40.645 1.00 16.96 338 TYR B CA 1
ATOM 5007 C C . TYR B 2 124 ? -30.789 1.553 -41.013 1.00 15.91 338 TYR B C 1
ATOM 5008 O O . TYR B 2 124 ? -31.104 2.420 -41.843 1.00 16.99 338 TYR B O 1
ATOM 5026 N N . TRP B 2 125 ? -29.634 1.537 -40.360 1.00 16.71 339 TRP B N 1
ATOM 5027 C CA . TRP B 2 125 ? -28.542 2.470 -40.572 1.00 16.40 339 TRP B CA 1
ATOM 5028 C C . TRP B 2 125 ? -27.258 1.676 -40.750 1.00 18.35 339 TRP B C 1
ATOM 5029 O O . TRP B 2 125 ? -27.090 0.607 -40.157 1.00 20.76 339 TRP B O 1
ATOM 5050 N N . GLY B 2 126 ? -26.325 2.224 -41.519 1.00 17.87 340 GLY B N 1
ATOM 5051 C CA . GLY B 2 126 ? -24.979 1.703 -41.528 1.00 19.42 340 GLY B CA 1
ATOM 5052 C C . GLY B 2 126 ? -24.193 2.159 -40.318 1.00 19.08 340 GLY B C 1
ATOM 5053 O O . GLY B 2 126 ? -24.659 2.921 -39.477 1.00 22.56 340 GLY B O 1
ATOM 5057 N N . GLN B 2 127 ? -22.950 1.693 -40.254 1.00 21.01 341 GLN B N 1
ATOM 5058 C CA . GLN B 2 127 ? -22.064 2.044 -39.156 1.00 23.66 341 GLN B CA 1
ATOM 5059 C C . GLN B 2 127 ? -21.395 3.398 -39.335 1.00 22.41 341 GLN B C 1
ATOM 5060 O O . GLN B 2 127 ? -20.788 3.906 -38.383 1.00 25.69 341 GLN B O 1
ATOM 5074 N N . GLY B 2 128 ? -21.438 3.955 -40.533 1.00 22.15 342 GLY B N 1
ATOM 5075 C CA . GLY B 2 128 ? -20.873 5.269 -40.789 1.00 23.18 342 GLY B CA 1
ATOM 5076 C C . GLY B 2 128 ? -19.455 5.182 -41.319 1.00 24.70 342 GLY B C 1
ATOM 5077 O O . GLY B 2 128 ? -18.692 4.270 -41.003 1.00 27.13 342 GLY B O 1
ATOM 5081 N N . THR B 2 129 ? -19.093 6.155 -42.154 1.00 23.19 343 THR B N 1
ATOM 5082 C CA . THR B 2 129 ? -17.738 6.258 -42.688 1.00 25.22 343 THR B CA 1
ATOM 5083 C C . THR B 2 129 ? -17.273 7.692 -42.492 1.00 22.67 343 THR B C 1
ATOM 5084 O O . THR B 2 129 ? -18.020 8.634 -42.766 1.00 21.79 343 THR B O 1
ATOM 5095 N N . LEU B 2 130 ? -16.050 7.864 -42.006 1.00 24.12 344 LEU B N 1
ATOM 5096 C CA . LEU B 2 130 ? -15.567 9.185 -41.635 1.00 22.43 344 LEU B CA 1
ATOM 5097 C C . LEU B 2 130 ? -14.902 9.867 -42.824 1.00 23.27 344 LEU B C 1
ATOM 5098 O O . LEU B 2 130 ? -13.998 9.301 -43.446 1.00 25.43 344 LEU B O 1
ATOM 5114 N N . VAL B 2 131 ? -15.320 11.102 -43.097 1.00 22.31 345 VAL B N 1
ATOM 5115 C CA . VAL B 2 131 ? -14.743 11.945 -44.136 1.00 22.78 345 VAL B CA 1
ATOM 5116 C C . VAL B 2 131 ? -14.086 13.122 -43.430 1.00 22.34 345 VAL B C 1
ATOM 5117 O O . VAL B 2 131 ? -14.743 13.841 -42.663 1.00 23.98 345 VAL B O 1
ATOM 5130 N N . THR B 2 132 ? -12.787 13.297 -43.660 1.00 24.50 346 THR B N 1
ATOM 5131 C CA . THR B 2 132 ? -12.019 14.379 -43.056 1.00 24.08 346 THR B CA 1
ATOM 5132 C C . THR B 2 132 ? -11.490 15.266 -44.172 1.00 25.03 346 THR B C 1
ATOM 5133 O O . THR B 2 132 ? -10.686 14.811 -44.995 1.00 26.81 346 THR B O 1
ATOM 5144 N N . VAL B 2 133 ? -11.911 16.529 -44.190 1.00 26.23 347 VAL B N 1
ATOM 5145 C CA . VAL B 2 133 ? -11.499 17.489 -45.212 1.00 27.61 347 VAL B CA 1
ATOM 5146 C C . VAL B 2 133 ? -10.408 18.365 -44.602 1.00 28.20 347 VAL B C 1
ATOM 5147 O O . VAL B 2 133 ? -10.683 19.211 -43.744 1.00 29.30 347 VAL B O 1
ATOM 5160 N N . SER B 2 134 ? -9.162 18.143 -45.023 1.00 28.56 348 SER B N 1
ATOM 5161 C CA . SER B 2 134 ? -8.022 18.837 -44.439 1.00 28.89 348 SER B CA 1
ATOM 5162 C C . SER B 2 134 ? -6.849 18.772 -45.407 1.00 31.07 348 SER B C 1
ATOM 5163 O O . SER B 2 134 ? -6.713 17.815 -46.173 1.00 31.95 348 SER B O 1
ATOM 5171 N N . SER B 2 135 ? -6.008 19.805 -45.364 1.00 32.00 349 SER B N 1
ATOM 5172 C CA . SER B 2 135 ? -4.749 19.814 -46.102 1.00 31.32 349 SER B CA 1
ATOM 5173 C C . SER B 2 135 ? -3.607 19.165 -45.325 1.00 29.96 349 SER B C 1
ATOM 5174 O O . SER B 2 135 ? -2.517 18.999 -45.885 1.00 31.05 349 SER B O 1
ATOM 5182 N N . ALA B 2 136 ? -3.811 18.866 -44.042 1.00 28.73 350 ALA B N 1
ATOM 5183 C CA . ALA B 2 136 ? -2.777 18.249 -43.223 1.00 28.14 350 ALA B CA 1
ATOM 5184 C C . ALA B 2 136 ? -2.483 16.836 -43.712 1.00 27.24 350 ALA B C 1
ATOM 5185 O O . ALA B 2 136 ? -3.336 16.165 -44.300 1.00 28.13 350 ALA B O 1
ATOM 5192 N N . SER B 2 137 ? -1.280 16.362 -43.420 1.00 25.96 351 SER B N 1
ATOM 5193 C CA . SER B 2 137 ? -0.862 15.065 -43.922 1.00 24.35 351 SER B CA 1
ATOM 5194 C C . SER B 2 137 ? -1.107 13.952 -42.912 1.00 21.40 351 SER B C 1
ATOM 5195 O O . SER B 2 137 ? -1.139 14.170 -41.698 1.00 22.39 351 SER B O 1
ATOM 5203 N N . THR B 2 138 ? -1.251 12.738 -43.440 1.00 20.24 352 THR B N 1
ATOM 5204 C CA . THR B 2 138 ? -1.436 11.552 -42.618 1.00 18.77 352 THR B CA 1
ATOM 5205 C C . THR B 2 138 ? -0.163 11.247 -41.847 1.00 18.57 352 THR B C 1
ATOM 5206 O O . THR B 2 138 ? 0.942 11.335 -42.388 1.00 19.16 352 THR B O 1
ATOM 5217 N N . LYS B 2 139 ? -0.326 10.895 -40.572 1.00 17.26 353 LYS B N 1
ATOM 5218 C CA . LYS B 2 139 ? 0.785 10.586 -39.684 1.00 18.07 353 LYS B CA 1
ATOM 5219 C C . LYS B 2 139 ? 0.373 9.394 -38.833 1.00 17.63 353 LYS B C 1
ATOM 5220 O O . LYS B 2 139 ? -0.695 9.398 -38.214 1.00 17.87 353 LYS B O 1
ATOM 5239 N N . GLY B 2 140 ? 1.229 8.382 -38.793 1.00 17.26 354 GLY B N 1
ATOM 5240 C CA . GLY B 2 140 ? 0.948 7.196 -38.021 1.00 17.63 354 GLY B CA 1
ATOM 5241 C C . GLY B 2 140 ? 1.290 7.375 -36.557 1.00 16.81 354 GLY B C 1
ATOM 5242 O O . GLY B 2 140 ? 2.119 8.215 -36.186 1.00 17.75 354 GLY B O 1
ATOM 5246 N N . PRO B 2 141 ? 0.668 6.576 -35.690 1.00 17.81 355 PRO B N 1
ATOM 5247 C CA . PRO B 2 141 ? 0.837 6.762 -34.244 1.00 17.88 355 PRO B CA 1
ATOM 5248 C C . PRO B 2 141 ? 2.107 6.113 -33.732 1.00 16.37 355 PRO B C 1
ATOM 5249 O O . PRO B 2 141 ? 2.613 5.139 -34.294 1.00 17.86 355 PRO B O 1
ATOM 5260 N N . SER B 2 142 ? 2.609 6.660 -32.628 1.00 17.16 356 SER B N 1
ATOM 5261 C CA . SER B 2 142 ? 3.637 6.018 -31.818 1.00 16.48 356 SER B CA 1
ATOM 5262 C C . SER B 2 142 ? 2.965 5.454 -30.572 1.00 16.30 356 SER B C 1
ATOM 5263 O O . SER B 2 142 ? 2.193 6.154 -29.919 1.00 19.39 356 SER B O 1
ATOM 5271 N N . VAL B 2 143 ? 3.267 4.208 -30.227 1.00 15.05 357 VAL B N 1
ATOM 5272 C CA . VAL B 2 143 ? 2.573 3.512 -29.151 1.00 14.90 357 VAL B CA 1
ATOM 5273 C C . VAL B 2 143 ? 3.572 3.263 -28.029 1.00 13.98 357 VAL B C 1
ATOM 5274 O O . VAL B 2 143 ? 4.617 2.642 -28.242 1.00 17.16 357 VAL B O 1
ATOM 5287 N N . PHE B 2 144 ? 3.247 3.739 -26.829 1.00 14.40 358 PHE B N 1
ATOM 5288 C CA . PHE B 2 144 ? 4.131 3.651 -25.684 1.00 13.37 358 PHE B CA 1
ATOM 5289 C C . PHE B 2 144 ? 3.440 2.939 -24.532 1.00 14.53 358 PHE B C 1
ATOM 5290 O O . PHE B 2 144 ? 2.232 3.084 -24.332 1.00 15.12 358 PHE B O 1
ATOM 5307 N N . PRO B 2 145 ? 4.178 2.178 -23.739 1.00 15.45 359 PRO B N 1
ATOM 5308 C CA . PRO B 2 145 ? 3.552 1.504 -22.604 1.00 14.97 359 PRO B CA 1
ATOM 5309 C C . PRO B 2 145 ? 3.252 2.460 -21.460 1.00 14.49 359 PRO B C 1
ATOM 5310 O O . PRO B 2 145 ? 4.010 3.388 -21.164 1.00 16.03 359 PRO B O 1
ATOM 5321 N N . LEU B 2 146 ? 2.145 2.176 -20.782 1.00 13.73 360 LEU B N 1
ATOM 5322 C CA . LEU B 2 146 ? 1.825 2.725 -19.464 1.00 14.14 360 LEU B CA 1
ATOM 5323 C C . LEU B 2 146 ? 2.051 1.550 -18.504 1.00 16.21 360 LEU B C 1
ATOM 5324 O O . LEU B 2 146 ? 1.186 0.692 -18.333 1.00 14.78 360 LEU B O 1
ATOM 5340 N N . ALA B 2 147 ? 3.255 1.491 -17.928 1.00 16.19 361 ALA B N 1
ATOM 5341 C CA . ALA B 2 147 ? 3.705 0.275 -17.258 1.00 18.03 361 ALA B CA 1
ATOM 5342 C C . ALA B 2 147 ? 3.093 0.172 -15.866 1.00 19.71 361 ALA B C 1
ATOM 5343 O O . ALA B 2 147 ? 2.965 1.183 -15.176 1.00 22.72 361 ALA B O 1
ATOM 5350 N N . PRO B 2 148 ? 2.731 -1.035 -15.424 1.00 21.42 362 PRO B N 1
ATOM 5351 C CA . PRO B 2 148 ? 2.153 -1.179 -14.083 1.00 22.31 362 PRO B CA 1
ATOM 5352 C C . PRO B 2 148 ? 3.175 -0.898 -12.994 1.00 26.29 362 PRO B C 1
ATOM 5353 O O . PRO B 2 148 ? 4.361 -1.221 -13.116 1.00 27.61 362 PRO B O 1
ATOM 5364 N N . SER B 2 149 ? 2.699 -0.305 -11.906 1.00 29.33 363 SER B N 1
ATOM 5365 C CA . SER B 2 149 ? 3.586 0.081 -10.818 1.00 33.29 363 SER B CA 1
ATOM 5366 C C . SER B 2 149 ? 4.148 -1.135 -10.088 1.00 37.48 363 SER B C 1
ATOM 5367 O O . SER B 2 149 ? 3.502 -2.181 -9.984 1.00 37.76 363 SER B O 1
ATOM 5375 N N . SER B 2 150 ? 5.378 -0.980 -9.583 1.00 41.14 364 SER B N 1
ATOM 5376 C CA . SER B 2 150 ? 5.967 -1.995 -8.717 1.00 45.41 364 SER B CA 1
ATOM 5377 C C . SER B 2 150 ? 5.255 -2.025 -7.373 1.00 47.02 364 SER B C 1
ATOM 5378 O O . SER B 2 150 ? 5.260 -3.054 -6.686 1.00 46.97 364 SER B O 1
ATOM 5386 N N . LYS B 2 151 ? 4.679 -0.894 -6.971 1.00 49.23 365 LYS B N 1
ATOM 5387 C CA . LYS B 2 151 ? 4.068 -0.723 -5.657 1.00 52.33 365 LYS B CA 1
ATOM 5388 C C . LYS B 2 151 ? 2.626 -1.271 -5.543 1.00 55.07 365 LYS B C 1
ATOM 5389 O O . LYS B 2 151 ? 2.011 -1.043 -4.505 1.00 54.81 365 LYS B O 1
ATOM 5408 N N . SER B 2 152 ? 2.119 -1.998 -6.546 1.00 58.84 366 SER B N 1
ATOM 5409 C CA . SER B 2 152 ? 0.799 -2.631 -6.555 1.00 62.50 366 SER B CA 1
ATOM 5410 C C . SER B 2 152 ? 1.035 -3.918 -5.775 1.00 65.45 366 SER B C 1
ATOM 5411 O O . SER B 2 152 ? 1.300 -4.987 -6.323 1.00 67.23 366 SER B O 1
ATOM 5419 N N . THR B 2 153 ? 0.977 -3.802 -4.456 1.00 65.75 367 THR B N 1
ATOM 5420 C CA . THR B 2 153 ? 1.461 -4.848 -3.562 1.00 65.31 367 THR B CA 1
ATOM 5421 C C . THR B 2 153 ? 0.389 -5.771 -3.005 1.00 65.11 367 THR B C 1
ATOM 5422 O O . THR B 2 153 ? -0.728 -5.345 -2.693 1.00 64.55 367 THR B O 1
ATOM 5433 N N . SER B 2 154 ? 0.763 -7.044 -2.864 1.00 65.23 368 SER B N 1
ATOM 5434 C CA . SER B 2 154 ? 0.136 -8.035 -1.989 1.00 64.61 368 SER B CA 1
ATOM 5435 C C . SER B 2 154 ? -1.295 -8.464 -2.309 1.00 62.93 368 SER B C 1
ATOM 5436 O O . SER B 2 154 ? -1.850 -9.313 -1.579 1.00 63.18 368 SER B O 1
ATOM 5444 N N . GLY B 2 155 ? -1.853 -8.048 -3.431 1.00 60.29 369 GLY B N 1
ATOM 5445 C CA . GLY B 2 155 ? -3.130 -8.596 -3.844 1.00 57.54 369 GLY B CA 1
ATOM 5446 C C . GLY B 2 155 ? -4.280 -7.638 -4.093 1.00 55.39 369 GLY B C 1
ATOM 5447 O O . GLY B 2 155 ? -5.455 -8.005 -3.947 1.00 55.74 369 GLY B O 1
ATOM 5451 N N . GLY B 2 156 ? -3.956 -6.401 -4.452 1.00 51.65 370 GLY B N 1
ATOM 5452 C CA . GLY B 2 156 ? -4.967 -5.422 -4.794 1.00 46.43 370 GLY B CA 1
ATOM 5453 C C . GLY B 2 156 ? -5.183 -5.369 -6.293 1.00 41.19 370 GLY B C 1
ATOM 5454 O O . GLY B 2 156 ? -5.166 -6.405 -6.967 1.00 40.75 370 GLY B O 1
ATOM 5458 N N . THR B 2 157 ? -5.374 -4.168 -6.827 1.00 36.03 371 THR B N 1
ATOM 5459 C CA . THR B 2 157 ? -5.645 -3.968 -8.243 1.00 31.16 371 THR B CA 1
ATOM 5460 C C . THR B 2 157 ? -4.532 -3.121 -8.834 1.00 27.66 371 THR B C 1
ATOM 5461 O O . THR B 2 157 ? -4.131 -2.116 -8.237 1.00 28.94 371 THR B O 1
ATOM 5472 N N . ALA B 2 158 ? -4.038 -3.528 -10.001 1.00 22.44 372 ALA B N 1
ATOM 5473 C CA . ALA B 2 158 ? -3.042 -2.781 -10.747 1.00 19.99 372 ALA B CA 1
ATOM 5474 C C . ALA B 2 158 ? -3.666 -2.257 -12.033 1.00 19.81 372 ALA B C 1
ATOM 5475 O O . ALA B 2 158 ? -4.638 -2.807 -12.544 1.00 21.84 372 ALA B O 1
ATOM 5482 N N . ALA B 2 159 ? -3.086 -1.200 -12.576 1.00 17.58 373 ALA B N 1
ATOM 5483 C CA . ALA B 2 159 ? -3.521 -0.649 -13.846 1.00 16.18 373 ALA B CA 1
ATOM 5484 C C . ALA B 2 159 ? -2.333 -0.622 -14.789 1.00 15.30 373 ALA B C 1
ATOM 5485 O O . ALA B 2 159 ? -1.195 -0.397 -14.370 1.00 16.29 373 ALA B O 1
ATOM 5492 N N . LEU B 2 160 ? -2.614 -0.837 -16.068 1.00 14.81 374 LEU B N 1
ATOM 5493 C CA . LEU B 2 160 ? -1.601 -0.720 -17.109 1.00 15.41 374 LEU B CA 1
ATOM 5494 C C . LEU B 2 160 ? -2.301 -0.222 -18.364 1.00 14.01 374 LEU B C 1
ATOM 5495 O O . LEU B 2 160 ? -3.531 -0.164 -18.418 1.00 15.56 374 LEU B O 1
ATOM 5511 N N . GLY B 2 161 ? -1.526 0.157 -19.373 1.00 13.53 375 GLY B N 1
ATOM 5512 C CA . GLY B 2 161 ? -2.166 0.691 -20.558 1.00 13.79 375 GLY B CA 1
ATOM 5513 C C . GLY B 2 161 ? -1.188 0.957 -21.676 1.00 12.97 375 GLY B C 1
ATOM 5514 O O . GLY B 2 161 ? -0.021 0.563 -21.626 1.00 13.42 375 GLY B O 1
ATOM 5518 N N . CYS B 2 162 ? -1.697 1.656 -22.682 1.00 13.16 376 CYS B N 1
ATOM 5519 C CA . CYS B 2 162 ? -0.929 2.095 -23.830 1.00 14.63 376 CYS B CA 1
ATOM 5520 C C . CYS B 2 162 ? -1.327 3.520 -24.187 1.00 13.47 376 CYS B C 1
ATOM 5521 O O . CYS B 2 162 ? -2.509 3.861 -24.196 1.00 14.22 376 CYS B O 1
ATOM 5528 N N . LEU B 2 163 ? -0.317 4.340 -24.465 1.00 12.81 377 LEU B N 1
ATOM 5529 C CA . LEU B 2 163 ? -0.459 5.716 -24.925 1.00 13.01 377 LEU B CA 1
ATOM 5530 C C . LEU B 2 163 ? -0.207 5.718 -26.433 1.00 13.79 377 LEU B C 1
ATOM 5531 O O . LEU B 2 163 ? 0.840 5.254 -26.886 1.00 14.93 377 LEU B O 1
ATOM 5547 N N . VAL B 2 164 ? -1.175 6.202 -27.207 1.00 14.19 378 VAL B N 1
ATOM 5548 C CA . VAL B 2 164 ? -1.156 6.192 -28.664 1.00 14.07 378 VAL B CA 1
ATOM 5549 C C . VAL B 2 164 ? -1.059 7.647 -29.098 1.00 14.63 378 VAL B C 1
ATOM 5550 O O . VAL B 2 164 ? -2.051 8.386 -29.054 1.00 16.55 378 VAL B O 1
ATOM 5563 N N . LYS B 2 165 ? 0.123 8.070 -29.520 1.00 15.20 379 LYS B N 1
ATOM 5564 C CA . LYS B 2 165 ? 0.426 9.482 -29.654 1.00 16.36 379 LYS B CA 1
ATOM 5565 C C . LYS B 2 165 ? 0.689 9.911 -31.092 1.00 16.62 379 LYS B C 1
ATOM 5566 O O . LYS B 2 165 ? 1.307 9.184 -31.878 1.00 17.48 379 LYS B O 1
ATOM 5585 N N . ASP B 2 166 ? 0.252 11.137 -31.384 1.00 16.41 380 ASP B N 1
ATOM 5586 C CA . ASP B 2 166 ? 0.696 11.936 -32.515 1.00 16.67 380 ASP B CA 1
ATOM 5587 C C . ASP B 2 166 ? 0.307 11.335 -33.859 1.00 17.42 380 ASP B C 1
ATOM 5588 O O . ASP B 2 166 ? 1.153 11.143 -34.739 1.00 20.38 380 ASP B O 1
ATOM 5597 N N . TYR B 2 167 ? -0.986 11.116 -34.056 1.00 16.32 381 TYR B N 1
ATOM 5598 C CA . TYR B 2 167 ? -1.480 10.576 -35.310 1.00 16.67 381 TYR B CA 1
ATOM 5599 C C . TYR B 2 167 ? -2.498 11.508 -35.955 1.00 15.92 381 TYR B C 1
ATOM 5600 O O . TYR B 2 167 ? -3.074 12.395 -35.313 1.00 16.24 381 TYR B O 1
ATOM 5618 N N . PHE B 2 168 ? -2.712 11.295 -37.258 1.00 16.10 382 PHE B N 1
ATOM 5619 C CA . PHE B 2 168 ? -3.692 12.066 -38.015 1.00 16.16 382 PHE B CA 1
ATOM 5620 C C . PHE B 2 168 ? -3.988 11.305 -39.296 1.00 15.61 382 PHE B C 1
ATOM 5621 O O . PHE B 2 168 ? -3.056 10.729 -39.869 1.00 17.84 382 PHE B O 1
ATOM 5638 N N . PRO B 2 169 ? -5.234 11.280 -39.789 1.00 18.21 383 PRO B N 1
ATOM 5639 C CA . PRO B 2 169 ? -6.451 11.795 -39.159 1.00 17.68 383 PRO B CA 1
ATOM 5640 C C . PRO B 2 169 ? -6.978 10.738 -38.178 1.00 17.47 383 PRO B C 1
ATOM 5641 O O . PRO B 2 169 ? -6.343 9.708 -37.931 1.00 16.93 383 PRO B O 1
ATOM 5652 N N . GLU B 2 170 ? -8.119 11.006 -37.565 1.00 18.47 384 GLU B N 1
ATOM 5653 C CA . GLU B 2 170 ? -8.832 9.955 -36.856 1.00 17.89 384 GLU B CA 1
ATOM 5654 C C . GLU B 2 170 ? -9.281 8.892 -37.865 1.00 18.05 384 GLU B C 1
ATOM 5655 O O . GLU B 2 170 ? -9.343 9.159 -39.069 1.00 19.08 384 GLU B O 1
ATOM 5667 N N . PRO B 2 171 ? -9.641 7.680 -37.402 1.00 18.61 385 PRO B N 1
ATOM 5668 C CA . PRO B 2 171 ? -9.650 7.188 -36.025 1.00 19.18 385 PRO B CA 1
ATOM 5669 C C . PRO B 2 171 ? -8.552 6.165 -35.753 1.00 18.04 385 PRO B C 1
ATOM 5670 O O . PRO B 2 171 ? -7.949 5.622 -36.680 1.00 17.81 385 PRO B O 1
ATOM 5681 N N . VAL B 2 172 ? -8.302 5.924 -34.467 1.00 18.40 386 VAL B N 1
ATOM 5682 C CA . VAL B 2 172 ? -7.557 4.769 -33.987 1.00 17.25 386 VAL B CA 1
ATOM 5683 C C . VAL B 2 172 ? -8.513 3.883 -33.201 1.00 17.10 386 VAL B C 1
ATOM 5684 O O . VAL B 2 172 ? -9.392 4.384 -32.487 1.00 19.35 386 VAL B O 1
ATOM 5697 N N . THR B 2 173 ? -8.324 2.566 -33.304 1.00 16.82 387 THR B N 1
ATOM 5698 C CA . THR B 2 173 ? -9.007 1.625 -32.423 1.00 17.89 387 THR B CA 1
ATOM 5699 C C . THR B 2 173 ? -7.970 0.839 -31.631 1.00 17.07 387 THR B C 1
ATOM 5700 O O . THR B 2 173 ? -6.833 0.648 -32.081 1.00 17.07 387 THR B O 1
ATOM 5711 N N . VAL B 2 174 ? -8.364 0.403 -30.437 1.00 16.80 388 VAL B N 1
ATOM 5712 C CA . VAL B 2 174 ? -7.486 -0.334 -29.538 1.00 15.82 388 VAL B CA 1
ATOM 5713 C C . VAL B 2 174 ? -8.244 -1.537 -28.997 1.00 15.96 388 VAL B C 1
ATOM 5714 O O . VAL B 2 174 ? -9.417 -1.422 -28.632 1.00 18.04 388 VAL B O 1
ATOM 5727 N N . SER B 2 175 ? -7.591 -2.696 -28.981 1.00 15.93 389 SER B N 1
ATOM 5728 C CA . SER B 2 175 ? -8.084 -3.867 -28.257 1.00 16.66 389 SER B CA 1
ATOM 5729 C C . SER B 2 175 ? -6.973 -4.379 -27.347 1.00 15.78 389 SER B C 1
ATOM 5730 O O . SER B 2 175 ? -5.814 -3.970 -27.463 1.00 16.37 389 SER B O 1
ATOM 5738 N N . TRP B 2 176 ? -7.327 -5.294 -26.446 1.00 15.36 390 TRP B N 1
ATOM 5739 C CA . TRP B 2 176 ? -6.369 -5.923 -25.540 1.00 15.59 390 TRP B CA 1
ATOM 5740 C C . TRP B 2 176 ? -6.402 -7.423 -25.771 1.00 15.61 390 TRP B C 1
ATOM 5741 O O . TRP B 2 176 ? -7.478 -8.023 -25.847 1.00 16.35 390 TRP B O 1
ATOM 5762 N N . ASN B 2 177 ? -5.222 -8.022 -25.923 1.00 15.38 391 ASN B N 1
ATOM 5763 C CA . ASN B 2 177 ? -5.100 -9.453 -26.187 1.00 15.77 391 ASN B CA 1
ATOM 5764 C C . ASN B 2 177 ? -6.021 -9.883 -27.330 1.00 16.66 391 ASN B C 1
ATOM 5765 O O . ASN B 2 177 ? -6.696 -10.914 -27.273 1.00 17.83 391 ASN B O 1
ATOM 5776 N N . SER B 2 178 ? -6.001 -9.079 -28.398 1.00 16.67 392 SER B N 1
ATOM 5777 C CA . SER B 2 178 ? -6.725 -9.355 -29.641 1.00 17.25 392 SER B CA 1
ATOM 5778 C C . SER B 2 178 ? -8.217 -9.537 -29.395 1.00 19.46 392 SER B C 1
ATOM 5779 O O . SER B 2 178 ? -8.891 -10.293 -30.105 1.00 23.17 392 SER B O 1
ATOM 5787 N N . GLY B 2 179 ? -8.734 -8.814 -28.403 1.00 19.63 393 GLY B N 1
ATOM 5788 C CA . GLY B 2 179 ? -10.141 -8.807 -28.075 1.00 21.86 393 GLY B CA 1
ATOM 5789 C C . GLY B 2 179 ? -10.544 -9.766 -26.980 1.00 22.41 393 GLY B C 1
ATOM 5790 O O . GLY B 2 179 ? -11.703 -9.738 -26.551 1.00 25.39 393 GLY B O 1
ATOM 5794 N N . ALA B 2 180 ? -9.623 -10.601 -26.505 1.00 21.10 394 ALA B N 1
ATOM 5795 C CA . ALA B 2 180 ? -9.943 -11.560 -25.460 1.00 23.75 394 ALA B CA 1
ATOM 5796 C C . ALA B 2 180 ? -10.039 -10.913 -24.088 1.00 22.66 394 ALA B C 1
ATOM 5797 O O . ALA B 2 180 ? -10.615 -11.513 -23.176 1.00 26.26 394 ALA B O 1
ATOM 5804 N N . LEU B 2 181 ? -9.459 -9.729 -23.914 1.00 20.21 395 LEU B N 1
ATOM 5805 C CA . LEU B 2 181 ? -9.514 -9.004 -22.654 1.00 20.32 395 LEU B CA 1
ATOM 5806 C C . LEU B 2 181 ? -10.351 -7.738 -22.804 1.00 19.92 395 LEU B C 1
ATOM 5807 O O . LEU B 2 181 ? -9.939 -6.783 -23.472 1.00 20.31 395 LEU B O 1
ATOM 5823 N N . THR B 2 182 ? -11.513 -7.725 -22.148 1.00 21.18 396 THR B N 1
ATOM 5824 C CA . THR B 2 182 ? -12.388 -6.566 -22.112 1.00 22.65 396 THR B CA 1
ATOM 5825 C C . THR B 2 182 ? -12.711 -6.112 -20.697 1.00 21.37 396 THR B C 1
ATOM 5826 O O . THR B 2 182 ? -13.101 -4.955 -20.515 1.00 21.16 396 THR B O 1
ATOM 5837 N N . SER B 2 183 ? -12.536 -6.972 -19.696 1.00 23.10 397 SER B N 1
ATOM 5838 C CA . SER B 2 183 ? -12.872 -6.610 -18.326 1.00 23.54 397 SER B CA 1
ATOM 5839 C C . SER B 2 183 ? -11.991 -5.472 -17.844 1.00 20.02 397 SER B C 1
ATOM 5840 O O . SER B 2 183 ? -10.760 -5.579 -17.831 1.00 23.57 397 SER B O 1
ATOM 5848 N N . GLY B 2 184 ? -12.621 -4.377 -17.435 1.00 19.91 398 GLY B N 1
ATOM 5849 C CA . GLY B 2 184 ? -11.878 -3.263 -16.901 1.00 20.33 398 GLY B CA 1
ATOM 5850 C C . GLY B 2 184 ? -11.165 -2.416 -17.930 1.00 18.12 398 GLY B C 1
ATOM 5851 O O . GLY B 2 184 ? -10.351 -1.574 -17.541 1.00 20.46 398 GLY B O 1
ATOM 5855 N N . VAL B 2 185 ? -11.439 -2.603 -19.222 1.00 17.29 399 VAL B N 1
ATOM 5856 C CA . VAL B 2 185 ? -10.775 -1.815 -20.253 1.00 16.17 399 VAL B CA 1
ATOM 5857 C C . VAL B 2 185 ? -11.490 -0.482 -20.400 1.00 16.77 399 VAL B C 1
ATOM 5858 O O . VAL B 2 185 ? -12.723 -0.427 -20.507 1.00 17.45 399 VAL B O 1
ATOM 5871 N N . HIS B 2 186 ? -10.710 0.597 -20.439 1.00 14.45 400 HIS B N 1
ATOM 5872 C CA . HIS B 2 186 ? -11.207 1.922 -20.785 1.00 14.72 400 HIS B CA 1
ATOM 5873 C C . HIS B 2 186 ? -10.324 2.518 -21.867 1.00 15.00 400 HIS B C 1
ATOM 5874 O O . HIS B 2 186 ? -9.152 2.814 -21.620 1.00 14.92 400 HIS B O 1
ATOM 5888 N N . THR B 2 187 ? -10.895 2.735 -23.040 1.00 15.01 401 THR B N 1
ATOM 5889 C CA . THR B 2 187 ? -10.199 3.404 -24.129 1.00 15.05 401 THR B CA 1
ATOM 5890 C C . THR B 2 187 ? -10.764 4.811 -24.246 1.00 15.25 401 THR B C 1
ATOM 5891 O O . THR B 2 187 ? -11.947 4.984 -24.549 1.00 17.97 401 THR B O 1
ATOM 5902 N N . PHE B 2 188 ? -9.928 5.798 -23.994 1.00 13.87 402 PHE B N 1
ATOM 5903 C CA . PHE B 2 188 ? -10.401 7.161 -23.862 1.00 14.29 402 PHE B CA 1
ATOM 5904 C C . PHE B 2 188 ? -10.658 7.777 -25.225 1.00 14.68 402 PHE B C 1
ATOM 5905 O O . PHE B 2 188 ? -9.985 7.438 -26.208 1.00 15.59 402 PHE B O 1
ATOM 5922 N N . PRO B 2 189 ? -11.603 8.706 -25.303 1.00 15.06 403 PRO B N 1
ATOM 5923 C CA . PRO B 2 189 ? -11.743 9.471 -26.538 1.00 16.04 403 PRO B CA 1
ATOM 5924 C C . PRO B 2 189 ? -10.442 10.184 -26.876 1.00 15.48 403 PRO B C 1
ATOM 5925 O O . PRO B 2 189 ? -9.712 10.654 -25.995 1.00 16.60 403 PRO B O 1
ATOM 5936 N N . ALA B 2 190 ? -10.157 10.262 -28.167 1.00 16.43 404 ALA B N 1
ATOM 5937 C CA . ALA B 2 190 ? -8.967 10.965 -28.611 1.00 18.34 404 ALA B CA 1
ATOM 5938 C C . ALA B 2 190 ? -9.079 12.445 -28.267 1.00 19.15 404 ALA B C 1
ATOM 5939 O O . ALA B 2 190 ? -10.172 13.018 -28.230 1.00 22.28 404 ALA B O 1
ATOM 5946 N N . VAL B 2 191 ? -7.928 13.065 -28.008 1.00 18.72 405 VAL B N 1
ATOM 5947 C CA . VAL B 2 191 ? -7.839 14.504 -27.801 1.00 20.77 405 VAL B CA 1
ATOM 5948 C C . VAL B 2 191 ? -7.007 15.099 -28.927 1.00 19.98 405 VAL B C 1
ATOM 5949 O O . VAL B 2 191 ? -6.004 14.517 -29.359 1.00 19.46 405 VAL B O 1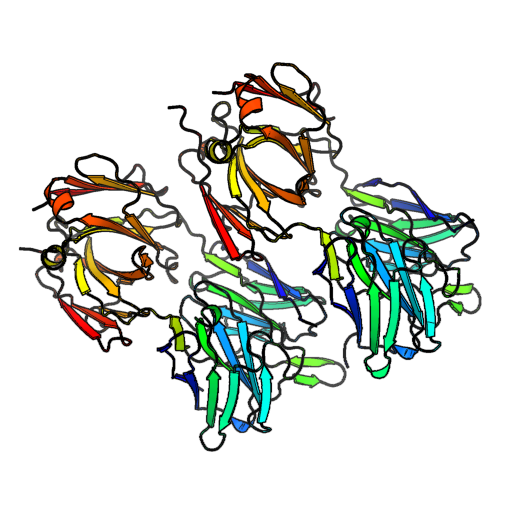
ATOM 5962 N N . LEU B 2 192 ? -7.439 16.246 -29.418 1.00 19.33 406 LEU B N 1
ATOM 5963 C CA . LEU B 2 192 ? -6.644 16.994 -30.371 1.00 19.04 406 LEU B CA 1
ATOM 5964 C C . LEU B 2 192 ? -5.618 17.792 -29.584 1.00 18.52 406 LEU B C 1
ATOM 5965 O O . LEU B 2 192 ? -5.978 18.664 -28.787 1.00 21.63 406 LEU B O 1
ATOM 5981 N N . GLN B 2 193 ? -4.345 17.528 -29.834 1.00 19.34 407 GLN B N 1
ATOM 5982 C CA . GLN B 2 193 ? -3.305 18.294 -29.171 1.00 20.33 407 GLN B CA 1
ATOM 5983 C C . GLN B 2 193 ? -3.117 19.629 -29.893 1.00 23.23 407 GLN B C 1
ATOM 5984 O O . GLN B 2 193 ? -3.510 19.795 -31.052 1.00 22.44 407 GLN B O 1
ATOM 5998 N N . SER B 2 194 ? -2.518 20.596 -29.186 1.00 27.05 408 SER B N 1
ATOM 5999 C CA . SER B 2 194 ? -2.238 21.902 -29.790 1.00 28.99 408 SER B CA 1
ATOM 6000 C C . SER B 2 194 ? -1.417 21.778 -31.071 1.00 28.76 408 SER B C 1
ATOM 6001 O O . SER B 2 194 ? -1.454 22.672 -31.927 1.00 29.72 408 SER B O 1
ATOM 6009 N N . SER B 2 195 ? -0.625 20.717 -31.190 1.00 28.29 409 SER B N 1
ATOM 6010 C CA . SER B 2 195 ? 0.189 20.493 -32.373 1.00 27.42 409 SER B CA 1
ATOM 6011 C C . SER B 2 195 ? -0.628 20.153 -33.609 1.00 26.76 409 SER B C 1
ATOM 6012 O O . SER B 2 195 ? -0.067 20.134 -34.707 1.00 29.54 409 SER B O 1
ATOM 6020 N N . GLY B 2 196 ? -1.920 19.876 -33.466 1.00 23.86 410 GLY B N 1
ATOM 6021 C CA . GLY B 2 196 ? -2.736 19.451 -34.583 1.00 23.15 410 GLY B CA 1
ATOM 6022 C C . GLY B 2 196 ? -2.821 17.956 -34.760 1.00 21.56 410 GLY B C 1
ATOM 6023 O O . GLY B 2 196 ? -3.542 17.493 -35.655 1.00 23.64 410 GLY B O 1
ATOM 6027 N N . LEU B 2 197 ? -2.124 17.187 -33.932 1.00 19.23 411 LEU B N 1
ATOM 6028 C CA . LEU B 2 197 ? -2.167 15.735 -33.978 1.00 17.56 411 LEU B CA 1
ATOM 6029 C C . LEU B 2 197 ? -2.982 15.209 -32.802 1.00 16.81 411 LEU B C 1
ATOM 6030 O O . LEU B 2 197 ? -3.037 15.835 -31.739 1.00 18.24 411 LEU B O 1
ATOM 6046 N N . TYR B 2 198 ? -3.559 14.019 -32.983 1.00 15.75 412 TYR B N 1
ATOM 6047 C CA . TYR B 2 198 ? -4.386 13.383 -31.969 1.00 15.76 412 TYR B CA 1
ATOM 6048 C C . TYR B 2 198 ? -3.555 12.472 -31.077 1.00 15.17 412 TYR B C 1
ATOM 6049 O O . TYR B 2 198 ? -2.490 11.980 -31.458 1.00 15.56 412 TYR B O 1
ATOM 6067 N N . SER B 2 199 ? -4.077 12.240 -29.876 1.00 14.88 413 SER B N 1
ATOM 6068 C CA . SER B 2 199 ? -3.495 11.281 -28.951 1.00 15.73 413 SER B CA 1
ATOM 6069 C C . SER B 2 199 ? -4.629 10.642 -28.170 1.00 15.53 413 SER B C 1
ATOM 6070 O O . SER B 2 199 ? -5.659 11.275 -27.923 1.00 16.41 413 SER B O 1
ATOM 6078 N N . LEU B 2 200 ? -4.446 9.390 -27.781 1.00 15.96 414 LEU B N 1
ATOM 6079 C CA . LEU B 2 200 ? -5.369 8.810 -26.814 1.00 17.93 414 LEU B CA 1
ATOM 6080 C C . LEU B 2 200 ? -4.653 7.751 -26.004 1.00 16.75 414 LEU B C 1
ATOM 6081 O O . LEU B 2 200 ? -3.570 7.305 -26.352 1.00 17.44 414 LEU B O 1
ATOM 6097 N N . SER B 2 201 ? -5.279 7.347 -24.916 1.00 16.60 415 SER B N 1
ATOM 6098 C CA . SER B 2 201 ? -4.769 6.277 -24.077 1.00 15.52 415 SER B CA 1
ATOM 6099 C C . SER B 2 201 ? -5.847 5.213 -23.917 1.00 13.30 415 SER B C 1
ATOM 6100 O O . SER B 2 201 ? -7.050 5.498 -23.988 1.00 14.61 415 SER B O 1
ATOM 6108 N N . SER B 2 202 ? -5.398 3.982 -23.699 1.00 12.23 416 SER B N 1
ATOM 6109 C CA . SER B 2 202 ? -6.265 2.865 -23.346 1.00 12.86 416 SER B CA 1
ATOM 6110 C C . SER B 2 202 ? -5.659 2.196 -22.118 1.00 12.91 416 SER B C 1
ATOM 6111 O O . SER B 2 202 ? -4.444 1.963 -22.077 1.00 14.60 416 SER B O 1
ATOM 6119 N N . VAL B 2 203 ? -6.490 1.914 -21.108 1.00 12.96 417 VAL B N 1
ATOM 6120 C CA . VAL B 2 203 ? -6.011 1.321 -19.868 1.00 13.59 417 VAL B CA 1
ATOM 6121 C C . VAL B 2 203 ? -6.855 0.100 -19.529 1.00 13.88 417 VAL B C 1
ATOM 6122 O O . VAL B 2 203 ? -7.962 -0.085 -20.037 1.00 14.60 417 VAL B O 1
ATOM 6135 N N . VAL B 2 204 ? -6.311 -0.739 -18.653 1.00 14.74 418 VAL B N 1
ATOM 6136 C CA . VAL B 2 204 ? -7.018 -1.904 -18.139 1.00 14.97 418 VAL B CA 1
ATOM 6137 C C . VAL B 2 204 ? -6.556 -2.129 -16.707 1.00 15.00 418 VAL B C 1
ATOM 6138 O O . VAL B 2 204 ? -5.386 -1.908 -16.375 1.00 16.11 418 VAL B O 1
ATOM 6151 N N . THR B 2 205 ? -7.486 -2.523 -15.844 1.00 16.51 419 THR B N 1
ATOM 6152 C CA . THR B 2 205 ? -7.150 -2.919 -14.482 1.00 17.51 419 THR B CA 1
ATOM 6153 C C . THR B 2 205 ? -7.157 -4.437 -14.367 1.00 17.34 419 THR B C 1
ATOM 6154 O O . THR B 2 205 ? -8.013 -5.114 -14.945 1.00 17.97 419 THR B O 1
ATOM 6165 N N . VAL B 2 206 ? -6.197 -4.968 -13.617 1.00 19.71 420 VAL B N 1
ATOM 6166 C CA . VAL B 2 206 ? -6.006 -6.413 -13.487 1.00 22.01 420 VAL B CA 1
ATOM 6167 C C . VAL B 2 206 ? -5.606 -6.683 -12.007 1.00 22.47 420 VAL B C 1
ATOM 6168 O O . VAL B 2 206 ? -5.238 -5.789 -11.311 1.00 23.94 420 VAL B O 1
ATOM 6181 N N . PRO B 2 207 ? -5.707 -7.963 -11.626 1.00 26.57 421 PRO B N 1
ATOM 6182 C CA . PRO B 2 207 ? -5.213 -8.299 -10.266 1.00 28.16 421 PRO B CA 1
ATOM 6183 C C . PRO B 2 207 ? -3.712 -8.096 -10.177 1.00 27.30 421 PRO B C 1
ATOM 6184 O O . PRO B 2 207 ? -2.957 -8.467 -11.079 1.00 28.70 421 PRO B O 1
ATOM 6195 N N . SER B 2 208 ? -3.277 -7.479 -9.073 1.00 27.69 422 SER B N 1
ATOM 6196 C CA . SER B 2 208 ? -1.849 -7.282 -8.870 1.00 29.74 422 SER B CA 1
ATOM 6197 C C . SER B 2 208 ? -1.116 -8.608 -8.910 1.00 30.00 422 SER B C 1
ATOM 6198 O O . SER B 2 208 ? 0.015 -8.677 -9.402 1.00 29.58 422 SER B O 1
ATOM 6206 N N . SER B 2 209 ? -1.760 -9.675 -8.430 1.00 31.61 423 SER B N 1
ATOM 6207 C CA . SER B 2 209 ? -1.151 -11.000 -8.482 1.00 35.52 423 SER B CA 1
ATOM 6208 C C . SER B 2 209 ? -0.914 -11.456 -9.920 1.00 38.65 423 SER B C 1
ATOM 6209 O O . SER B 2 209 ? -0.020 -12.271 -10.174 1.00 41.85 423 SER B O 1
ATOM 6217 N N . SER B 2 210 ? -1.711 -10.965 -10.872 1.00 40.01 424 SER B N 1
ATOM 6218 C CA . SER B 2 210 ? -1.581 -11.428 -12.249 1.00 39.89 424 SER B CA 1
ATOM 6219 C C . SER B 2 210 ? -0.330 -10.888 -12.924 1.00 38.42 424 SER B C 1
ATOM 6220 O O . SER B 2 210 ? 0.148 -11.494 -13.888 1.00 38.77 424 SER B O 1
ATOM 6228 N N . LEU B 2 211 ? 0.199 -9.758 -12.465 1.00 36.10 425 LEU B N 1
ATOM 6229 C CA . LEU B 2 211 ? 1.438 -9.253 -13.037 1.00 33.76 425 LEU B CA 1
ATOM 6230 C C . LEU B 2 211 ? 2.532 -10.291 -12.820 1.00 38.04 425 LEU B C 1
ATOM 6231 O O . LEU B 2 211 ? 2.519 -11.036 -11.838 1.00 40.45 425 LEU B O 1
ATOM 6247 N N . GLY B 2 212 ? 3.469 -10.376 -13.763 1.00 39.38 426 GLY B N 1
ATOM 6248 C CA . GLY B 2 212 ? 4.563 -11.319 -13.634 1.00 38.57 426 GLY B CA 1
ATOM 6249 C C . GLY B 2 212 ? 4.260 -12.723 -14.114 1.00 37.48 426 GLY B C 1
ATOM 6250 O O . GLY B 2 212 ? 5.195 -13.482 -14.392 1.00 37.97 426 GLY B O 1
ATOM 6254 N N . THR B 2 213 ? 2.984 -13.105 -14.180 1.00 35.70 427 THR B N 1
ATOM 6255 C CA . THR B 2 213 ? 2.562 -14.378 -14.741 1.00 35.19 427 THR B CA 1
ATOM 6256 C C . THR B 2 213 ? 1.714 -14.235 -15.999 1.00 29.97 427 THR B C 1
ATOM 6257 O O . THR B 2 213 ? 1.616 -15.198 -16.769 1.00 31.31 427 THR B O 1
ATOM 6268 N N . GLN B 2 214 ? 1.103 -13.077 -16.221 1.00 26.17 428 GLN B N 1
ATOM 6269 C CA . GLN B 2 214 ? 0.267 -12.795 -17.376 1.00 24.78 428 GLN B CA 1
ATOM 6270 C C . GLN B 2 214 ? 0.958 -11.821 -18.321 1.00 21.21 428 GLN B C 1
ATOM 6271 O O . GLN B 2 214 ? 1.774 -10.997 -17.898 1.00 24.06 428 GLN B O 1
ATOM 6285 N N . THR B 2 215 ? 0.694 -11.983 -19.618 1.00 20.04 429 THR B N 1
ATOM 6286 C CA . THR B 2 215 ? 1.166 -11.059 -20.640 1.00 19.33 429 THR B CA 1
ATOM 6287 C C . THR B 2 215 ? -0.004 -10.273 -21.217 1.00 17.98 429 THR B C 1
ATOM 6288 O O . THR B 2 215 ? -1.021 -10.856 -21.600 1.00 20.35 429 THR B O 1
ATOM 6299 N N . TYR B 2 216 ? 0.196 -8.971 -21.394 1.00 16.55 430 TYR B N 1
ATOM 6300 C CA . TYR B 2 216 ? -0.833 -8.054 -21.858 1.00 16.68 430 TYR B CA 1
ATOM 6301 C C . TYR B 2 216 ? -0.329 -7.366 -23.111 1.00 16.47 430 TYR B C 1
ATOM 6302 O O . TYR B 2 216 ? 0.743 -6.753 -23.089 1.00 17.95 430 TYR B O 1
ATOM 6320 N N . ILE B 2 217 ? -1.126 -7.438 -24.179 1.00 15.82 431 ILE B N 1
ATOM 6321 C CA . ILE B 2 217 ? -0.801 -6.877 -25.484 1.00 15.74 431 ILE B CA 1
ATOM 6322 C C . ILE B 2 217 ? -1.879 -5.861 -25.835 1.00 15.44 431 ILE B C 1
ATOM 6323 O O . ILE B 2 217 ? -3.071 -6.185 -25.826 1.00 16.29 431 ILE B O 1
ATOM 6339 N N . CYS B 2 218 ? -1.481 -4.635 -26.147 1.00 15.46 432 CYS B N 1
ATOM 6340 C CA . CYS B 2 218 ? -2.428 -3.682 -26.708 1.00 16.48 432 CYS B CA 1
ATOM 6341 C C . CYS B 2 218 ? -2.278 -3.662 -28.225 1.00 15.32 432 CYS B C 1
ATOM 6342 O O . CYS B 2 218 ? -1.174 -3.473 -28.751 1.00 18.66 432 CYS B O 1
ATOM 6349 N N . ASN B 2 219 ? -3.390 -3.891 -28.918 1.00 15.55 433 ASN B N 1
ATOM 6350 C CA . ASN B 2 219 ? -3.436 -3.959 -30.372 1.00 16.49 433 ASN B CA 1
ATOM 6351 C C . ASN B 2 219 ? -4.025 -2.652 -30.874 1.00 15.65 433 ASN B C 1
ATOM 6352 O O . ASN B 2 219 ? -5.205 -2.369 -30.650 1.00 16.61 433 ASN B O 1
ATOM 6363 N N . VAL B 2 220 ? -3.208 -1.872 -31.562 1.00 14.49 434 VAL B N 1
ATOM 6364 C CA . VAL B 2 220 ? -3.561 -0.543 -32.033 1.00 14.47 434 VAL B CA 1
ATOM 6365 C C . VAL B 2 220 ? -3.695 -0.596 -33.547 1.00 15.50 434 VAL B C 1
ATOM 6366 O O . VAL B 2 220 ? -2.788 -1.079 -34.244 1.00 17.15 434 VAL B O 1
ATOM 6379 N N . ASN B 2 221 ? -4.812 -0.080 -34.085 1.00 15.98 435 ASN B N 1
ATOM 6380 C CA . ASN B 2 221 ? -5.055 -0.062 -35.539 1.00 18.08 435 ASN B CA 1
ATOM 6381 C C . ASN B 2 221 ? -5.305 1.399 -35.945 1.00 17.55 435 ASN B C 1
ATOM 6382 O O . ASN B 2 221 ? -6.168 2.034 -35.326 1.00 19.11 435 ASN B O 1
ATOM 6393 N N . HIS B 2 222 ? -4.517 1.936 -36.872 1.00 16.54 436 HIS B N 1
ATOM 6394 C CA . HIS B 2 222 ? -4.703 3.245 -37.501 1.00 16.93 436 HIS B CA 1
ATOM 6395 C C . HIS B 2 222 ? -4.789 2.964 -39.001 1.00 17.41 436 HIS B C 1
ATOM 6396 O O . HIS B 2 222 ? -3.777 2.964 -39.714 1.00 18.18 436 HIS B O 1
ATOM 6410 N N . LYS B 2 223 ? -6.006 2.726 -39.480 1.00 18.69 437 LYS B N 1
ATOM 6411 C CA . LYS B 2 223 ? -6.191 2.358 -40.878 1.00 20.91 437 LYS B CA 1
ATOM 6412 C C . LYS B 2 223 ? -5.754 3.466 -41.823 1.00 19.87 437 LYS B C 1
ATOM 6413 O O . LYS B 2 223 ? -5.179 3.147 -42.877 1.00 19.64 437 LYS B O 1
ATOM 6432 N N . PRO B 2 224 ? -5.946 4.749 -41.510 1.00 20.27 438 PRO B N 1
ATOM 6433 C CA . PRO B 2 224 ? -5.499 5.788 -42.454 1.00 20.26 438 PRO B CA 1
ATOM 6434 C C . PRO B 2 224 ? -4.018 5.708 -42.820 1.00 20.01 438 PRO B C 1
ATOM 6435 O O . PRO B 2 224 ? -3.654 6.143 -43.921 1.00 22.54 438 PRO B O 1
ATOM 6446 N N . SER B 2 225 ? -3.152 5.192 -41.941 1.00 19.05 439 SER B N 1
ATOM 6447 C CA . SER B 2 225 ? -1.738 5.007 -42.247 1.00 19.32 439 SER B CA 1
ATOM 6448 C C . SER B 2 225 ? -1.376 3.539 -42.473 1.00 20.57 439 SER B C 1
ATOM 6449 O O . SER B 2 225 ? -0.188 3.202 -42.525 1.00 23.04 439 SER B O 1
ATOM 6457 N N . ASN B 2 226 ? -2.371 2.663 -42.612 1.00 22.10 440 ASN B N 1
ATOM 6458 C CA . ASN B 2 226 ? -2.159 1.217 -42.737 1.00 24.92 440 ASN B CA 1
ATOM 6459 C C . ASN B 2 226 ? -1.271 0.673 -41.623 1.00 23.20 440 ASN B C 1
ATOM 6460 O O . ASN B 2 226 ? -0.415 -0.185 -41.857 1.00 25.46 440 ASN B O 1
ATOM 6471 N N . THR B 2 227 ? -1.486 1.156 -40.398 1.00 19.74 441 THR B N 1
ATOM 6472 C CA . THR B 2 227 ? -0.638 0.788 -39.273 1.00 20.02 441 THR B CA 1
ATOM 6473 C C . THR B 2 227 ? -1.365 -0.159 -38.330 1.00 18.41 441 THR B C 1
ATOM 6474 O O . THR B 2 227 ? -2.499 0.117 -37.919 1.00 19.23 441 THR B O 1
ATOM 6485 N N . LYS B 2 228 ? -0.715 -1.280 -37.954 1.00 18.65 442 LYS B N 1
ATOM 6486 C CA . LYS B 2 228 ? -1.171 -2.240 -36.932 1.00 20.26 442 LYS B CA 1
ATOM 6487 C C . LYS B 2 228 ? 0.032 -2.434 -35.997 1.00 20.98 442 LYS B C 1
ATOM 6488 O O . LYS B 2 228 ? 1.084 -2.861 -36.486 1.00 23.67 442 LYS B O 1
ATOM 6507 N N . VAL B 2 229 ? -0.073 -2.061 -34.728 1.00 17.12 443 VAL B N 1
ATOM 6508 C CA . VAL B 2 229 ? 0.989 -2.222 -33.739 1.00 16.65 443 VAL B CA 1
ATOM 6509 C C . VAL B 2 229 ? 0.445 -3.093 -32.621 1.00 16.30 443 VAL B C 1
ATOM 6510 O O . VAL B 2 229 ? -0.617 -2.801 -32.066 1.00 17.57 443 VAL B O 1
ATOM 6523 N N . ASP B 2 230 ? 1.194 -4.127 -32.257 1.00 16.22 444 ASP B N 1
ATOM 6524 C CA . ASP B 2 230 ? 0.865 -4.975 -31.119 1.00 17.29 444 ASP B CA 1
ATOM 6525 C C . ASP B 2 230 ? 1.967 -4.756 -30.098 1.00 17.74 444 ASP B C 1
ATOM 6526 O O . ASP B 2 230 ? 3.100 -5.207 -30.298 1.00 20.60 444 ASP B O 1
ATOM 6535 N N . LYS B 2 231 ? 1.641 -4.059 -29.012 1.00 17.09 445 LYS B N 1
ATOM 6536 C CA . LYS B 2 231 ? 2.624 -3.636 -28.024 1.00 17.70 445 LYS B CA 1
ATOM 6537 C C . LYS B 2 231 ? 2.430 -4.425 -26.738 1.00 16.36 445 LYS B C 1
ATOM 6538 O O . LYS B 2 231 ? 1.376 -4.340 -26.100 1.00 16.84 445 LYS B O 1
ATOM 6557 N N . LYS B 2 232 ? 3.454 -5.177 -26.360 1.00 17.45 446 LYS B N 1
ATOM 6558 C CA . LYS B 2 232 ? 3.458 -5.865 -25.082 1.00 16.92 446 LYS B CA 1
ATOM 6559 C C . LYS B 2 232 ? 3.780 -4.846 -23.994 1.00 17.37 446 LYS B C 1
ATOM 6560 O O . LYS B 2 232 ? 4.734 -4.071 -24.127 1.00 20.45 446 LYS B O 1
ATOM 6579 N N . VAL B 2 233 ? 2.994 -4.844 -22.918 1.00 16.59 447 VAL B N 1
ATOM 6580 C CA . VAL B 2 233 ? 3.133 -3.866 -21.840 1.00 17.39 447 VAL B CA 1
ATOM 6581 C C . VAL B 2 233 ? 3.572 -4.641 -20.609 1.00 20.68 447 VAL B C 1
ATOM 6582 O O . VAL B 2 233 ? 2.813 -5.461 -20.081 1.00 23.03 447 VAL B O 1
ATOM 6595 N N . GLU B 2 234 ? 4.789 -4.391 -20.146 1.00 24.16 448 GLU B N 1
ATOM 6596 C CA . GLU B 2 234 ? 5.380 -5.169 -19.072 1.00 28.07 448 GLU B CA 1
ATOM 6597 C C . GLU B 2 234 ? 5.711 -4.280 -17.884 1.00 28.10 448 GLU B C 1
ATOM 6598 O O . GLU B 2 234 ? 5.880 -3.066 -18.034 1.00 27.35 448 GLU B O 1
ATOM 6610 N N . PRO B 2 235 ? 5.821 -4.853 -16.685 1.00 30.82 449 PRO B N 1
ATOM 6611 C CA . PRO B 2 235 ? 6.457 -4.116 -15.588 1.00 33.34 449 PRO B CA 1
ATOM 6612 C C . PRO B 2 235 ? 7.883 -3.764 -15.980 1.00 35.62 449 PRO B C 1
ATOM 6613 O O . PRO B 2 235 ? 8.599 -4.582 -16.559 1.00 35.62 449 PRO B O 1
ATOM 6624 N N . LYS B 2 236 ? 8.301 -2.541 -15.675 1.00 39.65 450 LYS B N 1
ATOM 6625 C CA . LYS B 2 236 ? 9.663 -2.144 -16.009 1.00 44.11 450 LYS B CA 1
ATOM 6626 C C . LYS B 2 236 ? 10.637 -2.799 -15.038 1.00 46.36 450 LYS B C 1
ATOM 6627 O O . LYS B 2 236 ? 10.425 -2.770 -13.822 1.00 45.45 450 LYS B O 1
ATOM 6646 N N . SER B 2 237 ? 11.698 -3.396 -15.573 1.00 49.76 451 SER B N 1
ATOM 6647 C CA . SER B 2 237 ? 12.708 -4.044 -14.742 1.00 52.08 451 SER B CA 1
ATOM 6648 C C . SER B 2 237 ? 13.656 -3.006 -14.162 1.00 51.25 451 SER B C 1
ATOM 6649 O O . SER B 2 237 ? 13.590 -1.832 -14.519 1.00 51.09 451 SER B O 1
ATOM 6657 N N . SER C 1 1 ? -62.266 60.140 -36.802 1.00 37.78 0 SER C N 1
ATOM 6658 C CA . SER C 1 1 ? -61.031 59.674 -36.111 1.00 36.01 0 SER C CA 1
ATOM 6659 C C . SER C 1 1 ? -60.778 58.194 -36.441 1.00 35.65 0 SER C C 1
ATOM 6660 O O . SER C 1 1 ? -61.710 57.467 -36.795 1.00 35.85 0 SER C O 1
ATOM 6670 N N . ASP C 1 2 ? -59.530 57.750 -36.284 1.00 31.51 1 ASP C N 1
ATOM 6671 C CA . ASP C 1 2 ? -59.200 56.335 -36.401 1.00 30.54 1 ASP C CA 1
ATOM 6672 C C . ASP C 1 2 ? -59.875 55.591 -35.254 1.00 24.85 1 ASP C C 1
ATOM 6673 O O . ASP C 1 2 ? -60.193 56.181 -34.217 1.00 23.76 1 ASP C O 1
ATOM 6682 N N . ILE C 1 3 ? -60.133 54.295 -35.438 1.00 21.11 2 ILE C N 1
ATOM 6683 C CA . ILE C 1 3 ? -60.823 53.515 -34.413 1.00 18.23 2 ILE C CA 1
ATOM 6684 C C . ILE C 1 3 ? -59.807 52.980 -33.408 1.00 17.30 2 ILE C C 1
ATOM 6685 O O . ILE C 1 3 ? -58.952 52.152 -33.739 1.00 19.48 2 ILE C O 1
ATOM 6701 N N . GLN C 1 4 ? -59.916 53.450 -32.170 1.00 16.12 3 GLN C N 1
ATOM 6702 C CA . GLN C 1 4 ? -59.076 53.020 -31.062 1.00 17.27 3 GLN C CA 1
ATOM 6703 C C . GLN C 1 4 ? -59.865 52.094 -30.143 1.00 15.56 3 GLN C C 1
ATOM 6704 O O . GLN C 1 4 ? -61.009 52.389 -29.778 1.00 16.63 3 GLN C O 1
ATOM 6718 N N . MET C 1 5 ? -59.232 51.002 -29.731 1.00 15.69 4 MET C N 1
ATOM 6719 C CA . MET C 1 5 ? -59.783 50.064 -28.757 1.00 14.80 4 MET C CA 1
ATOM 6720 C C . MET C 1 5 ? -59.027 50.269 -27.451 1.00 15.60 4 MET C C 1
ATOM 6721 O O . MET C 1 5 ? -57.817 50.041 -27.401 1.00 18.94 4 MET C O 1
ATOM 6735 N N . THR C 1 6 ? -59.719 50.746 -26.409 1.00 15.54 5 THR C N 1
ATOM 6736 C CA . THR C 1 6 ? -59.093 51.017 -25.117 1.00 15.80 5 THR C CA 1
ATOM 6737 C C . THR C 1 6 ? -59.441 49.875 -24.168 1.00 14.80 5 THR C C 1
ATOM 6738 O O . THR C 1 6 ? -60.595 49.725 -23.751 1.00 15.66 5 THR C O 1
ATOM 6749 N N . GLN C 1 7 ? -58.431 49.085 -23.832 1.00 16.27 6 GLN C N 1
ATOM 6750 C CA . GLN C 1 7 ? -58.581 47.874 -23.055 1.00 17.20 6 GLN C CA 1
ATOM 6751 C C . GLN C 1 7 ? -58.183 48.151 -21.614 1.00 19.93 6 GLN C C 1
ATOM 6752 O O . GLN C 1 7 ? -57.215 48.871 -21.352 1.00 25.02 6 GLN C O 1
ATOM 6766 N N . SER C 1 8 ? -58.960 47.605 -20.684 1.00 19.87 7 SER C N 1
ATOM 6767 C CA . SER C 1 8 ? -58.715 47.767 -19.261 1.00 22.86 7 SER C CA 1
ATOM 6768 C C . SER C 1 8 ? -58.960 46.454 -18.535 1.00 20.75 7 SER C C 1
ATOM 6769 O O . SER C 1 8 ? -59.855 45.690 -18.909 1.00 21.43 7 SER C O 1
ATOM 6777 N N . PRO C 1 9 ? -58.193 46.172 -17.474 1.00 22.35 8 PRO C N 1
ATOM 6778 C CA . PRO C 1 9 ? -57.002 46.897 -17.018 1.00 22.87 8 PRO C CA 1
ATOM 6779 C C . PRO C 1 9 ? -55.778 46.477 -17.839 1.00 24.20 8 PRO C C 1
ATOM 6780 O O . PRO C 1 9 ? -55.849 45.477 -18.548 1.00 25.96 8 PRO C O 1
ATOM 6791 N N . SER C 1 10 ? -54.658 47.198 -17.724 1.00 24.72 9 SER C N 1
ATOM 6792 C CA . SER C 1 10 ? -53.448 46.767 -18.415 1.00 26.67 9 SER C CA 1
ATOM 6793 C C . SER C 1 10 ? -52.838 45.566 -17.718 1.00 24.00 9 SER C C 1
ATOM 6794 O O . SER C 1 10 ? -52.160 44.749 -18.356 1.00 22.86 9 SER C O 1
ATOM 6802 N N . SER C 1 11 ? -53.132 45.408 -16.434 1.00 23.10 10 SER C N 1
ATOM 6803 C CA . SER C 1 11 ? -52.548 44.341 -15.654 1.00 24.59 10 SER C CA 1
ATOM 6804 C C . SER C 1 11 ? -53.563 43.911 -14.618 1.00 20.84 10 SER C C 1
ATOM 6805 O O . SER C 1 11 ? -54.268 44.744 -14.052 1.00 23.43 10 SER C O 1
ATOM 6813 N N . LEU C 1 12 ? -53.570 42.613 -14.322 1.00 19.11 11 LEU C N 1
ATOM 6814 C CA . LEU C 1 12 ? -54.437 42.080 -13.285 1.00 20.45 11 LEU C CA 1
ATOM 6815 C C . LEU C 1 12 ? -53.697 40.947 -12.604 1.00 19.44 11 LEU C C 1
ATOM 6816 O O . LEU C 1 12 ? -53.112 40.088 -13.270 1.00 20.76 11 LEU C O 1
ATOM 6832 N N . SER C 1 13 ? -53.790 40.923 -11.277 1.00 21.10 12 SER C N 1
ATOM 6833 C CA . SER C 1 13 ? -53.244 39.857 -10.459 1.00 22.27 12 SER C CA 1
ATOM 6834 C C . SER C 1 13 ? -54.436 39.137 -9.861 1.00 21.52 12 SER C C 1
ATOM 6835 O O . SER C 1 13 ? -55.236 39.753 -9.145 1.00 26.79 12 SER C O 1
ATOM 6843 N N . ALA C 1 14 ? -54.535 37.834 -10.107 1.00 18.98 13 ALA C N 1
ATOM 6844 C CA . ALA C 1 14 ? -55.715 37.089 -9.692 1.00 19.66 13 ALA C CA 1
ATOM 6845 C C . ALA C 1 14 ? -55.338 35.689 -9.231 1.00 19.08 13 ALA C C 1
ATOM 6846 O O . ALA C 1 14 ? -54.245 35.192 -9.502 1.00 19.68 13 ALA C O 1
ATOM 6853 N N . SER C 1 15 ? -56.237 35.090 -8.457 1.00 21.85 14 SER C N 1
ATOM 6854 C CA . SER C 1 15 ? -56.049 33.748 -7.934 1.00 23.28 14 SER C CA 1
ATOM 6855 C C . SER C 1 15 ? -56.865 32.740 -8.736 1.00 22.64 14 SER C C 1
ATOM 6856 O O . SER C 1 15 ? -57.926 33.064 -9.271 1.00 20.54 14 SER C O 1
ATOM 6864 N N . VAL C 1 16 ? -56.400 31.490 -8.742 1.00 22.52 15 VAL C N 1
ATOM 6865 C CA . VAL C 1 16 ? -57.205 30.401 -9.277 1.00 24.59 15 VAL C CA 1
ATOM 6866 C C . VAL C 1 16 ? -58.566 30.415 -8.603 1.00 22.63 15 VAL C C 1
ATOM 6867 O O . VAL C 1 16 ? -58.676 30.588 -7.385 1.00 22.62 15 VAL C O 1
ATOM 6880 N N . GLY C 1 17 ? -59.612 30.267 -9.411 1.00 21.79 16 GLY C N 1
ATOM 6881 C CA . GLY C 1 17 ? -60.970 30.328 -8.941 1.00 23.11 16 GLY C CA 1
ATOM 6882 C C . GLY C 1 17 ? -61.614 31.694 -9.023 1.00 21.22 16 GLY C C 1
ATOM 6883 O O . GLY C 1 17 ? -62.837 31.787 -8.871 1.00 23.42 16 GLY C O 1
ATOM 6887 N N . ASP C 1 18 ? -60.842 32.756 -9.238 1.00 20.20 17 ASP C N 1
ATOM 6888 C CA . ASP C 1 18 ? -61.424 34.088 -9.315 1.00 20.09 17 ASP C CA 1
ATOM 6889 C C . ASP C 1 18 ? -62.180 34.280 -10.629 1.00 20.03 17 ASP C C 1
ATOM 6890 O O . ASP C 1 18 ? -61.827 33.716 -11.667 1.00 20.63 17 ASP C O 1
ATOM 6899 N N . ARG C 1 19 ? -63.150 35.028 -10.825 1.00 20.12 18 ARG C N 1
ATOM 6900 C CA . ARG C 1 19 ? -63.827 35.687 -11.938 1.00 20.35 18 ARG C CA 1
ATOM 6901 C C . ARG C 1 19 ? -63.044 36.946 -12.284 1.00 21.64 18 ARG C C 1
ATOM 6902 O O . ARG C 1 19 ? -62.716 37.742 -11.400 1.00 24.84 18 ARG C O 1
ATOM 6923 N N . VAL C 1 20 ? -62.812 36.825 -13.590 1.00 19.28 19 VAL C N 1
ATOM 6924 C CA . VAL C 1 20 ? -62.010 37.868 -14.218 1.00 19.34 19 VAL C CA 1
ATOM 6925 C C . VAL C 1 20 ? -62.850 38.589 -15.259 1.00 18.39 19 VAL C C 1
ATOM 6926 O O . VAL C 1 20 ? -63.537 37.944 -16.055 1.00 17.74 19 VAL C O 1
ATOM 6939 N N . THR C 1 21 ? -62.776 39.925 -15.260 1.00 17.64 20 THR C N 1
ATOM 6940 C CA . THR C 1 21 ? -63.471 40.776 -16.222 1.00 17.99 20 THR C CA 1
ATOM 6941 C C . THR C 1 21 ? -62.456 41.695 -16.884 1.00 17.51 20 THR C C 1
ATOM 6942 O O . THR C 1 21 ? -61.780 42.467 -16.199 1.00 20.73 20 THR C O 1
ATOM 6953 N N . ILE C 1 22 ? -62.360 41.621 -18.208 1.00 15.50 21 ILE C N 1
ATOM 6954 C CA . ILE C 1 22 ? -61.515 42.499 -19.008 1.00 15.30 21 ILE C CA 1
ATOM 6955 C C . ILE C 1 22 ? -62.428 43.224 -19.997 1.00 15.17 21 ILE C C 1
ATOM 6956 O O . ILE C 1 22 ? -63.303 42.600 -20.602 1.00 16.25 21 ILE C O 1
ATOM 6972 N N . THR C 1 23 ? -62.259 44.540 -20.136 1.00 17.77 22 THR C N 1
ATOM 6973 C CA . THR C 1 23 ? -63.138 45.322 -20.997 1.00 18.23 22 THR C CA 1
ATOM 6974 C C . THR C 1 23 ? -62.367 46.020 -22.109 1.00 17.22 22 THR C C 1
ATOM 6975 O O . THR C 1 23 ? -61.158 46.250 -22.023 1.00 17.35 22 THR C O 1
ATOM 6986 N N . CYS C 1 24 ? -63.102 46.383 -23.148 1.00 16.89 23 CYS C N 1
ATOM 6987 C CA . CYS C 1 24 ? -62.548 47.055 -24.309 1.00 17.87 23 CYS C CA 1
ATOM 6988 C C . CYS C 1 24 ? -63.587 48.036 -24.828 1.00 15.63 23 CYS C C 1
ATOM 6989 O O . CYS C 1 24 ? -64.681 47.617 -25.209 1.00 17.25 23 CYS C O 1
ATOM 6996 N N . ARG C 1 25 ? -63.258 49.333 -24.849 1.00 14.95 24 ARG C N 1
ATOM 6997 C CA . ARG C 1 25 ? -64.140 50.373 -25.375 1.00 16.00 24 ARG C CA 1
ATOM 6998 C C . ARG C 1 25 ? -63.663 50.755 -26.772 1.00 15.08 24 ARG C C 1
ATOM 6999 O O . ARG C 1 25 ? -62.495 51.110 -26.947 1.00 16.12 24 ARG C O 1
ATOM 7020 N N . ALA C 1 26 ? -64.570 50.707 -27.751 1.00 14.29 25 ALA C N 1
ATOM 7021 C CA . ALA C 1 26 ? -64.290 51.211 -29.091 1.00 15.22 25 ALA C CA 1
ATOM 7022 C C . ALA C 1 26 ? -64.629 52.696 -29.167 1.00 14.75 25 ALA C C 1
ATOM 7023 O O . ALA C 1 26 ? -65.611 53.151 -28.576 1.00 15.19 25 ALA C O 1
ATOM 7030 N N . SER C 1 27 ? -63.819 53.451 -29.916 1.00 14.50 26 SER C N 1
ATOM 7031 C CA . SER C 1 27 ? -64.014 54.894 -30.004 1.00 15.22 26 SER C CA 1
ATOM 7032 C C . SER C 1 27 ? -65.163 55.297 -30.922 1.00 16.22 26 SER C C 1
ATOM 7033 O O . SER C 1 27 ? -65.611 56.449 -30.855 1.00 17.97 26 SER C O 1
ATOM 7041 N N . GLN C 1 28 ? -65.654 54.382 -31.750 1.00 16.25 27 GLN C N 1
ATOM 7042 C CA . GLN C 1 28 ? -66.868 54.572 -32.529 1.00 16.85 27 GLN C CA 1
ATOM 7043 C C . GLN C 1 28 ? -67.470 53.185 -32.685 1.00 15.98 27 GLN C C 1
ATOM 7044 O O . GLN C 1 28 ? -66.859 52.187 -32.300 1.00 15.62 27 GLN C O 1
ATOM 7058 N N . SER C 1 29 ? -68.663 53.109 -33.260 1.00 16.75 28 SER C N 1
ATOM 7059 C CA . SER C 1 29 ? -69.299 51.806 -33.403 1.00 16.95 28 SER C CA 1
ATOM 7060 C C . SER C 1 29 ? -68.438 50.836 -34.208 1.00 14.95 28 SER C C 1
ATOM 7061 O O . SER C 1 29 ? -67.874 51.192 -35.244 1.00 16.37 28 SER C O 1
ATOM 7069 N N . VAL C 1 30 ? -68.297 49.596 -33.735 1.00 14.96 29 VAL C N 1
ATOM 7070 C CA . VAL C 1 30 ? -67.616 48.516 -34.497 1.00 14.95 29 VAL C CA 1
ATOM 7071 C C . VAL C 1 30 ? -68.621 47.380 -34.667 1.00 16.27 29 VAL C C 1
ATOM 7072 O O . VAL C 1 30 ? -68.204 46.234 -34.855 1.00 15.26 29 VAL C O 1
ATOM 7085 N N . SER C 1 31 ? -69.926 47.677 -34.577 1.00 20.03 30 SER C N 1
ATOM 7086 C CA . SER C 1 31 ? -71.019 46.676 -34.628 1.00 24.38 30 SER C CA 1
ATOM 7087 C C . SER C 1 31 ? -70.668 45.560 -33.611 1.00 16.42 30 SER C C 1
ATOM 7088 O O . SER C 1 31 ? -70.332 45.904 -32.455 1.00 17.25 30 SER C O 1
ATOM 7096 N N . SER C 1 32 ? -70.759 44.264 -33.943 1.00 15.53 31 SER C N 1
ATOM 7097 C CA . SER C 1 32 ? -70.265 43.193 -33.054 1.00 15.84 31 SER C CA 1
ATOM 7098 C C . SER C 1 32 ? -68.972 42.627 -33.639 1.00 13.90 31 SER C C 1
ATOM 7099 O O . SER C 1 32 ? -68.668 41.466 -33.314 1.00 14.93 31 SER C O 1
ATOM 7107 N N . ALA C 1 33 ? -68.124 43.414 -34.326 1.00 14.67 32 ALA C N 1
ATOM 7108 C CA . ALA C 1 33 ? -66.918 42.912 -34.984 1.00 13.61 32 ALA C CA 1
ATOM 7109 C C . ALA C 1 33 ? -65.712 42.936 -34.043 1.00 14.37 32 ALA C C 1
ATOM 7110 O O . ALA C 1 33 ? -64.699 43.578 -34.326 1.00 14.95 32 ALA C O 1
ATOM 7117 N N . VAL C 1 34 ? -65.816 42.197 -32.930 1.00 13.43 33 VAL C N 1
ATOM 7118 C CA . VAL C 1 34 ? -64.763 42.167 -31.916 1.00 13.23 33 VAL C CA 1
ATOM 7119 C C . VAL C 1 34 ? -64.366 40.726 -31.612 1.00 13.29 33 VAL C C 1
ATOM 7120 O O . VAL C 1 34 ? -65.224 39.866 -31.378 1.00 14.21 33 VAL C O 1
ATOM 7133 N N . ALA C 1 35 ? -63.064 40.470 -31.626 1.00 12.12 34 ALA C N 1
ATOM 7134 C CA . ALA C 1 35 ? -62.501 39.179 -31.281 1.00 11.73 34 ALA C CA 1
ATOM 7135 C C . ALA C 1 35 ? -61.607 39.351 -30.066 1.00 11.89 34 ALA C C 1
ATOM 7136 O O . ALA C 1 35 ? -61.074 40.436 -29.822 1.00 12.88 34 ALA C O 1
ATOM 7143 N N . TRP C 1 36 ? -61.480 38.269 -29.300 1.00 12.00 35 TRP C N 1
ATOM 7144 C CA . TRP C 1 36 ? -60.586 38.203 -28.156 1.00 11.84 35 TRP C CA 1
ATOM 7145 C C . TRP C 1 36 ? -59.603 37.063 -28.371 1.00 11.68 35 TRP C C 1
ATOM 7146 O O . TRP C 1 36 ? -60.014 35.945 -28.740 1.00 12.42 35 TRP C O 1
ATOM 7167 N N . TYR C 1 37 ? -58.326 37.344 -28.091 1.00 11.95 36 TYR C N 1
ATOM 7168 C CA . TYR C 1 37 ? -57.221 36.404 -28.225 1.00 11.95 36 TYR C CA 1
ATOM 7169 C C . TYR C 1 37 ? -56.462 36.258 -26.912 1.00 12.55 36 TYR C C 1
ATOM 7170 O O . TYR C 1 37 ? -56.383 37.205 -26.123 1.00 13.49 36 TYR C O 1
ATOM 7188 N N . GLN C 1 38 ? -55.867 35.081 -26.719 1.00 11.97 37 GLN C N 1
ATOM 7189 C CA . GLN C 1 38 ? -54.979 34.768 -25.611 1.00 12.73 37 GLN C CA 1
ATOM 7190 C C . GLN C 1 38 ? -53.575 34.523 -26.154 1.00 13.11 37 GLN C C 1
ATOM 7191 O O . GLN C 1 38 ? -53.416 33.856 -27.178 1.00 14.86 37 GLN C O 1
ATOM 7205 N N . GLN C 1 39 ? -52.558 35.079 -25.505 1.00 13.06 38 GLN C N 1
ATOM 7206 C CA . GLN C 1 39 ? -51.182 34.869 -25.927 1.00 12.82 38 GLN C CA 1
ATOM 7207 C C . GLN C 1 39 ? -50.289 34.533 -24.744 1.00 14.38 38 GLN C C 1
ATOM 7208 O O . GLN C 1 39 ? -50.331 35.209 -23.707 1.00 15.60 38 GLN C O 1
ATOM 7222 N N . LYS C 1 40 ? -49.541 33.448 -24.878 1.00 15.56 39 LYS C N 1
ATOM 7223 C CA . LYS C 1 40 ? -48.503 33.040 -23.944 1.00 17.01 39 LYS C CA 1
ATOM 7224 C C . LYS C 1 40 ? -47.115 33.244 -24.531 1.00 18.55 39 LYS C C 1
ATOM 7225 O O . LYS C 1 40 ? -46.939 33.257 -25.757 1.00 18.83 39 LYS C O 1
ATOM 7244 N N . PRO C 1 41 ? -46.096 33.402 -23.682 1.00 21.54 40 PRO C N 1
ATOM 7245 C CA . PRO C 1 41 ? -44.748 33.668 -24.205 1.00 24.09 40 PRO C CA 1
ATOM 7246 C C . PRO C 1 41 ? -44.281 32.617 -25.211 1.00 24.98 40 PRO C C 1
ATOM 7247 O O . PRO C 1 41 ? -44.457 31.411 -25.018 1.00 25.99 40 PRO C O 1
ATOM 7258 N N . GLY C 1 42 ? -43.689 33.093 -26.303 1.00 25.14 41 GLY C N 1
ATOM 7259 C CA . GLY C 1 42 ? -43.156 32.223 -27.330 1.00 24.82 41 GLY C CA 1
ATOM 7260 C C . GLY C 1 42 ? -44.177 31.625 -28.265 1.00 22.52 41 GLY C C 1
ATOM 7261 O O . GLY C 1 42 ? -43.818 30.761 -29.079 1.00 25.13 41 GLY C O 1
ATOM 7265 N N . LYS C 1 43 ? -45.431 32.060 -28.194 1.00 21.06 42 LYS C N 1
ATOM 7266 C CA . LYS C 1 43 ? -46.475 31.493 -29.025 1.00 21.31 42 LYS C CA 1
ATOM 7267 C C . LYS C 1 43 ? -47.268 32.596 -29.707 1.00 17.87 42 LYS C C 1
ATOM 7268 O O . LYS C 1 43 ? -47.329 33.740 -29.239 1.00 17.85 42 LYS C O 1
ATOM 7287 N N . ALA C 1 44 ? -47.898 32.229 -30.820 1.00 17.31 43 ALA C N 1
ATOM 7288 C CA . ALA C 1 44 ? -48.795 33.129 -31.497 1.00 17.19 43 ALA C CA 1
ATOM 7289 C C . ALA C 1 44 ? -50.061 33.285 -30.667 1.00 14.71 43 ALA C C 1
ATOM 7290 O O . ALA C 1 44 ? -50.403 32.416 -29.852 1.00 15.54 43 ALA C O 1
ATOM 7297 N N . PRO C 1 45 ? -50.773 34.389 -30.841 1.00 14.89 44 PRO C N 1
ATOM 7298 C CA . PRO C 1 45 ? -52.099 34.501 -30.233 1.00 14.14 44 PRO C CA 1
ATOM 7299 C C . PRO C 1 45 ? -53.015 33.369 -30.680 1.00 14.01 44 PRO C C 1
ATOM 7300 O O . PRO C 1 45 ? -52.901 32.855 -31.795 1.00 16.56 44 PRO C O 1
ATOM 7311 N N . LYS C 1 46 ? -53.935 33.001 -29.786 1.00 13.28 45 LYS C N 1
ATOM 7312 C CA . LYS C 1 46 ? -54.968 32.013 -30.033 1.00 14.75 45 LYS C CA 1
ATOM 7313 C C . LYS C 1 46 ? -56.340 32.647 -29.858 1.00 12.13 45 LYS C C 1
ATOM 7314 O O . LYS C 1 46 ? -56.600 33.367 -28.883 1.00 13.20 45 LYS C O 1
ATOM 7333 N N . LEU C 1 47 ? -57.228 32.339 -30.795 1.00 12.07 46 LEU C N 1
ATOM 7334 C CA . LEU C 1 47 ? -58.581 32.879 -30.767 1.00 11.50 46 LEU C CA 1
ATOM 7335 C C . LEU C 1 47 ? -59.406 32.257 -29.643 1.00 12.02 46 LEU C C 1
ATOM 7336 O O . LEU C 1 47 ? -59.450 31.033 -29.487 1.00 13.17 46 LEU C O 1
ATOM 7352 N N . LEU C 1 48 ? -60.092 33.108 -28.878 1.00 11.58 47 LEU C N 1
ATOM 7353 C CA . LEU C 1 48 ? -61.030 32.686 -27.846 1.00 11.67 47 LEU C CA 1
ATOM 7354 C C . LEU C 1 48 ? -62.472 32.938 -28.242 1.00 12.60 47 LEU C C 1
ATOM 7355 O O . LEU C 1 48 ? -63.319 32.035 -28.132 1.00 13.51 47 LEU C O 1
ATOM 7371 N N . ILE C 1 49 ? -62.768 34.173 -28.628 1.00 11.60 48 ILE C N 1
ATOM 7372 C CA . ILE C 1 49 ? -64.130 34.632 -28.870 1.00 12.92 48 ILE C CA 1
ATOM 7373 C C . ILE C 1 49 ? -64.108 35.405 -30.175 1.00 12.13 48 ILE C C 1
ATOM 7374 O O . ILE C 1 49 ? -63.191 36.200 -30.397 1.00 12.60 48 ILE C O 1
ATOM 7390 N N . TYR C 1 50 ? -65.128 35.218 -31.003 1.00 12.74 49 TYR C N 1
ATOM 7391 C CA . TYR C 1 50 ? -65.268 35.979 -32.238 1.00 13.95 49 TYR C CA 1
ATOM 7392 C C . TYR C 1 50 ? -66.673 36.558 -32.330 1.00 12.84 49 TYR C C 1
ATOM 7393 O O . TYR C 1 50 ? -67.611 36.076 -31.696 1.00 13.73 49 TYR C O 1
ATOM 7411 N N . SER C 1 51 ? -66.799 37.629 -33.116 1.00 13.21 50 SER C N 1
ATOM 7412 C CA . SER C 1 51 ? -68.089 38.290 -33.315 1.00 13.16 50 SER C CA 1
ATOM 7413 C C . SER C 1 51 ? -68.737 38.646 -31.974 1.00 13.31 50 SER C C 1
ATOM 7414 O O . SER C 1 51 ? -69.932 38.437 -31.757 1.00 14.38 50 SER C O 1
ATOM 7422 N N . ALA C 1 52 ? -67.905 39.142 -31.057 1.00 13.55 51 ALA C N 1
ATOM 7423 C CA . ALA C 1 52 ? -68.215 39.666 -29.728 1.00 14.01 51 ALA C CA 1
ATOM 7424 C C . ALA C 1 52 ? -68.585 38.581 -28.724 1.00 13.11 51 ALA C C 1
ATOM 7425 O O . ALA C 1 52 ? -67.995 38.548 -27.641 1.00 13.75 51 ALA C O 1
ATOM 7432 N N . SER C 1 53 ? -69.382 37.592 -29.121 1.00 13.96 52 SER C N 1
ATOM 7433 C CA . SER C 1 53 ? -69.890 36.629 -28.157 1.00 15.65 52 SER C CA 1
ATOM 7434 C C . SER C 1 53 ? -69.847 35.158 -28.559 1.00 14.64 52 SER C C 1
ATOM 7435 O O . SER C 1 53 ? -70.329 34.323 -27.788 1.00 16.96 52 SER C O 1
ATOM 7443 N N . SER C 1 54 ? -69.272 34.798 -29.702 1.00 13.63 53 SER C N 1
ATOM 7444 C CA . SER C 1 54 ? -69.233 33.403 -30.112 1.00 14.20 53 SER C CA 1
ATOM 7445 C C . SER C 1 54 ? -67.969 32.736 -29.584 1.00 14.08 53 SER C C 1
ATOM 7446 O O . SER C 1 54 ? -66.861 33.226 -29.813 1.00 15.13 53 SER C O 1
ATOM 7454 N N . LEU C 1 55 ? -68.137 31.601 -28.914 1.00 15.10 54 LEU C N 1
ATOM 7455 C CA . LEU C 1 55 ? -67.014 30.841 -28.383 1.00 15.03 54 LEU C CA 1
ATOM 7456 C C . LEU C 1 55 ? -66.365 30.013 -29.486 1.00 14.90 54 LEU C C 1
ATOM 7457 O O . LEU C 1 55 ? -67.041 29.258 -30.191 1.00 16.73 54 LEU C O 1
ATOM 7473 N N . TYR C 1 56 ? -65.055 30.158 -29.651 1.00 15.28 55 TYR C N 1
ATOM 7474 C CA . TYR C 1 56 ? -64.352 29.440 -30.705 1.00 15.95 55 TYR C CA 1
ATOM 7475 C C . TYR C 1 56 ? -64.199 27.961 -30.348 1.00 17.45 55 TYR C C 1
ATOM 7476 O O . TYR C 1 56 ? -64.052 27.588 -29.180 1.00 16.77 55 TYR C O 1
ATOM 7494 N N . SER C 1 57 ? -64.262 27.123 -31.382 1.00 19.64 56 SER C N 1
ATOM 7495 C CA . SER C 1 57 ? -64.167 25.680 -31.224 1.00 21.40 56 SER C CA 1
ATOM 7496 C C . SER C 1 57 ? -62.945 25.304 -30.395 1.00 19.61 56 SER C C 1
ATOM 7497 O O . SER C 1 57 ? -61.840 25.801 -30.626 1.00 20.77 56 SER C O 1
ATOM 7505 N N . GLY C 1 58 ? -63.156 24.427 -29.413 1.00 20.22 57 GLY C N 1
ATOM 7506 C CA . GLY C 1 58 ? -62.090 23.946 -28.562 1.00 21.13 57 GLY C CA 1
ATOM 7507 C C . GLY C 1 58 ? -61.801 24.793 -27.342 1.00 20.54 57 GLY C C 1
ATOM 7508 O O . GLY C 1 58 ? -61.056 24.349 -26.457 1.00 22.90 57 GLY C O 1
ATOM 7512 N N . VAL C 1 59 ? -62.346 25.995 -27.266 1.00 17.57 58 VAL C N 1
ATOM 7513 C CA . VAL C 1 59 ? -62.080 26.877 -26.125 1.00 16.16 58 VAL C CA 1
ATOM 7514 C C . VAL C 1 59 ? -63.035 26.513 -24.994 1.00 16.64 58 VAL C C 1
ATOM 7515 O O . VAL C 1 59 ? -64.242 26.360 -25.239 1.00 16.98 58 VAL C O 1
ATOM 7528 N N . PRO C 1 60 ? -62.567 26.372 -23.754 1.00 17.24 59 PRO C N 1
ATOM 7529 C CA . PRO C 1 60 ? -63.495 26.026 -22.669 1.00 17.42 59 PRO C CA 1
ATOM 7530 C C . PRO C 1 60 ? -64.524 27.126 -22.439 1.00 16.23 59 PRO C C 1
ATOM 7531 O O . PRO C 1 60 ? -64.245 28.317 -22.588 1.00 16.64 59 PRO C O 1
ATOM 7542 N N . SER C 1 61 ? -65.723 26.707 -22.027 1.00 18.58 60 SER C N 1
ATOM 7543 C CA . SER C 1 61 ? -66.860 27.611 -21.882 1.00 19.64 60 SER C CA 1
ATOM 7544 C C . SER C 1 61 ? -66.788 28.489 -20.635 1.00 18.91 60 SER C C 1
ATOM 7545 O O . SER C 1 61 ? -67.732 29.244 -20.379 1.00 21.15 60 SER C O 1
ATOM 7553 N N . ARG C 1 62 ? -65.728 28.389 -19.835 1.00 16.80 61 ARG C N 1
ATOM 7554 C CA . ARG C 1 62 ? -65.512 29.398 -18.804 1.00 16.23 61 ARG C CA 1
ATOM 7555 C C . ARG C 1 62 ? -65.133 30.759 -19.397 1.00 15.36 61 ARG C C 1
ATOM 7556 O O . ARG C 1 62 ? -65.200 31.767 -18.683 1.00 16.05 61 ARG C O 1
ATOM 7577 N N . PHE C 1 63 ? -64.749 30.817 -20.672 1.00 14.84 62 PHE C N 1
ATOM 7578 C CA . PHE C 1 63 ? -64.560 32.081 -21.374 1.00 14.69 62 PHE C CA 1
ATOM 7579 C C . PHE C 1 63 ? -65.875 32.489 -22.030 1.00 14.36 62 PHE C C 1
ATOM 7580 O O . PHE C 1 63 ? -66.542 31.662 -22.653 1.00 16.35 62 PHE C O 1
ATOM 7597 N N . SER C 1 64 ? -66.238 33.768 -21.906 1.00 14.17 63 SER C N 1
ATOM 7598 C CA . SER C 1 64 ? -67.393 34.290 -22.630 1.00 15.28 63 SER C CA 1
ATOM 7599 C C . SER C 1 64 ? -67.150 35.748 -22.998 1.00 14.82 63 SER C C 1
ATOM 7600 O O . SER C 1 64 ? -66.393 36.457 -22.333 1.00 16.89 63 SER C O 1
ATOM 7608 N N . GLY C 1 65 ? -67.838 36.197 -24.043 1.00 14.47 64 GLY C N 1
ATOM 7609 C CA . GLY C 1 65 ? -67.760 37.582 -24.457 1.00 13.62 64 GLY C CA 1
ATOM 7610 C C . GLY C 1 65 ? -69.157 38.182 -24.542 1.00 15.01 64 GLY C C 1
ATOM 7611 O O . GLY C 1 65 ? -70.128 37.502 -24.894 1.00 15.96 64 GLY C O 1
ATOM 7615 N N . SER C 1 66 ? -69.350 39.485 -24.246 1.00 15.01 65 SER C N 1
ATOM 7616 C CA . SER C 1 66 ? -70.627 40.200 -24.287 1.00 17.46 65 SER C CA 1
ATOM 7617 C C . SER C 1 66 ? -70.303 41.611 -24.775 1.00 16.42 65 SER C C 1
ATOM 7618 O O . SER C 1 66 ? -69.166 42.089 -24.588 1.00 15.58 65 SER C O 1
ATOM 7626 N N . ARG C 1 67 ? -71.300 42.233 -25.368 1.00 18.30 66 ARG C N 1
ATOM 7627 C CA . ARG C 1 67 ? -71.306 43.586 -25.907 1.00 17.58 66 ARG C CA 1
ATOM 7628 C C . ARG C 1 67 ? -72.397 44.413 -25.244 1.00 18.70 66 ARG C C 1
ATOM 7629 O O . ARG C 1 67 ? -73.519 43.940 -25.065 1.00 22.16 66 ARG C O 1
ATOM 7650 N N . SER C 1 68 ? -72.069 45.667 -24.934 1.00 18.33 67 SER C N 1
ATOM 7651 C CA . SER C 1 68 ? -73.036 46.704 -24.579 1.00 20.50 67 SER C CA 1
ATOM 7652 C C . SER C 1 68 ? -72.635 47.970 -25.334 1.00 18.12 67 SER C C 1
ATOM 7653 O O . SER C 1 68 ? -71.731 48.693 -24.897 1.00 18.63 67 SER C O 1
ATOM 7661 N N . GLY C 1 69 ? -73.288 48.233 -26.468 1.00 18.63 68 GLY C N 1
ATOM 7662 C CA . GLY C 1 69 ? -72.934 49.390 -27.277 1.00 18.48 68 GLY C CA 1
ATOM 7663 C C . GLY C 1 69 ? -71.525 49.241 -27.827 1.00 16.87 68 GLY C C 1
ATOM 7664 O O . GLY C 1 69 ? -71.209 48.265 -28.510 1.00 18.73 68 GLY C O 1
ATOM 7668 N N . THR C 1 70 ? -70.640 50.171 -27.480 1.00 16.35 69 THR C N 1
ATOM 7669 C CA . THR C 1 70 ? -69.240 50.106 -27.870 1.00 15.19 69 THR C CA 1
ATOM 7670 C C . THR C 1 70 ? -68.348 49.521 -26.772 1.00 15.68 69 THR C C 1
ATOM 7671 O O . THR C 1 70 ? -67.118 49.621 -26.864 1.00 16.35 69 THR C O 1
ATOM 7682 N N . ASP C 1 71 ? -68.933 48.928 -25.734 1.00 15.39 70 ASP C N 1
ATOM 7683 C CA . ASP C 1 71 ? -68.167 48.293 -24.670 1.00 15.91 70 ASP C CA 1
ATOM 7684 C C . ASP C 1 71 ? -68.228 46.779 -24.823 1.00 15.50 70 ASP C C 1
ATOM 7685 O O . ASP C 1 71 ? -69.316 46.203 -24.895 1.00 17.49 70 ASP C O 1
ATOM 7694 N N . PHE C 1 72 ? -67.065 46.136 -24.826 1.00 14.06 71 PHE C N 1
ATOM 7695 C CA . PHE C 1 72 ? -66.940 44.694 -24.996 1.00 14.64 71 PHE C CA 1
ATOM 7696 C C . PHE C 1 72 ? -66.268 44.115 -23.766 1.00 14.78 71 PHE C C 1
ATOM 7697 O O . PHE C 1 72 ? -65.286 44.669 -23.275 1.00 15.93 71 PHE C O 1
ATOM 7714 N N . THR C 1 73 ? -66.787 42.983 -23.288 1.00 14.57 72 THR C N 1
ATOM 7715 C CA . THR C 1 73 ? -66.247 42.357 -22.085 1.00 15.32 72 THR C CA 1
ATOM 7716 C C . THR C 1 73 ? -65.911 40.901 -22.339 1.00 14.07 72 THR C C 1
ATOM 7717 O O . THR C 1 73 ? -66.743 40.146 -22.854 1.00 15.23 72 THR C O 1
ATOM 7728 N N . LEU C 1 74 ? -64.715 40.510 -21.904 1.00 14.06 73 LEU C N 1
ATOM 7729 C CA . LEU C 1 74 ? -64.299 39.119 -21.805 1.00 13.42 73 LEU C CA 1
ATOM 7730 C C . LEU C 1 74 ? -64.372 38.733 -20.330 1.00 13.42 73 LEU C C 1
ATOM 7731 O O . LEU C 1 74 ? -63.749 39.381 -19.473 1.00 14.93 73 LEU C O 1
ATOM 7747 N N . THR C 1 75 ? -65.117 37.668 -20.037 1.00 14.37 74 THR C N 1
ATOM 7748 C CA . THR C 1 75 ? -65.249 37.143 -18.693 1.00 15.67 74 THR C CA 1
ATOM 7749 C C . THR C 1 75 ? -64.645 35.751 -18.641 1.00 15.55 74 THR C C 1
ATOM 7750 O O . THR C 1 75 ? -64.880 34.931 -19.536 1.00 17.19 74 THR C O 1
ATOM 7761 N N . ILE C 1 76 ? -63.837 35.504 -17.613 1.00 15.59 75 ILE C N 1
ATOM 7762 C CA . ILE C 1 76 ? -63.393 34.164 -17.258 1.00 16.28 75 ILE C CA 1
ATOM 7763 C C . ILE C 1 76 ? -64.118 33.846 -15.958 1.00 16.61 75 ILE C C 1
ATOM 7764 O O . ILE C 1 76 ? -63.873 34.492 -14.932 1.00 18.42 75 ILE C O 1
ATOM 7780 N N . SER C 1 77 ? -65.029 32.870 -15.987 1.00 17.60 76 SER C N 1
ATOM 7781 C CA . SER C 1 77 ? -65.920 32.693 -14.842 1.00 19.33 76 SER C CA 1
ATOM 7782 C C . SER C 1 77 ? -65.167 32.220 -13.605 1.00 19.66 76 SER C C 1
ATOM 7783 O O . SER C 1 77 ? -65.496 32.623 -12.484 1.00 22.81 76 SER C O 1
ATOM 7791 N N . SER C 1 78 ? -64.166 31.362 -13.786 1.00 20.13 77 SER C N 1
ATOM 7792 C CA . SER C 1 78 ? -63.382 30.810 -12.685 1.00 21.89 77 SER C CA 1
ATOM 7793 C C . SER C 1 78 ? -62.007 30.498 -13.255 1.00 21.17 77 SER C C 1
ATOM 7794 O O . SER C 1 78 ? -61.864 29.569 -14.054 1.00 21.60 77 SER C O 1
ATOM 7802 N N . LEU C 1 79 ? -61.021 31.308 -12.899 1.00 20.11 78 LEU C N 1
ATOM 7803 C CA . LEU C 1 79 ? -59.694 31.183 -13.478 1.00 20.84 78 LEU C CA 1
ATOM 7804 C C . LEU C 1 79 ? -59.048 29.849 -13.126 1.00 19.05 78 LEU C C 1
ATOM 7805 O O . LEU C 1 79 ? -59.130 29.374 -11.991 1.00 21.56 78 LEU C O 1
ATOM 7821 N N . GLN C 1 80 ? -58.396 29.249 -14.118 1.00 19.08 79 GLN C N 1
ATOM 7822 C CA . GLN C 1 80 ? -57.619 28.031 -13.962 1.00 20.27 79 GLN C CA 1
ATOM 7823 C C . GLN C 1 80 ? -56.146 28.304 -14.249 1.00 20.01 79 GLN C C 1
ATOM 7824 O O . GLN C 1 80 ? -55.796 29.324 -14.856 1.00 17.44 79 GLN C O 1
ATOM 7838 N N . PRO C 1 81 ? -55.247 27.420 -13.811 1.00 22.73 80 PRO C N 1
ATOM 7839 C CA . PRO C 1 81 ? -53.810 27.709 -13.982 1.00 23.59 80 PRO C CA 1
ATOM 7840 C C . PRO C 1 81 ? -53.383 27.979 -15.423 1.00 22.59 80 PRO C C 1
ATOM 7841 O O . PRO C 1 81 ? -52.478 28.794 -15.662 1.00 24.04 80 PRO C O 1
ATOM 7852 N N . GLU C 1 82 ? -54.001 27.331 -16.396 1.00 20.85 81 GLU C N 1
ATOM 7853 C CA 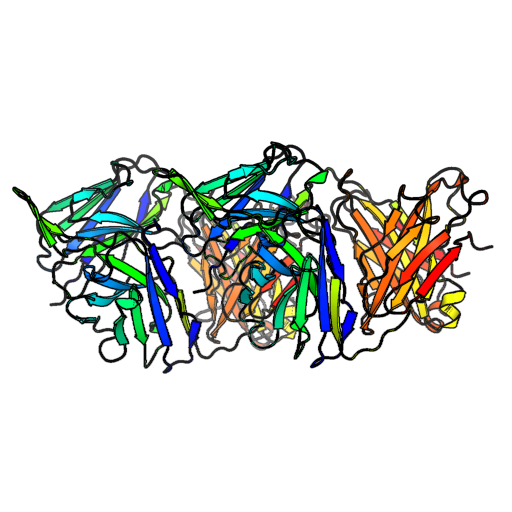. GLU C 1 82 ? -53.615 27.548 -17.785 1.00 20.52 81 GLU C CA 1
ATOM 7854 C C . GLU C 1 82 ? -54.091 28.886 -18.343 1.00 18.72 81 GLU C C 1
ATOM 7855 O O . GLU C 1 82 ? -53.782 29.197 -19.498 1.00 21.09 81 GLU C O 1
ATOM 7867 N N . ASP C 1 83 ? -54.837 29.674 -17.571 1.00 16.25 82 ASP C N 1
ATOM 7868 C CA . ASP C 1 83 ? -55.403 30.915 -18.069 1.00 15.18 82 ASP C CA 1
ATOM 7869 C C . ASP C 1 83 ? -54.537 32.144 -17.815 1.00 15.03 82 ASP C C 1
ATOM 7870 O O . ASP C 1 83 ? -54.897 33.241 -18.247 1.00 15.82 82 ASP C O 1
ATOM 7879 N N . PHE C 1 84 ? -53.453 32.018 -17.068 1.00 15.80 83 PHE C N 1
ATOM 7880 C CA . PHE C 1 84 ? -52.532 33.131 -16.864 1.00 15.67 83 PHE C CA 1
ATOM 7881 C C . PHE C 1 84 ? -51.792 33.373 -18.173 1.00 16.31 83 PHE C C 1
ATOM 7882 O O . PHE C 1 84 ? -51.140 32.465 -18.699 1.00 17.88 83 PHE C O 1
ATOM 7899 N N . ALA C 1 85 ? -51.951 34.584 -18.723 1.00 15.38 84 ALA C N 1
ATOM 7900 C CA . ALA C 1 85 ? -51.603 34.868 -20.114 1.00 15.06 84 ALA C CA 1
ATOM 7901 C C . ALA C 1 85 ? -51.878 36.341 -20.377 1.00 14.71 84 ALA C C 1
ATOM 7902 O O . ALA C 1 85 ? -52.401 37.035 -19.496 1.00 15.77 84 ALA C O 1
ATOM 7909 N N . THR C 1 86 ? -51.572 36.829 -21.579 1.00 15.12 85 THR C N 1
ATOM 7910 C CA . THR C 1 86 ? -51.992 38.157 -22.001 1.00 15.44 85 THR C CA 1
ATOM 7911 C C . THR C 1 86 ? -53.163 38.049 -22.967 1.00 14.40 85 THR C C 1
ATOM 7912 O O . THR C 1 86 ? -53.201 37.155 -23.806 1.00 17.17 85 THR C O 1
ATOM 7923 N N . TYR C 1 87 ? -54.161 38.900 -22.780 1.00 13.83 86 TYR C N 1
ATOM 7924 C CA . TYR C 1 87 ? -55.380 38.906 -23.586 1.00 13.64 86 TYR C CA 1
ATOM 7925 C C . TYR C 1 87 ? -55.480 40.192 -24.398 1.00 14.24 86 TYR C C 1
ATOM 7926 O O . TYR C 1 87 ? -55.146 41.271 -23.902 1.00 15.20 86 TYR C O 1
ATOM 7944 N N . TYR C 1 88 ? -55.954 40.072 -25.646 1.00 13.21 87 TYR C N 1
ATOM 7945 C CA . TYR C 1 88 ? -56.105 41.207 -26.550 1.00 13.91 87 TYR C CA 1
ATOM 7946 C C . TYR C 1 88 ? -57.488 41.200 -27.185 1.00 13.17 87 TYR C C 1
ATOM 7947 O O . TYR C 1 88 ? -57.962 40.148 -27.625 1.00 13.63 87 TYR C O 1
ATOM 7965 N N . CYS C 1 89 ? -58.111 42.375 -27.272 1.00 13.17 88 CYS C N 1
ATOM 7966 C CA . CYS C 1 89 ? -59.279 42.545 -28.127 1.00 13.86 88 CYS C CA 1
ATOM 7967 C C . CYS C 1 89 ? -58.862 43.101 -29.491 1.00 13.40 88 CYS C C 1
ATOM 7968 O O . CYS C 1 89 ? -57.784 43.680 -29.647 1.00 15.13 88 CYS C O 1
ATOM 7975 N N . GLN C 1 90 ? -59.728 42.915 -30.496 1.00 13.68 89 GLN C N 1
ATOM 7976 C CA . GLN C 1 90 ? -59.436 43.401 -31.841 1.00 12.85 89 GLN C CA 1
ATOM 7977 C C . GLN C 1 90 ? -60.733 43.640 -32.594 1.00 13.97 89 GLN C C 1
ATOM 7978 O O . GLN C 1 90 ? -61.611 42.782 -32.590 1.00 15.10 89 GLN C O 1
ATOM 7992 N N . GLN C 1 91 ? -60.833 44.777 -33.282 1.00 13.93 90 GLN C N 1
ATOM 7993 C CA . GLN C 1 91 ? -62.026 45.091 -34.054 1.00 13.20 90 GLN C CA 1
ATOM 7994 C C . GLN C 1 91 ? -61.750 44.975 -35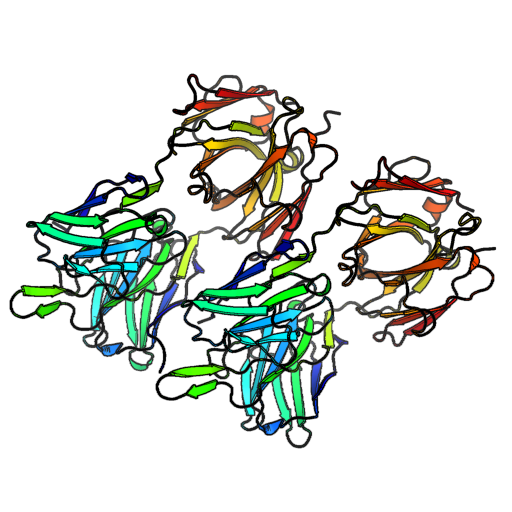.548 1.00 13.27 90 GLN C C 1
ATOM 7995 O O . GLN C 1 91 ? -60.635 45.222 -36.012 1.00 13.90 90 GLN C O 1
ATOM 8009 N N . SER C 1 92 ? -62.805 44.618 -36.298 1.00 13.41 91 SER C N 1
ATOM 8010 C CA . SER C 1 92 ? -62.720 44.403 -37.739 1.00 14.08 91 SER C CA 1
ATOM 8011 C C . SER C 1 92 ? -63.961 44.937 -38.457 1.00 14.51 91 SER C C 1
ATOM 8012 O O . SER C 1 92 ? -64.401 44.357 -39.459 1.00 15.64 91 SER C O 1
ATOM 8020 N N . VAL C 1 93 ? -64.539 46.047 -37.982 1.00 13.75 92 VAL C N 1
ATOM 8021 C CA . VAL C 1 93 ? -65.794 46.520 -38.570 1.00 16.22 92 VAL C CA 1
ATOM 8022 C C . VAL C 1 93 ? -65.603 47.042 -39.989 1.00 18.22 92 VAL C C 1
ATOM 8023 O O . VAL C 1 93 ? -66.546 47.024 -40.792 1.00 21.72 92 VAL C O 1
ATOM 8036 N N . SER C 1 94 ? -64.413 47.548 -40.315 1.00 18.23 93 SER C N 1
ATOM 8037 C CA . SER C 1 94 ? -64.166 48.194 -41.598 1.00 23.20 93 SER C CA 1
ATOM 8038 C C . SER C 1 94 ? -63.688 47.132 -42.585 1.00 20.99 93 SER C C 1
ATOM 8039 O O . SER C 1 94 ? -62.570 46.614 -42.465 1.00 21.56 93 SER C O 1
ATOM 8047 N N . TYR C 1 95 ? -64.507 46.843 -43.595 1.00 20.73 94 TYR C N 1
ATOM 8048 C CA . TYR C 1 95 ? -64.157 45.811 -44.563 1.00 19.80 94 TYR C CA 1
ATOM 8049 C C . TYR C 1 95 ? -62.888 46.189 -45.312 1.00 19.18 94 TYR C C 1
ATOM 8050 O O . TYR C 1 95 ? -62.815 47.254 -45.929 1.00 20.06 94 TYR C O 1
ATOM 8068 N N . MET C 1 96 ? -61.893 45.303 -45.268 1.00 18.92 95 MET C N 1
ATOM 8069 C CA . MET C 1 96 ? -60.583 45.577 -45.850 1.00 19.22 95 MET C CA 1
ATOM 8070 C C . MET C 1 96 ? -60.042 46.928 -45.386 1.00 20.21 95 MET C C 1
ATOM 8071 O O . MET C 1 96 ? -59.344 47.623 -46.127 1.00 22.50 95 MET C O 1
ATOM 8085 N N . GLY C 1 97 ? -60.369 47.301 -44.147 1.00 20.59 96 GLY C N 1
ATOM 8086 C CA . GLY C 1 97 ? -59.868 48.506 -43.525 1.00 21.02 96 GLY C CA 1
ATOM 8087 C C . GLY C 1 97 ? -58.967 48.216 -42.339 1.00 21.35 96 GLY C C 1
ATOM 8088 O O . GLY C 1 97 ? -58.630 47.062 -42.049 1.00 20.20 96 GLY C O 1
ATOM 8092 N N . PRO C 1 98 ? -58.567 49.262 -41.619 1.00 22.97 97 PRO C N 1
ATOM 8093 C CA . PRO C 1 98 ? -57.641 49.058 -40.497 1.00 22.98 97 PRO C CA 1
ATOM 8094 C C . PRO C 1 98 ? -58.233 48.116 -39.457 1.00 20.92 97 PRO C C 1
ATOM 8095 O O . PRO C 1 98 ? -59.374 48.272 -39.024 1.00 21.05 97 PRO C O 1
ATOM 8106 N N . LEU C 1 99 ? -57.438 47.136 -39.055 1.00 19.84 98 LEU C N 1
ATOM 8107 C CA . LEU C 1 99 ? -57.765 46.267 -37.937 1.00 19.82 98 LEU C CA 1
ATOM 8108 C C . LEU C 1 99 ? -56.958 46.778 -36.752 1.00 20.05 98 LEU C C 1
ATOM 8109 O O . LEU C 1 99 ? -55.729 46.885 -36.833 1.00 23.39 98 LEU C O 1
ATOM 8125 N N . THR C 1 100 ? -57.631 47.113 -35.661 1.00 15.54 99 THR C N 1
ATOM 8126 C CA . THR C 1 100 ? -56.924 47.658 -34.513 1.00 15.24 99 THR C CA 1
ATOM 8127 C C . THR C 1 100 ? -57.158 46.797 -33.286 1.00 14.69 99 THR C C 1
ATOM 8128 O O . THR C 1 100 ? -58.232 46.210 -33.098 1.00 15.05 99 THR C O 1
ATOM 8139 N N . PHE C 1 101 ? -56.112 46.729 -32.471 1.00 15.40 100 PHE C N 1
ATOM 8140 C CA . PHE C 1 101 ? -56.071 45.919 -31.270 1.00 15.06 100 PHE C CA 1
ATOM 8141 C C . PHE C 1 101 ? -56.076 46.807 -30.030 1.00 14.38 100 PHE C C 1
ATOM 8142 O O . PHE C 1 101 ? -55.529 47.918 -30.023 1.00 16.33 100 PHE C O 1
ATOM 8159 N N . GLY C 1 102 ? -56.546 46.235 -28.926 1.00 15.26 101 GLY C N 1
ATOM 8160 C CA . GLY C 1 102 ? -56.370 46.843 -27.606 1.00 16.00 101 GLY C CA 1
ATOM 8161 C C . GLY C 1 102 ? -54.906 46.686 -27.214 1.00 15.61 101 GLY C C 1
ATOM 8162 O O . GLY C 1 102 ? -54.186 45.806 -27.753 1.00 16.24 101 GLY C O 1
ATOM 8166 N N . GLN C 1 103 ? -54.470 47.382 -26.175 1.00 16.95 102 GLN C N 1
ATOM 8167 C CA . GLN C 1 103 ? -53.044 47.361 -25.764 1.00 18.27 102 GLN C CA 1
ATOM 8168 C C . GLN C 1 103 ? -52.697 46.083 -24.982 1.00 17.28 102 GLN C C 1
ATOM 8169 O O . GLN C 1 103 ? -51.516 45.877 -24.706 1.00 19.45 102 GLN C O 1
ATOM 8183 N N . GLY C 1 104 ? -53.689 45.291 -24.586 1.00 15.08 103 GLY C N 1
ATOM 8184 C CA . GLY C 1 104 ? -53.495 43.991 -23.935 1.00 16.42 103 GLY C CA 1
ATOM 8185 C C . GLY C 1 104 ? -53.669 44.070 -22.429 1.00 17.09 103 GLY C C 1
ATOM 8186 O O . GLY C 1 104 ? -53.482 45.150 -21.855 1.00 18.65 103 GLY C O 1
ATOM 8190 N N . THR C 1 105 ? -54.049 42.957 -21.816 1.00 15.62 104 THR C N 1
ATOM 8191 C CA . THR C 1 105 ? -54.163 42.793 -20.369 1.00 16.70 104 THR C CA 1
ATOM 8192 C C . THR C 1 105 ? -53.367 41.565 -19.967 1.00 16.29 104 THR C C 1
ATOM 8193 O O . THR C 1 105 ? -53.697 40.454 -20.388 1.00 15.83 104 THR C O 1
ATOM 8204 N N . LYS C 1 106 ? -52.334 41.749 -19.152 1.00 16.48 105 LYS C N 1
ATOM 8205 C CA . LYS C 1 106 ? -51.557 40.621 -18.650 1.00 17.77 105 LYS C CA 1
ATOM 8206 C C . LYS C 1 106 ? -52.176 40.145 -17.340 1.00 17.55 105 LYS C C 1
ATOM 8207 O O . LYS C 1 106 ? -52.267 40.925 -16.388 1.00 18.67 105 LYS C O 1
ATOM 8226 N N . VAL C 1 107 ? -52.640 38.895 -17.307 1.00 16.34 106 VAL C N 1
ATOM 8227 C CA . VAL C 1 107 ? -53.214 38.281 -16.112 1.00 16.40 106 VAL C CA 1
ATOM 8228 C C . VAL C 1 107 ? -52.132 37.401 -15.499 1.00 15.62 106 VAL C C 1
ATOM 8229 O O . VAL C 1 107 ? -51.727 36.390 -16.103 1.00 16.25 106 VAL C O 1
ATOM 8242 N N . GLU C 1 108 ? -51.691 37.798 -14.302 1.00 16.34 107 GLU C N 1
ATOM 8243 C CA . GLU C 1 108 ? -50.664 37.127 -13.524 1.00 16.61 107 GLU C CA 1
ATOM 8244 C C . GLU C 1 108 ? -51.231 36.563 -12.231 1.00 16.18 107 GLU C C 1
ATOM 8245 O O . GLU C 1 108 ? -52.335 36.904 -11.807 1.00 17.36 107 GLU C O 1
ATOM 8257 N N . ILE C 1 109 ? -50.441 35.689 -11.612 1.00 16.72 108 ILE C N 1
ATOM 8258 C CA . ILE C 1 109 ? -50.858 34.940 -10.435 1.00 17.68 108 ILE C CA 1
ATOM 8259 C C . ILE C 1 109 ? -50.634 35.763 -9.175 1.00 17.42 108 ILE C C 1
ATOM 8260 O O . ILE C 1 109 ? -49.503 36.140 -8.845 1.00 17.95 108 ILE C O 1
ATOM 8276 N N . LYS C 1 110 ? -51.706 35.981 -8.430 1.00 18.25 109 LYS C N 1
ATOM 8277 C CA . LYS C 1 110 ? -51.601 36.613 -7.128 1.00 19.14 109 LYS C CA 1
ATOM 8278 C C . LYS C 1 110 ? -51.058 35.630 -6.099 1.00 18.93 109 LYS C C 1
ATOM 8279 O O . LYS C 1 110 ? -51.441 34.460 -6.057 1.00 22.77 109 LYS C O 1
ATOM 8298 N N . ARG C 1 111 ? -50.147 36.117 -5.271 1.00 17.46 110 ARG C N 1
ATOM 8299 C CA . ARG C 1 111 ? -49.646 35.357 -4.138 1.00 17.67 110 ARG C CA 1
ATOM 8300 C C . ARG C 1 111 ? -49.320 36.357 -3.037 1.00 16.77 110 ARG C C 1
ATOM 8301 O O . ARG C 1 111 ? -49.472 37.569 -3.202 1.00 17.78 110 ARG C O 1
ATOM 8322 N N . THR C 1 112 ? -48.873 35.850 -1.900 1.00 17.33 111 THR C N 1
ATOM 8323 C CA . THR C 1 112 ? -48.497 36.748 -0.818 1.00 17.16 111 THR C CA 1
ATOM 8324 C C . THR C 1 112 ? -47.211 37.494 -1.164 1.00 15.79 111 THR C C 1
ATOM 8325 O O . THR C 1 112 ? -46.401 37.061 -1.984 1.00 15.70 111 THR C O 1
ATOM 8336 N N . VAL C 1 113 ? -47.026 38.638 -0.517 1.00 15.18 112 VAL C N 1
ATOM 8337 C CA . VAL C 1 113 ? -45.807 39.399 -0.712 1.00 15.07 112 VAL C CA 1
ATOM 8338 C C . VAL C 1 113 ? -44.607 38.542 -0.317 1.00 13.95 112 VAL C C 1
ATOM 8339 O O . VAL C 1 113 ? -44.639 37.786 0.668 1.00 15.68 112 VAL C O 1
ATOM 8352 N N . ALA C 1 114 ? -43.534 38.669 -1.090 1.00 14.41 113 ALA C N 1
ATOM 8353 C CA . ALA C 1 114 ? -42.278 37.987 -0.817 1.00 14.64 113 ALA C CA 1
ATOM 8354 C C . ALA C 1 114 ? -41.154 38.978 -1.069 1.00 13.87 113 ALA C C 1
ATOM 8355 O O . ALA C 1 114 ? -41.064 39.562 -2.155 1.00 14.13 113 ALA C O 1
ATOM 8362 N N . ALA C 1 115 ? -40.300 39.164 -0.072 1.00 14.19 114 ALA C N 1
ATOM 8363 C CA . ALA C 1 115 ? -39.199 40.100 -0.207 1.00 13.65 114 ALA C CA 1
ATOM 8364 C C . ALA C 1 115 ? -38.098 39.481 -1.059 1.00 13.95 114 ALA C C 1
ATOM 8365 O O . ALA C 1 115 ? -37.857 38.272 -0.992 1.00 15.99 114 ALA C O 1
ATOM 8372 N N . PRO C 1 116 ? -37.388 40.289 -1.838 1.00 13.49 115 PRO C N 1
ATOM 8373 C CA . PRO C 1 116 ? -36.237 39.750 -2.564 1.00 15.36 115 PRO C CA 1
ATOM 8374 C C . PRO C 1 116 ? -35.101 39.440 -1.614 1.00 15.03 115 PRO C C 1
ATOM 8375 O O . PRO C 1 116 ? -34.859 40.168 -0.648 1.00 16.61 115 PRO C O 1
ATOM 8386 N N . SER C 1 117 ? -34.349 38.385 -1.942 1.00 13.85 116 SER C N 1
ATOM 8387 C CA . SER C 1 117 ? -32.998 38.228 -1.405 1.00 14.24 116 SER C CA 1
ATOM 8388 C C . SER C 1 117 ? -32.061 38.952 -2.358 1.00 13.50 116 SER C C 1
ATOM 8389 O O . SER C 1 117 ? -32.145 38.757 -3.574 1.00 15.71 116 SER C O 1
ATOM 8397 N N . VAL C 1 118 ? -31.184 39.788 -1.820 1.00 13.57 117 VAL C N 1
ATOM 8398 C CA . VAL C 1 118 ? -30.375 40.693 -2.629 1.00 13.61 117 VAL C CA 1
ATOM 8399 C C . VAL C 1 118 ? -28.914 40.290 -2.547 1.00 13.17 117 VAL C C 1
ATOM 8400 O O . VAL C 1 118 ? -28.399 39.992 -1.465 1.00 14.43 117 VAL C O 1
ATOM 8413 N N . PHE C 1 119 ? -28.245 40.324 -3.695 1.00 13.13 118 PHE C N 1
ATOM 8414 C CA . PHE C 1 119 ? -26.831 40.004 -3.792 1.00 12.77 118 PHE C CA 1
ATOM 8415 C C . PHE C 1 119 ? -26.164 40.992 -4.740 1.00 13.96 118 PHE C C 1
ATOM 8416 O O . PHE C 1 119 ? -26.747 41.378 -5.754 1.00 15.33 118 PHE C O 1
ATOM 8433 N N . ILE C 1 120 ? -24.923 41.366 -4.435 1.00 14.47 119 ILE C N 1
ATOM 8434 C CA . ILE C 1 120 ? -24.147 42.244 -5.299 1.00 14.14 119 ILE C CA 1
ATOM 8435 C C . ILE C 1 120 ? -22.877 41.520 -5.726 1.00 14.74 119 ILE C C 1
ATOM 8436 O O . ILE C 1 120 ? -22.263 40.801 -4.928 1.00 15.70 119 ILE C O 1
ATOM 8452 N N . PHE C 1 121 ? -22.470 41.733 -6.977 1.00 13.95 120 PHE C N 1
ATOM 8453 C CA . PHE C 1 121 ? -21.301 41.084 -7.547 1.00 14.86 120 PHE C CA 1
ATOM 8454 C C . PHE C 1 121 ? -20.380 42.124 -8.161 1.00 15.92 120 PHE C C 1
ATOM 8455 O O . PHE C 1 121 ? -20.780 42.827 -9.128 1.00 15.99 120 PHE C O 1
ATOM 8472 N N . PRO C 1 122 ? -19.132 42.202 -7.720 1.00 17.48 121 PRO C N 1
ATOM 8473 C CA . PRO C 1 122 ? -18.184 43.085 -8.373 1.00 18.14 121 PRO C CA 1
ATOM 8474 C C . PRO C 1 122 ? -17.804 42.539 -9.736 1.00 19.14 121 PRO C C 1
ATOM 8475 O O . PRO C 1 122 ? -18.049 41.361 -10.038 1.00 20.45 121 PRO C O 1
ATOM 8486 N N . PRO C 1 123 ? -17.195 43.356 -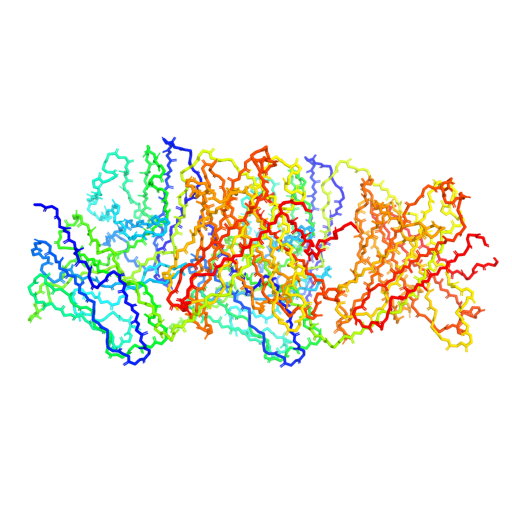10.584 1.00 19.42 122 PRO C N 1
ATOM 8487 C CA . PRO C 1 123 ? -16.683 42.829 -11.851 1.00 20.55 122 PRO C CA 1
ATOM 8488 C C . PRO C 1 123 ? -15.546 41.860 -11.595 1.00 21.10 122 PRO C C 1
ATOM 8489 O O . PRO C 1 123 ? -14.763 42.021 -10.653 1.00 22.66 122 PRO C O 1
ATOM 8500 N N . SER C 1 124 ? -15.436 40.867 -12.473 1.00 23.59 123 SER C N 1
ATOM 8501 C CA . SER C 1 124 ? -14.349 39.901 -12.390 1.00 24.40 123 SER C CA 1
ATOM 8502 C C . SER C 1 124 ? -13.054 40.515 -12.913 1.00 24.46 123 SER C C 1
ATOM 8503 O O . SER C 1 124 ? -13.060 41.430 -13.741 1.00 22.92 123 SER C O 1
ATOM 8511 N N . ASP C 1 125 ? -11.926 40.013 -12.406 1.00 26.98 124 ASP C N 1
ATOM 8512 C CA . ASP C 1 125 ? -10.641 40.455 -12.939 1.00 26.88 124 ASP C CA 1
ATOM 8513 C C . ASP C 1 125 ? -10.555 40.159 -14.432 1.00 26.71 124 ASP C C 1
ATOM 8514 O O . ASP C 1 125 ? -9.976 40.939 -15.209 1.00 28.79 124 ASP C O 1
ATOM 8523 N N . SER C 1 126 ? -11.152 39.038 -14.848 1.00 27.40 125 SER C N 1
ATOM 8524 C CA . SER C 1 126 ? -11.193 38.683 -16.260 1.00 27.30 125 SER C CA 1
ATOM 8525 C C . SER C 1 126 ? -11.852 39.784 -17.078 1.00 24.69 125 SER C C 1
ATOM 8526 O O . SER C 1 126 ? -11.330 40.196 -18.120 1.00 26.53 125 SER C O 1
ATOM 8534 N N . GLN C 1 127 ? -12.997 40.288 -16.623 1.00 24.72 126 GLN C N 1
ATOM 8535 C CA . GLN C 1 127 ? -13.642 41.346 -17.392 1.00 24.92 126 GLN C CA 1
ATOM 8536 C C . GLN C 1 127 ? -12.809 42.627 -17.395 1.00 25.29 126 GLN C C 1
ATOM 8537 O O . GLN C 1 127 ? -12.730 43.325 -18.415 1.00 26.32 126 GLN C O 1
ATOM 8551 N N . LEU C 1 128 ? -12.191 42.951 -16.275 1.00 27.00 127 LEU C N 1
ATOM 8552 C CA . LEU C 1 128 ? -11.411 44.213 -16.152 1.00 27.91 127 LEU C CA 1
ATOM 8553 C C . LEU C 1 128 ? -10.254 44.219 -17.160 1.00 28.84 127 LEU C C 1
ATOM 8554 O O . LEU C 1 128 ? -9.928 45.287 -17.637 1.00 28.12 127 LEU C O 1
ATOM 8570 N N . LYS C 1 129 ? -9.739 43.058 -17.568 1.00 31.29 128 LYS C N 1
ATOM 8571 C CA . LYS C 1 129 ? -8.676 42.934 -18.602 1.00 36.66 128 LYS C CA 1
ATOM 8572 C C . LYS C 1 129 ? -9.144 43.513 -19.933 1.00 36.10 128 LYS C C 1
ATOM 8573 O O . LYS C 1 129 ? -8.307 44.061 -20.614 1.00 37.93 128 LYS C O 1
ATOM 8592 N N . SER C 1 130 ? -10.431 43.350 -20.267 1.00 38.65 129 SER C N 1
ATOM 8593 C CA . SER C 1 130 ? -11.117 43.812 -21.496 1.00 39.63 129 SER C CA 1
ATOM 8594 C C . SER C 1 130 ? -11.330 45.316 -21.464 1.00 36.40 129 SER C C 1
ATOM 8595 O O . SER C 1 130 ? -11.656 45.834 -22.533 1.00 35.43 129 SER C O 1
ATOM 8603 N N . GLY C 1 131 ? -11.227 45.982 -20.302 1.00 31.71 130 GLY C N 1
ATOM 8604 C CA . GLY C 1 131 ? -11.462 47.412 -20.313 1.00 30.15 130 GLY C CA 1
ATOM 8605 C C . GLY C 1 131 ? -12.843 47.872 -19.892 1.00 28.52 130 GLY C C 1
ATOM 8606 O O . GLY C 1 131 ? -13.091 49.084 -19.877 1.00 28.26 130 GLY C O 1
ATOM 8610 N N . THR C 1 132 ? -13.735 46.964 -19.523 1.00 27.45 131 THR C N 1
ATOM 8611 C CA . THR C 1 132 ? -15.072 47.330 -19.082 1.00 24.98 131 THR C CA 1
ATOM 8612 C C . THR C 1 132 ? -15.328 46.682 -17.733 1.00 21.95 131 THR C C 1
ATOM 8613 O O . THR C 1 132 ? -14.711 45.668 -17.398 1.00 25.42 131 THR C O 1
ATOM 8624 N N . ALA C 1 133 ? -16.202 47.306 -16.937 1.00 19.33 132 ALA C N 1
ATOM 8625 C CA . ALA C 1 133 ? -16.580 46.806 -15.623 1.00 18.84 132 ALA C CA 1
ATOM 8626 C C . ALA C 1 133 ? -18.096 46.775 -15.533 1.00 20.48 132 ALA C C 1
ATOM 8627 O O . ALA C 1 133 ? -18.756 47.801 -15.718 1.00 21.89 132 ALA C O 1
ATOM 8634 N N . SER C 1 134 ? -18.642 45.599 -15.267 1.00 19.24 133 SER C N 1
ATOM 8635 C CA . SER C 1 134 ? -20.059 45.426 -15.003 1.00 19.27 133 SER C CA 1
ATOM 8636 C C . SER C 1 134 ? -20.234 45.035 -13.544 1.00 18.45 133 SER C C 1
ATOM 8637 O O . SER C 1 134 ? -19.594 44.090 -13.072 1.00 20.36 133 SER C O 1
ATOM 8645 N N . VAL C 1 135 ? -21.090 45.760 -12.833 1.00 17.95 134 VAL C N 1
ATOM 8646 C CA . VAL C 1 135 ? -21.447 45.446 -11.454 1.00 17.26 134 VAL C CA 1
ATOM 8647 C C . VAL C 1 135 ? -22.891 44.973 -11.468 1.00 16.02 134 VAL C C 1
ATOM 8648 O O . VAL C 1 135 ? -23.756 45.648 -12.038 1.00 16.49 134 VAL C O 1
ATOM 8661 N N . VAL C 1 136 ? -23.163 43.826 -10.848 1.00 15.65 135 VAL C N 1
ATOM 8662 C CA . VAL C 1 136 ? -24.482 43.207 -10.965 1.00 16.08 135 VAL C CA 1
ATOM 8663 C C . VAL C 1 136 ? -25.144 43.145 -9.595 1.00 14.59 135 VAL C C 1
ATOM 8664 O O . VAL C 1 136 ? -24.517 42.726 -8.616 1.00 16.30 135 VAL C O 1
ATOM 8677 N N . CYS C 1 137 ? -26.410 43.546 -9.538 1.00 14.99 136 CYS C N 1
ATOM 8678 C CA . CYS C 1 137 ? -27.254 43.415 -8.356 1.00 15.79 136 CYS C CA 1
ATOM 8679 C C . CYS C 1 137 ? -28.393 42.464 -8.709 1.00 15.31 136 CYS C C 1
ATOM 8680 O O . CYS C 1 137 ? -29.089 42.678 -9.702 1.00 17.64 136 CYS C O 1
ATOM 8687 N N . LEU C 1 138 ? -28.557 41.405 -7.909 1.00 14.43 137 LEU C N 1
ATOM 8688 C CA . LEU C 1 138 ? -29.579 40.384 -8.095 1.00 13.10 137 LEU C CA 1
ATOM 8689 C C . LEU C 1 138 ? -30.626 40.524 -6.997 1.00 12.47 137 LEU C C 1
ATOM 8690 O O . LEU C 1 138 ? -30.278 40.594 -5.810 1.00 13.39 137 LEU C O 1
ATOM 8706 N N . LEU C 1 139 ? -31.896 40.584 -7.406 1.00 13.19 138 LEU C N 1
ATOM 8707 C CA . LEU C 1 139 ? -33.056 40.529 -6.520 1.00 12.88 138 LEU C CA 1
ATOM 8708 C C . LEU C 1 139 ? -33.736 39.199 -6.815 1.00 13.48 138 LEU C C 1
ATOM 8709 O O . LEU C 1 139 ? -34.291 39.013 -7.901 1.00 14.64 138 LEU C O 1
ATOM 8725 N N . ASN C 1 140 ? -33.714 38.277 -5.861 1.00 13.19 139 ASN C N 1
ATOM 8726 C CA . ASN C 1 140 ? -34.152 36.916 -6.128 1.00 13.78 139 ASN C CA 1
ATOM 8727 C C . ASN C 1 140 ? -35.479 36.595 -5.443 1.00 13.33 139 ASN C C 1
ATOM 8728 O O . ASN C 1 140 ? -35.648 36.827 -4.240 1.00 13.77 139 ASN C O 1
ATOM 8739 N N . ASN C 1 141 ? -36.409 36.040 -6.223 1.00 13.57 140 ASN C N 1
ATOM 8740 C CA . ASN C 1 141 ? -37.627 35.390 -5.741 1.00 14.73 140 ASN C CA 1
ATOM 8741 C C . ASN C 1 141 ? -38.511 36.316 -4.903 1.00 14.47 140 ASN C C 1
ATOM 8742 O O . ASN C 1 141 ? -38.813 36.038 -3.742 1.00 15.39 140 ASN C O 1
ATOM 8753 N N . PHE C 1 142 ? -39.024 37.356 -5.555 1.00 13.85 141 PHE C N 1
ATOM 8754 C CA . PHE C 1 142 ? -39.857 38.346 -4.890 1.00 13.29 141 PHE C CA 1
ATOM 8755 C C . PHE C 1 142 ? -41.234 38.457 -5.542 1.00 12.86 141 PHE C C 1
ATOM 8756 O O . PHE C 1 142 ? -41.481 37.991 -6.659 1.00 13.18 141 PHE C O 1
ATOM 8773 N N . TYR C 1 143 ? -42.153 39.076 -4.794 1.00 12.75 142 TYR C N 1
ATOM 8774 C CA . TYR C 1 143 ? -43.504 39.310 -5.280 1.00 13.50 142 TYR C CA 1
ATOM 8775 C C . TYR C 1 143 ? -44.083 40.475 -4.489 1.00 12.60 142 TYR C C 1
ATOM 8776 O O . TYR C 1 143 ? -43.966 40.472 -3.257 1.00 13.65 142 TYR C O 1
ATOM 8794 N N . PRO C 1 144 ? -44.754 41.460 -5.127 1.00 13.03 143 PRO C N 1
ATOM 8795 C CA . PRO C 1 144 ? -45.065 41.582 -6.550 1.00 14.09 143 PRO C CA 1
ATOM 8796 C C . PRO C 1 144 ? -43.877 42.080 -7.371 1.00 13.78 143 PRO C C 1
ATOM 8797 O O . PRO C 1 144 ? -42.782 42.292 -6.879 1.00 13.76 143 PRO C O 1
ATOM 8808 N N . ARG C 1 145 ? -44.123 42.258 -8.666 1.00 15.55 144 ARG C N 1
ATOM 8809 C CA . ARG C 1 145 ? -43.047 42.551 -9.612 1.00 17.81 144 ARG C CA 1
ATOM 8810 C C . ARG C 1 145 ? -42.416 43.921 -9.392 1.00 16.28 144 ARG C C 1
ATOM 8811 O O . ARG C 1 145 ? -41.226 44.099 -9.667 1.00 17.94 144 ARG C O 1
ATOM 8832 N N . GLU C 1 146 ? -43.179 44.889 -8.898 1.00 16.27 145 GLU C N 1
ATOM 8833 C CA . GLU C 1 146 ? -42.680 46.249 -8.761 1.00 16.88 145 GLU C CA 1
ATOM 8834 C C . GLU C 1 146 ? -41.521 46.289 -7.769 1.00 15.72 145 GLU C C 1
ATOM 8835 O O . GLU C 1 146 ? -41.628 45.781 -6.648 1.00 16.18 145 GLU C O 1
ATOM 8847 N N . ALA C 1 147 ? -40.415 46.903 -8.178 1.00 16.20 146 ALA C N 1
ATOM 8848 C CA . ALA C 1 147 ? -39.227 47.014 -7.348 1.00 16.00 146 ALA C CA 1
ATOM 8849 C C . ALA C 1 147 ? -38.410 48.192 -7.844 1.00 18.14 146 ALA C C 1
ATOM 8850 O O . ALA C 1 147 ? -38.426 48.514 -9.034 1.00 22.04 146 ALA C O 1
ATOM 8857 N N . LYS C 1 148 ? -37.671 48.814 -6.932 1.00 17.55 147 LYS C N 1
ATOM 8858 C CA . LYS C 1 148 ? -36.843 49.975 -7.307 1.00 19.90 147 LYS C CA 1
ATOM 8859 C C . LYS C 1 148 ? -35.404 49.678 -6.845 1.00 17.85 147 LYS C C 1
ATOM 8860 O O . LYS C 1 148 ? -35.205 49.311 -5.705 1.00 19.38 147 LYS C O 1
ATOM 8879 N N . VAL C 1 149 ? -34.441 49.781 -7.738 1.00 17.57 148 VAL C N 1
ATOM 8880 C CA . VAL C 1 149 ? -33.017 49.593 -7.490 1.00 17.67 148 VAL C CA 1
ATOM 8881 C C . VAL C 1 149 ? -32.301 50.905 -7.770 1.00 18.72 148 VAL C C 1
ATOM 8882 O O . VAL C 1 149 ? -32.447 51.470 -8.860 1.00 22.64 148 VAL C O 1
ATOM 8895 N N . GLN C 1 150 ? -31.527 51.386 -6.801 1.00 18.82 149 GLN C N 1
ATOM 8896 C CA . GLN C 1 150 ? -30.726 52.594 -6.955 1.00 20.58 149 GLN C CA 1
ATOM 8897 C C . GLN C 1 150 ? -29.266 52.266 -6.705 1.00 18.58 149 GLN C C 1
ATOM 8898 O O . GLN C 1 150 ? -28.931 51.583 -5.734 1.00 19.65 149 GLN C O 1
ATOM 8912 N N . TRP C 1 151 ? -28.420 52.665 -7.635 1.00 18.63 150 TRP C N 1
ATOM 8913 C CA . TRP C 1 151 ? -26.991 52.480 -7.495 1.00 18.71 150 TRP C CA 1
ATOM 8914 C C . TRP C 1 151 ? -26.328 53.725 -6.927 1.00 17.86 150 TRP C C 1
ATOM 8915 O O . TRP C 1 151 ? -26.660 54.849 -7.310 1.00 19.87 150 TRP C O 1
ATOM 8936 N N . LYS C 1 152 ? -25.366 53.511 -6.030 1.00 18.58 151 LYS C N 1
ATOM 8937 C CA . LYS C 1 152 ? -24.544 54.580 -5.487 1.00 19.73 151 LYS C CA 1
ATOM 8938 C C . LYS C 1 152 ? -23.076 54.195 -5.599 1.00 19.93 151 LYS C C 1
ATOM 8939 O O . LYS C 1 152 ? -22.696 53.051 -5.331 1.00 20.13 151 LYS C O 1
ATOM 8958 N N . VAL C 1 153 ? -22.266 55.155 -6.033 1.00 20.29 152 VAL C N 1
ATOM 8959 C CA . VAL C 1 153 ? -20.821 55.003 -6.147 1.00 19.98 152 VAL C CA 1
ATOM 8960 C C . VAL C 1 153 ? -20.189 56.107 -5.312 1.00 21.43 152 VAL C C 1
ATOM 8961 O O . VAL C 1 153 ? -20.400 57.297 -5.581 1.00 22.05 152 VAL C O 1
ATOM 8974 N N . ASP C 1 154 ? -19.455 55.719 -4.272 1.00 22.96 153 ASP C N 1
ATOM 8975 C CA . ASP C 1 154 ? -18.950 56.669 -3.281 1.00 25.80 153 ASP C CA 1
ATOM 8976 C C . ASP C 1 154 ? -20.062 57.611 -2.820 1.00 26.35 153 ASP C C 1
ATOM 8977 O O . ASP C 1 154 ? -19.877 58.822 -2.679 1.00 28.79 153 ASP C O 1
ATOM 8986 N N . ASN C 1 155 ? -21.226 57.020 -2.550 1.00 27.52 154 ASN C N 1
ATOM 8987 C CA . ASN C 1 155 ? -22.421 57.691 -2.045 1.00 32.25 154 ASN C CA 1
ATOM 8988 C C . ASN C 1 155 ? -23.062 58.645 -3.045 1.00 31.43 154 ASN C C 1
ATOM 8989 O O . ASN C 1 155 ? -23.940 59.429 -2.661 1.00 34.01 154 ASN C O 1
ATOM 9000 N N . ALA C 1 156 ? -22.665 58.609 -4.312 1.00 28.03 155 ALA C N 1
ATOM 9001 C CA . ALA C 1 156 ? -23.254 59.456 -5.341 1.00 28.68 155 ALA C CA 1
ATOM 9002 C C . ALA C 1 156 ? -24.259 58.634 -6.138 1.00 26.77 155 ALA C C 1
ATOM 9003 O O . ALA C 1 156 ? -23.925 57.555 -6.635 1.00 26.05 155 ALA C O 1
ATOM 9010 N N . LEU C 1 157 ? -25.495 59.125 -6.222 1.00 28.13 156 LEU C N 1
ATOM 9011 C CA . LEU C 1 157 ? -26.537 58.422 -6.959 1.00 28.46 156 LEU C CA 1
ATOM 9012 C C . LEU C 1 157 ? -26.195 58.376 -8.442 1.00 27.12 156 LEU C C 1
ATOM 9013 O O . LEU C 1 157 ? -25.832 59.391 -9.045 1.00 29.34 156 LEU C O 1
ATOM 9029 N N . GLN C 1 158 ? -26.366 57.206 -9.044 1.00 25.31 157 GLN C N 1
ATOM 9030 C CA . GLN C 1 158 ? -26.065 57.008 -10.453 1.00 24.31 157 GLN C CA 1
ATOM 9031 C C . GLN C 1 158 ? -27.314 57.163 -11.303 1.00 25.46 157 GLN C C 1
ATOM 9032 O O . GLN C 1 158 ? -28.431 56.872 -10.864 1.00 27.42 157 GLN C O 1
ATOM 9046 N N . SER C 1 159 ? -27.105 57.597 -12.545 1.00 27.97 158 SER C N 1
ATOM 9047 C CA . SER C 1 159 ? -28.193 57.715 -13.499 1.00 31.11 158 SER C CA 1
ATOM 9048 C C . SER C 1 159 ? -27.676 57.417 -14.896 1.00 30.02 158 SER C C 1
ATOM 9049 O O . SER C 1 159 ? -26.569 57.824 -15.259 1.00 30.43 158 SER C O 1
ATOM 9057 N N . GLY C 1 160 ? -28.488 56.704 -15.674 1.00 29.28 159 GLY C N 1
ATOM 9058 C CA . GLY C 1 160 ? -28.224 56.518 -17.082 1.00 28.42 159 GLY C CA 1
ATOM 9059 C C . GLY C 1 160 ? -27.293 55.381 -17.431 1.00 27.19 159 GLY C C 1
ATOM 9060 O O . GLY C 1 160 ? -27.120 55.096 -18.624 1.00 30.21 159 GLY C O 1
ATOM 9064 N N . ASN C 1 161 ? -26.669 54.737 -16.447 1.00 23.16 160 ASN C N 1
ATOM 9065 C CA . ASN C 1 161 ? -25.627 53.750 -16.706 1.00 22.76 160 ASN C CA 1
ATOM 9066 C C . ASN C 1 161 ? -25.976 52.362 -16.179 1.00 21.45 160 ASN C C 1
ATOM 9067 O O . ASN C 1 161 ? -25.085 51.557 -15.914 1.00 22.15 160 ASN C O 1
ATOM 9078 N N . SER C 1 162 ? -27.262 52.062 -16.029 1.00 20.06 161 SER C N 1
ATOM 9079 C CA . SER C 1 162 ? -27.691 50.749 -15.574 1.00 21.03 161 SER C CA 1
ATOM 9080 C C . SER C 1 162 ? -28.854 50.264 -16.423 1.00 21.68 161 SER C C 1
ATOM 9081 O O . SER C 1 162 ? -29.603 51.061 -16.994 1.00 23.09 161 SER C O 1
ATOM 9089 N N . GLN C 1 163 ? -28.993 48.940 -16.500 1.00 20.43 162 GLN C N 1
ATOM 9090 C CA . GLN C 1 163 ? -30.099 48.317 -17.216 1.00 20.37 162 GLN C CA 1
ATOM 9091 C C . GLN C 1 163 ? -30.621 47.157 -16.381 1.00 18.82 162 GLN C C 1
ATOM 9092 O O . GLN C 1 163 ? -29.853 46.482 -15.698 1.00 20.05 162 GLN C O 1
ATOM 9106 N N . GLU C 1 164 ? -31.931 46.937 -16.436 1.00 19.14 163 GLU C N 1
ATOM 9107 C CA . GLU C 1 164 ? -32.602 45.900 -15.665 1.00 21.07 163 GLU C CA 1
ATOM 9108 C C . GLU C 1 164 ? -33.218 44.855 -16.586 1.00 18.55 163 GLU C C 1
ATOM 9109 O O . GLU C 1 164 ? -33.636 45.159 -17.704 1.00 20.16 163 GLU C O 1
ATOM 9121 N N . SER C 1 165 ? -33.295 43.623 -16.093 1.00 17.65 164 SER C N 1
ATOM 9122 C CA . SER C 1 165 ? -34.023 42.541 -16.742 1.00 17.91 164 SER C CA 1
ATOM 9123 C C . SER C 1 165 ? -34.792 41.757 -15.688 1.00 15.36 164 SER C C 1
ATOM 9124 O O . SER C 1 165 ? -34.284 41.561 -14.585 1.00 16.52 164 SER C O 1
ATOM 9132 N N . VAL C 1 166 ? -35.998 41.293 -16.024 1.00 17.29 165 VAL C N 1
ATOM 9133 C CA . VAL C 1 166 ? -36.876 40.606 -15.076 1.00 17.05 165 VAL C CA 1
ATOM 9134 C C . VAL C 1 166 ? -37.368 39.298 -15.684 1.00 17.43 165 VAL C C 1
ATOM 9135 O O . VAL C 1 166 ? -37.711 39.252 -16.871 1.00 19.62 165 VAL C O 1
ATOM 9148 N N . THR C 1 167 ? -37.387 38.230 -14.883 1.00 15.98 166 THR C N 1
ATOM 9149 C CA . THR C 1 167 ? -37.941 36.961 -15.336 1.00 15.69 166 THR C CA 1
ATOM 9150 C C . THR C 1 167 ? -39.468 36.984 -15.364 1.00 17.65 166 THR C C 1
ATOM 9151 O O . THR C 1 167 ? -40.121 37.862 -14.795 1.00 19.49 166 THR C O 1
ATOM 9162 N N . GLU C 1 168 ? -40.031 36.000 -16.063 1.00 19.64 167 GLU C N 1
ATOM 9163 C CA . GLU C 1 168 ? -41.451 35.715 -15.947 1.00 21.48 167 GLU C CA 1
ATOM 9164 C C . GLU C 1 168 ? -41.728 35.006 -14.625 1.00 20.59 167 GLU C C 1
ATOM 9165 O O . GLU C 1 168 ? -40.826 34.477 -13.971 1.00 21.22 167 GLU C O 1
ATOM 9177 N N . GLN C 1 169 ? -42.987 35.040 -14.220 1.00 20.69 168 GLN C N 1
ATOM 9178 C CA . GLN C 1 169 ? -43.393 34.445 -12.957 1.00 21.88 168 GLN C CA 1
ATOM 9179 C C . GLN C 1 169 ? -42.960 32.985 -12.880 1.00 21.56 168 GLN C C 1
ATOM 9180 O O . GLN C 1 169 ? -43.206 32.207 -13.802 1.00 23.78 168 GLN C O 1
ATOM 9194 N N . ASP C 1 170 ? -42.312 32.616 -11.770 1.00 22.39 169 ASP C N 1
ATOM 9195 C CA . ASP C 1 170 ? -41.798 31.258 -11.593 1.00 23.25 169 ASP C CA 1
ATOM 9196 C C . ASP C 1 170 ? -42.905 30.212 -11.551 1.00 25.62 169 ASP C C 1
ATOM 9197 O O . ASP C 1 170 ? -43.944 30.401 -10.909 1.00 25.02 169 ASP C O 1
ATOM 9206 N N . SER C 1 171 ? -42.635 29.076 -12.211 1.00 29.70 170 SER C N 1
ATOM 9207 C CA . SER C 1 171 ? -43.614 28.014 -12.410 1.00 32.03 170 SER C CA 1
ATOM 9208 C C . SER C 1 171 ? -44.060 27.336 -11.124 1.00 34.60 170 SER C C 1
ATOM 9209 O O . SER C 1 171 ? -45.134 26.726 -11.110 1.00 37.73 170 SER C O 1
ATOM 9217 N N . LYS C 1 172 ? -43.258 27.379 -10.068 1.00 32.52 171 LYS C N 1
ATOM 9218 C CA . LYS C 1 172 ? -43.605 26.708 -8.823 1.00 33.66 171 LYS C CA 1
ATOM 9219 C C . LYS C 1 172 ? -44.086 27.687 -7.764 1.00 28.66 171 LYS C C 1
ATOM 9220 O O . LYS C 1 172 ? -45.132 27.461 -7.145 1.00 30.03 171 LYS C O 1
ATOM 9239 N N . ASP C 1 173 ? -43.338 28.773 -7.543 1.00 24.34 172 ASP C N 1
ATOM 9240 C CA . ASP C 1 173 ? -43.605 29.681 -6.436 1.00 21.18 172 ASP C CA 1
ATOM 9241 C C . ASP C 1 173 ? -44.175 31.034 -6.836 1.00 18.03 172 ASP C C 1
ATOM 9242 O O . ASP C 1 173 ? -44.441 31.856 -5.951 1.00 17.05 172 ASP C O 1
ATOM 9251 N N . SER C 1 174 ? -44.362 31.298 -8.124 1.00 18.22 173 SER C N 1
ATOM 9252 C CA . SER C 1 174 ? -45.039 32.501 -8.599 1.00 17.30 173 SER C CA 1
ATOM 9253 C C . SER C 1 174 ? -44.291 33.790 -8.303 1.00 15.34 173 SER C C 1
ATOM 9254 O O . SER C 1 174 ? -44.901 34.866 -8.307 1.00 17.27 173 SER C O 1
ATOM 9262 N N . THR C 1 175 ? -42.985 33.720 -8.071 1.00 15.07 174 THR C N 1
ATOM 9263 C CA . THR C 1 175 ? -42.179 34.900 -7.818 1.00 14.45 174 THR C CA 1
ATOM 9264 C C . THR C 1 175 ? -41.487 35.366 -9.098 1.00 14.25 174 THR C C 1
ATOM 9265 O O . THR C 1 175 ? -41.467 34.686 -10.129 1.00 16.31 174 THR C O 1
ATOM 9276 N N . TYR C 1 176 ? -40.892 36.549 -8.997 1.00 13.35 175 TYR C N 1
ATOM 9277 C CA . TYR C 1 176 ? -40.067 37.150 -10.026 1.00 13.32 175 TYR C CA 1
ATOM 9278 C C . TYR C 1 176 ? -38.639 37.237 -9.502 1.00 14.15 175 TYR C C 1
ATOM 9279 O O . TYR C 1 176 ? -38.397 37.269 -8.287 1.00 13.55 175 TYR C O 1
ATOM 9297 N N . SER C 1 177 ? -37.691 37.313 -10.429 1.00 13.34 176 SER C N 1
ATOM 9298 C CA . SER C 1 177 ? -36.329 37.706 -10.114 1.00 13.79 176 SER C CA 1
ATOM 9299 C C . SER C 1 177 ? -35.897 38.797 -11.084 1.00 13.34 176 SER C C 1
ATOM 9300 O O . SER C 1 177 ? -36.441 38.914 -12.183 1.00 15.16 176 SER C O 1
ATOM 9308 N N . LEU C 1 178 ? -34.934 39.612 -10.657 1.00 13.66 177 LEU C N 1
ATOM 9309 C CA . LEU C 1 178 ? -34.524 40.784 -11.414 1.00 14.40 177 LEU C CA 1
ATOM 9310 C C . LEU C 1 178 ? -33.022 40.969 -11.274 1.00 14.27 177 LEU C C 1
ATOM 9311 O O . LEU C 1 178 ? -32.455 40.790 -10.188 1.00 14.88 177 LEU C O 1
ATOM 9327 N N . SER C 1 179 ? -32.385 41.345 -12.376 1.00 14.21 178 SER C N 1
ATOM 9328 C CA . SER C 1 179 ? -31.000 41.773 -12.345 1.00 16.16 178 SER C CA 1
ATOM 9329 C C . SER C 1 179 ? -30.908 43.234 -12.751 1.00 17.27 178 SER C C 1
ATOM 9330 O O . SER C 1 179 ? -31.618 43.679 -13.660 1.00 19.39 178 SER C O 1
ATOM 9338 N N . SER C 1 180 ? -30.032 43.971 -12.082 1.00 17.22 179 SER C N 1
ATOM 9339 C CA . SER C 1 180 ? -29.673 45.323 -12.478 1.00 17.77 179 SER C CA 1
ATOM 9340 C C . SER C 1 180 ? -28.170 45.342 -12.698 1.00 16.70 179 SER C C 1
ATOM 9341 O O . SER C 1 180 ? -27.409 44.892 -11.834 1.00 18.12 179 SER C O 1
ATOM 9349 N N . THR C 1 181 ? -27.738 45.828 -13.852 1.00 17.67 180 THR C N 1
ATOM 9350 C CA . THR C 1 181 ? -26.327 45.840 -14.206 1.00 17.27 180 THR C CA 1
ATOM 9351 C C . THR C 1 181 ? -25.887 47.279 -14.405 1.00 17.36 180 THR C C 1
ATOM 9352 O O . THR C 1 181 ? -26.468 47.993 -15.230 1.00 18.87 180 THR C O 1
ATOM 9363 N N . LEU C 1 182 ? -24.897 47.702 -13.622 1.00 17.41 181 LEU C N 1
ATOM 9364 C CA . LEU C 1 182 ? -24.255 49.006 -13.741 1.00 17.62 181 LEU C CA 1
ATOM 9365 C C . LEU C 1 182 ? -23.005 48.828 -14.593 1.00 19.12 181 LEU C C 1
ATOM 9366 O O . LEU C 1 182 ? -22.146 48.006 -14.265 1.00 19.76 181 LEU C O 1
ATOM 9382 N N . THR C 1 183 ? -22.896 49.580 -15.681 1.00 19.67 182 THR C N 1
ATOM 9383 C CA . THR C 1 183 ? -21.771 49.421 -16.596 1.00 22.28 182 THR C CA 1
ATOM 9384 C C . THR C 1 183 ? -20.905 50.672 -16.590 1.00 22.28 182 THR C C 1
ATOM 9385 O O . THR C 1 183 ? -21.392 51.776 -16.849 1.00 23.34 182 THR C O 1
ATOM 9396 N N . LEU C 1 184 ? -19.620 50.492 -16.305 1.00 21.94 183 LEU C N 1
ATOM 9397 C CA . LEU C 1 184 ? -18.661 51.583 -16.282 1.00 24.41 183 LEU C CA 1
ATOM 9398 C C . LEU C 1 184 ? -17.438 51.177 -17.087 1.00 21.90 183 LEU C C 1
ATOM 9399 O O . LEU C 1 184 ? -17.177 49.992 -17.302 1.00 23.64 183 LEU C O 1
ATOM 9415 N N . SER C 1 185 ? -16.678 52.171 -17.532 1.00 23.43 184 SER C N 1
ATOM 9416 C CA . SER C 1 185 ? -15.365 51.872 -18.068 1.00 24.76 184 SER C CA 1
ATOM 9417 C C . SER C 1 185 ? -14.474 51.455 -16.910 1.00 22.08 184 SER C C 1
ATOM 9418 O O . SER C 1 185 ? -14.730 51.797 -15.750 1.00 23.10 184 SER C O 1
ATOM 9426 N N . LYS C 1 186 ? -13.436 50.678 -17.220 1.00 23.84 185 LYS C N 1
ATOM 9427 C CA . LYS C 1 186 ? -12.487 50.297 -16.182 1.00 22.61 185 LYS C CA 1
ATOM 9428 C C . LYS C 1 186 ? -11.913 51.529 -15.489 1.00 21.38 185 LYS C C 1
ATOM 9429 O O . LYS C 1 186 ? -11.725 51.530 -14.268 1.00 20.70 185 LYS C O 1
ATOM 9448 N N . ALA C 1 187 ? -11.638 52.590 -16.251 1.00 23.18 186 ALA C N 1
ATOM 9449 C CA . ALA C 1 187 ? -11.016 53.779 -15.671 1.00 22.29 186 ALA C CA 1
ATOM 9450 C C . ALA C 1 187 ? -11.911 54.420 -14.609 1.00 22.44 186 ALA C C 1
ATOM 9451 O O . ALA C 1 187 ? -11.455 54.747 -13.495 1.00 23.20 186 ALA C O 1
ATOM 9458 N N . ASP C 1 188 ? -13.204 54.562 -14.917 1.00 22.17 187 ASP C N 1
ATOM 9459 C CA . ASP C 1 188 ? -14.132 55.114 -13.936 1.00 23.45 187 ASP C CA 1
ATOM 9460 C C . ASP C 1 188 ? -14.280 54.191 -12.729 1.00 22.44 187 ASP C C 1
ATOM 9461 O O . ASP C 1 188 ? -14.285 54.659 -11.582 1.00 22.38 187 ASP C O 1
ATOM 9470 N N . TYR C 1 189 ? -14.363 52.875 -12.966 1.00 20.87 188 TYR C N 1
ATOM 9471 C CA . TYR C 1 189 ? -14.479 51.918 -11.865 1.00 19.31 188 TYR C CA 1
ATOM 9472 C C . TYR C 1 189 ? -13.304 52.049 -10.905 1.00 19.97 188 TYR C C 1
ATOM 9473 O O . TYR C 1 189 ? -13.479 52.030 -9.678 1.00 22.64 188 TYR C O 1
ATOM 9491 N N . GLU C 1 190 ? -12.098 52.199 -11.448 1.00 21.31 189 GLU C N 1
ATOM 9492 C CA . GLU C 1 190 ? -10.915 52.311 -10.614 1.00 23.71 189 GLU C CA 1
ATOM 9493 C C . GLU C 1 190 ? -10.808 53.656 -9.915 1.00 22.91 189 GLU C C 1
ATOM 9494 O O . GLU C 1 190 ? -9.909 53.825 -9.081 1.00 24.94 189 GLU C O 1
ATOM 9506 N N . LYS C 1 191 ? -11.637 54.636 -10.274 1.00 22.70 190 LYS C N 1
ATOM 9507 C CA . LYS C 1 191 ? -11.595 55.919 -9.574 1.00 22.80 190 LYS C CA 1
ATOM 9508 C C . LYS C 1 191 ? -12.420 55.984 -8.287 1.00 23.13 190 LYS C C 1
ATOM 9509 O O . LYS C 1 191 ? -12.426 57.034 -7.631 1.00 24.62 190 LYS C O 1
ATOM 9528 N N . HIS C 1 192 ? -13.100 54.912 -7.889 1.00 22.10 191 HIS C N 1
ATOM 9529 C CA . HIS C 1 192 ? -14.017 54.980 -6.758 1.00 22.12 191 HIS C CA 1
ATOM 9530 C C . HIS C 1 192 ? -13.893 53.726 -5.914 1.00 20.47 191 HIS C C 1
ATOM 9531 O O . HIS C 1 192 ? -13.385 52.700 -6.366 1.00 21.87 191 HIS C O 1
ATOM 9545 N N . LYS C 1 193 ? -14.370 53.818 -4.672 1.00 21.04 192 LYS C N 1
ATOM 9546 C CA . LYS C 1 193 ? -14.201 52.746 -3.699 1.00 22.14 192 LYS C CA 1
ATOM 9547 C C . LYS C 1 193 ? -15.482 51.989 -3.386 1.00 20.98 192 LYS C C 1
ATOM 9548 O O . LYS C 1 193 ? -15.498 50.761 -3.473 1.00 21.72 192 LYS C O 1
ATOM 9567 N N . VAL C 1 194 ? -16.550 52.672 -2.984 1.00 19.88 193 VAL C N 1
ATOM 9568 C CA . VAL C 1 194 ? -17.739 52.017 -2.446 1.00 20.03 193 VAL C CA 1
ATOM 9569 C C . VAL C 1 194 ? -18.786 51.889 -3.539 1.00 19.38 193 VAL C C 1
ATOM 9570 O O . VAL C 1 194 ? -19.213 52.895 -4.117 1.00 20.84 193 VAL C O 1
ATOM 9583 N N . TYR C 1 195 ? -19.217 50.655 -3.798 1.00 18.85 194 TYR C N 1
ATOM 9584 C CA . TYR C 1 195 ? -20.268 50.361 -4.757 1.00 17.97 194 TYR C CA 1
ATOM 9585 C C . TYR C 1 195 ? -21.443 49.738 -4.028 1.00 16.82 194 TYR C C 1
ATOM 9586 O O . TYR C 1 195 ? -21.281 48.731 -3.329 1.00 18.13 194 TYR C O 1
ATOM 9604 N N . ALA C 1 196 ? -22.629 50.321 -4.206 1.00 17.17 195 ALA C N 1
ATOM 9605 C CA . ALA C 1 196 ? -23.785 49.875 -3.452 1.00 17.13 195 ALA C CA 1
ATOM 9606 C C . ALA C 1 196 ? -25.030 49.854 -4.322 1.00 16.35 195 ALA C C 1
ATOM 9607 O O . ALA C 1 196 ? -25.251 50.749 -5.144 1.00 17.94 195 ALA C O 1
ATOM 9614 N N . CYS C 1 197 ? -25.858 48.840 -4.104 1.00 16.29 196 CYS C N 1
ATOM 9615 C CA . CYS C 1 197 ? -27.203 48.818 -4.655 1.00 17.03 196 CYS C CA 1
ATOM 9616 C C . CYS C 1 197 ? -28.208 48.802 -3.509 1.00 17.12 196 CYS C C 1
ATOM 9617 O O . CYS C 1 197 ? -28.080 48.014 -2.561 1.00 18.07 196 CYS C O 1
ATOM 9624 N N . GLU C 1 198 ? -29.171 49.710 -3.587 1.00 16.48 197 GLU C N 1
ATOM 9625 C CA . GLU C 1 198 ? -30.235 49.860 -2.607 1.00 16.91 197 GLU C CA 1
ATOM 9626 C C . GLU C 1 198 ? -31.552 49.448 -3.250 1.00 15.83 197 GLU C C 1
ATOM 9627 O O . GLU C 1 198 ? -31.936 49.980 -4.301 1.00 16.54 197 GLU C O 1
ATOM 9639 N N . VAL C 1 199 ? -32.245 48.521 -2.598 1.00 14.46 198 VAL C N 1
ATOM 9640 C CA . VAL C 1 199 ? -33.452 47.892 -3.114 1.00 14.41 198 VAL C CA 1
ATOM 9641 C C . VAL C 1 199 ? -34.636 48.289 -2.241 1.00 14.01 198 VAL C C 1
ATOM 9642 O O . VAL C 1 199 ? -34.621 48.106 -1.013 1.00 15.68 198 VAL C O 1
ATOM 9655 N N . THR C 1 200 ? -35.674 48.800 -2.896 1.00 14.43 199 THR C N 1
ATOM 9656 C CA . THR C 1 200 ? -36.949 49.121 -2.280 1.00 14.92 199 THR C CA 1
ATOM 9657 C C . THR C 1 200 ? -37.981 48.157 -2.848 1.00 14.22 199 THR C C 1
ATOM 9658 O O . THR C 1 200 ? -38.065 47.981 -4.072 1.00 15.75 199 THR C O 1
ATOM 9669 N N . HIS C 1 201 ? -38.739 47.518 -1.963 1.00 13.47 200 HIS C N 1
ATOM 9670 C CA . HIS C 1 201 ? -39.743 46.551 -2.370 1.00 13.45 200 HIS C CA 1
ATOM 9671 C C . HIS C 1 201 ? -40.757 46.390 -1.240 1.00 12.78 200 HIS C C 1
ATOM 9672 O O . HIS C 1 201 ? -40.409 46.507 -0.064 1.00 14.31 200 HIS C O 1
ATOM 9686 N N . GLN C 1 202 ? -42.007 46.093 -1.608 1.00 13.64 201 GLN C N 1
ATOM 9687 C CA . GLN C 1 202 ? -43.084 46.017 -0.626 1.00 12.77 201 GLN C CA 1
ATOM 9688 C C . GLN C 1 202 ? -42.849 44.947 0.443 1.00 13.37 201 GLN C C 1
ATOM 9689 O O . GLN C 1 202 ? -43.364 45.071 1.563 1.00 14.55 201 GLN C O 1
ATOM 9703 N N . GLY C 1 203 ? -42.049 43.921 0.141 1.00 13.15 202 GLY C N 1
ATOM 9704 C CA . GLY C 1 203 ? -41.746 42.909 1.137 1.00 14.64 202 GLY C CA 1
ATOM 9705 C C . GLY C 1 203 ? -40.707 43.308 2.162 1.00 13.60 202 GLY C C 1
ATOM 9706 O O . GLY C 1 203 ? -40.500 42.567 3.136 1.00 14.55 202 GLY C O 1
ATOM 9710 N N . LEU C 1 204 ? -40.056 44.457 1.964 1.00 13.99 203 LEU C N 1
ATOM 9711 C CA . LEU C 1 204 ? -39.022 44.961 2.859 1.00 13.97 203 LEU C CA 1
ATOM 9712 C C . LEU C 1 204 ? -39.572 46.140 3.653 1.00 14.56 203 LEU C C 1
ATOM 9713 O O . LEU C 1 204 ? -40.027 47.126 3.070 1.00 18.19 203 LEU C O 1
ATOM 9729 N N . SER C 1 205 ? -39.472 46.076 4.980 1.00 13.80 204 SER C N 1
ATOM 9730 C CA . SER C 1 205 ? -39.954 47.177 5.806 1.00 14.74 204 SER C CA 1
ATOM 9731 C C . SER C 1 205 ? -39.099 48.426 5.678 1.00 15.85 204 SER C C 1
ATOM 9732 O O . SER C 1 205 ? -39.591 49.527 5.952 1.00 18.99 204 SER C O 1
ATOM 9740 N N . SER C 1 206 ? -37.839 48.271 5.297 1.00 17.31 205 SER C N 1
ATOM 9741 C CA . SER C 1 206 ? -36.926 49.363 5.009 1.00 20.32 205 SER C CA 1
ATOM 9742 C C . SER C 1 206 ? -36.086 48.895 3.836 1.00 17.21 205 SER C C 1
ATOM 9743 O O . SER C 1 206 ? -35.876 47.682 3.668 1.00 17.42 205 SER C O 1
ATOM 9751 N N . PRO C 1 207 ? -35.550 49.806 3.011 1.00 18.06 206 PRO C N 1
ATOM 9752 C CA . PRO C 1 207 ? -34.732 49.371 1.872 1.00 17.93 206 PRO C CA 1
ATOM 9753 C C . PRO C 1 207 ? -33.502 48.590 2.319 1.00 18.81 206 PRO C C 1
ATOM 9754 O O . PRO C 1 207 ? -32.924 48.853 3.375 1.00 20.90 206 PRO C O 1
ATOM 9765 N N . VAL C 1 208 ? -33.086 47.633 1.488 1.00 16.77 207 VAL C N 1
ATOM 9766 C CA . VAL C 1 208 ? -31.915 46.796 1.755 1.00 16.76 207 VAL C CA 1
ATOM 9767 C C . VAL C 1 208 ? -30.782 47.285 0.866 1.00 16.93 207 VAL C C 1
ATOM 9768 O O . VAL C 1 208 ? -30.973 47.466 -0.341 1.00 17.60 207 VAL C O 1
ATOM 9781 N N . THR C 1 209 ? -29.606 47.489 1.448 1.00 16.39 208 THR C N 1
ATOM 9782 C CA . THR C 1 209 ? -28.424 47.877 0.684 1.00 17.64 208 THR C CA 1
ATOM 9783 C C . THR C 1 209 ? -27.404 46.755 0.761 1.00 17.22 208 THR C C 1
ATOM 9784 O O . THR C 1 209 ? -27.110 46.258 1.855 1.00 19.54 208 THR C O 1
ATOM 9795 N N . LYS C 1 210 ? -26.869 46.368 -0.396 1.00 15.43 209 LYS C N 1
ATOM 9796 C CA . LYS C 1 210 ? -25.711 45.488 -0.469 1.00 15.71 209 LYS C CA 1
ATOM 9797 C C . LYS C 1 210 ? -24.582 46.278 -1.116 1.00 16.44 209 LYS C C 1
ATOM 9798 O O . LYS C 1 210 ? -24.809 47.031 -2.067 1.00 17.55 209 LYS C O 1
ATOM 9817 N N . SER C 1 211 ? -23.375 46.139 -0.576 1.00 16.03 210 SER C N 1
ATOM 9818 C CA . SER C 1 211 ? -22.273 46.962 -1.039 1.00 17.95 210 SER C CA 1
ATOM 9819 C C . SER C 1 211 ? -20.968 46.197 -0.939 1.00 18.64 210 SER C C 1
ATOM 9820 O O . SER C 1 211 ? -20.859 45.184 -0.245 1.00 19.36 210 SER C O 1
ATOM 9828 N N . PHE C 1 212 ? -19.972 46.710 -1.650 1.00 18.72 211 PHE C N 1
ATOM 9829 C CA . PHE C 1 212 ? -18.606 46.239 -1.497 1.00 19.87 211 PHE C CA 1
ATOM 9830 C C . PHE C 1 212 ? -17.666 47.416 -1.686 1.00 19.49 211 PHE C C 1
ATOM 9831 O O . PHE C 1 212 ? -18.035 48.458 -2.242 1.00 19.91 211 PHE C O 1
ATOM 9848 N N . ASN C 1 213 ? -16.442 47.240 -1.202 1.00 20.40 212 ASN C N 1
ATOM 9849 C CA . ASN C 1 213 ? -15.364 48.196 -1.401 1.00 21.67 212 ASN C CA 1
ATOM 9850 C C . ASN C 1 213 ? -14.400 47.591 -2.410 1.00 22.90 212 ASN C C 1
ATOM 9851 O O . ASN C 1 213 ? -13.869 46.498 -2.183 1.00 25.55 212 ASN C O 1
ATOM 9862 N N . ARG C 1 214 ? -14.167 48.304 -3.508 1.00 23.52 213 ARG C N 1
ATOM 9863 C CA . ARG C 1 214 ? -13.268 47.830 -4.554 1.00 26.84 213 ARG C CA 1
ATOM 9864 C C . ARG C 1 214 ? -11.905 47.473 -3.981 1.00 30.72 213 ARG C C 1
ATOM 9865 O O . ARG C 1 214 ? -11.288 48.274 -3.278 1.00 31.67 213 ARG C O 1
ATOM 9886 N N . GLY C 1 215 ? -11.448 46.260 -4.276 1.00 35.64 214 GLY C N 1
ATOM 9887 C CA . GLY C 1 215 ? -10.174 45.785 -3.771 1.00 41.11 214 GLY C CA 1
ATOM 9888 C C . GLY C 1 215 ? -10.300 44.841 -2.597 1.00 45.72 214 GLY C C 1
ATOM 9889 O O . GLY C 1 215 ? -9.585 43.841 -2.515 1.00 48.18 214 GLY C O 1
ATOM 9894 N N . ILE D 2 4 ? -56.456 16.583 -47.422 1.00 54.15 218 ILE D N 1
ATOM 9895 C CA . ILE D 2 4 ? -55.740 15.687 -46.525 1.00 53.56 218 ILE D CA 1
ATOM 9896 C C . ILE D 2 4 ? -54.873 16.493 -45.559 1.00 53.78 218 ILE D C 1
ATOM 9897 O O . ILE D 2 4 ? -54.777 16.165 -44.375 1.00 54.89 218 ILE D O 1
ATOM 9912 N N . SER D 2 5 ? -54.249 17.553 -46.067 1.00 51.44 219 SER D N 1
ATOM 9913 C CA . SER D 2 5 ? -53.316 18.327 -45.261 1.00 47.91 219 SER D CA 1
ATOM 9914 C C . SER D 2 5 ? -54.065 19.172 -44.235 1.00 41.07 219 SER D C 1
ATOM 9915 O O . SER D 2 5 ? -55.157 19.685 -44.487 1.00 37.86 219 SER D O 1
ATOM 9923 N N . GLU D 2 6 ? -53.453 19.321 -43.065 1.00 35.07 220 GLU D N 1
ATOM 9924 C CA . GLU D 2 6 ? -54.062 20.072 -41.979 1.00 32.11 220 GLU D CA 1
ATOM 9925 C C . GLU D 2 6 ? -54.033 21.563 -42.289 1.00 28.09 220 GLU D C 1
ATOM 9926 O O . GLU D 2 6 ? -53.181 22.047 -43.039 1.00 26.50 220 GLU D O 1
ATOM 9938 N N . VAL D 2 7 ? -54.984 22.293 -41.700 1.00 25.09 221 VAL D N 1
ATOM 9939 C CA . VAL D 2 7 ? -55.066 23.733 -41.907 1.00 23.92 221 VAL D CA 1
ATOM 9940 C C . VAL D 2 7 ? -53.894 24.421 -41.223 1.00 20.71 221 VAL D C 1
ATOM 9941 O O . VAL D 2 7 ? -53.659 24.234 -40.021 1.00 20.45 221 VAL D O 1
ATOM 9954 N N . GLN D 2 8 ? -53.167 25.243 -41.980 1.00 17.91 222 GLN D N 1
ATOM 9955 C CA . GLN D 2 8 ? -52.045 25.981 -41.413 1.00 16.20 222 GLN D CA 1
ATOM 9956 C C . GLN D 2 8 ? -51.661 27.140 -42.328 1.00 16.34 222 GLN D C 1
ATOM 9957 O O . GLN D 2 8 ? -51.973 27.161 -43.530 1.00 16.98 222 GLN D O 1
ATOM 9971 N N . LEU D 2 9 ? -50.967 28.097 -41.724 1.00 16.00 223 LEU D N 1
ATOM 9972 C CA . LEU D 2 9 ? -50.265 29.172 -42.407 1.00 15.69 223 LEU D CA 1
ATOM 9973 C C . LEU D 2 9 ? -48.825 29.153 -41.909 1.00 15.56 223 LEU D C 1
ATOM 9974 O O . LEU D 2 9 ? -48.584 28.964 -40.714 1.00 17.22 223 LEU D O 1
ATOM 9990 N N . VAL D 2 10 ? -47.865 29.342 -42.813 1.00 16.06 224 VAL D N 1
ATOM 9991 C CA . VAL D 2 10 ? -46.449 29.242 -42.480 1.00 15.79 224 VAL D CA 1
ATOM 9992 C C . VAL D 2 10 ? -45.722 30.485 -42.964 1.00 16.65 224 VAL D C 1
ATOM 9993 O O . VAL D 2 10 ? -45.611 30.705 -44.173 1.00 17.73 224 VAL D O 1
ATOM 10006 N N . GLU D 2 11 ? -45.172 31.256 -42.027 1.00 15.91 225 GLU D N 1
ATOM 10007 C CA . GLU D 2 11 ? -44.361 32.414 -42.363 1.00 16.30 225 GLU D CA 1
ATOM 10008 C C . GLU D 2 11 ? -42.910 32.001 -42.554 1.00 18.61 225 GLU D C 1
ATOM 10009 O O . GLU D 2 11 ? -42.391 31.140 -41.835 1.00 19.86 225 GLU D O 1
ATOM 10021 N N . SER D 2 12 ? -42.252 32.660 -43.500 1.00 18.57 226 SER D N 1
ATOM 10022 C CA . SER D 2 12 ? -40.817 32.496 -43.687 1.00 19.71 226 SER D CA 1
ATOM 10023 C C . SER D 2 12 ? -40.252 33.792 -44.261 1.00 19.67 226 SER D C 1
ATOM 10024 O O . SER D 2 12 ? -40.991 34.680 -44.712 1.00 19.93 226 SER D O 1
ATOM 10032 N N . GLY D 2 13 ? -38.921 33.890 -44.233 1.00 20.54 227 GLY D N 1
ATOM 10033 C CA . GLY D 2 13 ? -38.193 34.998 -44.821 1.00 22.44 227 GLY D CA 1
ATOM 10034 C C . GLY D 2 13 ? -37.569 35.951 -43.823 1.00 23.12 227 GLY D C 1
ATOM 10035 O O . GLY D 2 13 ? -36.839 36.862 -44.234 1.00 25.58 227 GLY D O 1
ATOM 10039 N N . GLY D 2 14 ? -37.823 35.782 -42.537 1.00 23.71 228 GLY D N 1
ATOM 10040 C CA . GLY D 2 14 ? -37.294 36.714 -41.568 1.00 25.94 228 GLY D CA 1
ATOM 10041 C C . GLY D 2 14 ? -35.800 36.559 -41.400 1.00 26.89 228 GLY D C 1
ATOM 10042 O O . GLY D 2 14 ? -35.207 35.561 -41.803 1.00 30.36 228 GLY D O 1
ATOM 10046 N N . GLY D 2 15 ? -35.188 37.614 -40.876 1.00 27.10 229 GLY D N 1
ATOM 10047 C CA . GLY D 2 15 ? -33.769 37.601 -40.603 1.00 29.07 229 GLY D CA 1
ATOM 10048 C C . GLY D 2 15 ? -33.257 39.007 -40.389 1.00 29.51 229 GLY D C 1
ATOM 10049 O O . GLY D 2 15 ? -34.014 39.944 -40.144 1.00 29.28 229 GLY D O 1
ATOM 10053 N N . LEU D 2 16 ? -31.925 39.147 -40.376 1.00 29.97 230 LEU D N 1
ATOM 10054 C CA . LEU D 2 16 ? -31.254 40.423 -40.056 1.00 32.15 230 LEU D CA 1
ATOM 10055 C C . LEU D 2 16 ? -31.274 41.315 -41.292 1.00 30.28 230 LEU D C 1
ATOM 10056 O O . LEU D 2 16 ? -31.073 40.794 -42.380 1.00 34.87 230 LEU D O 1
ATOM 10072 N N . VAL D 2 17 ? -31.491 42.609 -41.118 1.00 31.77 231 VAL D N 1
ATOM 10073 C CA . VAL D 2 17 ? -31.494 43.569 -42.242 1.00 31.64 231 VAL D CA 1
ATOM 10074 C C . VAL D 2 17 ? -30.892 44.863 -41.694 1.00 31.67 231 VAL D C 1
ATOM 10075 O O . VAL D 2 17 ? -31.216 45.231 -40.560 1.00 33.86 231 VAL D O 1
ATOM 10088 N N . GLN D 2 18 ? -30.021 45.523 -42.459 1.00 32.67 232 GLN D N 1
ATOM 10089 C CA . GLN D 2 18 ? -29.354 46.765 -42.009 1.00 32.50 232 GLN D CA 1
ATOM 10090 C C . GLN D 2 18 ? -30.387 47.871 -42.140 1.00 31.97 232 GLN D C 1
ATOM 10091 O O . GLN D 2 18 ? -31.274 47.761 -43.023 1.00 32.86 232 GLN D O 1
ATOM 10105 N N . PRO D 2 19 ? -30.511 49.062 -41.209 1.00 32.70 233 PRO D N 1
ATOM 10106 C CA . PRO D 2 19 ? -31.462 50.176 -41.288 1.00 34.36 233 PRO D CA 1
ATOM 10107 C C . PRO D 2 19 ? -31.494 50.739 -42.701 1.00 33.92 233 PRO D C 1
ATOM 10108 O O . PRO D 2 19 ? -30.452 50.933 -43.332 1.00 35.24 233 PRO D O 1
ATOM 10119 N N . GLY D 2 20 ? -32.706 51.032 -43.186 1.00 34.05 234 GLY D N 1
ATOM 10120 C CA . GLY D 2 20 ? -32.912 51.461 -44.554 1.00 33.43 234 GLY D CA 1
ATOM 10121 C C . GLY D 2 20 ? -33.054 50.355 -45.578 1.00 32.36 234 GLY D C 1
ATOM 10122 O O . GLY D 2 20 ? -33.390 50.649 -46.729 1.00 32.99 234 GLY D O 1
ATOM 10126 N N . GLY D 2 21 ? -32.814 49.098 -45.211 1.00 31.31 235 GLY D N 1
ATOM 10127 C CA . GLY D 2 21 ? -32.841 47.994 -46.152 1.00 29.29 235 GLY D CA 1
ATOM 10128 C C . GLY D 2 21 ? -34.234 47.421 -46.400 1.00 28.00 235 GLY D C 1
ATOM 10129 O O . GLY D 2 21 ? -35.259 47.968 -45.988 1.00 28.97 235 GLY D O 1
ATOM 10133 N N . SER D 2 22 ? -34.255 46.274 -47.095 1.00 28.01 236 SER D N 1
ATOM 10134 C CA . SER D 2 22 ? -35.496 45.695 -47.607 1.00 27.79 236 SER D CA 1
ATOM 10135 C C . SER D 2 22 ? -35.501 44.188 -47.369 1.00 25.59 236 SER D C 1
ATOM 10136 O O . SER D 2 22 ? -34.441 43.561 -47.295 1.00 28.93 236 SER D O 1
ATOM 10144 N N . LEU D 2 23 ? -36.699 43.603 -47.257 1.00 25.05 237 LEU D N 1
ATOM 10145 C CA . LEU D 2 23 ? -36.854 42.166 -47.019 1.00 24.30 237 LEU D CA 1
ATOM 10146 C C . LEU D 2 23 ? -38.234 41.716 -47.503 1.00 24.88 237 LEU D C 1
ATOM 10147 O O . LEU D 2 23 ? -39.211 42.441 -47.339 1.00 25.16 237 LEU D O 1
ATOM 10163 N N . ARG D 2 24 ? -38.332 40.484 -48.018 1.00 22.69 238 ARG D N 1
ATOM 10164 C CA . ARG D 2 24 ? -39.608 39.917 -48.468 1.00 22.92 238 ARG D CA 1
ATOM 10165 C C . ARG D 2 24 ? -39.992 38.686 -47.648 1.00 22.17 238 ARG D C 1
ATOM 10166 O O . ARG D 2 24 ? -39.245 37.703 -47.615 1.00 24.09 238 ARG D O 1
ATOM 10187 N N . LEU D 2 25 ? -41.160 38.736 -47.004 1.00 19.57 239 LEU D N 1
ATOM 10188 C CA . LEU D 2 25 ? -41.701 37.616 -46.244 1.00 18.88 239 LEU D CA 1
ATOM 10189 C C . LEU D 2 25 ? -42.721 36.850 -47.075 1.00 17.81 239 LEU D C 1
ATOM 10190 O O . LEU D 2 25 ? -43.389 37.421 -47.940 1.00 18.63 239 LEU D O 1
ATOM 10206 N N . SER D 2 26 ? -42.849 35.552 -46.782 1.00 19.01 240 SER D N 1
ATOM 10207 C CA . SER D 2 26 ? -43.837 34.681 -47.401 1.00 19.94 240 SER D CA 1
ATOM 10208 C C . SER D 2 26 ? -44.735 34.059 -46.336 1.00 17.92 240 SER D C 1
ATOM 10209 O O . SER D 2 26 ? -44.297 33.807 -45.212 1.00 18.72 240 SER D O 1
ATOM 10217 N N . CYS D 2 27 ? -45.992 33.799 -46.712 1.00 17.30 241 CYS D N 1
ATOM 10218 C CA . CYS D 2 27 ? -47.005 33.162 -45.875 1.00 17.16 241 CYS D CA 1
ATOM 10219 C C . CYS D 2 27 ? -47.648 32.089 -46.746 1.00 17.60 241 CYS D C 1
ATOM 10220 O O . CYS D 2 27 ? -48.474 32.401 -47.608 1.00 18.65 241 CYS D O 1
ATOM 10227 N N . ALA D 2 28 ? -47.249 30.838 -46.539 1.00 18.51 242 ALA D N 1
ATOM 10228 C CA . ALA D 2 28 ? -47.751 29.718 -47.314 1.00 18.13 242 ALA D CA 1
ATOM 10229 C C . ALA D 2 28 ? -48.906 29.048 -46.584 1.00 18.12 242 ALA D C 1
ATOM 10230 O O . ALA D 2 28 ? -48.758 28.619 -45.435 1.00 18.43 242 ALA D O 1
ATOM 10237 N N . ALA D 2 29 ? -50.035 28.922 -47.279 1.00 17.42 243 ALA D N 1
ATOM 10238 C CA . ALA D 2 29 ? -51.264 28.386 -46.717 1.00 17.01 243 ALA D CA 1
ATOM 10239 C C . ALA D 2 29 ? -51.446 26.949 -47.183 1.00 17.32 243 ALA D C 1
ATOM 10240 O O . ALA D 2 29 ? -51.094 26.590 -48.314 1.00 19.86 243 ALA D O 1
ATOM 10247 N N . SER D 2 30 ? -52.030 26.141 -46.304 1.00 18.92 244 SER D N 1
ATOM 10248 C CA . SER D 2 30 ? -52.340 24.755 -46.609 1.00 21.31 244 SER D CA 1
ATOM 10249 C C . SER D 2 30 ? -53.646 24.383 -45.922 1.00 18.86 244 SER D C 1
ATOM 10250 O O . SER D 2 30 ? -53.959 24.889 -44.841 1.00 19.05 244 SER D O 1
ATOM 10258 N N . GLY D 2 31 ? -54.417 23.511 -46.572 1.00 20.42 245 GLY D N 1
ATOM 10259 C CA . GLY D 2 31 ? -55.556 22.886 -45.938 1.00 21.50 245 GLY D CA 1
ATOM 10260 C C . GLY D 2 31 ? -56.852 23.658 -45.981 1.00 21.84 245 GLY D C 1
ATOM 10261 O O . GLY D 2 31 ? -57.824 23.227 -45.350 1.00 24.77 245 GLY D O 1
ATOM 10265 N N . PHE D 2 32 ? -56.911 24.769 -46.711 1.00 20.37 246 PHE D N 1
ATOM 10266 C CA . PHE D 2 32 ? -58.141 25.537 -46.831 1.00 20.27 246 PHE D CA 1
ATOM 10267 C C . PHE D 2 32 ? -58.139 26.289 -48.153 1.00 21.62 246 PHE D C 1
ATOM 10268 O O . PHE D 2 32 ? -57.143 26.319 -48.876 1.00 21.81 246 PHE D O 1
ATOM 10285 N N . ASN D 2 33 ? -59.287 26.879 -48.475 1.00 21.58 247 ASN D N 1
ATOM 10286 C CA . ASN D 2 33 ? -59.465 27.644 -49.708 1.00 22.54 247 ASN D CA 1
ATOM 10287 C C . ASN D 2 33 ? -58.822 29.022 -49.574 1.00 22.24 247 ASN D C 1
ATOM 10288 O O . ASN D 2 33 ? -59.430 29.981 -49.101 1.00 24.35 247 ASN D O 1
ATOM 10299 N N . PHE D 2 34 ? -57.574 29.113 -50.037 1.00 21.26 248 PHE D N 1
ATOM 10300 C CA . PHE D 2 34 ? -56.811 30.358 -49.970 1.00 20.64 248 PHE D CA 1
ATOM 10301 C C . PHE D 2 34 ? -57.448 31.452 -50.820 1.00 19.48 248 PHE D C 1
ATOM 10302 O O . PHE D 2 34 ? -57.482 32.617 -50.404 1.00 19.59 248 PHE D O 1
ATOM 10319 N N . TYR D 2 35 ? -58.028 31.085 -51.965 1.00 21.20 249 TYR D N 1
ATOM 10320 C CA . TYR D 2 35 ? -58.562 32.069 -52.903 1.00 23.36 249 TYR D CA 1
ATOM 10321 C C . TYR D 2 35 ? -59.618 32.955 -52.257 1.00 24.59 249 TYR D C 1
ATOM 10322 O O . TYR D 2 35 ? -59.632 34.176 -52.463 1.00 27.00 249 TYR D O 1
ATOM 10340 N N . SER D 2 36 ? -60.541 32.358 -51.508 1.00 25.25 250 SER D N 1
ATOM 10341 C CA . SER D 2 36 ? -61.626 33.136 -50.912 1.00 25.30 250 SER D CA 1
ATOM 10342 C C . SER D 2 36 ? -61.254 33.790 -49.587 1.00 25.23 250 SER D C 1
ATOM 10343 O O . SER D 2 36 ? -61.979 34.663 -49.097 1.00 24.89 250 SER D O 1
ATOM 10351 N N . SER D 2 37 ? -60.152 33.406 -48.990 1.00 22.87 251 SER D N 1
ATOM 10352 C CA . SER D 2 37 ? -59.855 33.888 -47.667 1.00 18.52 251 SER D CA 1
ATOM 10353 C C . SER D 2 37 ? -59.421 35.352 -47.718 1.00 18.81 251 SER D C 1
ATOM 10354 O O . SER D 2 37 ? -59.315 35.975 -48.782 1.00 25.00 251 SER D O 1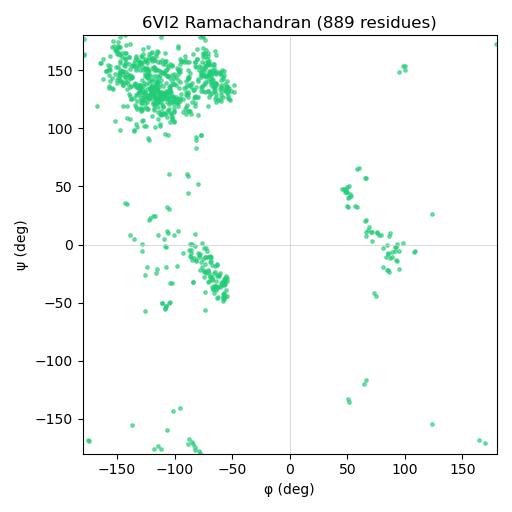
ATOM 10362 N N . TYR D 2 38 ? -59.207 35.909 -46.532 1.00 14.70 252 TYR D N 1
ATOM 10363 C CA . TYR D 2 38 ? -58.485 37.160 -46.350 1.00 14.37 252 TYR D CA 1
ATOM 10364 C C . TYR D 2 38 ? -57.230 36.818 -45.573 1.00 14.27 252 TYR D C 1
ATOM 10365 O O . TYR D 2 38 ? -57.287 36.034 -44.622 1.00 16.96 252 TYR D O 1
ATOM 10383 N N . ILE D 2 39 ? -56.090 37.336 -46.014 1.00 13.61 253 ILE D N 1
ATOM 10384 C CA . ILE D 2 39 ? -54.808 37.053 -45.389 1.00 13.30 253 ILE D CA 1
ATOM 10385 C C . ILE D 2 39 ? -54.291 38.343 -44.775 1.00 13.44 253 ILE D C 1
ATOM 10386 O O . ILE D 2 39 ? -54.257 39.388 -45.441 1.00 14.41 253 ILE D O 1
ATOM 10402 N N . HIS D 2 40 ? -53.860 38.259 -43.519 1.00 12.90 254 HIS D N 1
ATOM 10403 C CA . HIS D 2 40 ? -53.426 39.410 -42.749 1.00 12.83 254 HIS D CA 1
ATOM 10404 C C . HIS D 2 40 ? -52.017 39.180 -42.236 1.00 12.78 254 HIS D C 1
ATOM 10405 O O . HIS D 2 40 ? -51.663 38.059 -41.867 1.00 14.14 254 HIS D O 1
ATOM 10419 N N . TRP D 2 41 ? -51.238 40.253 -42.186 1.00 13.53 255 TRP D N 1
ATOM 10420 C CA . TRP D 2 41 ? -49.970 40.288 -41.479 1.00 13.23 255 TRP D CA 1
ATOM 10421 C C . TRP D 2 41 ? -50.151 41.146 -40.231 1.00 13.25 255 TRP D C 1
ATOM 10422 O O . TRP D 2 41 ? -50.645 42.294 -40.321 1.00 13.93 255 TRP D O 1
ATOM 10443 N N . VAL D 2 42 ? -49.719 40.587 -39.092 1.00 13.26 256 VAL D N 1
ATOM 10444 C CA . VAL D 2 42 ? -49.764 41.208 -37.773 1.00 13.81 256 VAL D CA 1
ATOM 10445 C C . VAL D 2 42 ? -48.381 41.043 -37.150 1.00 14.01 256 VAL D C 1
ATOM 10446 O O . VAL D 2 42 ? -47.839 39.937 -37.158 1.00 16.07 256 VAL D O 1
ATOM 10459 N N . ARG D 2 43 ? -47.805 42.122 -36.615 1.00 14.71 257 ARG D N 1
ATOM 10460 C CA . ARG D 2 43 ? -46.465 42.044 -36.039 1.00 15.00 257 ARG D CA 1
ATOM 10461 C C . ARG D 2 43 ? -46.478 42.388 -34.554 1.00 14.77 257 ARG D C 1
ATOM 10462 O O . ARG D 2 43 ? -47.411 43.004 -34.029 1.00 16.58 257 ARG D O 1
ATOM 10483 N N . GLN D 2 44 ? -45.416 41.963 -33.877 1.00 15.26 258 GLN D N 1
ATOM 10484 C CA . GLN D 2 44 ? -45.265 42.212 -32.451 1.00 16.42 258 GLN D CA 1
ATOM 10485 C C . GLN D 2 44 ? -43.804 42.531 -32.169 1.00 16.76 258 GLN D C 1
ATOM 10486 O O . GLN D 2 44 ? -42.944 41.642 -32.247 1.00 17.48 258 GLN D O 1
ATOM 10500 N N . ALA D 2 45 ? -43.532 43.800 -31.857 1.00 18.02 259 ALA D N 1
ATOM 10501 C CA . ALA D 2 45 ? -42.191 44.212 -31.490 1.00 20.13 259 ALA D CA 1
ATOM 10502 C C . ALA D 2 45 ? -41.836 43.620 -30.126 1.00 22.72 259 ALA D C 1
ATOM 10503 O O . ALA D 2 45 ? -42.725 43.327 -29.321 1.00 22.10 259 ALA D O 1
ATOM 10510 N N . PRO D 2 46 ? -40.546 43.428 -29.847 1.00 26.80 260 PRO D N 1
ATOM 10511 C CA . PRO D 2 46 ? -40.154 42.790 -28.583 1.00 28.85 260 PRO D CA 1
ATOM 10512 C C . PRO D 2 46 ? -40.774 43.481 -27.373 1.00 28.83 260 PRO D C 1
ATOM 10513 O O . PRO D 2 46 ? -40.637 44.691 -27.176 1.00 29.54 260 PRO D O 1
ATOM 10524 N N . GLY D 2 47 ? -41.474 42.693 -26.559 1.00 28.15 261 GLY D N 1
ATOM 10525 C CA . GLY D 2 47 ? -42.111 43.185 -25.355 1.00 27.74 261 GLY D CA 1
ATOM 10526 C C . GLY D 2 47 ? -43.321 44.072 -25.549 1.00 27.60 261 GLY D C 1
ATOM 10527 O O . GLY D 2 47 ? -43.794 44.665 -24.576 1.00 30.35 261 GLY D O 1
ATOM 10531 N N . LYS D 2 48 ? -43.860 44.167 -26.753 1.00 25.95 262 LYS D N 1
ATOM 10532 C CA . LYS D 2 48 ? -44.940 45.095 -27.053 1.00 24.26 262 LYS D CA 1
ATOM 10533 C C . LYS D 2 48 ? -46.165 44.298 -27.481 1.00 21.21 262 LYS D C 1
ATOM 10534 O O . LYS D 2 48 ? -46.166 43.064 -27.447 1.00 21.75 262 LYS D O 1
ATOM 10553 N N . GLY D 2 49 ? -47.219 45.019 -27.869 1.00 21.66 263 GLY D N 1
ATOM 10554 C CA . GLY D 2 49 ? -48.478 44.414 -28.249 1.00 20.16 263 GLY D CA 1
ATOM 10555 C C . GLY D 2 49 ? -48.529 44.070 -29.727 1.00 18.65 263 GLY D C 1
ATOM 10556 O O . GLY D 2 49 ? -47.535 44.130 -30.451 1.00 20.54 263 GLY D O 1
ATOM 10560 N N . LEU D 2 50 ? -49.719 43.670 -30.160 1.00 16.87 264 LEU D N 1
ATOM 10561 C CA . LEU D 2 50 ? -49.981 43.281 -31.538 1.00 15.58 264 LEU D CA 1
ATOM 10562 C C . LEU D 2 50 ? -50.339 44.503 -32.372 1.00 15.95 264 LEU D C 1
ATOM 10563 O O . LEU D 2 50 ? -51.094 45.373 -31.922 1.00 17.74 264 LEU D O 1
ATOM 10579 N N . GLU D 2 51 ? -49.784 44.563 -33.586 1.00 15.87 265 GLU D N 1
ATOM 10580 C CA . GLU D 2 51 ? -50.045 45.653 -34.522 1.00 15.52 265 GLU D CA 1
ATOM 10581 C C . GLU D 2 51 ? -50.344 45.061 -35.892 1.00 14.82 265 GLU D C 1
ATOM 10582 O O . GLU D 2 51 ? -49.473 44.426 -36.500 1.00 15.61 265 GLU D O 1
ATOM 10594 N N . TRP D 2 52 ? -51.547 45.303 -36.396 1.00 13.89 266 TRP D N 1
ATOM 10595 C CA . TRP D 2 52 ? -51.877 44.897 -37.755 1.00 14.62 266 TRP D CA 1
ATOM 10596 C C . TRP D 2 52 ? -51.060 45.722 -38.738 1.00 14.94 266 TRP D C 1
ATOM 10597 O O . TRP D 2 52 ? -50.879 46.925 -38.551 1.00 15.87 266 TRP D O 1
ATOM 10618 N N . VAL D 2 53 ? -50.570 45.056 -39.786 1.00 15.70 267 VAL D N 1
ATOM 10619 C CA . VAL D 2 53 ? -49.707 45.652 -40.796 1.00 16.91 267 VAL D CA 1
ATOM 10620 C C . VAL D 2 53 ? -50.415 45.768 -42.141 1.00 15.63 267 VAL D C 1
ATOM 10621 O O . VAL D 2 53 ? -50.360 46.818 -42.791 1.00 16.75 267 VAL D O 1
ATOM 10634 N N . ALA D 2 54 ? -51.017 44.675 -42.611 1.00 14.51 268 ALA D N 1
ATOM 10635 C CA . ALA D 2 54 ? -51.573 44.713 -43.966 1.00 14.40 268 ALA D CA 1
ATOM 10636 C C . ALA D 2 54 ? -52.511 43.538 -44.162 1.00 13.67 268 ALA D C 1
ATOM 10637 O O . ALA D 2 54 ? -52.381 42.508 -43.494 1.00 13.99 268 ALA D O 1
ATOM 10644 N N . SER D 2 55 ? -53.437 43.696 -45.114 1.00 14.37 269 SER D N 1
ATOM 10645 C CA . SER D 2 55 ? -54.346 42.624 -45.490 1.00 14.31 269 SER D CA 1
ATOM 10646 C C . SER D 2 55 ? -54.460 42.553 -47.008 1.00 14.73 269 SER D C 1
ATOM 10647 O O . SER D 2 55 ? -54.280 43.557 -47.708 1.00 14.73 269 SER D O 1
ATOM 10655 N N . ILE D 2 56 ? -54.803 41.358 -47.499 1.00 14.02 270 ILE D N 1
ATOM 10656 C CA . ILE D 2 56 ? -55.075 41.126 -48.914 1.00 13.83 270 ILE D CA 1
ATOM 10657 C C . ILE D 2 56 ? -56.218 40.134 -49.080 1.00 14.07 270 ILE D C 1
ATOM 10658 O O . ILE D 2 56 ? -56.349 39.158 -48.322 1.00 15.07 270 ILE D O 1
ATOM 10674 N N . SER D 2 57 ? -57.014 40.376 -50.111 1.00 15.38 271 SER D N 1
ATOM 10675 C CA . SER D 2 57 ? -58.003 39.441 -50.605 1.00 15.85 271 SER D CA 1
ATOM 10676 C C . SER D 2 57 ? -57.456 38.771 -51.862 1.00 16.87 271 SER D C 1
ATOM 10677 O O . SER D 2 57 ? -57.338 39.439 -52.904 1.00 19.17 271 SER D O 1
ATOM 10685 N N . PRO D 2 58 ? -57.083 37.488 -51.823 1.00 17.03 272 PRO D N 1
ATOM 10686 C CA . PRO D 2 58 ? -56.534 36.870 -53.037 1.00 19.88 272 PRO D CA 1
ATOM 10687 C C . PRO D 2 58 ? -57.497 36.886 -54.219 1.00 21.61 272 PRO D C 1
ATOM 10688 O O . PRO D 2 58 ? -57.034 36.998 -55.356 1.00 29.32 272 PRO D O 1
ATOM 10699 N N . TYR D 2 59 ? -58.809 36.775 -54.006 1.00 18.18 273 TYR D N 1
ATOM 10700 C CA . TYR D 2 59 ? -59.724 36.712 -55.152 1.00 18.94 273 TYR D CA 1
ATOM 10701 C C . TYR D 2 59 ? -59.894 38.063 -55.841 1.00 20.47 273 TYR D C 1
ATOM 10702 O O . TYR D 2 59 ? -59.924 38.129 -57.069 1.00 21.89 273 TYR D O 1
ATOM 10720 N N . SER D 2 60 ? -59.990 39.154 -55.082 1.00 20.70 274 SER D N 1
ATOM 10721 C CA . SER D 2 60 ? -60.278 40.450 -55.691 1.00 22.03 274 SER D CA 1
ATOM 10722 C C . SER D 2 60 ? -59.012 41.276 -55.910 1.00 22.82 274 SER D C 1
ATOM 10723 O O . SER D 2 60 ? -59.027 42.217 -56.709 1.00 26.53 274 SER D O 1
ATOM 10731 N N . GLY D 2 61 ? -57.916 40.946 -55.218 1.00 21.36 275 GLY D N 1
ATOM 10732 C CA . GLY D 2 61 ? -56.696 41.724 -55.266 1.00 21.83 275 GLY D CA 1
ATOM 10733 C C . GLY D 2 61 ? -56.657 42.949 -54.383 1.00 19.94 275 GLY D C 1
ATOM 10734 O O . GLY D 2 61 ? -55.611 43.611 -54.328 1.00 21.47 275 GLY D O 1
ATOM 10738 N N . SER D 2 62 ? -57.735 43.264 -53.675 1.00 19.44 276 SER D N 1
ATOM 10739 C CA . SER D 2 62 ? -57.718 44.432 -52.814 1.00 19.86 276 SER D CA 1
ATOM 10740 C C . SER D 2 62 ? -56.697 44.255 -51.703 1.00 15.88 276 SER D C 1
ATOM 10741 O O . SER D 2 62 ? -56.465 43.148 -51.206 1.00 16.21 276 SER D O 1
ATOM 10749 N N . THR D 2 63 ? -56.097 45.376 -51.314 1.00 16.61 277 THR D N 1
ATOM 10750 C CA . THR D 2 63 ? -55.081 45.417 -50.281 1.00 15.93 277 THR D CA 1
ATOM 10751 C C . THR D 2 63 ? -55.370 46.571 -49.328 1.00 16.61 277 THR D C 1
ATOM 10752 O O . THR D 2 63 ? -56.037 47.553 -49.676 1.00 19.06 277 THR D O 1
ATOM 10763 N N . SER D 2 64 ? -54.808 46.461 -48.124 1.00 15.67 278 SER D N 1
ATOM 10764 C CA . SER D 2 64 ? -54.910 47.526 -47.137 1.00 16.73 278 SER D CA 1
ATOM 10765 C C . SER D 2 64 ? -53.669 47.518 -46.259 1.00 15.70 278 SER D C 1
ATOM 10766 O O . SER D 2 64 ? -53.032 46.474 -46.086 1.00 15.72 278 SER D O 1
ATOM 10774 N N . TYR D 2 65 ? -53.334 48.702 -45.722 1.00 16.56 279 TYR D N 1
ATOM 10775 C CA . TYR D 2 65 ? -52.102 48.918 -44.978 1.00 17.00 279 TYR D CA 1
ATOM 10776 C C . TYR D 2 65 ? -52.319 49.832 -43.783 1.00 17.05 279 TYR D C 1
ATOM 10777 O O . TYR D 2 65 ? -53.098 50.786 -43.834 1.00 19.90 279 TYR D O 1
ATOM 10795 N N . ALA D 2 66 ? -51.555 49.569 -42.727 1.00 17.21 280 ALA D N 1
ATOM 10796 C CA . ALA D 2 66 ? -51.472 50.497 -41.610 1.00 18.68 280 ALA D CA 1
ATOM 10797 C C . ALA D 2 66 ? -50.714 51.754 -42.031 1.00 20.09 280 ALA D C 1
ATOM 10798 O O . ALA D 2 66 ? -49.771 51.703 -42.827 1.00 19.85 280 ALA D O 1
ATOM 10805 N N . ASP D 2 67 ? -51.116 52.894 -41.464 1.00 21.74 281 ASP D N 1
ATOM 10806 C CA . ASP D 2 67 ? -50.420 54.139 -41.770 1.00 24.79 281 ASP D CA 1
ATOM 10807 C C . ASP D 2 67 ? -48.935 54.031 -41.453 1.00 25.20 281 ASP D C 1
ATOM 10808 O O . ASP D 2 67 ? -48.106 54.646 -42.137 1.00 28.10 281 ASP D O 1
ATOM 10817 N N . SER D 2 68 ? -48.582 53.241 -40.435 1.00 26.51 282 SER D N 1
ATOM 10818 C CA . SER D 2 68 ? -47.187 53.084 -40.038 1.00 27.09 282 SER D CA 1
ATOM 10819 C C . SER D 2 68 ? -46.310 52.447 -41.112 1.00 25.06 282 SER D C 1
ATOM 10820 O O . SER D 2 68 ? -45.078 52.513 -40.999 1.00 27.08 282 SER D O 1
ATOM 10828 N N . VAL D 2 69 ? -46.913 51.802 -42.084 1.00 23.73 283 VAL D N 1
ATOM 10829 C CA . VAL D 2 69 ? -46.127 51.143 -43.153 1.00 22.90 283 VAL D CA 1
ATOM 10830 C C . VAL D 2 69 ? -46.590 51.545 -44.564 1.00 24.26 283 VAL D C 1
ATOM 10831 O O . VAL D 2 69 ? -45.988 51.061 -45.514 1.00 24.32 283 VAL D O 1
ATOM 10844 N N . LYS D 2 70 ? -47.591 52.414 -44.691 1.00 27.00 284 LYS D N 1
ATOM 10845 C CA . LYS D 2 70 ? -48.174 52.837 -45.987 1.00 31.36 284 LYS D CA 1
ATOM 10846 C C . LYS D 2 70 ? -47.066 53.481 -46.828 1.00 30.39 284 LYS D C 1
ATOM 10847 O O . LYS D 2 70 ? -46.316 54.256 -46.273 1.00 31.26 284 LYS D O 1
ATOM 10866 N N . GLY D 2 71 ? -46.811 52.988 -48.047 1.00 27.89 285 GLY D N 1
ATOM 10867 C CA . GLY D 2 71 ? -45.754 53.500 -48.939 1.00 27.79 285 GLY D CA 1
ATOM 10868 C C . GLY D 2 71 ? -44.448 52.733 -48.834 1.00 27.66 285 GLY D C 1
ATOM 10869 O O . GLY D 2 71 ? -43.629 52.882 -49.724 1.00 31.11 285 GLY D O 1
ATOM 10873 N N . ARG D 2 72 ? -44.202 52.009 -47.748 1.00 25.77 286 ARG D N 1
ATOM 10874 C CA . ARG D 2 72 ? -42.990 51.231 -47.552 1.00 24.81 286 ARG D CA 1
ATOM 10875 C C . ARG D 2 72 ? -43.197 49.736 -47.754 1.00 24.12 286 ARG D C 1
ATOM 10876 O O . ARG D 2 72 ? -42.263 49.043 -48.170 1.00 24.40 286 ARG D O 1
ATOM 10897 N N . PHE D 2 73 ? -44.370 49.214 -47.415 1.00 22.07 287 PHE D N 1
ATOM 10898 C CA . PHE D 2 73 ? -44.675 47.797 -47.532 1.00 20.21 287 PHE D CA 1
ATOM 10899 C C . PHE D 2 73 ? -45.687 47.553 -48.650 1.00 20.62 287 PHE D C 1
ATOM 10900 O O . PHE D 2 73 ? -46.555 48.388 -48.921 1.00 21.22 287 PHE D O 1
ATOM 10917 N N . THR D 2 74 ? -45.579 46.389 -49.288 1.00 19.18 288 THR D N 1
ATOM 10918 C CA . THR D 2 74 ? -46.529 45.959 -50.310 1.00 19.24 288 THR D CA 1
ATOM 10919 C C . THR D 2 74 ? -46.909 44.500 -50.088 1.00 17.82 288 THR D C 1
ATOM 10920 O O . THR D 2 74 ? -46.038 43.633 -49.994 1.00 19.62 288 THR D O 1
ATOM 10931 N N . ILE D 2 75 ? -48.200 44.228 -49.999 1.00 16.15 289 ILE D N 1
ATOM 10932 C CA . ILE D 2 75 ? -48.699 42.864 -49.834 1.00 16.73 289 ILE D CA 1
ATOM 10933 C C . ILE D 2 75 ? -49.190 42.348 -51.180 1.00 16.87 289 ILE D C 1
ATOM 10934 O O . ILE D 2 75 ? -49.746 43.108 -51.976 1.00 18.05 289 ILE D O 1
ATOM 10950 N N . SER D 2 76 ? -48.964 41.059 -51.443 1.00 17.49 290 SER D N 1
ATOM 10951 C CA . SER D 2 76 ? -49.352 40.443 -52.711 1.00 17.45 290 SER D CA 1
ATOM 10952 C C . SER D 2 76 ? -49.703 38.981 -52.458 1.00 16.81 290 SER D C 1
ATOM 10953 O O . SER D 2 76 ? -49.487 38.453 -51.368 1.00 17.29 290 SER D O 1
ATOM 10961 N N . ALA D 2 77 ? -50.277 38.334 -53.472 1.00 17.36 291 ALA D N 1
ATOM 10962 C CA . ALA D 2 77 ? -50.673 36.940 -53.347 1.00 18.31 291 ALA D CA 1
ATOM 10963 C C . ALA D 2 77 ? -50.558 36.224 -54.687 1.00 18.09 291 ALA D C 1
ATOM 10964 O O . ALA D 2 77 ? -50.780 36.810 -55.750 1.00 19.35 291 ALA D O 1
ATOM 10971 N N . ASP D 2 78 ? -50.201 34.942 -54.609 1.00 21.26 292 ASP D N 1
ATOM 10972 C CA . ASP D 2 78 ? -50.114 34.027 -55.743 1.00 22.94 292 ASP D CA 1
ATOM 10973 C C . ASP D 2 78 ? -50.961 32.805 -55.396 1.00 22.63 292 ASP D C 1
ATOM 10974 O O . ASP D 2 78 ? -50.538 31.926 -54.630 1.00 21.19 292 ASP D O 1
ATOM 10983 N N . THR D 2 79 ? -52.163 32.751 -55.981 1.00 25.29 293 THR D N 1
ATOM 10984 C CA . THR D 2 79 ? -53.089 31.673 -55.662 1.00 27.70 293 THR D CA 1
ATOM 10985 C C . THR D 2 79 ? -52.642 30.331 -56.227 1.00 28.58 293 THR D C 1
ATOM 10986 O O . THR D 2 79 ? -52.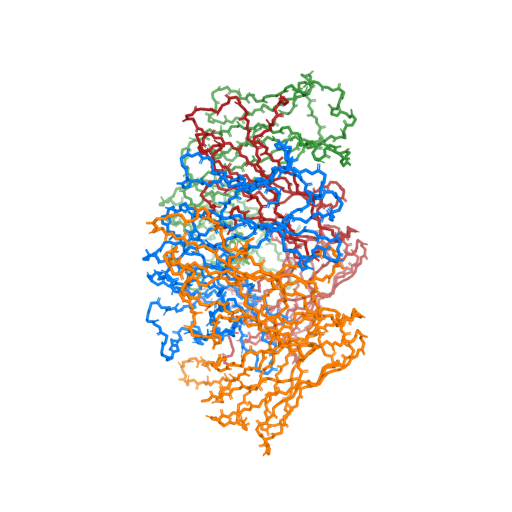999 29.290 -55.658 1.00 30.74 293 THR D O 1
ATOM 10997 N N . SER D 2 80 ? -51.812 30.335 -57.272 1.00 26.32 294 SER D N 1
ATOM 10998 C CA . SER D 2 80 ? -51.268 29.085 -57.790 1.00 28.09 294 SER D CA 1
ATOM 10999 C C . SER D 2 80 ? -50.345 28.410 -56.780 1.00 27.62 294 SER D C 1
ATOM 11000 O O . SER D 2 80 ? -50.149 27.194 -56.846 1.00 30.35 294 SER D O 1
ATOM 11008 N N . LYS D 2 81 ? -49.753 29.175 -55.862 1.00 25.86 295 LYS D N 1
ATOM 11009 C CA . LYS D 2 81 ? -48.899 28.645 -54.808 1.00 25.91 295 LYS D CA 1
ATOM 11010 C C . LYS D 2 81 ? -49.545 28.736 -53.429 1.00 22.58 295 LYS D C 1
ATOM 11011 O O . LYS D 2 81 ? -48.896 28.416 -52.426 1.00 22.17 295 LYS D O 1
ATOM 11030 N N . ASN D 2 82 ? -50.798 29.184 -53.349 1.00 21.10 296 ASN D N 1
ATOM 11031 C CA . ASN D 2 82 ? -51.479 29.429 -52.075 1.00 20.54 296 ASN D CA 1
ATOM 11032 C C . ASN D 2 82 ? -50.574 30.189 -51.108 1.00 18.95 296 ASN D C 1
ATOM 11033 O O . ASN D 2 82 ? -50.467 29.860 -49.921 1.00 19.33 296 ASN D O 1
ATOM 11044 N N . THR D 2 83 ? -49.957 31.261 -51.619 1.00 18.61 297 THR D N 1
ATOM 11045 C CA . THR D 2 83 ? -48.982 31.991 -50.820 1.00 19.36 297 THR D CA 1
ATOM 11046 C C . THR D 2 83 ? -49.199 33.492 -50.939 1.00 18.97 297 THR D C 1
ATOM 11047 O O . THR D 2 83 ? -49.448 34.010 -52.027 1.00 20.53 297 THR D O 1
ATOM 11058 N N . ALA D 2 84 ? -49.111 34.186 -49.815 1.00 17.68 298 ALA D N 1
ATOM 11059 C CA . ALA D 2 84 ? -49.091 35.637 -49.788 1.00 17.75 298 ALA D CA 1
ATOM 11060 C C . ALA D 2 84 ? -47.684 36.106 -49.440 1.00 17.41 298 ALA D C 1
ATOM 11061 O O . ALA D 2 84 ? -46.895 35.374 -48.838 1.00 18.46 298 ALA D O 1
ATOM 11068 N N . TYR D 2 85 ? -47.379 37.347 -49.811 1.00 17.46 299 TYR D N 1
ATOM 11069 C CA . TYR D 2 85 ? -46.054 37.914 -49.624 1.00 17.82 299 TYR D CA 1
ATOM 11070 C C . TYR D 2 85 ? -46.180 39.311 -49.038 1.00 17.79 299 TYR D C 1
ATOM 11071 O O . TYR D 2 85 ? -47.153 40.027 -49.301 1.00 19.58 299 TYR D O 1
ATOM 11089 N N . LEU D 2 86 ? -45.168 39.695 -48.261 1.00 17.40 300 LEU D N 1
ATOM 11090 C CA . LEU D 2 86 ? -45.043 41.050 -47.724 1.00 17.75 300 LEU D CA 1
ATOM 11091 C C . LEU D 2 86 ? -43.658 41.579 -48.080 1.00 17.41 300 LEU D C 1
ATOM 11092 O O . LEU D 2 86 ? -42.656 41.110 -47.542 1.00 19.63 300 LEU D O 1
ATOM 11108 N N . GLN D 2 87 ? -43.597 42.510 -49.028 1.00 19.29 301 GLN D N 1
ATOM 11109 C CA . GLN D 2 87 ? -42.362 43.176 -49.427 1.00 19.72 301 GLN D CA 1
ATOM 11110 C C . GLN D 2 87 ? -42.181 44.417 -48.556 1.00 19.65 301 GLN D C 1
ATOM 11111 O O . GLN D 2 87 ? -43.048 45.293 -48.536 1.00 21.46 301 GLN D O 1
ATOM 11125 N N . MET D 2 88 ? -41.091 44.481 -47.808 1.00 21.64 302 MET D N 1
ATOM 11126 C CA . MET D 2 88 ? -40.843 45.573 -46.878 1.00 23.55 302 MET D CA 1
ATOM 11127 C C . MET D 2 88 ? -39.608 46.360 -47.302 1.00 23.86 302 MET D C 1
ATOM 11128 O O . MET D 2 88 ? -38.522 45.786 -47.420 1.00 26.72 302 MET D O 1
ATOM 11142 N N . ASN D 2 89 ? -39.767 47.672 -47.478 1.00 23.70 303 ASN D N 1
ATOM 11143 C CA . ASN D 2 89 ? -38.667 48.560 -47.826 1.00 24.22 303 ASN D CA 1
ATOM 11144 C C . ASN D 2 89 ? -38.473 49.626 -46.748 1.00 24.36 303 ASN D C 1
ATOM 11145 O O . ASN D 2 89 ? -39.333 49.843 -45.894 1.00 25.95 303 ASN D O 1
ATOM 11156 N N . SER D 2 90 ? -37.322 50.299 -46.813 1.00 27.28 304 SER D N 1
ATOM 11157 C CA . SER D 2 90 ? -36.992 51.415 -45.921 1.00 28.93 304 SER D CA 1
ATOM 11158 C C . SER D 2 90 ? -37.192 51.045 -44.457 1.00 27.34 304 SER D C 1
ATOM 11159 O O . SER D 2 90 ? -37.848 51.754 -43.688 1.00 29.02 304 SER D O 1
ATOM 11167 N N . LEU D 2 91 ? -36.626 49.909 -44.072 1.00 28.91 305 LEU D N 1
ATOM 11168 C CA . LEU D 2 91 ? -36.863 49.389 -42.734 1.00 28.32 305 LEU D CA 1
ATOM 11169 C C . LEU D 2 91 ? -36.114 50.212 -41.691 1.00 29.90 305 LEU D C 1
ATOM 11170 O O . LEU D 2 91 ? -34.966 50.619 -41.897 1.00 31.72 305 LEU D O 1
ATOM 11186 N N . ARG D 2 92 ? -36.777 50.452 -40.565 1.00 29.14 306 ARG D N 1
ATOM 11187 C CA . ARG D 2 92 ? -36.224 51.159 -39.421 1.00 32.39 306 ARG D CA 1
ATOM 11188 C C . ARG D 2 92 ? -36.153 50.196 -38.239 1.00 31.55 306 ARG D C 1
ATOM 11189 O O . ARG D 2 92 ? -36.759 49.118 -38.242 1.00 31.13 306 ARG D O 1
ATOM 11210 N N . ALA D 2 93 ? -35.414 50.592 -37.202 1.00 32.49 307 ALA D N 1
ATOM 11211 C CA . ALA D 2 93 ? -35.333 49.748 -36.014 1.00 32.79 307 ALA D CA 1
ATOM 11212 C C . ALA D 2 93 ? -36.715 49.471 -35.436 1.00 31.60 307 ALA D C 1
ATOM 11213 O O . ALA D 2 93 ? -36.939 48.408 -34.845 1.00 31.22 307 ALA D O 1
ATOM 11220 N N . GLU D 2 94 ? -37.658 50.399 -35.609 1.00 33.65 308 GLU D N 1
ATOM 11221 C CA . GLU D 2 94 ? -39.006 50.207 -35.090 1.00 34.87 308 GLU D CA 1
ATOM 11222 C C . GLU D 2 94 ? -39.775 49.108 -35.816 1.00 31.45 308 GLU D C 1
ATOM 11223 O O . GLU D 2 94 ? -40.839 48.703 -35.331 1.00 32.56 308 GLU D O 1
ATOM 11235 N N . ASP D 2 95 ? -39.267 48.609 -36.941 1.00 27.79 309 ASP D N 1
ATOM 11236 C CA . ASP D 2 95 ? -39.891 47.503 -37.660 1.00 25.26 309 ASP D CA 1
ATOM 11237 C C . ASP D 2 95 ? -39.421 46.144 -37.163 1.00 24.79 309 ASP D C 1
ATOM 11238 O O . ASP D 2 95 ? -39.954 45.120 -37.611 1.00 25.14 309 ASP D O 1
ATOM 11247 N N . THR D 2 96 ? -38.462 46.114 -36.237 1.00 24.20 310 THR D N 1
ATOM 11248 C CA . THR D 2 96 ? -38.002 44.857 -35.664 1.00 23.37 310 THR D CA 1
ATOM 11249 C C . THR D 2 96 ? -39.152 44.222 -34.897 1.00 23.05 310 THR D C 1
ATOM 11250 O O . THR D 2 96 ? -39.758 44.864 -34.032 1.00 24.28 310 THR D O 1
ATOM 11261 N N . ALA D 2 97 ? -39.457 42.964 -35.213 1.00 20.91 311 ALA D N 1
ATOM 11262 C CA . ALA D 2 97 ? -40.644 42.342 -34.648 1.00 19.40 311 ALA D CA 1
ATOM 11263 C C . ALA D 2 97 ? -40.750 40.909 -35.138 1.00 17.81 311 ALA D C 1
ATOM 11264 O O . ALA D 2 97 ? -40.125 40.518 -36.134 1.00 19.33 311 ALA D O 1
ATOM 11271 N N . VAL D 2 98 ? -41.577 40.134 -34.435 1.00 16.51 312 VAL D N 1
ATOM 11272 C CA . VAL D 2 98 ? -42.080 38.879 -34.983 1.00 15.97 312 VAL D CA 1
ATOM 11273 C C . VAL D 2 98 ? -43.265 39.199 -35.880 1.00 15.32 312 VAL D C 1
ATOM 11274 O O . VAL D 2 98 ? -44.188 39.909 -35.463 1.00 15.86 312 VAL D O 1
ATOM 11287 N N . TYR D 2 99 ? -43.232 38.704 -37.124 1.00 14.96 313 TYR D N 1
ATOM 11288 C CA . TYR D 2 99 ? -44.289 38.900 -38.110 1.00 14.54 313 TYR D CA 1
ATOM 11289 C C . TYR D 2 99 ? -45.081 37.605 -38.232 1.00 14.45 313 TYR D C 1
ATOM 11290 O O . TYR D 2 99 ? -44.527 36.559 -38.602 1.00 15.56 313 TYR D O 1
ATOM 11308 N N . TYR D 2 100 ? -46.375 37.687 -37.958 1.00 13.70 314 TYR D N 1
ATOM 11309 C CA . TYR D 2 100 ? -47.302 36.580 -38.086 1.00 13.97 314 TYR D CA 1
ATOM 11310 C C . TYR D 2 100 ? -48.206 36.819 -39.285 1.00 12.89 314 TYR D C 1
ATOM 11311 O O . TYR D 2 100 ? -48.567 37.958 -39.599 1.00 14.82 314 TYR D O 1
ATOM 11329 N N . CYS D 2 101 ? -48.585 35.737 -39.934 1.00 13.67 315 CYS D N 1
ATOM 11330 C CA . CYS D 2 101 ? -49.709 35.783 -40.846 1.00 14.27 315 CYS D CA 1
ATOM 11331 C C . CYS D 2 101 ? -50.877 34.968 -40.306 1.00 12.84 315 CYS D C 1
ATOM 11332 O O . CYS D 2 101 ? -50.707 33.998 -39.555 1.00 15.12 315 CYS D O 1
ATOM 11339 N N . ALA D 2 102 ? -52.072 35.431 -40.642 1.00 12.89 316 ALA D N 1
ATOM 11340 C CA . ALA D 2 102 ? -53.291 34.815 -40.143 1.00 13.03 316 ALA D CA 1
ATOM 11341 C C . ALA D 2 102 ? -54.375 34.983 -41.189 1.00 12.62 316 ALA D C 1
ATOM 11342 O O . ALA D 2 102 ? -54.239 35.782 -42.117 1.00 14.63 316 ALA D O 1
ATOM 11349 N N . ARG D 2 103 ? -55.460 34.238 -41.050 1.00 13.05 317 ARG D N 1
ATOM 11350 C CA . ARG D 2 103 ? -56.506 34.276 -42.057 1.00 14.08 317 ARG D CA 1
ATOM 11351 C C . ARG D 2 103 ? -57.856 34.627 -41.461 1.00 12.99 317 ARG D C 1
ATOM 11352 O O . ARG D 2 103 ? -58.101 34.430 -40.263 1.00 14.06 317 ARG D O 1
ATOM 11373 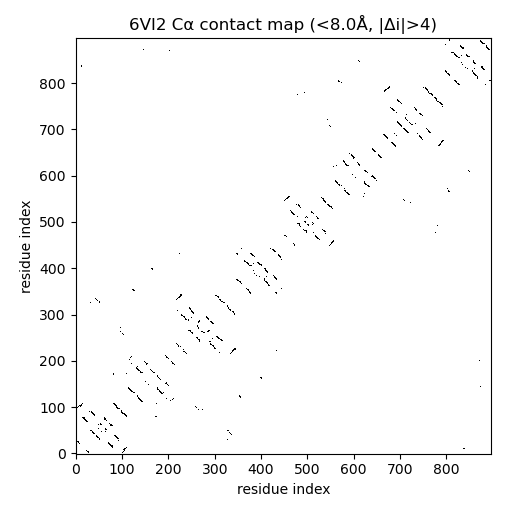N N . TYR D 2 104 ? -58.722 35.161 -42.321 1.00 13.29 318 TYR D N 1
ATOM 11374 C CA . TYR D 2 104 ? -60.160 34.992 -42.173 1.00 14.25 318 TYR D CA 1
ATOM 11375 C C . TYR D 2 104 ? -60.622 33.999 -43.236 1.00 15.74 318 TYR D C 1
ATOM 11376 O O . TYR D 2 104 ? -60.286 34.154 -44.415 1.00 16.83 318 TYR D O 1
ATOM 11394 N N . SER D 2 105 ? -61.412 33.007 -42.841 1.00 16.28 319 SER D N 1
ATOM 11395 C CA . SER D 2 105 ? -62.163 32.257 -43.838 1.00 17.44 319 SER D CA 1
ATOM 11396 C C . SER D 2 105 ? -63.268 33.146 -44.397 1.00 17.98 319 SER D C 1
ATOM 11397 O O . SER D 2 105 ? -63.850 33.965 -43.683 1.00 18.74 319 SER D O 1
ATOM 11405 N N . TRP D 2 106 ? -63.564 32.983 -45.682 1.00 17.44 320 TRP D N 1
ATOM 11406 C CA . TRP D 2 106 ? -64.625 33.763 -46.295 1.00 18.05 320 TRP D CA 1
ATOM 11407 C C . TRP D 2 106 ? -65.973 33.340 -45.714 1.00 18.05 320 TRP D C 1
ATOM 11408 O O . TRP D 2 106 ? -66.187 32.157 -45.454 1.00 20.46 320 TRP D O 1
ATOM 11429 N N . PRO D 2 107 ? -66.912 34.281 -45.498 1.00 16.86 321 PRO D N 1
ATOM 11430 C CA . PRO D 2 107 ? -66.830 35.729 -45.734 1.00 16.43 321 PRO D CA 1
ATOM 11431 C C . PRO D 2 107 ? -66.328 36.537 -44.531 1.00 15.62 321 PRO D C 1
ATOM 11432 O O . PRO D 2 107 ? -66.337 36.050 -43.410 1.00 18.07 321 PRO D O 1
ATOM 11443 N N . TRP D 2 108 ? -65.881 37.765 -44.780 1.00 15.76 322 TRP D N 1
ATOM 11444 C CA . TRP D 2 108 ? -65.468 38.671 -43.712 1.00 15.68 322 TRP D CA 1
ATOM 11445 C C . TRP D 2 108 ? -66.577 38.830 -42.690 1.00 15.58 322 TRP D C 1
ATOM 11446 O O . TRP D 2 108 ? -66.338 38.768 -41.479 1.00 16.26 322 TRP D O 1
ATOM 11467 N N . VAL D 2 109 ? -67.791 39.003 -43.187 1.00 17.75 323 VAL D N 1
ATOM 11468 C CA . VAL D 2 109 ? -68.993 39.072 -42.319 1.00 21.40 323 VAL D CA 1
ATOM 11469 C C . VAL D 2 109 ? -70.163 38.338 -43.004 1.00 21.08 323 VAL D C 1
ATOM 11470 O O . VAL D 2 109 ? -70.363 38.515 -44.216 1.00 21.20 323 VAL D O 1
ATOM 11483 N N . SER D 2 110 ? -70.883 37.505 -42.259 1.00 23.83 324 SER D N 1
ATOM 11484 C CA . SER D 2 110 ? -72.021 36.693 -42.737 1.00 24.36 324 SER D CA 1
ATOM 11485 C C . SER D 2 110 ? -73.271 37.245 -42.060 1.00 25.84 324 SER D C 1
ATOM 11486 O O . SER D 2 110 ? -73.168 37.796 -40.969 1.00 28.83 324 SER D O 1
ATOM 11494 N N . TYR D 2 111 ? -74.402 37.224 -42.737 1.00 25.47 325 TYR D N 1
ATOM 11495 C CA . TYR D 2 111 ? -75.657 37.680 -42.119 1.00 27.02 325 TYR D CA 1
ATOM 11496 C C . TYR D 2 111 ? -76.173 36.459 -41.406 1.00 29.01 325 TYR D C 1
ATOM 11497 O O . TYR D 2 111 ? -76.407 35.476 -42.101 1.00 31.90 325 TYR D O 1
ATOM 11515 N N . LYS D 2 112 ? -76.203 36.474 -40.072 1.00 34.18 326 LYS D N 1
ATOM 11516 C CA . LYS D 2 112 ? -76.667 35.261 -39.387 1.00 39.70 326 LYS D CA 1
ATOM 11517 C C . LYS D 2 112 ? -78.122 35.504 -38.973 1.00 40.82 326 LYS D C 1
ATOM 11518 O O . LYS D 2 112 ? -78.377 36.479 -38.187 1.00 38.10 326 LYS D O 1
ATOM 11537 N N . PRO D 2 113 ? -79.065 34.694 -39.504 1.00 45.28 327 PRO D N 1
ATOM 11538 C CA . PRO D 2 113 ? -80.493 34.895 -39.242 1.00 47.94 327 PRO D CA 1
ATOM 11539 C C . PRO D 2 113 ? -80.845 35.100 -37.760 1.00 50.96 327 PRO D C 1
ATOM 11540 O O . PRO D 2 113 ? -80.341 34.349 -36.962 1.00 52.69 327 PRO D O 1
ATOM 11551 N N . TYR D 2 114 ? -81.649 36.134 -37.420 1.00 51.61 328 TYR D N 1
ATOM 11552 C CA . TYR D 2 114 ? -82.174 36.483 -36.058 1.00 51.57 328 TYR D CA 1
ATOM 11553 C C . TYR D 2 114 ? -81.084 36.981 -35.091 1.00 49.99 328 TYR D C 1
ATOM 11554 O O . TYR D 2 114 ? -81.354 37.126 -33.911 1.00 50.84 328 TYR D O 1
ATOM 11572 N N . TYR D 2 115 ? -79.914 37.341 -35.605 1.00 45.73 329 TYR D N 1
ATOM 11573 C CA . TYR D 2 115 ? -78.751 37.856 -34.842 1.00 48.08 329 TYR D CA 1
ATOM 11574 C C . TYR D 2 115 ? -78.269 39.203 -35.406 1.00 43.40 329 TYR D C 1
ATOM 11575 O O . TYR D 2 115 ? -78.184 40.151 -34.636 1.00 43.11 329 TYR D O 1
ATOM 11593 N N . GLY D 2 116 ? -77.907 39.265 -36.690 1.00 38.91 330 GLY D N 1
ATOM 11594 C CA . GLY D 2 116 ? -77.390 40.434 -37.397 1.00 37.34 330 GLY D CA 1
ATOM 11595 C C . GLY D 2 116 ? -76.046 40.041 -37.979 1.00 34.58 330 GLY D C 1
ATOM 11596 O O . GLY D 2 116 ? -75.819 38.881 -38.224 1.00 35.64 330 GLY D O 1
ATOM 11600 N N . LEU D 2 117 ? -75.192 41.013 -38.194 1.00 27.45 331 LEU D N 1
ATOM 11601 C CA . LEU D 2 117 ? -73.855 40.776 -38.753 1.00 31.10 331 LEU D CA 1
ATOM 11602 C C . LEU D 2 117 ? -73.046 39.824 -37.835 1.00 29.74 331 LEU D C 1
ATOM 11603 O O . LEU D 2 117 ? -73.025 40.113 -36.630 1.00 32.79 331 LEU D O 1
ATOM 11619 N N . HIS D 2 118 ? -72.452 38.726 -38.365 1.00 28.98 332 HIS D N 1
ATOM 11620 C CA . HIS D 2 118 ? -71.630 37.683 -37.679 1.00 26.94 332 HIS D CA 1
ATOM 11621 C C . HIS D 2 118 ? -70.211 37.710 -38.270 1.00 22.44 332 HIS D C 1
ATOM 11622 O O . HIS D 2 118 ? -70.006 37.106 -39.340 1.00 25.86 332 HIS D O 1
ATOM 11636 N N . PHE D 2 119 ? -69.262 38.331 -37.578 1.00 16.85 333 PHE D N 1
ATOM 11637 C CA . PHE D 2 119 ? -67.930 38.639 -38.121 1.00 15.41 333 PHE D CA 1
ATOM 11638 C C . PHE D 2 119 ? -66.890 37.531 -37.937 1.00 15.16 333 PHE D C 1
ATOM 11639 O O . PHE D 2 119 ? -66.752 36.955 -36.851 1.00 17.50 333 PHE D O 1
ATOM 11656 N N . SER D 2 120 ? -66.048 37.357 -38.950 1.00 14.43 334 SER D N 1
ATOM 11657 C CA . SER D 2 120 ? -64.940 36.426 -38.857 1.00 14.41 334 SER D CA 1
ATOM 11658 C C . SER D 2 120 ? -63.847 36.983 -37.951 1.00 13.70 334 SER D C 1
ATOM 11659 O O . SER D 2 120 ? -63.788 38.183 -37.674 1.00 16.31 334 SER D O 1
ATOM 11667 N N . ALA D 2 121 ? -62.967 36.086 -37.499 1.00 13.60 335 ALA D N 1
ATOM 11668 C CA . ALA D 2 121 ? -61.806 36.444 -36.699 1.00 13.31 335 ALA D CA 1
ATOM 11669 C C . ALA D 2 121 ? -60.621 35.619 -37.172 1.00 12.90 335 ALA D C 1
ATOM 11670 O O . ALA D 2 121 ? -60.759 34.710 -37.994 1.00 13.71 335 ALA D O 1
ATOM 11677 N N . MET D 2 122 ? -59.444 35.946 -36.641 1.00 12.87 336 MET D N 1
ATOM 11678 C CA . MET D 2 122 ? -58.202 35.271 -37.027 1.00 13.30 336 MET D CA 1
ATOM 11679 C C . MET D 2 122 ? -58.086 33.950 -36.263 1.00 12.64 336 MET D C 1
ATOM 11680 O O . MET D 2 122 ? -57.544 33.887 -35.154 1.00 13.52 336 MET D O 1
ATOM 11694 N N . ASP D 2 123 ? -58.622 32.872 -36.863 1.00 13.50 337 ASP D N 1
ATOM 11695 C CA . ASP D 2 123 ? -58.666 31.573 -36.193 1.00 13.45 337 ASP D CA 1
ATOM 11696 C C . ASP D 2 123 ? -57.377 30.777 -36.346 1.00 13.49 337 ASP D C 1
ATOM 11697 O O . ASP D 2 123 ? -57.018 30.033 -35.431 1.00 15.86 337 ASP D O 1
ATOM 11706 N N . TYR D 2 124 ? -56.670 30.922 -37.461 1.00 13.97 338 TYR D N 1
ATOM 11707 C CA . TYR D 2 124 ? -55.390 30.260 -37.679 1.00 15.00 338 TYR D CA 1
ATOM 11708 C C . TYR D 2 124 ? -54.322 31.314 -37.920 1.00 13.68 338 TYR D C 1
ATOM 11709 O O . TYR D 2 124 ? -54.513 32.243 -38.719 1.00 14.76 338 TYR D O 1
ATOM 11727 N N . TRP D 2 125 ? -53.206 31.143 -37.215 1.00 13.56 339 TRP D N 1
ATOM 11728 C CA . TRP D 2 125 ? -52.009 31.963 -37.282 1.00 13.71 339 TRP D CA 1
ATOM 11729 C C . TRP D 2 125 ? -50.833 31.025 -37.528 1.00 13.49 339 TRP D C 1
ATOM 11730 O O . TRP D 2 125 ? -50.819 29.884 -37.054 1.00 15.51 339 TRP D O 1
ATOM 11751 N N . GLY D 2 126 ? -49.811 31.515 -38.209 1.00 13.91 340 GLY D N 1
ATOM 11752 C CA . GLY D 2 126 ? -48.554 30.802 -38.225 1.00 13.88 340 GLY D CA 1
ATOM 11753 C C . GLY D 2 126 ? -47.810 31.001 -36.912 1.00 14.14 340 GLY D C 1
ATOM 11754 O O . GLY D 2 126 ? -48.278 31.648 -35.979 1.00 15.45 340 GLY D O 1
ATOM 11758 N N . GLN D 2 127 ? -46.636 30.371 -36.818 1.00 13.63 341 GLN D N 1
ATOM 11759 C CA . GLN D 2 127 ? -45.796 30.526 -35.628 1.00 13.36 341 GLN D CA 1
ATOM 11760 C C . GLN D 2 127 ? -44.930 31.787 -35.655 1.00 14.42 341 GLN D C 1
ATOM 11761 O O . GLN D 2 127 ? -44.319 32.122 -34.626 1.00 15.99 341 GLN D O 1
ATOM 11775 N N . GLY D 2 128 ? -44.838 32.458 -36.795 1.00 14.57 342 GLY D N 1
ATOM 11776 C CA . GLY D 2 128 ? -44.185 33.749 -36.889 1.00 15.75 342 GLY D CA 1
ATOM 11777 C C . GLY D 2 128 ? -42.757 33.666 -37.389 1.00 15.05 342 GLY D C 1
ATOM 11778 O O . GLY D 2 128 ? -42.066 32.657 -37.227 1.00 18.45 342 GLY D O 1
ATOM 11782 N N . THR D 2 129 ? -42.299 34.753 -38.005 1.00 15.81 343 THR D N 1
ATOM 11783 C CA . THR D 2 129 ? -40.918 34.869 -38.467 1.00 17.79 343 THR D CA 1
ATOM 11784 C C . THR D 2 129 ? -40.318 36.175 -37.951 1.00 18.07 343 THR D C 1
ATOM 11785 O O . THR D 2 129 ? -40.961 37.223 -37.985 1.00 17.62 343 THR D O 1
ATOM 11796 N N . LEU D 2 130 ? -39.090 36.113 -37.442 1.00 20.68 344 LEU D N 1
ATOM 11797 C CA . LEU D 2 130 ? -38.482 37.263 -36.780 1.00 20.48 344 LEU D CA 1
ATOM 11798 C C . LEU D 2 130 ? -37.713 38.123 -37.777 1.00 20.58 344 LEU D C 1
ATOM 11799 O O . LEU D 2 130 ? -36.890 37.609 -38.543 1.00 23.80 344 LEU D O 1
ATOM 11815 N N . VAL D 2 131 ? -37.962 39.433 -37.745 1.00 20.16 345 VAL D N 1
ATOM 11816 C CA . VAL D 2 131 ? -37.222 40.409 -38.540 1.00 21.91 345 VAL D CA 1
ATOM 11817 C C . VAL D 2 131 ? -36.474 41.319 -37.573 1.00 22.73 345 VAL D C 1
ATOM 11818 O O . VAL D 2 131 ? -37.094 41.954 -36.705 1.00 24.14 345 VAL D O 1
ATOM 11831 N N . THR D 2 132 ? -35.146 41.371 -37.712 1.00 24.51 346 THR D N 1
ATOM 11832 C CA . THR D 2 132 ? -34.277 42.184 -36.865 1.00 25.38 346 THR D CA 1
ATOM 11833 C C . THR D 2 132 ? -33.576 43.218 -37.735 1.00 25.58 346 THR D C 1
ATOM 11834 O O . THR D 2 132 ? -32.778 42.854 -38.604 1.00 29.15 346 THR D O 1
ATOM 11845 N N . VAL D 2 133 ? -33.855 44.498 -37.490 1.00 27.27 347 VAL D N 1
ATOM 11846 C CA . VAL D 2 133 ? -33.281 45.601 -38.257 1.00 28.37 347 VAL D CA 1
ATOM 11847 C C . VAL D 2 133 ? -32.149 46.169 -37.414 1.00 30.64 347 VAL D C 1
ATOM 11848 O O . VAL D 2 133 ? -32.392 46.857 -36.415 1.00 32.09 347 VAL D O 1
ATOM 11861 N N . SER D 2 134 ? -30.910 45.877 -37.798 1.00 30.58 348 SER D N 1
ATOM 11862 C CA . SER D 2 134 ? -29.786 46.311 -36.979 1.00 32.05 348 SER D CA 1
ATOM 11863 C C . SER D 2 134 ? -28.525 46.375 -37.820 1.00 32.26 348 SER D C 1
ATOM 11864 O O . SER D 2 134 ? -28.347 45.598 -38.760 1.00 33.07 348 SER D O 1
ATOM 11872 N N . SER D 2 135 ? -27.633 47.285 -37.432 1.00 32.33 349 SER D N 1
ATOM 11873 C CA . SER D 2 135 ? -26.312 47.403 -38.029 1.00 34.35 349 SER D CA 1
ATOM 11874 C C . SER D 2 135 ? -25.274 46.481 -37.398 1.00 33.03 349 SER D C 1
ATOM 11875 O O . SER D 2 135 ? -24.176 46.343 -37.949 1.00 35.40 349 SER D O 1
ATOM 11883 N N . ALA D 2 136 ? -25.588 45.846 -36.272 1.00 30.75 350 ALA D N 1
ATOM 11884 C CA . ALA D 2 136 ? -24.600 45.027 -35.580 1.00 31.98 350 ALA D CA 1
ATOM 11885 C C . ALA D 2 136 ? -24.200 43.803 -36.401 1.00 34.85 350 ALA D C 1
ATOM 11886 O O . ALA D 2 136 ? -24.943 43.329 -37.264 1.00 37.48 350 ALA D O 1
ATOM 11893 N N . SER D 2 137 ? -22.981 43.332 -36.158 1.00 37.15 351 SER D N 1
ATOM 11894 C CA . SER D 2 137 ? -22.425 42.150 -36.799 1.00 37.38 351 SER D CA 1
ATOM 11895 C C . SER D 2 137 ? -22.497 40.975 -35.831 1.00 36.69 351 SER D C 1
ATOM 11896 O O . SER D 2 137 ? -22.457 41.150 -34.613 1.00 35.69 351 SER D O 1
ATOM 11904 N N . THR D 2 138 ? -22.545 39.763 -36.382 1.00 37.12 352 THR D N 1
ATOM 11905 C CA . THR D 2 138 ? -22.655 38.575 -35.544 1.00 37.85 352 THR D CA 1
ATOM 11906 C C . THR D 2 138 ? -21.359 38.362 -34.773 1.00 37.30 352 THR D C 1
ATOM 11907 O O . THR D 2 138 ? -20.266 38.384 -35.345 1.00 38.76 352 THR D O 1
ATOM 11918 N N . LYS D 2 139 ? -21.492 38.173 -33.463 1.00 35.58 353 LYS D N 1
ATOM 11919 C CA . LYS D 2 139 ? -20.359 38.044 -32.559 1.00 33.91 353 LYS D CA 1
ATOM 11920 C C . LYS D 2 139 ? -20.742 37.157 -31.381 1.00 30.58 353 LYS D C 1
ATOM 11921 O O . LYS D 2 139 ? -21.857 37.256 -30.860 1.00 29.91 353 LYS D O 1
ATOM 11940 N N . GLY D 2 140 ? -19.822 36.285 -30.976 1.00 29.81 354 GLY D N 1
ATOM 11941 C CA . GLY D 2 140 ? -20.020 35.440 -29.821 1.00 28.81 354 GLY D CA 1
ATOM 11942 C C . GLY D 2 140 ? -19.750 36.160 -28.515 1.00 26.50 354 GLY D C 1
ATOM 11943 O O . GLY D 2 140 ? -19.074 37.193 -28.471 1.00 27.31 354 GLY D O 1
ATOM 11947 N N . PRO D 2 141 ? -20.287 35.633 -27.424 1.00 24.76 355 PRO D N 1
ATOM 11948 C CA . PRO D 2 141 ? -20.203 36.340 -26.144 1.00 24.40 355 PRO D CA 1
ATOM 11949 C C . PRO D 2 141 ? -18.872 36.124 -25.438 1.00 24.98 355 PRO D C 1
ATOM 11950 O O . PRO D 2 141 ? -18.162 35.146 -25.660 1.00 25.34 355 PRO D O 1
ATOM 11961 N N . SER D 2 142 ? -18.556 37.068 -24.559 1.00 23.57 356 SER D N 1
ATOM 11962 C CA . SER D 2 142 ? -17.536 36.879 -23.536 1.00 21.93 356 SER D CA 1
ATOM 11963 C C . SER D 2 142 ? -18.261 36.523 -22.246 1.00 19.28 356 SER D C 1
ATOM 11964 O O . SER D 2 142 ? -19.311 37.094 -21.951 1.00 22.10 356 SER D O 1
ATOM 11972 N N . VAL D 2 143 ? -17.739 35.543 -21.504 1.00 19.07 357 VAL D N 1
ATOM 11973 C CA . VAL D 2 143 ? -18.405 35.004 -20.317 1.00 17.81 357 VAL D CA 1
ATOM 11974 C C . VAL D 2 143 ? -17.544 35.263 -19.087 1.00 18.46 357 VAL D C 1
ATOM 11975 O O . VAL D 2 143 ? -16.359 34.914 -19.069 1.00 19.94 357 VAL D O 1
ATOM 11988 N N . PHE D 2 144 ? -18.136 35.880 -18.071 1.00 16.71 358 PHE D N 1
ATOM 11989 C CA . PHE D 2 144 ? -17.427 36.241 -16.860 1.00 16.74 358 PHE D CA 1
ATOM 11990 C C . PHE D 2 144 ? -18.132 35.687 -15.633 1.00 16.47 358 PHE D C 1
ATOM 11991 O O . PHE D 2 144 ? -19.361 35.653 -15.586 1.00 17.32 358 PHE D O 1
ATOM 12008 N N . PRO D 2 145 ? -17.384 35.285 -14.613 1.00 16.51 359 PRO D N 1
ATOM 12009 C CA . PRO D 2 145 ? -18.013 34.751 -13.403 1.00 15.68 359 PRO D CA 1
ATOM 12010 C C . PRO D 2 145 ? -18.619 35.847 -12.541 1.00 16.38 359 PRO D C 1
ATOM 12011 O O . PRO D 2 145 ? -18.110 36.969 -12.454 1.00 16.87 359 PRO D O 1
ATOM 12022 N N . LEU D 2 146 ? -19.732 35.492 -11.905 1.00 16.21 360 LEU D N 1
ATOM 12023 C CA . LEU D 2 146 ? -20.333 36.250 -10.812 1.00 15.71 360 LEU D CA 1
ATOM 12024 C C . LEU D 2 146 ? -20.070 35.391 -9.580 1.00 15.18 360 LEU D C 1
ATOM 12025 O O . LEU D 2 146 ? -20.825 34.457 -9.290 1.00 15.10 360 LEU D O 1
ATOM 12041 N N . ALA D 2 147 ? -18.985 35.701 -8.871 1.00 16.96 361 ALA D N 1
ATOM 12042 C CA . ALA D 2 147 ? -18.456 34.797 -7.857 1.00 17.42 361 ALA D CA 1
ATOM 12043 C C . ALA D 2 147 ? -19.290 34.871 -6.581 1.00 16.57 361 ALA D C 1
ATOM 12044 O O . ALA D 2 147 ? -19.786 35.944 -6.228 1.00 18.88 361 ALA D O 1
ATOM 12051 N N . PRO D 2 148 ? -19.472 33.749 -5.877 1.00 17.93 362 PRO D N 1
ATOM 12052 C CA . PRO D 2 148 ? -20.242 33.798 -4.628 1.00 20.10 362 PRO D CA 1
ATOM 12053 C C . PRO D 2 148 ? -19.490 34.604 -3.579 1.00 23.95 362 PRO D C 1
ATOM 12054 O O . PRO D 2 148 ? -18.264 34.513 -3.468 1.00 25.97 362 PRO D O 1
ATOM 12065 N N . SER D 2 149 ? -20.245 35.383 -2.797 1.00 27.76 363 SER D N 1
ATOM 12066 C CA . SER D 2 149 ? -19.669 36.284 -1.809 1.00 35.23 363 SER D CA 1
ATOM 12067 C C . SER D 2 149 ? -19.055 35.523 -0.643 1.00 39.86 363 SER D C 1
ATOM 12068 O O . SER D 2 149 ? -19.503 34.433 -0.263 1.00 39.23 363 SER D O 1
ATOM 12076 N N . SER D 2 150 ? -18.017 36.137 -0.074 1.00 45.89 364 SER D N 1
ATOM 12077 C CA . SER D 2 150 ? -17.342 35.645 1.115 1.00 51.30 364 SER D CA 1
ATOM 12078 C C . SER D 2 150 ? -18.112 35.846 2.421 1.00 55.54 364 SER D C 1
ATOM 12079 O O . SER D 2 150 ? -17.897 35.082 3.354 1.00 56.12 364 SER D O 1
ATOM 12087 N N . LYS D 2 151 ? -18.976 36.850 2.545 1.00 58.37 365 LYS D N 1
ATOM 12088 C CA . LYS D 2 151 ? -19.417 37.288 3.870 1.00 60.36 365 LYS D CA 1
ATOM 12089 C C . LYS D 2 151 ? -20.394 36.321 4.517 1.00 62.12 365 LYS D C 1
ATOM 12090 O O . LYS D 2 151 ? -20.138 35.796 5.607 1.00 63.25 365 LYS D O 1
ATOM 12109 N N . SER D 2 152 ? -21.470 36.072 3.779 1.00 62.37 366 SER D N 1
ATOM 12110 C CA . SER D 2 152 ? -22.625 35.223 4.078 1.00 62.76 366 SER D CA 1
ATOM 12111 C C . SER D 2 152 ? -22.458 33.768 3.653 1.00 63.17 366 SER D C 1
ATOM 12112 O O . SER D 2 152 ? -23.353 33.151 3.047 1.00 63.18 366 SER D O 1
ATOM 12120 N N . THR D 2 153 ? -21.255 33.282 3.980 1.00 63.92 367 THR D N 1
ATOM 12121 C CA . THR D 2 153 ? -20.791 31.922 3.705 1.00 64.46 367 THR D CA 1
ATOM 12122 C C . THR D 2 153 ? -20.779 31.048 4.967 1.00 65.18 367 THR D C 1
ATOM 12123 O O . THR D 2 153 ? -19.722 30.526 5.378 1.00 65.87 367 THR D O 1
ATOM 12134 N N . SER D 2 154 ? -21.955 30.862 5.579 1.00 65.00 368 SER D N 1
ATOM 12135 C CA . SER D 2 154 ? -22.151 29.765 6.516 1.00 63.92 368 SER D CA 1
ATOM 12136 C C . SER D 2 154 ? -23.617 29.555 6.861 1.00 62.01 368 SER D C 1
ATOM 12137 O O . SER D 2 154 ? -24.283 30.439 7.410 1.00 63.35 368 SER D O 1
ATOM 12145 N N . GLY D 2 155 ? -24.124 28.374 6.541 1.00 58.41 369 GLY D N 1
ATOM 12146 C CA . GLY D 2 155 ? -25.423 27.956 7.000 1.00 54.16 369 GLY D CA 1
ATOM 12147 C C . GLY D 2 155 ? -26.606 28.478 6.212 1.00 50.08 369 GLY D C 1
ATOM 12148 O O . GLY D 2 155 ? -27.694 27.894 6.307 1.00 49.99 369 GLY D O 1
ATOM 12152 N N . GLY D 2 156 ? -26.439 29.543 5.439 1.00 45.54 370 GLY D N 1
ATOM 12153 C CA . GLY D 2 156 ? -27.511 30.094 4.635 1.00 41.19 370 GLY D CA 1
ATOM 12154 C C . GLY D 2 156 ? -27.429 29.716 3.172 1.00 35.94 370 GLY D C 1
ATOM 12155 O O . GLY D 2 156 ? -27.018 28.605 2.807 1.00 35.46 370 GLY D O 1
ATOM 12159 N N . THR D 2 157 ? -27.810 30.669 2.327 1.00 30.15 371 THR D N 1
ATOM 12160 C CA . THR D 2 157 ? -27.892 30.497 0.888 1.00 27.38 371 THR D CA 1
ATOM 12161 C C . THR D 2 157 ? -26.992 31.516 0.214 1.00 22.50 371 THR D C 1
ATOM 12162 O O . THR D 2 157 ? -27.025 32.708 0.539 1.00 26.03 371 THR D O 1
ATOM 12173 N N . ALA D 2 158 ? -26.232 31.045 -0.756 1.00 18.47 372 ALA D N 1
ATOM 12174 C CA . ALA D 2 158 ? -25.340 31.866 -1.547 1.00 17.21 372 ALA D CA 1
ATOM 12175 C C . ALA D 2 158 ? -25.876 31.968 -2.968 1.00 17.32 372 ALA D C 1
ATOM 12176 O O . ALA D 2 158 ? -26.658 31.138 -3.421 1.00 20.19 372 ALA D O 1
ATOM 12183 N N . ALA D 2 159 ? -25.442 32.993 -3.676 1.00 15.38 373 ALA D N 1
ATOM 12184 C CA . ALA D 2 159 ? -25.785 33.163 -5.078 1.00 14.81 373 ALA D CA 1
ATOM 12185 C C . ALA D 2 159 ? -24.506 33.280 -5.889 1.00 14.18 373 ALA D C 1
ATOM 12186 O O . ALA D 2 159 ? -23.516 33.867 -5.435 1.00 16.01 373 ALA D O 1
ATOM 12193 N N . LEU D 2 160 ? -24.542 32.728 -7.094 1.00 13.86 374 LEU D N 1
ATOM 12194 C CA . LEU D 2 160 ? -23.432 32.854 -8.028 1.00 14.11 374 LEU D CA 1
ATOM 12195 C C . LEU D 2 160 ? -24.005 32.841 -9.434 1.00 14.06 374 LEU D C 1
ATOM 12196 O O . LEU D 2 160 ? -25.196 32.603 -9.628 1.00 14.98 374 LEU D O 1
ATOM 12212 N N . GLY D 2 161 ? -23.170 33.133 -10.425 1.00 13.47 375 GLY D N 1
ATOM 12213 C CA . GLY D 2 161 ? -23.695 33.178 -11.774 1.00 14.82 375 GLY D CA 1
ATOM 12214 C C . GLY D 2 161 ? -22.627 33.414 -12.817 1.00 14.85 375 GLY D C 1
ATOM 12215 O O . GLY D 2 161 ? -21.429 33.345 -12.552 1.00 14.29 375 GLY D O 1
ATOM 12219 N N . CYS D 2 162 ? -23.101 33.701 -14.028 1.00 15.22 376 CYS D N 1
ATOM 12220 C CA . CYS D 2 162 ? -22.261 34.044 -15.160 1.00 16.22 376 CYS D CA 1
ATOM 12221 C C . CYS D 2 162 ? -22.890 35.203 -15.910 1.00 15.03 376 CYS D C 1
ATOM 12222 O O . CYS D 2 162 ? -24.103 35.226 -16.142 1.00 16.25 376 CYS D O 1
ATOM 12229 N N . LEU D 2 163 ? -22.049 36.156 -16.279 1.00 15.96 377 LEU D N 1
ATOM 12230 C CA . LEU D 2 163 ? -22.416 37.285 -17.117 1.00 16.00 377 LEU D CA 1
ATOM 12231 C C . LEU D 2 163 ? -21.978 36.951 -18.540 1.00 16.53 377 LEU D C 1
ATOM 12232 O O . LEU D 2 163 ? -20.801 36.655 -18.778 1.00 18.10 377 LEU D O 1
ATOM 12248 N N . VAL D 2 164 ? -22.930 36.965 -19.472 1.00 16.01 378 VAL D N 1
ATOM 12249 C CA . VAL D 2 164 ? -22.730 36.593 -20.868 1.00 18.14 378 VAL D CA 1
ATOM 12250 C C . VAL D 2 164 ? -22.908 37.871 -21.681 1.00 19.29 378 VAL D C 1
ATOM 12251 O O . VAL D 2 164 ? -24.034 38.311 -21.925 1.00 21.22 378 VAL D O 1
ATOM 12264 N N . LYS D 2 165 ? -21.804 38.474 -22.110 1.00 20.81 379 LYS D N 1
ATOM 12265 C CA . LYS D 2 165 ? -21.807 39.853 -22.567 1.00 22.74 379 LYS D CA 1
ATOM 12266 C C . LYS D 2 165 ? -21.404 39.969 -24.025 1.00 23.20 379 LYS D C 1
ATOM 12267 O O . LYS D 2 165 ? -20.526 39.245 -24.504 1.00 23.90 379 LYS D O 1
ATOM 12286 N N . ASP D 2 166 ? -22.031 40.930 -24.701 1.00 22.49 380 ASP D N 1
ATOM 12287 C CA . ASP D 2 166 ? -21.584 41.421 -25.996 1.00 23.48 380 ASP D CA 1
ATOM 12288 C C . ASP D 2 166 ? -21.682 40.383 -27.107 1.00 25.15 380 ASP D C 1
ATOM 12289 O O . ASP D 2 166 ? -20.690 40.089 -27.787 1.00 26.85 380 ASP D O 1
ATOM 12298 N N . TYR D 2 167 ? -22.885 39.858 -27.336 1.00 24.39 381 TYR D N 1
ATOM 12299 C CA . TYR D 2 167 ? -23.109 38.912 -28.417 1.00 24.71 381 TYR D CA 1
ATOM 12300 C C . TYR D 2 167 ? -24.224 39.407 -29.331 1.00 22.56 381 TYR D C 1
ATOM 12301 O O . TYR D 2 167 ? -25.014 40.288 -28.974 1.00 23.52 381 TYR D O 1
ATOM 12319 N N . PHE D 2 168 ? -24.229 38.904 -30.553 1.00 24.61 382 PHE D N 1
ATOM 12320 C CA . PHE D 2 168 ? -25.279 39.274 -31.520 1.00 26.42 382 PHE D CA 1
ATOM 12321 C C . PHE D 2 168 ? -25.400 38.158 -32.570 1.00 28.30 382 PHE D C 1
ATOM 12322 O O . PHE D 2 168 ? -24.328 37.652 -32.919 1.00 29.96 382 PHE D O 1
ATOM 12339 N N . PRO D 2 169 ? -26.568 37.713 -33.105 1.00 28.96 383 PRO D N 1
ATOM 12340 C CA . PRO D 2 169 ? -27.943 38.059 -32.686 1.00 29.82 383 PRO D CA 1
ATOM 12341 C C . PRO D 2 169 ? -28.401 37.115 -31.566 1.00 30.40 383 PRO D C 1
ATOM 12342 O O . PRO D 2 169 ? -27.616 36.424 -31.033 1.00 29.23 383 PRO D O 1
ATOM 12353 N N . GLU D 2 170 ? -29.682 37.102 -31.239 1.00 34.96 384 GLU D N 1
ATOM 12354 C CA . GLU D 2 170 ? -30.220 36.099 -30.296 1.00 40.80 384 GLU D CA 1
ATOM 12355 C C . GLU D 2 170 ? -30.333 34.757 -31.059 1.00 45.79 384 GLU D C 1
ATOM 12356 O O . GLU D 2 170 ? -30.433 34.748 -32.282 1.00 50.22 384 GLU D O 1
ATOM 12368 N N . PRO D 2 171 ? -30.337 33.515 -30.219 1.00 42.97 385 PRO D N 1
ATOM 12369 C CA . PRO D 2 171 ? -30.270 33.254 -28.788 1.00 37.38 385 PRO D CA 1
ATOM 12370 C C . PRO D 2 171 ? -28.897 32.718 -28.329 1.00 30.41 385 PRO D C 1
ATOM 12371 O O . PRO D 2 171 ? -28.149 32.220 -29.103 1.00 29.44 385 PRO D O 1
ATOM 12376 N N . VAL D 2 172 ? -28.557 32.989 -27.082 1.00 27.58 386 VAL D N 1
ATOM 12377 C CA . VAL D 2 172 ? -27.557 32.240 -26.271 1.00 26.39 386 VAL D CA 1
ATOM 12378 C C . VAL D 2 172 ? -28.348 31.313 -25.361 1.00 25.71 386 VAL D C 1
ATOM 12379 O O . VAL D 2 172 ? -29.429 31.696 -24.922 1.00 27.88 386 VAL D O 1
ATOM 12392 N N . THR D 2 173 ? -27.797 30.149 -25.081 1.00 23.99 387 THR D N 1
ATOM 12393 C CA . THR D 2 173 ? -28.334 29.284 -24.041 1.00 23.85 387 THR D CA 1
ATOM 12394 C C . THR D 2 173 ? -27.287 29.086 -22.955 1.00 21.06 387 THR D C 1
ATOM 12395 O O . THR D 2 173 ? -26.078 29.118 -23.222 1.00 21.63 387 THR D O 1
ATOM 12406 N N . VAL D 2 174 ? -27.768 28.888 -21.727 1.00 20.51 388 VAL D N 1
ATOM 12407 C CA . VAL D 2 174 ? -26.916 28.662 -20.570 1.00 18.64 388 VAL D CA 1
ATOM 12408 C C . VAL D 2 174 ? -27.470 27.461 -19.813 1.00 17.91 388 VAL D C 1
ATOM 12409 O O . VAL D 2 174 ? -28.658 27.423 -19.471 1.00 20.95 388 VAL D O 1
ATOM 12422 N N . SER D 2 175 ? -26.601 26.511 -19.507 1.00 17.04 389 SER D N 1
ATOM 12423 C CA . SER D 2 175 ? -26.912 25.453 -18.554 1.00 16.87 389 SER D CA 1
ATOM 12424 C C . SER D 2 175 ? -25.856 25.495 -17.460 1.00 16.54 389 SER D C 1
ATOM 12425 O O . SER D 2 175 ? -24.856 26.214 -17.565 1.00 17.28 389 SER D O 1
ATOM 12433 N N . TRP D 2 176 ? -26.090 24.737 -16.388 1.00 16.29 390 TRP D N 1
ATOM 12434 C CA . TRP D 2 176 ? -25.174 24.657 -15.257 1.00 15.43 390 TRP D CA 1
ATOM 12435 C C . TRP D 2 176 ? -24.778 23.209 -15.020 1.00 15.77 390 TRP D C 1
ATOM 12436 O O . TRP D 2 176 ? -25.635 22.319 -15.013 1.00 16.25 390 TRP D O 1
ATOM 12457 N N . ASN D 2 177 ? -23.486 22.975 -14.823 1.00 16.95 391 ASN D N 1
ATOM 12458 C CA . ASN D 2 177 ? -22.970 21.629 -14.568 1.00 17.17 391 ASN D CA 1
ATOM 12459 C C . ASN D 2 177 ? -23.502 20.623 -15.587 1.00 16.06 391 ASN D C 1
ATOM 12460 O O . ASN D 2 177 ? -23.941 19.515 -15.249 1.00 17.71 391 ASN D O 1
ATOM 12471 N N . SER D 2 178 ? -23.418 21.015 -16.861 1.00 16.79 392 SER D N 1
ATOM 12472 C CA . SER D 2 178 ? -23.789 20.167 -17.987 1.00 18.58 392 SER D CA 1
ATOM 12473 C C . SER D 2 178 ? -25.236 19.709 -17.902 1.00 17.20 392 SER D C 1
ATOM 12474 O O . SER D 2 178 ? -25.584 18.623 -18.371 1.00 19.80 392 SER D O 1
ATOM 12482 N N . GLY D 2 179 ? -26.093 20.552 -17.328 1.00 17.88 393 GLY D N 1
ATOM 12483 C CA . GLY D 2 179 ? -27.503 20.257 -17.253 1.00 16.81 393 GLY D CA 1
ATOM 12484 C C . GLY D 2 179 ? -27.924 19.543 -15.994 1.00 16.53 393 GLY D C 1
ATOM 12485 O O . GLY D 2 179 ? -29.129 19.320 -15.798 1.00 17.31 393 GLY D O 1
ATOM 12489 N N . ALA D 2 180 ? -26.978 19.152 -15.141 1.00 15.69 394 ALA D N 1
ATOM 12490 C CA . ALA D 2 180 ? -27.335 18.447 -13.926 1.00 17.44 394 ALA D CA 1
ATOM 12491 C C . ALA D 2 180 ? -27.869 19.375 -12.859 1.00 16.14 394 ALA D C 1
ATOM 12492 O O . ALA D 2 180 ? -28.565 18.907 -11.952 1.00 18.70 394 ALA D O 1
ATOM 12499 N N . LEU D 2 181 ? -27.561 20.666 -12.929 1.00 16.11 395 LEU D N 1
ATOM 12500 C CA . LEU D 2 181 ? -28.015 21.646 -11.943 1.00 16.28 395 LEU D CA 1
ATOM 12501 C C . LEU D 2 181 ? -29.101 22.503 -12.583 1.00 16.45 395 LEU D C 1
ATOM 12502 O O . LEU D 2 181 ? -28.813 23.311 -13.474 1.00 16.22 395 LEU D O 1
ATOM 12518 N N . THR D 2 182 ? -30.346 22.326 -12.125 1.00 16.66 396 THR D N 1
ATOM 12519 C CA . THR D 2 182 ? -31.453 23.132 -12.632 1.00 17.59 396 THR D CA 1
ATOM 12520 C C . THR D 2 182 ? -32.235 23.837 -11.530 1.00 17.05 396 THR D C 1
ATOM 12521 O O . THR D 2 182 ? -32.820 24.897 -11.770 1.00 18.03 396 THR D O 1
ATOM 12532 N N . SER D 2 183 ? -32.228 23.286 -10.316 1.00 18.96 397 SER D N 1
ATOM 12533 C CA . SER D 2 183 ? -32.972 23.881 -9.214 1.00 20.50 397 SER D CA 1
ATOM 12534 C C . SER D 2 183 ? -32.344 25.217 -8.830 1.00 17.78 397 SER D C 1
ATOM 12535 O O . SER D 2 183 ? -31.122 25.313 -8.684 1.00 19.95 397 SER D O 1
ATOM 12543 N N . GLY D 2 184 ? -33.170 26.259 -8.716 1.00 18.80 398 GLY D N 1
ATOM 12544 C CA . GLY D 2 184 ? -32.713 27.568 -8.303 1.00 18.22 398 GLY D CA 1
ATOM 12545 C C . GLY D 2 184 ? -32.031 28.389 -9.371 1.00 17.43 398 GLY D C 1
ATOM 12546 O O . GLY D 2 184 ? -31.502 29.461 -9.063 1.00 18.04 398 GLY D O 1
ATOM 12550 N N . VAL D 2 185 ? -32.048 27.948 -10.621 1.00 16.52 399 VAL D N 1
ATOM 12551 C CA . VAL D 2 185 ? -31.422 28.683 -11.718 1.00 15.10 399 VAL D CA 1
ATOM 12552 C C . VAL D 2 185 ? -32.392 29.723 -12.263 1.00 16.04 399 VAL D C 1
ATOM 12553 O O . VAL D 2 185 ? -33.575 29.433 -12.466 1.00 18.50 399 VAL D O 1
ATOM 12566 N N . HIS D 2 186 ? -31.904 30.940 -12.505 1.00 15.68 400 HIS D N 1
ATOM 12567 C CA . HIS D 2 186 ? -32.657 31.956 -13.233 1.00 16.41 400 HIS D CA 1
ATOM 12568 C C . HIS D 2 186 ? -31.756 32.505 -14.325 1.00 16.50 400 HIS D C 1
ATOM 12569 O O . HIS D 2 186 ? -30.714 33.101 -14.027 1.00 17.01 400 HIS D O 1
ATOM 12584 N N . THR D 2 187 ? -32.157 32.329 -15.577 1.00 17.00 401 THR D N 1
ATOM 12585 C CA . THR D 2 187 ? -31.469 32.948 -16.700 1.00 17.65 401 THR D CA 1
ATOM 12586 C C . THR D 2 187 ? -32.325 34.109 -17.191 1.00 17.50 401 THR D C 1
ATOM 12587 O O . THR D 2 187 ? -33.463 33.906 -17.623 1.00 20.25 401 THR D O 1
ATOM 12598 N N . PHE D 2 188 ? -31.785 35.328 -17.093 1.00 16.01 402 PHE D N 1
ATOM 12599 C CA . PHE D 2 188 ? -32.574 36.517 -17.352 1.00 16.52 402 PHE D CA 1
ATOM 12600 C C . PHE D 2 188 ? -32.742 36.761 -18.845 1.00 17.77 402 PHE D C 1
ATOM 12601 O O . PHE D 2 188 ? -31.906 36.343 -19.652 1.00 19.39 402 PHE D O 1
ATOM 12618 N N . PRO D 2 189 ? -33.824 37.434 -19.230 1.00 18.33 403 PRO D N 1
ATOM 12619 C CA . PRO D 2 189 ? -33.946 37.870 -20.624 1.00 20.11 403 PRO D CA 1
ATOM 12620 C C . PRO D 2 189 ? -32.772 38.755 -21.018 1.00 20.43 403 PRO D C 1
ATOM 12621 O O . PRO D 2 189 ? -32.286 39.564 -20.223 1.00 20.16 403 PRO D O 1
ATOM 12632 N N . ALA D 2 190 ? -32.316 38.600 -22.258 1.00 20.70 404 ALA D N 1
ATOM 12633 C CA . ALA D 2 190 ? -31.244 39.444 -22.754 1.00 21.19 404 ALA D CA 1
ATOM 12634 C C . ALA D 2 190 ? -31.717 40.892 -22.837 1.00 22.97 404 ALA D C 1
ATOM 12635 O O . ALA D 2 190 ? -32.901 41.173 -23.054 1.00 25.69 404 ALA D O 1
ATOM 12642 N N . VAL D 2 191 ? -30.776 41.814 -22.643 1.00 24.59 405 VAL D N 1
ATOM 12643 C CA . VAL D 2 191 ? -31.006 43.242 -22.807 1.00 27.40 405 VAL D CA 1
ATOM 12644 C C . VAL D 2 191 ? -30.136 43.741 -23.952 1.00 26.17 405 VAL D C 1
ATOM 12645 O O . VAL D 2 191 ? -28.971 43.348 -24.082 1.00 27.15 405 VAL D O 1
ATOM 12658 N N . LEU D 2 192 ? -30.711 44.599 -24.789 1.00 24.90 406 LEU D N 1
ATOM 12659 C CA . LEU D 2 192 ? -29.961 45.253 -25.851 1.00 26.15 406 LEU D CA 1
ATOM 12660 C C . LEU D 2 192 ? -29.229 46.465 -25.285 1.00 25.32 406 LEU D C 1
ATOM 12661 O O . LEU D 2 192 ? -29.847 47.359 -24.697 1.00 27.08 406 LEU D O 1
ATOM 12677 N N . GLN D 2 193 ? -27.912 46.472 -25.435 1.00 26.13 407 GLN D N 1
ATOM 12678 C CA . GLN D 2 193 ? -27.068 47.573 -25.007 1.00 28.32 407 GLN D CA 1
ATOM 12679 C C . GLN D 2 193 ? -27.003 48.669 -26.068 1.00 29.38 407 GLN D C 1
ATOM 12680 O O . GLN D 2 193 ? -27.373 48.476 -27.228 1.00 29.02 407 GLN D O 1
ATOM 12694 N N . SER D 2 194 ? -26.534 49.844 -25.637 1.00 32.56 408 SER D N 1
ATOM 12695 C CA . SER D 2 194 ? -26.371 50.975 -26.545 1.00 34.97 408 SER D CA 1
ATOM 12696 C C . SER D 2 194 ? -25.521 50.618 -27.759 1.00 33.48 408 SER D C 1
ATOM 12697 O O . SER D 2 194 ? -25.695 51.196 -28.839 1.00 34.93 408 SER D O 1
ATOM 12705 N N . SER D 2 195 ? -24.568 49.704 -27.589 1.00 32.73 409 SER D N 1
ATOM 12706 C CA . SER D 2 195 ? -23.664 49.293 -28.652 1.00 31.66 409 SER D CA 1
ATOM 12707 C C . SER D 2 195 ? -24.347 48.471 -29.727 1.00 31.76 409 SER D C 1
ATOM 12708 O O . SER D 2 195 ? -23.733 48.220 -30.766 1.00 32.29 409 SER D O 1
ATOM 12716 N N . GLY D 2 196 ? -25.577 48.031 -29.506 1.00 29.13 410 GLY D N 1
ATOM 12717 C CA . GLY D 2 196 ? -26.228 47.148 -30.444 1.00 29.27 410 GLY D CA 1
ATOM 12718 C C . GLY D 2 196 ? -26.027 45.681 -30.154 1.00 26.59 410 GLY D C 1
ATOM 12719 O O . GLY D 2 196 ? -26.592 44.841 -30.864 1.00 27.07 410 GLY D O 1
ATOM 12723 N N . LEU D 2 197 ? -25.254 45.347 -29.129 1.00 25.47 411 LEU D N 1
ATOM 12724 C CA . LEU D 2 197 ? -25.014 43.967 -28.742 1.00 25.08 411 LEU D CA 1
ATOM 12725 C C . LEU D 2 197 ? -25.821 43.639 -27.499 1.00 23.26 411 LEU D C 1
ATOM 12726 O O . LEU D 2 197 ? -26.186 44.521 -26.716 1.00 26.02 411 LEU D O 1
ATOM 12742 N N . TYR D 2 198 ? -26.105 42.355 -27.335 1.00 24.05 412 TYR D N 1
ATOM 12743 C CA . TYR D 2 198 ? -26.899 41.873 -26.217 1.00 23.57 412 TYR D CA 1
ATOM 12744 C C . TYR D 2 198 ? -26.020 41.419 -25.060 1.00 22.66 412 TYR D C 1
ATOM 12745 O O . TYR D 2 198 ? -24.850 41.071 -25.232 1.00 21.66 412 TYR D O 1
ATOM 12763 N N . SER D 2 199 ? -26.620 41.403 -23.872 1.00 21.74 413 SER D N 1
ATOM 12764 C CA . SER D 2 199 ? -25.986 40.880 -22.674 1.00 20.93 413 SER D CA 1
ATOM 12765 C C . SER D 2 199 ? -27.062 40.228 -21.821 1.00 20.33 413 SER D C 1
ATOM 12766 O O . SER D 2 199 ? -28.212 40.669 -21.812 1.00 22.01 413 SER D O 1
ATOM 12774 N N . LEU D 2 200 ? -26.687 39.188 -21.085 1.00 20.55 414 LEU D N 1
ATOM 12775 C CA . LEU D 2 200 ? -27.590 38.658 -20.073 1.00 22.08 414 LEU D CA 1
ATOM 12776 C C . LEU D 2 200 ? -26.776 38.017 -18.971 1.00 19.38 414 LEU D C 1
ATOM 12777 O O . LEU D 2 200 ? -25.579 37.780 -19.118 1.00 19.65 414 LEU D O 1
ATOM 12793 N N . SER D 2 201 ? -27.443 37.717 -17.868 1.00 19.25 415 SER D N 1
ATOM 12794 C CA . SER D 2 201 ? -26.822 36.988 -16.779 1.00 18.17 415 SER D CA 1
ATOM 12795 C C . SER D 2 201 ? -27.660 35.754 -16.488 1.00 16.68 415 SER D C 1
ATOM 12796 O O . SER D 2 201 ? -28.880 35.744 -16.680 1.00 16.73 415 SER D O 1
ATOM 12804 N N . SER D 2 202 ? -26.989 34.723 -15.992 1.00 14.95 416 SER D N 1
ATOM 12805 C CA . SER D 2 202 ? -27.635 33.531 -15.464 1.00 15.19 416 SER D CA 1
ATOM 12806 C C . SER D 2 202 ? -27.109 33.335 -14.053 1.00 14.79 416 SER D C 1
ATOM 12807 O O . SER D 2 202 ? -25.898 33.399 -13.830 1.00 15.45 416 SER D O 1
ATOM 12815 N N . VAL D 2 203 ? -28.014 33.114 -13.098 1.00 13.98 417 VAL D N 1
ATOM 12816 C CA . VAL D 2 203 ? -27.649 32.978 -11.696 1.00 14.37 417 VAL D CA 1
ATOM 12817 C C . VAL D 2 203 ? -28.254 31.703 -11.126 1.00 13.70 417 VAL D C 1
ATOM 12818 O O . VAL D 2 203 ? -29.195 31.127 -11.677 1.00 14.75 417 VAL D O 1
ATOM 12831 N N . VAL D 2 204 ? -27.697 31.274 -9.999 1.00 14.55 418 VAL D N 1
ATOM 12832 C CA . VAL D 2 204 ? -28.227 30.139 -9.250 1.00 14.59 418 VAL D CA 1
ATOM 12833 C C . VAL D 2 204 ? -27.983 30.405 -7.771 1.00 14.43 418 VAL D C 1
ATOM 12834 O O . VAL D 2 204 ? -26.947 30.966 -7.388 1.00 15.46 418 VAL D O 1
ATOM 12847 N N . THR D 2 205 ? -28.956 30.041 -6.936 1.00 15.01 419 THR D N 1
ATOM 12848 C CA . THR D 2 205 ? -28.774 30.056 -5.492 1.00 15.51 419 THR D CA 1
ATOM 12849 C C . THR D 2 205 ? -28.497 28.627 -5.041 1.00 15.62 419 THR D C 1
ATOM 12850 O O . THR D 2 205 ? -29.125 27.682 -5.525 1.00 16.49 419 THR D O 1
ATOM 12861 N N . VAL D 2 206 ? -27.547 28.483 -4.124 1.00 15.54 420 VAL D N 1
ATOM 12862 C CA . VAL D 2 206 ? -27.078 27.180 -3.667 1.00 17.80 420 VAL D CA 1
ATOM 12863 C C . VAL D 2 206 ? -26.785 27.258 -2.176 1.00 18.15 420 VAL D C 1
ATOM 12864 O O . VAL D 2 206 ? -26.649 28.359 -1.630 1.00 18.19 420 VAL D O 1
ATOM 12877 N N . PRO D 2 207 ? -26.637 26.134 -1.480 1.00 20.92 421 PRO D N 1
ATOM 12878 C CA . PRO D 2 207 ? -26.256 26.210 -0.064 1.00 22.00 421 PRO D CA 1
ATOM 12879 C C . PRO D 2 207 ? -24.848 26.765 0.111 1.00 21.67 421 PRO D C 1
ATOM 12880 O O . PRO D 2 207 ? -23.913 26.369 -0.587 1.00 22.84 421 PRO D O 1
ATOM 12891 N N . SER D 2 208 ? -24.698 27.688 1.067 1.00 21.86 422 SER D N 1
ATOM 12892 C CA . SER D 2 208 ? -23.367 28.204 1.375 1.00 24.37 422 SER D CA 1
ATOM 12893 C C . SER D 2 208 ? -22.421 27.082 1.790 1.00 24.61 422 SER D C 1
ATOM 12894 O O . SER D 2 208 ? -21.222 27.136 1.493 1.00 24.80 422 SER D O 1
ATOM 12902 N N . SER D 2 209 ? -22.943 26.050 2.457 1.00 23.92 423 SER D N 1
ATOM 12903 C CA . SER D 2 209 ? -22.111 24.926 2.877 1.00 26.47 423 SER D CA 1
ATOM 12904 C C . SER D 2 209 ? -21.500 24.199 1.684 1.00 28.59 423 SER D C 1
ATOM 12905 O O . SER D 2 209 ? -20.469 23.531 1.826 1.00 32.99 423 SER D O 1
ATOM 12913 N N . SER D 2 210 ? -22.147 24.269 0.519 1.00 28.43 424 SER D N 1
ATOM 12914 C CA . SER D 2 210 ? -21.663 23.551 -0.653 1.00 29.37 424 SER D CA 1
ATOM 12915 C C . SER D 2 210 ? -20.439 24.199 -1.280 1.00 28.35 424 SER D C 1
ATOM 12916 O O . SER D 2 210 ? -19.705 23.522 -2.007 1.00 27.95 424 SER D O 1
ATOM 12924 N N . LEU D 2 211 ? -20.221 25.491 -1.056 1.00 27.23 425 LEU D N 1
ATOM 12925 C CA . LEU D 2 211 ? -19.057 26.130 -1.647 1.00 27.80 425 LEU D CA 1
ATOM 12926 C C . LEU D 2 211 ? -17.810 25.416 -1.145 1.00 36.33 425 LEU D C 1
ATOM 12927 O O . LEU D 2 211 ? -17.763 24.927 -0.015 1.00 40.16 425 LEU D O 1
ATOM 12943 N N . GLY D 2 212 ? -16.799 25.334 -2.000 1.00 38.61 426 GLY D N 1
ATOM 12944 C CA . GLY D 2 212 ? -15.556 24.697 -1.634 1.00 39.51 426 GLY D CA 1
ATOM 12945 C C . GLY D 2 212 ? -15.514 23.198 -1.844 1.00 37.93 426 GLY D C 1
ATOM 12946 O O . GLY D 2 212 ? -14.417 22.638 -1.963 1.00 40.18 426 GLY D O 1
ATOM 12950 N N . THR D 2 213 ? -16.668 22.523 -1.863 1.00 34.12 427 THR D N 1
ATOM 12951 C CA . THR D 2 213 ? -16.723 21.116 -2.232 1.00 31.95 427 THR D CA 1
ATOM 12952 C C . THR D 2 213 ? -17.529 20.843 -3.495 1.00 26.92 427 THR D C 1
ATOM 12953 O O . THR D 2 213 ? -17.273 19.834 -4.160 1.00 29.85 427 THR D O 1
ATOM 12964 N N . GLN D 2 214 ? -18.465 21.708 -3.858 1.00 21.59 428 GLN D N 1
ATOM 12965 C CA . GLN D 2 214 ? -19.215 21.550 -5.089 1.00 18.30 428 GLN D CA 1
ATOM 12966 C C . GLN D 2 214 ? -18.681 22.588 -6.059 1.00 17.15 428 GLN D C 1
ATOM 12967 O O . GLN D 2 214 ? -18.686 23.789 -5.758 1.00 20.56 428 GLN D O 1
ATOM 12981 N N . THR D 2 215 ? -18.367 22.155 -7.265 1.00 17.12 429 THR D N 1
ATOM 12982 C CA . THR D 2 215 ? -17.922 23.068 -8.303 1.00 17.65 429 THR D CA 1
ATOM 12983 C C . THR D 2 215 ? -19.107 23.451 -9.179 1.00 17.01 429 THR D C 1
ATOM 12984 O O . THR D 2 215 ? -20.105 22.728 -9.266 1.00 16.14 429 THR D O 1
ATOM 12995 N N . TYR D 2 216 ? -19.045 24.664 -9.703 1.00 16.28 430 TYR D N 1
ATOM 12996 C CA . TYR D 2 216 ? -20.104 25.219 -10.529 1.00 16.28 430 TYR D CA 1
ATOM 12997 C C . TYR D 2 216 ? -19.503 25.711 -11.830 1.00 17.55 430 TYR D C 1
ATOM 12998 O O . TYR D 2 216 ? -18.575 26.525 -11.815 1.00 19.29 430 TYR D O 1
ATOM 13016 N N . ILE D 2 217 ? -20.030 25.214 -12.946 1.00 17.26 431 ILE D N 1
ATOM 13017 C CA . ILE D 2 217 ? -19.591 25.597 -14.282 1.00 18.38 431 ILE D CA 1
ATOM 13018 C C . ILE D 2 217 ? -20.821 26.005 -15.076 1.00 16.45 431 ILE D C 1
ATOM 13019 O O . ILE D 2 217 ? -21.796 25.250 -15.132 1.00 17.78 431 ILE D O 1
ATOM 13035 N N . CYS D 2 218 ? -20.781 27.184 -15.690 1.00 18.12 432 CYS D N 1
ATOM 13036 C CA . CYS D 2 218 ? -21.834 27.566 -16.620 1.00 17.39 432 CYS D CA 1
ATOM 13037 C C . CYS D 2 218 ? -21.424 27.221 -18.049 1.00 19.31 432 CYS D C 1
ATOM 13038 O O . CYS D 2 218 ? -20.322 27.562 -18.491 1.00 20.74 432 CYS D O 1
ATOM 13045 N N . ASN D 2 219 ? -22.310 26.524 -18.755 1.00 18.70 433 ASN D N 1
ATOM 13046 C CA . ASN D 2 219 ? -22.094 26.103 -20.132 1.00 18.30 433 ASN D CA 1
ATOM 13047 C C . ASN D 2 219 ? -22.900 27.030 -21.032 1.00 18.63 433 ASN D C 1
ATOM 13048 O O . ASN D 2 219 ? -24.134 26.988 -21.026 1.00 19.42 433 ASN D O 1
ATOM 13059 N N . VAL D 2 220 ? -22.202 27.844 -21.819 1.00 19.13 434 VAL D N 1
ATOM 13060 C CA . VAL D 2 220 ? -22.804 28.858 -22.675 1.00 19.36 434 VAL D CA 1
ATOM 13061 C C . VAL D 2 220 ? -22.625 28.438 -24.126 1.00 22.22 434 VAL D C 1
ATOM 13062 O O . VAL D 2 220 ? -21.518 28.081 -24.548 1.00 23.88 434 VAL D O 1
ATOM 13075 N N . ASN D 2 221 ? -23.713 28.491 -24.886 1.00 21.74 435 ASN D N 1
ATOM 13076 C CA . ASN D 2 221 ? -23.697 28.178 -26.309 1.00 26.53 435 ASN D CA 1
ATOM 13077 C C . ASN D 2 221 ? -24.320 29.332 -27.083 1.00 25.50 435 ASN D C 1
ATOM 13078 O O . ASN D 2 221 ? -25.437 29.766 -26.772 1.00 25.50 435 ASN D O 1
ATOM 13089 N N . HIS D 2 222 ? -23.595 29.821 -28.087 1.00 26.47 436 HIS D N 1
ATOM 13090 C CA . HIS D 2 222 ? -24.091 30.821 -29.029 1.00 25.60 436 HIS D CA 1
ATOM 13091 C C . HIS D 2 222 ? -23.933 30.194 -30.414 1.00 27.63 436 HIS D C 1
ATOM 13092 O O . HIS D 2 222 ? -22.878 30.296 -31.054 1.00 28.77 436 HIS D O 1
ATOM 13107 N N . LYS D 2 223 ? -24.984 29.517 -30.870 1.00 28.22 437 LYS D N 1
ATOM 13108 C CA . LYS D 2 223 ? -24.870 28.775 -32.121 1.00 31.45 437 LYS D CA 1
ATOM 13109 C C . LYS D 2 223 ? -24.598 29.663 -33.329 1.00 31.20 437 LYS D C 1
ATOM 13110 O O . LYS D 2 223 ? -23.825 29.238 -34.207 1.00 34.14 437 LYS D O 1
ATOM 13129 N N . PRO D 2 224 ? -25.172 30.868 -33.448 1.00 31.51 438 PRO D N 1
ATOM 13130 C CA . PRO D 2 224 ? -24.902 31.681 -34.646 1.00 32.13 438 PRO D CA 1
ATOM 13131 C C . PRO D 2 224 ? -23.431 31.950 -34.900 1.00 32.50 438 PRO D C 1
ATOM 13132 O O . PRO D 2 224 ? -23.031 32.112 -36.059 1.00 33.32 438 PRO D O 1
ATOM 13143 N N . SER D 2 225 ? -22.607 32.003 -33.856 1.00 33.55 439 SER D N 1
ATOM 13144 C CA . SER D 2 225 ? -21.172 32.159 -34.025 1.00 35.16 439 SER D CA 1
ATOM 13145 C C . SER D 2 225 ? -20.425 30.861 -33.762 1.00 34.36 439 SER D C 1
ATOM 13146 O O . SER D 2 225 ? -19.193 30.869 -33.698 1.00 36.11 439 SER D O 1
ATOM 13154 N N . ASN D 2 226 ? -21.145 29.746 -33.616 1.00 35.08 440 ASN D N 1
ATOM 13155 C CA . ASN D 2 226 ? -20.540 28.455 -33.283 1.00 36.02 440 ASN D CA 1
ATOM 13156 C C . ASN D 2 226 ? -19.617 28.553 -32.069 1.00 34.54 440 ASN D C 1
ATOM 13157 O O . ASN D 2 226 ? -18.512 28.009 -32.059 1.00 37.27 440 ASN D O 1
ATOM 13168 N N . THR D 2 227 ? -20.030 29.334 -31.063 1.00 31.14 441 THR D N 1
ATOM 13169 C CA . THR D 2 227 ? -19.231 29.594 -29.834 1.00 31.92 441 THR D CA 1
ATOM 13170 C C . THR D 2 227 ? -19.761 28.737 -28.673 1.00 30.22 441 THR D C 1
ATOM 13171 O O . THR D 2 227 ? -20.950 28.779 -28.451 1.00 30.83 441 THR D O 1
ATOM 13182 N N . LYS D 2 228 ? -18.912 27.975 -27.994 1.00 30.18 442 LYS D N 1
ATOM 13183 C CA . LYS D 2 228 ? -19.275 27.190 -26.795 1.00 30.71 442 LYS D CA 1
ATOM 13184 C C . LYS D 2 228 ? -18.245 27.548 -25.731 1.00 28.49 442 LYS D C 1
ATOM 13185 O O . LYS D 2 228 ? -17.068 27.421 -26.031 1.00 30.47 442 LYS D O 1
ATOM 13204 N N . VAL D 2 229 ? -18.658 28.008 -24.559 1.00 25.97 443 VAL D N 1
ATOM 13205 C CA . VAL D 2 229 ? -17.723 28.388 -23.478 1.00 27.16 443 VAL D CA 1
ATOM 13206 C C . VAL D 2 229 ? -18.186 27.715 -22.182 1.00 24.37 443 VAL D C 1
ATOM 13207 O O . VAL D 2 229 ? -19.353 27.767 -21.907 1.00 24.02 443 VAL D O 1
ATOM 13220 N N . ASP D 2 230 ? -17.305 27.062 -21.455 1.00 25.23 444 ASP D N 1
ATOM 13221 C CA . ASP D 2 230 ? -17.597 26.508 -20.132 1.00 26.38 444 ASP D CA 1
ATOM 13222 C C . ASP D 2 230 ? -16.781 27.299 -19.114 1.00 25.03 444 ASP D C 1
ATOM 13223 O O . ASP D 2 230 ? -15.548 27.253 -19.140 1.00 29.47 444 ASP D O 1
ATOM 13232 N N . LYS D 2 231 ? -17.462 28.070 -18.264 1.00 22.00 445 LYS D N 1
ATOM 13233 C CA . LYS D 2 231 ? -16.804 28.984 -17.334 1.00 22.34 445 LYS D CA 1
ATOM 13234 C C . LYS D 2 231 ? -16.975 28.487 -15.902 1.00 20.28 445 LYS D C 1
ATOM 13235 O O . LYS D 2 231 ? -18.104 28.354 -15.414 1.00 20.52 445 LYS D O 1
ATOM 13254 N N . LYS D 2 232 ? -15.854 28.242 -15.228 1.00 21.06 446 LYS D N 1
ATOM 13255 C CA . LYS D 2 232 ? -15.859 27.886 -13.817 1.00 23.18 446 LYS D CA 1
ATOM 13256 C C . LYS D 2 232 ? -16.118 29.118 -12.965 1.00 22.16 446 LYS D C 1
ATOM 13257 O O . LYS D 2 232 ? -15.589 30.199 -13.235 1.00 25.37 446 LYS D O 1
ATOM 13276 N N . VAL D 2 233 ? -16.990 28.963 -11.972 1.00 19.47 447 VAL D N 1
ATOM 13277 C CA . VAL D 2 233 ? -17.375 30.044 -11.071 1.00 16.93 447 VAL D CA 1
ATOM 13278 C C . VAL D 2 233 ? -16.984 29.614 -9.668 1.00 20.16 447 VAL D C 1
ATOM 13279 O O . VAL D 2 233 ? -17.559 28.664 -9.123 1.00 20.19 447 VAL D O 1
ATOM 13292 N N . GLU D 2 234 ? -15.979 30.271 -9.103 1.00 22.71 448 GLU D N 1
ATOM 13293 C CA . GLU D 2 234 ? -15.416 29.900 -7.817 1.00 26.07 448 GLU D CA 1
ATOM 13294 C C . GLU D 2 234 ? -15.431 31.087 -6.868 1.00 23.13 448 GLU D C 1
ATOM 13295 O O . GLU D 2 234 ? -15.407 32.240 -7.308 1.00 21.51 448 GLU D O 1
ATOM 13307 N N . PRO D 2 235 ? -15.385 30.847 -5.556 1.00 24.55 449 PRO D N 1
ATOM 13308 C CA . PRO D 2 235 ? -15.107 31.953 -4.630 1.00 27.62 449 PRO D CA 1
ATOM 13309 C C . PRO D 2 235 ? -13.785 32.617 -4.992 1.00 30.04 449 PRO D C 1
ATOM 13310 O O . PRO D 2 235 ? -12.804 31.947 -5.320 1.00 30.90 449 PRO D O 1
ATOM 13321 N N . LYS D 2 236 ? -13.765 33.947 -4.936 1.00 32.01 450 LYS D N 1
ATOM 13322 C CA . LYS D 2 236 ? -12.557 34.682 -5.292 1.00 38.12 450 LYS D CA 1
ATOM 13323 C C . LYS D 2 236 ? -11.516 34.530 -4.189 1.00 41.06 450 LYS D C 1
ATOM 13324 O O . LYS D 2 236 ? -11.817 34.710 -3.005 1.00 40.36 450 LYS D O 1
ATOM 13343 N N . SER D 2 237 ? -10.292 34.192 -4.578 1.00 44.45 451 SER D N 1
ATOM 13344 C CA . SER D 2 237 ? -9.193 34.068 -3.628 1.00 49.07 451 SER D CA 1
ATOM 13345 C C . SER D 2 237 ? -8.694 35.474 -3.319 1.00 52.72 451 SER D C 1
ATOM 13346 O O . SER D 2 237 ? -8.122 36.144 -4.186 1.00 52.49 451 SER D O 1
ATOM 13354 N N . CYS D 2 238 ? -8.928 35.928 -2.090 1.00 57.27 452 CYS D N 1
ATOM 13355 C CA . CYS D 2 238 ? -8.483 37.249 -1.667 1.00 61.39 452 CYS D CA 1
ATOM 13356 C C . CYS D 2 238 ? -7.005 37.218 -1.309 1.00 61.66 452 CYS D C 1
ATOM 13357 O O . CYS D 2 238 ? -6.616 37.672 -0.229 1.00 62.61 452 CYS D O 1
ATOM 13365 N N . ASP D 2 239 ? -6.179 36.707 -2.220 1.00 61.31 453 ASP D N 1
ATOM 13366 C CA . ASP D 2 239 ? -4.731 36.656 -2.034 1.00 61.27 453 ASP D CA 1
ATOM 13367 C C . ASP D 2 239 ? -4.353 36.119 -0.656 1.00 60.72 453 ASP D C 1
ATOM 13368 O O . ASP D 2 239 ? -4.382 34.910 -0.420 1.00 60.42 453 ASP D O 1
#

Secondary structure (DSSP, 8-state):
-PPPEEEE-SEEEEETT--EEEEEEESS--TT-EEEEEE-TTS--EEEEETTTEEPTTS-TTEEEEEETTEEEEEESS--GGG-EEEEEEE--STTS--EE---EEEEEE---BPPEEEEEPPPHHHHTTTEEEEEEEEEEEBSS--EEEEEETTEEP-SSEEEEEPPPPTTT--EEEEEEEEEEHHHHHT--EEEEEEE-TTSSS-EEEEEE--/-EEEEE---EE-TT--EEEEEEEESS-TTTSEEEEEEE-TTS-EEEEEEEETTTTEEEE-TTTTTTEEEEEETTTTEEEEEE-S--GGG-EEEEEEEEPSPSEEE-TTS-EEE----EE---EEEEE-SSPPBPPEEEEEPPPTT--SSSEEEEEEEEEEEBSS--EEEEGGGTB-TTEEEPPPEE-TTS-EEEEEEEEEEGGGTTT--EEEEEEEGGGTEEEEEEE----/----EEEE-SEEEE-TT--EEEEEEESS--TT-EEEEEE-TTS--EEEEETTTEEPTT--TTEEEEEETTEEEEEESS--GGG-EEEEEEE--STTS--EE---EEEEE----BPPEEEEEPPPHHHHHTTEEEEEEEEEEEBSS--EEEEEETTEEP-SSEEEEEPPPPTTT--EEEEEEEEEEHHHHTT--EEEEEEE-TT-SS-EEEEEE--/-PPPEEEEE---EE-TT--EEEEEEEESS-TTTSEEEEEEE-TTS-EEEEEEE-TTT--EEE-TTTTTTEEEEEEGGGTEEEEEE-S--GGG-EEEEEEEEPSPSEEEETTTEEEE-----B---EEEEE--PPPBPPEEEEEPPPSTT-SSSEEEEEEEEEEEBSS--EEEEGGGTB-TTEEEPPPEE-TTS-EEEEEEEEEEGGGTTTS-EEEEEEEGGGTEEEEEEE------

B-factor: mean 26.39, std 11.22, range [10.92, 83.69]

CATH classification: 2.60.40.10 (+1 more: 2.60.40.10)

Foldseek 3Di:
DDKAWAKPDQEDEEAFFAKDKIKIFIPAFLDLQKWKWWADPPDDTDTAAGSFFHGDPPHDPQWGKDDDGRMIMIMRRGDALLRQTWMKMWGDSDPVDDIDIYPTYGYAHDDDWDFWDKDKDWFDPVVLVVFKTKIKMKTPWGPDPDKDKWKAFQNHTDPDQKDKDKDDQDSHSRTIMMMIIGMDTSVVVVVTFKIKIWMDDPNDPHIDMDIGTDD/DAWAKDWADEDAAQAKTKIKIQDDDDQLQAKKKWKWWAAVPGDIHTAKIARNVVGDIDGDPVQPPQWDWGADSVRSMIMIIGGNDDQVPFTWIKMFIWHPDQWDADPPDGIDGTDGPYMHPTGTHGHHPDDFDAWDKDKQAWDPPLDDKDKIKIWIKTDFGDDDDKDKDKPVPPDDAQKDWDDWDQDPVRGIITMIMGMDIPVCAPVDWMWMWMADVNVRDTDTDIHHHDD/DDKAWAKPDQEAADAFFDKDKIKIAIPAFLDLQKWKWWDDPPDDTDTAAGSQFHGDPPHDPLWGWDDDGRMIMIIRRGDDPVRQTKMKMWGDSDPVDDIYIHPIYGYAYDDDWDFWDKDKDWADPVVVVVFKTKIKIKTPFGPDPDKDKWKAFQRHTDPDFKDKDKDAQDPPRRGIMMMIIGMDTSVVVVVTFKIKMWMDDPNDPHIDIDIGTDD/DDDWAWAKDWADEAAAQAKTKMKIFTDDDQLQAKKKWKWWAAVPGDIDTAKIARNNPGDMDGDPVQVPFWDKADDNVRSMIMIIGGNDHQVPWTWMKMFIWHPDQWDQDPPPGTDGTDGPHMHPTHTHGHHPDDFDFWDKDKQAWDDPPQPDAKTKIWIKTDFGDDDDKDKDKPVNPDDPQKDWDDWDQDPVRGIITMIMGMDHSPCAPPDWIWMWMADVVVRDTDIHTHHHDDPD

Sequence (897 aa):
SDIQMTQSPSSLSASVGDRVTITCRASQSVSSAVAWYQQKPGKAPKLLIYSASSLYSGVPSRFSGSRSGTDFTLTISSLQPEDFATYYCQQSVSYMGPLTFGQGTKVEIKRTVAAPSVFIFPPSDSQLKSGTASVVCLLNNFYPREAKVQWKVDNALQSGNSQESVTEQDSKDSTYSLSSTLTLSKADYEKHKVYACEVTHQGLSSPVTKSFNRGVQLVESGGGLVQPGGSLRLSCAASGFNFYSSYIHWVRQAPGKGLEWVASISPYSGSTSYADSVKGRFTISADTSKNTAYLQMNSLRAEDTAVYYCARYSWPWVSYKPYYGLHFSAMDYWGQGTLVTVSSASTKGPSVFPLAPSSKSTSGGTAALGCLVKDYFPEPVTVSWNSGALTSGVHTFPAVLQSSGLYSLSSVVTVPSSSLGTQTYICNVNHKPSNTKVDKKVEPKSSDIQMTQSPSSLSASVGDRVTITCRASQSVSSAVAWYQQKPGKAPKLLIYSASSLYSGVPSRFSGSRSGTDFTLTISSLQPEDFATYYCQQSVSYMGPLTFGQGTKVEIKRTVAAPSVFIFPPSDSQLKSGTASVVCLLNNFYPREAKVQWKVDNALQSGNSQESVTEQDSKDSTYSLSSTLTLSKADYEKHKVYACEVTHQGLSSPVTKSFNRGISEVQLVESGGGLVQPGGSLRLSCAASGFNFYSSYIHWVRQAPGKGLEWVASISPYSGSTSYADSVKGRFTISADTSKNTAYLQMNSLRAEDTAVYYCARYSWPWVSYKPYYGLHFSAMDYWGQGTLVTVSSASTKGPSVFPLAPSSKSTSGGTAALGCLVKDYFPEPVTVSWNSGALTSGVHTFPAVLQSSGLYSLSSVVTVPSSSLGTQTYICNVNHKPSNTKVDKKVEPKSCD